Protein AF-0000000072564719 (afdb_homodimer)

Solvent-accessible surface area (backbone atoms only — not comparable to full-atom values): 48290 Å² total; per-residue (Å²): 125,72,57,52,66,65,88,77,28,59,39,70,68,50,36,54,51,51,34,55,75,67,70,40,79,86,63,51,55,90,76,51,94,42,78,38,21,81,66,57,47,69,69,54,46,55,47,66,30,54,25,49,34,76,37,90,79,59,49,80,84,49,34,48,75,66,12,48,74,41,36,66,61,27,38,52,54,47,73,69,29,65,32,56,51,46,45,48,71,46,35,77,47,44,83,62,76,83,62,73,72,80,76,19,28,52,40,38,54,34,51,54,33,45,32,56,43,71,48,60,55,41,39,63,69,57,60,70,68,65,69,65,71,71,61,76,71,73,74,74,76,73,74,74,71,76,65,83,73,79,81,75,83,72,85,85,79,84,78,80,88,83,74,84,87,71,90,69,83,88,82,86,85,77,82,76,84,84,74,88,72,83,86,85,75,93,69,74,78,86,65,73,82,76,76,75,78,72,80,70,70,73,72,76,73,75,68,77,69,61,72,75,55,46,44,68,50,30,48,54,76,37,60,53,36,93,32,48,52,38,38,42,51,24,52,50,42,46,55,31,56,70,36,59,78,44,86,74,42,76,56,39,64,38,54,43,53,52,73,27,57,26,51,79,44,93,54,64,87,89,66,79,62,67,54,39,46,29,43,18,66,39,54,15,29,29,22,53,75,61,37,40,79,77,62,63,55,64,68,35,29,44,30,44,68,36,28,36,34,58,89,46,41,41,50,60,58,48,29,53,49,38,39,49,53,14,41,47,65,67,60,54,77,68,84,80,73,52,78,63,46,58,44,46,36,40,37,33,29,43,60,32,41,32,41,31,40,36,37,35,36,67,63,34,54,36,47,70,67,71,38,81,79,86,62,93,65,84,57,53,33,39,39,34,36,42,47,77,31,43,68,68,36,50,76,37,42,67,49,48,52,17,49,55,36,15,38,45,57,45,58,32,54,47,62,114,129,73,76,52,65,66,88,78,27,58,38,69,69,49,35,53,49,49,34,54,76,66,71,41,79,87,63,52,54,91,76,52,94,42,78,37,22,81,66,56,48,69,70,55,44,55,49,67,31,54,24,50,34,77,36,90,78,58,50,81,84,49,35,48,75,66,12,48,73,42,35,67,62,26,38,53,54,48,74,69,30,63,30,56,50,45,45,48,70,45,35,78,48,45,83,62,76,82,60,72,71,80,76,19,28,51,41,39,54,34,52,55,32,45,31,56,43,72,46,63,59,41,44,62,69,60,59,70,67,66,69,64,72,72,64,78,71,74,77,74,78,76,73,78,65,81,63,85,70,79,80,73,81,70,87,80,73,82,72,83,79,79,73,82,88,74,87,84,81,91,86,88,74,88,81,80,83,81,75,89,79,81,88,84,77,90,70,72,79,88,65,73,82,74,77,76,79,72,80,71,71,73,73,78,73,77,65,78,67,64,70,76,53,48,70,68,50,28,48,54,74,36,59,52,34,93,32,50,54,38,36,41,52,24,51,49,43,47,56,31,57,70,36,57,79,43,86,72,41,75,58,37,64,37,54,43,54,52,75,26,58,25,51,77,45,94,54,62,86,89,67,80,62,66,53,40,45,29,44,19,67,37,54,14,29,31,22,53,74,62,36,36,73,75,65,58,54,65,69,36,29,45,29,43,67,36,29,35,34,58,90,50,39,40,51,58,59,47,30,51,48,36,38,51,51,12,41,46,65,68,60,55,76,66,83,81,74,52,79,63,46,58,45,46,36,40,36,32,29,43,60,31,40,31,41,31,39,35,36,37,36,67,63,31,55,37,47,70,67,70,38,80,78,86,61,93,64,84,56,52,33,38,39,33,34,42,47,77,32,44,70,67,37,51,77,36,42,67,49,49,51,19,50,54,36,16,38,45,56,46,57,31,55,46,60,112

Secondary structure (DSSP, 8-state):
---B-----SSHHHHHHHHHHTT-TT--GGGS--SBGGG--HHHHHHTTEEEEE-TT--GGGTGGGT---HHHHHHHHHT-HHHHHHHHTGGGTTS-SSPPTT-GGGHHHHHHHHHHH---THHHHHHHHTTS----------------------------------------------------TTSS-------------------------HHHHHHHSPPPS-HHHHHHHHHHHHHHHHTT-TT--EEEE----EEEEEE----TTS---SEEEEEE-SEEEEESS--TTS---EEEEEEEESS-TTTB-THHHHHHHHHHHHHHHSPPPTTS-SSEEEEEEEEETTEEEEEEEEE-HHHHHHHTTPPP-SSS---EEEEEEEEEETT-HHHHHHHHHHHHHHHHTTT----/---S-----SSHHHHHHHHHHTT-TT--GGGS--SBGGG--HHHHHHTTEEEEE-TT--GGGTGGGT---HHHHHHHHHT-HHHHHHHHTGGGTTS-SSPPTT-GGGHHHHHHHHHHH---THHHHHHHHTTS----------------------------------------------------TTSS-------------------------HHHHHHHSPPPS-HHHHHHHHHHHHHHHHTT-TT--EEEE----EEEEEE----TTS---SEEEEEE-SEEEEESS--TTS---EEEEEEEESS-TTT--THHHHHHHHHHHHHHHSPPPTTS-SSEEEEEEEEETTEEEEEEEEE-HHHHHHHTTPPP-SSS---EEEEEEEEEETT-HHHHHHHHHHHHHHHHTTT----

Sequence (832 aa):
MASEIVKFAVDRPTWTKMVKDNKLGEANIYSTPCESGSKVNISQYLLLRSVWFQHPKSKTKDLEKWGIKEFKQADKWLENNKDWLIYLENLSQITNYTGPPHSLGTFSYVWFAHHQVISLPEQYEQVEDQDKNVSYSPISSRLRSAAHKTNMHGREESPTPLGKKGYQTPPDQITGYGGYSPSEELAEGIRNMTVHENSRKSPSDISNSDATMSPASARRAFPKVEDEQIVNGYLIAVLASICMYHPDVSLHWSPVRKSFRFGKRDVEPNSGDRPYLFEARTDGHLASRNPGPNDAKPSAVIVEVKPTNRRYNNRVIYQATSQMVSWIYQEPDAPGAKKQYCRPMIIQEREQIRLIIATYDQEYIDYLNNKPSSGSEIPLMTMNELFTWDITKQHHMEICGPVLLALALQNGKLENMASEIVKFAVDRPTWTKMVKDNKLGEANIYSTPCESGSKVNISQYLLLRSVWFQHPKSKTKDLEKWGIKEFKQADKWLENNKDWLIYLENLSQITNYTGPPHSLGTFSYVWFAHHQVISLPEQYEQVEDQDKNVSYSPISSRLRSAAHKTNMHGREESPTPLGKKGYQTPPDQITGYGGYSPSEELAEGIRNMTVHENSRKSPSDISNSDATMSPASARRAFPKVEDEQIVNGYLIAVLASICMYHPDVSLHWSPVRKSFRFGKRDVEPNSGDRPYLFEARTDGHLASRNPGPNDAKPSAVIVEVKPTNRRYNNRVIYQATSQMVSWIYQEPDAPGAKKQYCRPMIIQEREQIRLIIATYDQEYIDYLNNKPSSGSEIPLMTMNELFTWDITKQHHMEICGPVLLALALQNGKLEN

pLDDT: mean 74.82, std 29.83, range [14.49, 98.88]

Organism: Arthroderma benhamiae (strain ATCC MYA-4681 / CBS 112371) (NCBI:txid663331)

Structure (mmCIF, N/CA/C/O backbone):
data_AF-0000000072564719-model_v1
#
loop_
_entity.id
_entity.type
_entity.pdbx_description
1 polymer 'Uncharacterized protein'
#
loop_
_atom_site.group_PDB
_atom_site.id
_atom_site.type_symbol
_atom_site.label_atom_id
_atom_site.label_alt_id
_atom_site.label_comp_id
_atom_site.label_asym_id
_atom_site.label_entity_id
_atom_site.label_seq_id
_atom_site.pdbx_PDB_ins_code
_atom_site.Cartn_x
_atom_site.Cartn_y
_atom_site.Cartn_z
_atom_site.occupancy
_atom_site.B_iso_or_equiv
_atom_site.auth_seq_id
_atom_site.auth_comp_id
_atom_site.auth_asym_id
_atom_site.auth_atom_id
_atom_site.pdbx_PDB_model_num
ATOM 1 N N . MET A 1 1 ? 11.977 6.238 -23.109 1 33.53 1 MET A N 1
ATOM 2 C CA . MET A 1 1 ? 11.648 5.199 -22.141 1 33.53 1 MET A CA 1
ATOM 3 C C . MET A 1 1 ? 11.188 3.926 -22.828 1 33.53 1 MET A C 1
ATOM 5 O O . MET A 1 1 ? 10.242 3.955 -23.625 1 33.53 1 MET A O 1
ATOM 9 N N . ALA A 1 2 ? 11.992 3.141 -23.297 1 39.34 2 ALA A N 1
ATOM 10 C CA . ALA A 1 2 ? 11.906 1.952 -24.141 1 39.34 2 ALA A CA 1
ATOM 11 C C . ALA A 1 2 ? 10.75 1.057 -23.719 1 39.34 2 ALA A C 1
ATOM 13 O O . ALA A 1 2 ? 10.414 0.975 -22.547 1 39.34 2 ALA A O 1
ATOM 14 N N . SER A 1 3 ? 9.703 0.984 -24.516 1 50.81 3 SER A N 1
ATOM 15 C CA . SER A 1 3 ? 8.664 -0.029 -24.328 1 50.81 3 SER A CA 1
ATOM 16 C C . SER A 1 3 ? 9.234 -1.283 -23.672 1 50.81 3 SER A C 1
ATOM 18 O O . SER A 1 3 ? 10.234 -1.834 -24.141 1 50.81 3 SER A O 1
ATOM 20 N N . GLU A 1 4 ? 9.273 -1.396 -22.344 1 72.56 4 GLU A N 1
ATOM 21 C CA . GLU A 1 4 ? 10.141 -2.365 -21.672 1 72.56 4 GLU A CA 1
ATOM 22 C C . GLU A 1 4 ? 9.625 -3.787 -21.859 1 72.56 4 GLU A C 1
ATOM 24 O O . GLU A 1 4 ? 9.109 -4.395 -20.922 1 72.56 4 GLU A O 1
ATOM 29 N N . ILE A 1 5 ? 9.359 -4.176 -23.203 1 83.5 5 ILE A N 1
ATOM 30 C CA . ILE A 1 5 ? 8.984 -5.551 -23.516 1 83.5 5 ILE A CA 1
ATOM 31 C C . ILE A 1 5 ? 10.234 -6.434 -23.547 1 83.5 5 ILE A C 1
ATOM 33 O O . ILE A 1 5 ? 11.203 -6.133 -24.25 1 83.5 5 ILE A O 1
ATOM 37 N N . VAL A 1 6 ? 10.211 -7.508 -22.828 1 88.06 6 VAL A N 1
ATOM 38 C CA . VAL A 1 6 ? 11.352 -8.422 -22.734 1 88.06 6 VAL A CA 1
ATOM 39 C C . VAL A 1 6 ? 10.977 -9.773 -23.344 1 88.06 6 VAL A C 1
ATOM 41 O O . VAL A 1 6 ? 9.797 -10.133 -23.406 1 88.06 6 VAL A O 1
ATOM 44 N N . LYS A 1 7 ? 11.984 -10.469 -23.859 1 91.56 7 LYS A N 1
ATOM 45 C CA . LYS A 1 7 ? 11.797 -11.82 -24.375 1 91.56 7 LYS A CA 1
ATOM 46 C C . LYS A 1 7 ? 11.898 -12.852 -23.25 1 91.56 7 LYS A C 1
ATOM 48 O O . LYS A 1 7 ? 12.648 -12.656 -22.297 1 91.56 7 LYS A O 1
ATOM 53 N N . PHE A 1 8 ? 11.102 -13.906 -23.406 1 94.88 8 PHE A N 1
ATOM 54 C CA . PHE A 1 8 ? 11.156 -14.992 -22.438 1 94.88 8 PHE A CA 1
ATOM 55 C C . PHE A 1 8 ? 10.898 -16.328 -23.109 1 94.88 8 PHE A C 1
ATOM 57 O O . PHE A 1 8 ? 10.32 -16.391 -24.188 1 94.88 8 PHE A O 1
ATOM 64 N N . ALA A 1 9 ? 11.391 -17.391 -22.531 1 96.44 9 ALA A N 1
ATOM 65 C CA . ALA A 1 9 ? 11.227 -18.734 -23.078 1 96.44 9 ALA A CA 1
ATOM 66 C C . ALA A 1 9 ? 9.844 -19.297 -22.75 1 96.44 9 ALA A C 1
ATOM 68 O O . ALA A 1 9 ? 9.414 -19.25 -21.594 1 96.44 9 ALA A O 1
ATOM 69 N N . VAL A 1 10 ? 9.227 -19.906 -23.75 1 96.44 10 VAL A N 1
ATOM 70 C CA . VAL A 1 10 ? 7.879 -20.422 -23.547 1 96.44 10 VAL A CA 1
ATOM 71 C C . VAL A 1 10 ? 7.93 -21.938 -23.391 1 96.44 10 VAL A C 1
ATOM 73 O O . VAL A 1 10 ? 6.926 -22.578 -23.062 1 96.44 10 VAL A O 1
ATOM 76 N N . ASP A 1 11 ? 9.094 -22.531 -23.734 1 95.81 11 ASP A N 1
ATOM 77 C CA . ASP A 1 11 ? 9.312 -23.969 -23.594 1 95.81 11 ASP A CA 1
ATOM 78 C C . ASP A 1 11 ? 10.805 -24.297 -23.531 1 95.81 11 ASP A C 1
ATOM 80 O O . ASP A 1 11 ? 11.648 -23.391 -23.609 1 95.81 11 ASP A O 1
ATOM 84 N N . ARG A 1 12 ? 11.086 -25.578 -23.328 1 95.88 12 ARG A N 1
ATOM 85 C CA . ARG A 1 12 ? 12.469 -26 -23.141 1 95.88 12 ARG A CA 1
ATOM 86 C C . ARG A 1 12 ? 13.297 -25.734 -24.391 1 95.88 12 ARG A C 1
ATOM 88 O O . ARG A 1 12 ? 14.391 -25.172 -24.312 1 95.88 12 ARG A O 1
ATOM 95 N N . PRO A 1 13 ? 12.766 -26.031 -25.578 1 96.81 13 PRO A N 1
ATOM 96 C CA . PRO A 1 13 ? 13.562 -25.719 -26.766 1 96.81 13 PRO A CA 1
ATOM 97 C C . PRO A 1 13 ? 13.875 -24.234 -26.906 1 96.81 13 PRO A C 1
ATOM 99 O O . PRO A 1 13 ? 15.008 -23.859 -27.234 1 96.81 13 PRO A O 1
ATOM 102 N N . THR A 1 14 ? 12.875 -23.5 -26.656 1 97.06 14 THR A N 1
ATOM 103 C CA . THR A 1 14 ? 13.078 -22.062 -26.75 1 97.06 14 THR A CA 1
ATOM 104 C C . THR A 1 14 ? 14.086 -21.578 -25.703 1 97.06 14 THR A C 1
ATOM 106 O O . THR A 1 14 ? 14.914 -20.719 -25.984 1 97.06 14 THR A O 1
ATOM 109 N N . TRP A 1 15 ? 13.953 -22.125 -24.594 1 97.25 15 TRP A N 1
ATOM 110 C CA . TRP A 1 15 ? 14.898 -21.781 -23.547 1 97.25 15 TRP A CA 1
ATOM 111 C C . TRP A 1 15 ? 16.328 -22.125 -23.953 1 97.25 15 TRP A C 1
ATOM 113 O O . TRP A 1 15 ? 17.234 -21.312 -23.828 1 97.25 15 TRP A O 1
ATOM 123 N N . THR A 1 16 ? 16.547 -23.312 -24.438 1 96.25 16 THR A N 1
ATOM 124 C CA . THR A 1 16 ? 17.859 -23.781 -24.875 1 96.25 16 THR A CA 1
ATOM 125 C C . THR A 1 16 ? 18.438 -22.844 -25.938 1 96.25 16 THR A C 1
ATOM 127 O O . THR A 1 16 ? 19.625 -22.5 -25.891 1 96.25 16 THR A O 1
ATOM 130 N N . LYS A 1 17 ? 17.609 -22.5 -26.797 1 96.88 17 LYS A N 1
ATOM 131 C CA . LYS A 1 17 ? 18.031 -21.594 -27.859 1 96.88 17 LYS A CA 1
ATOM 132 C C . LYS A 1 17 ? 18.453 -20.234 -27.297 1 96.88 17 LYS A C 1
ATOM 134 O O . LYS A 1 17 ? 19.484 -19.672 -27.688 1 96.88 17 LYS A O 1
ATOM 139 N N . MET A 1 18 ? 17.656 -19.75 -26.422 1 96.69 18 MET A N 1
ATOM 140 C CA . MET A 1 18 ? 17.953 -18.453 -25.828 1 96.69 18 MET A CA 1
ATOM 141 C C . MET A 1 18 ? 19.25 -18.5 -25.031 1 96.69 18 MET A C 1
ATOM 143 O O . MET A 1 18 ? 20.016 -17.531 -25.031 1 96.69 18 MET A O 1
ATOM 147 N N . VAL A 1 19 ? 19.422 -19.562 -24.297 1 95.88 19 VAL A N 1
ATOM 148 C CA . VAL A 1 19 ? 20.656 -19.734 -23.547 1 95.88 19 VAL A CA 1
ATOM 149 C C . VAL A 1 19 ? 21.844 -19.719 -24.5 1 95.88 19 VAL A C 1
ATOM 151 O O . VAL A 1 19 ? 22.859 -19.062 -24.219 1 95.88 19 VAL A O 1
ATOM 154 N N . LYS A 1 20 ? 21.75 -20.406 -25.547 1 95.5 20 LYS A N 1
ATOM 155 C CA . LYS A 1 20 ? 22.812 -20.438 -26.547 1 95.5 20 LYS A CA 1
ATOM 156 C C . LYS A 1 20 ? 23.047 -19.062 -27.156 1 95.5 20 LYS A C 1
ATOM 158 O O . LYS A 1 20 ? 24.188 -18.609 -27.266 1 95.5 20 LYS A O 1
ATOM 163 N N . ASP A 1 21 ? 21.969 -18.422 -27.484 1 95.69 21 ASP A N 1
ATOM 164 C CA . ASP A 1 21 ? 22.047 -17.109 -28.125 1 95.69 21 ASP A CA 1
ATOM 165 C C . ASP A 1 21 ? 22.703 -16.094 -27.203 1 95.69 21 ASP A C 1
ATOM 167 O O . ASP A 1 21 ? 23.344 -15.141 -27.656 1 95.69 21 ASP A O 1
ATOM 171 N N . ASN A 1 22 ? 22.547 -16.281 -25.922 1 94.12 22 ASN A N 1
ATOM 172 C CA . ASN A 1 22 ? 23.109 -15.344 -24.953 1 94.12 22 ASN A CA 1
ATOM 173 C C . ASN A 1 22 ? 24.453 -15.836 -24.406 1 94.12 22 ASN A C 1
ATOM 175 O O . ASN A 1 22 ? 24.969 -15.281 -23.438 1 94.12 22 ASN A O 1
ATOM 179 N N . LYS A 1 23 ? 24.953 -16.953 -24.891 1 92.5 23 LYS A N 1
ATOM 180 C CA . LYS A 1 23 ? 26.266 -17.5 -24.562 1 92.5 23 LYS A CA 1
ATOM 181 C C . LYS A 1 23 ? 26.359 -17.859 -23.094 1 92.5 23 LYS A C 1
ATOM 183 O O . LYS A 1 23 ? 27.359 -17.531 -22.422 1 92.5 23 LYS A O 1
ATOM 188 N N . LEU A 1 24 ? 25.312 -18.562 -22.609 1 90.94 24 LEU A N 1
ATOM 189 C CA . LEU A 1 24 ? 25.234 -18.891 -21.203 1 90.94 24 LEU A CA 1
ATOM 190 C C . LEU A 1 24 ? 25.406 -20.391 -20.984 1 90.94 24 LEU A C 1
ATOM 192 O O . LEU A 1 24 ? 25.031 -20.922 -19.938 1 90.94 24 LEU A O 1
ATOM 196 N N . GLY A 1 25 ? 25.859 -21.078 -21.875 1 75.31 25 GLY A N 1
ATOM 197 C CA . GLY A 1 25 ? 25.891 -22.531 -21.859 1 75.31 25 GLY A CA 1
ATOM 198 C C . GLY A 1 25 ? 26.5 -23.094 -20.594 1 75.31 25 GLY A C 1
ATOM 199 O O . GLY A 1 25 ? 25.953 -24.031 -20 1 75.31 25 GLY A O 1
ATOM 200 N N . GLU A 1 26 ? 27.531 -22.641 -20.047 1 76.69 26 GLU A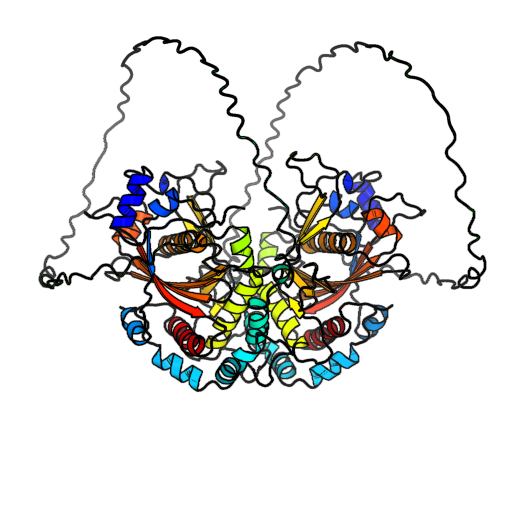 N 1
ATOM 201 C CA . GLU A 1 26 ? 28.188 -23.188 -18.875 1 76.69 26 GLU A CA 1
ATOM 202 C C . GLU A 1 26 ? 28.016 -22.281 -17.672 1 76.69 26 GLU A C 1
ATOM 204 O O . GLU A 1 26 ? 28.547 -22.547 -16.594 1 76.69 26 GLU A O 1
ATOM 209 N N . ALA A 1 27 ? 27.109 -21.391 -17.844 1 82.31 27 ALA A N 1
ATOM 210 C CA . ALA A 1 27 ? 26.984 -20.406 -16.781 1 82.31 27 ALA A CA 1
ATOM 211 C C . ALA A 1 27 ? 26.016 -20.891 -15.703 1 82.31 27 ALA A C 1
ATOM 213 O O . ALA A 1 27 ? 25.188 -21.766 -15.953 1 82.31 27 ALA A O 1
ATOM 214 N N . ASN A 1 28 ? 26.344 -20.391 -14.484 1 83.38 28 ASN A N 1
ATOM 215 C CA . ASN A 1 28 ? 25.5 -20.656 -13.32 1 83.38 28 ASN A CA 1
ATOM 216 C C . ASN A 1 28 ? 25.016 -19.344 -12.688 1 83.38 28 ASN A C 1
ATOM 218 O O . ASN A 1 28 ? 25.688 -18.328 -12.773 1 83.38 28 ASN A O 1
ATOM 222 N N . ILE A 1 29 ? 23.828 -19.406 -12.164 1 87.62 29 ILE A N 1
ATOM 223 C CA . ILE A 1 29 ? 23.234 -18.203 -11.586 1 87.62 29 ILE A CA 1
ATOM 224 C C . ILE A 1 29 ? 24.156 -17.656 -10.5 1 87.62 29 ILE A C 1
ATOM 226 O O . ILE A 1 29 ? 24.172 -16.453 -10.25 1 87.62 29 ILE A O 1
ATOM 230 N N . TYR A 1 30 ? 24.922 -18.359 -9.883 1 86.81 30 TYR A N 1
ATOM 231 C CA . TYR A 1 30 ? 25.812 -17.938 -8.789 1 86.81 30 TYR A CA 1
ATOM 232 C C . TYR A 1 30 ? 27.031 -17.203 -9.328 1 86.81 30 TYR A C 1
ATOM 234 O O . TYR A 1 30 ? 27.75 -16.547 -8.562 1 86.81 30 TYR A O 1
ATOM 242 N N . SER A 1 31 ? 27.172 -17.188 -10.586 1 78.12 31 SER A N 1
ATOM 243 C CA . SER A 1 31 ? 28.312 -16.5 -11.188 1 78.12 31 SER A CA 1
ATOM 244 C C . SER A 1 31 ? 27.906 -15.148 -11.758 1 78.12 31 SER A C 1
ATOM 246 O O . SER A 1 31 ? 28.75 -14.43 -12.312 1 78.12 31 SER A O 1
ATOM 248 N N . THR A 1 32 ? 26.688 -14.789 -11.625 1 75.69 32 THR A N 1
ATOM 249 C CA . THR A 1 32 ? 26.172 -13.547 -12.188 1 75.69 32 THR A CA 1
ATOM 250 C C . THR A 1 32 ? 25.641 -12.633 -11.086 1 75.69 32 THR A C 1
ATOM 252 O O . THR A 1 32 ? 24.656 -12.961 -10.43 1 75.69 32 THR A O 1
ATOM 255 N N . PRO A 1 33 ? 26.344 -11.547 -10.898 1 68.25 33 PRO A N 1
ATOM 256 C CA . PRO A 1 33 ? 25.891 -10.641 -9.836 1 68.25 33 PRO A CA 1
ATOM 257 C C . PRO A 1 33 ? 24.531 -10.016 -10.133 1 68.25 33 PRO A C 1
ATOM 259 O O . PRO A 1 33 ? 24.219 -9.719 -11.289 1 68.25 33 PRO A O 1
ATOM 262 N N . CYS A 1 34 ? 23.594 -10.141 -9.281 1 72.75 34 CYS A N 1
ATOM 263 C CA . CYS A 1 34 ? 22.297 -9.461 -9.328 1 72.75 34 CYS A CA 1
ATOM 264 C C . CYS A 1 34 ? 22 -8.758 -8.008 1 72.75 34 CYS A C 1
ATOM 266 O O . CYS A 1 34 ? 22.172 -9.336 -6.938 1 72.75 34 CYS A O 1
ATOM 268 N N . GLU A 1 35 ? 21.609 -7.434 -8.156 1 69.31 35 GLU A N 1
ATOM 269 C CA . GLU A 1 35 ? 21.375 -6.719 -6.906 1 69.31 35 GLU A CA 1
ATOM 270 C C . GLU A 1 35 ? 19.953 -6.941 -6.406 1 69.31 35 GLU A C 1
ATOM 272 O O . GLU A 1 35 ? 19.734 -7.125 -5.207 1 69.31 35 GLU A O 1
ATOM 277 N N . SER A 1 36 ? 19.031 -6.934 -7.305 1 85.19 36 SER A N 1
ATOM 278 C CA . SER A 1 36 ? 17.656 -7.035 -6.844 1 85.19 36 SER A CA 1
ATOM 279 C C . SER A 1 36 ? 16.828 -7.918 -7.77 1 85.19 36 SER A C 1
ATOM 281 O O . SER A 1 36 ? 17.062 -7.965 -8.977 1 85.19 36 SER A O 1
ATOM 283 N N . GLY A 1 37 ? 15.859 -8.617 -7.164 1 85.75 37 GLY A N 1
ATOM 284 C CA . GLY A 1 37 ? 14.938 -9.453 -7.918 1 85.75 37 GLY A CA 1
ATOM 285 C C . GLY A 1 37 ? 14.094 -8.672 -8.906 1 85.75 37 GLY A C 1
ATOM 286 O O . GLY A 1 37 ? 13.594 -9.234 -9.883 1 85.75 37 GLY A O 1
ATOM 287 N N . SER A 1 38 ? 13.93 -7.387 -8.656 1 86.5 38 SER A N 1
ATOM 288 C CA . SER A 1 38 ? 13.094 -6.559 -9.516 1 86.5 38 SER A CA 1
ATOM 289 C C . SER A 1 38 ? 13.867 -6.082 -10.742 1 86.5 38 SER A C 1
ATOM 291 O O . SER A 1 38 ? 13.273 -5.578 -11.703 1 86.5 38 SER A O 1
ATOM 293 N N . LYS A 1 39 ? 15.164 -6.301 -10.781 1 84.38 39 LYS A N 1
ATOM 294 C CA . LYS A 1 39 ? 16 -5.801 -11.875 1 84.38 39 LYS A CA 1
ATOM 295 C C . LYS A 1 39 ? 16.719 -6.945 -12.578 1 84.38 39 LYS A C 1
ATOM 297 O O . LYS A 1 39 ? 17.812 -6.758 -13.109 1 84.38 39 LYS A O 1
ATOM 302 N N . VAL A 1 40 ? 16.094 -7.984 -12.57 1 87 40 VAL A N 1
ATOM 303 C CA . VAL A 1 40 ? 16.672 -9.156 -13.211 1 87 40 VAL A CA 1
ATOM 304 C C . VAL A 1 40 ? 16.797 -8.922 -14.711 1 87 40 VAL A C 1
ATOM 306 O O . VAL A 1 40 ? 15.844 -8.484 -15.359 1 87 40 VAL A O 1
ATOM 309 N N . ASN A 1 41 ? 18.016 -9.164 -15.188 1 88.81 41 ASN A N 1
ATOM 310 C CA . ASN A 1 41 ? 18.219 -9.062 -16.625 1 88.81 41 ASN A CA 1
ATOM 311 C C . ASN A 1 41 ? 18 -10.414 -17.312 1 88.81 41 ASN A C 1
ATOM 313 O O . ASN A 1 41 ? 17.703 -11.406 -16.656 1 88.81 41 ASN A O 1
ATOM 317 N N . ILE A 1 42 ? 18.203 -10.43 -18.625 1 91.38 42 ILE A N 1
ATOM 318 C CA . ILE A 1 42 ? 17.844 -11.602 -19.422 1 91.38 42 ILE A CA 1
ATOM 319 C C . ILE A 1 42 ? 18.766 -12.766 -19.062 1 91.38 42 ILE A C 1
ATOM 321 O O . ILE A 1 42 ? 18.328 -13.914 -18.984 1 91.38 42 ILE A O 1
ATOM 325 N N . SER A 1 43 ? 20.047 -12.469 -18.891 1 91.38 43 SER A N 1
ATOM 326 C CA . SER A 1 43 ? 21 -13.531 -18.547 1 91.38 43 SER A CA 1
ATOM 327 C C . SER A 1 43 ? 20.641 -14.18 -17.219 1 91.38 43 SER A C 1
ATOM 329 O O . SER A 1 43 ? 20.625 -15.406 -17.109 1 91.38 43 SER A O 1
ATOM 331 N N . GLN A 1 44 ? 20.344 -13.367 -16.297 1 91.88 44 GLN A N 1
ATOM 332 C CA . GLN A 1 44 ? 19.938 -13.867 -14.992 1 91.88 44 GLN A CA 1
ATOM 333 C C . GLN A 1 44 ? 18.625 -14.648 -15.086 1 91.88 44 GLN A C 1
ATOM 335 O O . GLN A 1 44 ? 18.516 -15.734 -14.516 1 91.88 44 GLN A O 1
ATOM 340 N N . TYR A 1 45 ? 17.75 -14.133 -15.805 1 94.25 45 TYR A N 1
ATOM 341 C CA . TYR A 1 45 ? 16.453 -14.797 -15.992 1 94.25 45 TYR A CA 1
ATOM 342 C C . TYR A 1 45 ? 16.641 -16.188 -16.562 1 94.25 45 TYR A C 1
ATOM 344 O O . TYR A 1 45 ? 16.047 -17.156 -16.078 1 94.25 45 TYR A O 1
ATOM 352 N N . LEU A 1 46 ? 17.438 -16.281 -17.547 1 95.5 46 LEU A N 1
ATOM 353 C CA . LEU A 1 46 ? 17.672 -17.562 -18.203 1 95.5 46 LEU A CA 1
ATOM 354 C C . LEU A 1 46 ? 18.375 -18.531 -17.266 1 95.5 46 LEU A C 1
ATOM 356 O O . LEU A 1 46 ? 18.094 -19.734 -17.281 1 95.5 46 LEU A O 1
ATOM 360 N N . LEU A 1 47 ? 19.172 -18 -16.438 1 95.06 47 LEU A N 1
ATOM 361 C CA . LEU A 1 47 ? 19.922 -18.844 -15.523 1 95.06 47 LEU A CA 1
ATOM 362 C C . LEU A 1 47 ? 19.078 -19.266 -14.328 1 95.06 47 LEU A C 1
ATOM 364 O O . LEU A 1 47 ? 19.453 -20.188 -13.586 1 95.06 47 LEU A O 1
ATOM 368 N N . LEU A 1 48 ? 18 -18.625 -14.18 1 95.88 48 LEU A N 1
ATOM 369 C CA . LEU A 1 48 ? 17.047 -19.125 -13.188 1 95.88 48 LEU A CA 1
ATOM 370 C C . LEU A 1 48 ? 16.344 -20.391 -13.688 1 95.88 48 LEU A C 1
ATOM 372 O O . LEU A 1 48 ? 15.602 -21.031 -12.938 1 95.88 48 LEU A O 1
ATOM 376 N N . ARG A 1 49 ? 16.562 -20.719 -14.945 1 96.06 49 ARG A N 1
ATOM 377 C CA . ARG A 1 49 ? 16.078 -21.938 -15.586 1 96.06 49 ARG A CA 1
ATOM 378 C C . ARG A 1 49 ? 14.57 -22.062 -15.445 1 96.06 49 ARG A C 1
ATOM 380 O O . ARG A 1 49 ? 14.07 -23.078 -14.961 1 96.06 49 ARG A O 1
ATOM 387 N N . SER A 1 50 ? 13.914 -21.078 -15.984 1 97.12 50 SER A N 1
ATOM 388 C CA . SER A 1 50 ? 12.453 -21.016 -15.953 1 97.12 50 SER A CA 1
ATOM 389 C C . SER A 1 50 ? 11.883 -20.812 -17.359 1 97.12 50 SER A C 1
ATOM 391 O O . SER A 1 50 ? 12.492 -20.156 -18.188 1 97.12 50 SER A O 1
ATOM 393 N N . VAL A 1 51 ? 10.797 -21.438 -17.594 1 98 51 VAL A N 1
ATOM 394 C CA . VAL A 1 51 ? 10 -21.172 -18.781 1 98 51 VAL A CA 1
ATOM 395 C C . VAL A 1 51 ? 8.625 -20.656 -18.375 1 98 51 VAL A C 1
ATOM 397 O O . VAL A 1 51 ? 8.117 -20.984 -17.297 1 98 51 VAL A O 1
ATOM 400 N N . TRP A 1 52 ? 8.086 -19.797 -19.203 1 98.12 52 TRP A N 1
ATOM 401 C CA . TRP A 1 52 ? 6.766 -19.219 -18.969 1 98.12 52 TRP A CA 1
ATOM 402 C C . TRP A 1 52 ? 5.766 -19.688 -20.016 1 98.12 52 TRP A C 1
ATOM 404 O O . TRP A 1 52 ? 5.836 -19.281 -21.172 1 98.12 52 TRP A O 1
ATOM 414 N N . PHE A 1 53 ? 4.859 -20.453 -19.578 1 96.62 53 PHE A N 1
ATOM 415 C CA . PHE A 1 53 ? 3.912 -21.047 -20.516 1 96.62 53 PHE A CA 1
ATOM 416 C C . PHE A 1 53 ? 2.5 -20.531 -20.266 1 96.62 53 PHE A C 1
ATOM 418 O O . PHE A 1 53 ? 1.992 -20.625 -19.141 1 96.62 53 PHE A O 1
ATOM 425 N N . GLN A 1 54 ? 1.847 -19.984 -21.234 1 94.69 54 GLN A N 1
ATOM 426 C CA . GLN A 1 54 ? 0.461 -19.531 -21.156 1 94.69 54 GLN A CA 1
ATOM 427 C C . GLN A 1 54 ? -0.5 -20.609 -21.641 1 94.69 54 GLN A C 1
ATOM 429 O O . GLN A 1 54 ? -0.263 -21.25 -22.656 1 94.69 54 GLN A O 1
ATOM 434 N N . HIS A 1 55 ? -1.515 -20.828 -20.812 1 93.06 55 HIS A N 1
ATOM 435 C CA . HIS A 1 55 ? -2.557 -21.781 -21.156 1 93.06 55 HIS A CA 1
ATOM 436 C C . HIS A 1 55 ? -3.842 -21.078 -21.578 1 93.06 55 HIS A C 1
ATOM 438 O O . HIS A 1 55 ? -4.793 -21 -20.797 1 93.06 55 HIS A O 1
ATOM 444 N N . PRO A 1 56 ? -3.941 -20.672 -22.766 1 83.31 56 PRO A N 1
ATOM 445 C CA . PRO A 1 56 ? -5.086 -19.844 -23.172 1 83.31 56 PRO A CA 1
ATOM 446 C C . PRO A 1 56 ? -6.41 -20.594 -23.094 1 83.31 56 PRO A C 1
ATOM 448 O O . PRO A 1 56 ? -7.473 -19.984 -23.031 1 83.31 56 PRO A O 1
ATOM 451 N N . LYS A 1 57 ? -6.395 -21.875 -23.047 1 78.94 57 LYS A N 1
ATOM 452 C CA . LYS A 1 57 ? -7.625 -22.656 -23.125 1 78.94 57 LYS A CA 1
ATOM 453 C C . LYS A 1 57 ? -8.008 -23.219 -21.766 1 78.94 57 LYS A C 1
ATOM 455 O O . LYS A 1 57 ? -8.922 -24.031 -21.656 1 78.94 57 LYS A O 1
ATOM 460 N N . SER A 1 58 ? -7.359 -22.766 -20.828 1 84.31 58 SER A N 1
ATOM 461 C CA . SER A 1 58 ? -7.695 -23.281 -19.5 1 84.31 58 SER A CA 1
ATOM 462 C C . SER A 1 58 ? -9.117 -22.891 -19.094 1 84.31 58 SER A C 1
ATOM 464 O O . SER A 1 58 ? -9.539 -21.75 -19.312 1 84.31 58 SER A O 1
ATOM 466 N N . LYS A 1 59 ? -9.789 -23.969 -18.609 1 85.69 59 LYS A N 1
ATOM 467 C CA . LYS A 1 59 ? -11.164 -23.781 -18.141 1 85.69 59 LYS A CA 1
ATOM 468 C C . LYS A 1 59 ? -11.32 -24.25 -16.688 1 85.69 59 LYS A C 1
ATOM 470 O O . LYS A 1 59 ? -10.398 -24.844 -16.125 1 85.69 59 LYS A O 1
ATOM 475 N N . THR A 1 60 ? -12.461 -23.938 -16.172 1 87.31 60 THR A N 1
ATOM 476 C CA . THR A 1 60 ? -12.734 -24.281 -14.781 1 87.31 60 THR A CA 1
ATOM 477 C C . THR A 1 60 ? -12.656 -25.797 -14.562 1 87.31 60 THR A C 1
ATOM 479 O O . THR A 1 60 ? -12.258 -26.25 -13.492 1 87.31 60 THR A O 1
ATOM 482 N N . LYS A 1 61 ? -12.961 -26.5 -15.523 1 84.94 61 LYS A N 1
ATOM 483 C CA . LYS A 1 61 ? -12.914 -27.953 -15.422 1 84.94 61 LYS A CA 1
ATOM 484 C C . LYS A 1 61 ? -11.484 -28.453 -15.25 1 84.94 61 LYS A C 1
ATOM 486 O O . LYS A 1 61 ? -11.258 -29.578 -14.797 1 84.94 61 LYS A O 1
ATOM 491 N N . ASP A 1 62 ? -10.562 -27.625 -15.586 1 89.25 62 ASP A N 1
ATOM 492 C CA . ASP A 1 62 ? -9.156 -28.016 -15.531 1 89.25 62 ASP A CA 1
ATOM 493 C C . ASP A 1 62 ? -8.555 -27.703 -14.156 1 89.25 62 ASP A C 1
ATOM 495 O O . ASP A 1 62 ? -7.41 -28.078 -13.883 1 89.25 62 ASP A O 1
ATOM 499 N N . LEU A 1 63 ? -9.266 -27.125 -13.289 1 94.31 63 LEU A N 1
ATOM 500 C CA . LEU A 1 63 ? -8.75 -26.672 -12 1 94.31 63 LEU A CA 1
ATOM 501 C C . LEU A 1 63 ? -8.273 -27.859 -11.164 1 94.31 63 LEU A C 1
ATOM 503 O O . LEU A 1 63 ? -7.23 -27.781 -10.523 1 94.31 63 LEU A O 1
ATOM 507 N N . GLU A 1 64 ? -8.969 -28.891 -11.258 1 93.38 64 GLU A N 1
ATOM 508 C CA . GLU A 1 64 ? -8.609 -30.062 -10.469 1 93.38 64 GLU A CA 1
ATOM 509 C C . GLU A 1 64 ? -7.289 -30.672 -10.938 1 93.38 64 GLU A C 1
ATOM 511 O O . GLU A 1 64 ? -6.52 -31.203 -10.133 1 93.38 64 GLU A O 1
ATOM 516 N N . LYS A 1 65 ? -7.102 -30.656 -12.219 1 92.56 65 LYS A N 1
ATOM 517 C CA . LYS A 1 65 ? -5.848 -31.156 -12.773 1 92.56 65 LYS A CA 1
ATOM 518 C C . LYS A 1 65 ? -4.652 -30.406 -12.195 1 92.56 65 LYS A C 1
ATOM 520 O O . LYS A 1 65 ? -3.559 -30.953 -12.086 1 92.56 65 LYS A O 1
ATOM 525 N N . TRP A 1 66 ? -4.93 -29.234 -11.805 1 95 66 TRP A N 1
ATOM 526 C CA . TRP A 1 66 ? -3.859 -28.391 -11.281 1 95 66 TRP A CA 1
ATOM 527 C C . TRP A 1 66 ? -3.859 -28.406 -9.758 1 95 66 TRP A C 1
ATOM 529 O O . TRP A 1 66 ? -3.188 -27.578 -9.125 1 95 66 TRP A O 1
ATOM 539 N N . GLY A 1 67 ? -4.648 -29.219 -9.164 1 94.94 67 GLY A N 1
ATOM 540 C CA . GLY A 1 67 ? -4.637 -29.406 -7.723 1 94.94 67 GLY A CA 1
ATOM 541 C C . GLY A 1 67 ? -5.602 -28.484 -6.992 1 94.94 67 GLY A C 1
ATOM 542 O O . GLY A 1 67 ? -5.617 -28.453 -5.758 1 94.94 67 GLY A O 1
ATOM 543 N N . ILE A 1 68 ? -6.387 -27.703 -7.703 1 96.81 68 ILE A N 1
ATOM 544 C CA . ILE A 1 68 ? -7.406 -26.859 -7.09 1 96.81 68 ILE A CA 1
ATOM 545 C C . ILE A 1 68 ? -8.711 -27.641 -6.957 1 96.81 68 ILE A C 1
ATOM 547 O O . ILE A 1 68 ? -9.516 -27.688 -7.895 1 96.81 68 ILE A O 1
ATOM 551 N N . LYS A 1 69 ? -8.984 -28.094 -5.781 1 95.75 69 LYS A N 1
ATOM 552 C CA . LYS A 1 69 ? -10.055 -29.062 -5.582 1 95.75 69 LYS A CA 1
ATOM 553 C C . LYS A 1 69 ? -11.242 -28.438 -4.867 1 95.75 69 LYS A C 1
ATOM 555 O O . LYS A 1 69 ? -12.359 -28.969 -4.91 1 95.75 69 LYS A O 1
ATOM 560 N N . GLU A 1 70 ? -11.039 -27.328 -4.23 1 96.5 70 GLU A N 1
ATOM 561 C CA . GLU A 1 70 ? -12.078 -26.734 -3.389 1 96.5 70 GLU A CA 1
ATOM 562 C C . GLU A 1 70 ? -12.906 -25.719 -4.164 1 96.5 70 GLU A C 1
ATOM 564 O O . GLU A 1 70 ? -13.547 -24.844 -3.566 1 96.5 70 GLU A O 1
ATOM 569 N N . PHE A 1 71 ? -12.883 -25.797 -5.438 1 97.19 71 PHE A N 1
ATOM 570 C CA . PHE A 1 71 ? -13.586 -24.812 -6.258 1 97.19 71 PHE A CA 1
ATOM 571 C C . PHE A 1 71 ? -15.086 -24.875 -6.012 1 97.19 71 PHE A C 1
ATOM 573 O O . PHE A 1 71 ? -15.742 -23.844 -5.848 1 97.19 71 PHE A O 1
ATOM 580 N N . LYS A 1 72 ? -15.664 -26.031 -6.027 1 96.94 72 LYS A N 1
ATOM 581 C CA . LYS A 1 72 ? -17.109 -26.188 -5.875 1 96.94 72 LYS A CA 1
ATOM 582 C C . LYS A 1 72 ? -17.578 -25.625 -4.543 1 96.94 72 LYS A C 1
ATOM 584 O O . LYS A 1 72 ? -18.609 -24.938 -4.484 1 96.94 72 LYS A O 1
ATOM 589 N N . GLN A 1 73 ? -16.859 -25.906 -3.547 1 97.69 73 GLN A N 1
ATOM 590 C CA . GLN A 1 73 ? -17.188 -25.375 -2.23 1 97.69 73 GLN A CA 1
ATOM 591 C C . GLN A 1 73 ? -17.109 -23.844 -2.221 1 97.69 73 GLN A C 1
ATOM 593 O O . GLN A 1 73 ? -18 -23.172 -1.688 1 97.69 73 GLN A O 1
ATOM 598 N N . ALA A 1 74 ? -16.078 -23.328 -2.762 1 98.56 74 ALA A N 1
ATOM 599 C CA . ALA A 1 74 ? -15.867 -21.891 -2.842 1 98.56 74 ALA A CA 1
ATOM 600 C C . ALA A 1 74 ? -16.984 -21.219 -3.646 1 98.56 74 ALA A C 1
ATOM 602 O O . ALA A 1 74 ? -17.516 -20.188 -3.234 1 98.56 74 ALA A O 1
ATOM 603 N N . ASP A 1 75 ? -17.25 -21.844 -4.742 1 98.12 75 ASP A N 1
ATOM 604 C CA . ASP A 1 75 ? -18.297 -21.328 -5.633 1 98.12 75 ASP A CA 1
ATOM 605 C C . ASP A 1 75 ? -19.641 -21.281 -4.93 1 98.12 75 ASP A C 1
ATOM 607 O O . ASP A 1 75 ? -20.359 -20.281 -4.996 1 98.12 75 ASP A O 1
ATOM 611 N N . LYS A 1 76 ? -19.984 -22.297 -4.273 1 98.31 76 LYS A N 1
ATOM 612 C CA . LYS A 1 76 ? -21.234 -22.359 -3.537 1 98.31 76 LYS A CA 1
ATOM 613 C C . LYS A 1 76 ? -21.281 -21.297 -2.441 1 98.31 76 LYS A C 1
ATOM 615 O O . LYS A 1 76 ? -22.328 -20.656 -2.238 1 98.31 76 LYS A O 1
ATOM 620 N N . TRP A 1 77 ? -20.234 -21.141 -1.731 1 98.5 77 TRP A N 1
ATOM 621 C CA . TRP A 1 77 ? -20.156 -20.156 -0.663 1 98.5 77 TRP A CA 1
ATOM 622 C C . TRP A 1 77 ? -20.422 -18.75 -1.202 1 98.5 77 TRP A C 1
ATOM 624 O O . TRP A 1 77 ? -21.219 -18 -0.64 1 98.5 77 TRP A O 1
ATOM 634 N N . LEU A 1 78 ? -19.781 -18.406 -2.301 1 98.31 78 LEU A N 1
ATOM 635 C CA . LEU A 1 78 ? -19.906 -17.062 -2.85 1 98.31 78 LEU A CA 1
ATOM 636 C C . LEU A 1 78 ? -21.25 -16.859 -3.52 1 98.31 78 LEU A C 1
ATOM 638 O O . LEU A 1 78 ? -21.797 -15.75 -3.506 1 98.31 78 LEU A O 1
ATOM 642 N N . GLU A 1 79 ? -21.797 -17.906 -4.059 1 97.5 79 GLU A N 1
ATOM 643 C CA . GLU A 1 79 ? -23.141 -17.828 -4.637 1 97.5 79 GLU A CA 1
ATOM 644 C C . GLU A 1 79 ? -24.188 -17.5 -3.574 1 97.5 79 GLU A C 1
ATOM 646 O O . GLU A 1 79 ? -25.234 -16.953 -3.887 1 97.5 79 GLU A O 1
ATOM 651 N N . ASN A 1 80 ? -23.859 -17.844 -2.398 1 97.69 80 ASN A N 1
ATOM 652 C CA . ASN A 1 80 ? -24.781 -17.594 -1.302 1 97.69 80 ASN A CA 1
ATOM 653 C C . ASN A 1 80 ? -24.422 -16.312 -0.539 1 97.69 80 ASN A C 1
ATOM 655 O O . ASN A 1 80 ? -25.031 -16.016 0.486 1 97.69 80 ASN A O 1
ATOM 659 N N . ASN A 1 81 ? -23.469 -15.672 -0.946 1 97 81 ASN A N 1
ATOM 660 C CA . ASN A 1 81 ? -23.047 -14.414 -0.344 1 97 81 ASN A CA 1
ATOM 661 C C . ASN A 1 81 ? -23.688 -13.219 -1.036 1 97 81 ASN A C 1
ATOM 663 O O . ASN A 1 81 ? -23.281 -12.844 -2.139 1 97 81 ASN A O 1
ATOM 667 N N . LYS A 1 82 ? -24.609 -12.609 -0.373 1 96.56 82 LYS A N 1
ATOM 668 C CA . LYS A 1 82 ? -25.391 -11.531 -0.961 1 96.56 82 LYS A CA 1
ATOM 669 C C . LYS A 1 82 ? -24.5 -10.352 -1.353 1 96.56 82 LYS A C 1
ATOM 671 O O . LYS A 1 82 ? -24.688 -9.758 -2.418 1 96.56 82 LYS A O 1
ATOM 676 N N . ASP A 1 83 ? -23.594 -9.953 -0.492 1 97.19 83 ASP A N 1
ATOM 677 C CA . ASP A 1 83 ? -22.688 -8.836 -0.776 1 97.19 83 ASP A CA 1
ATOM 678 C C . ASP A 1 83 ? -21.891 -9.086 -2.055 1 97.19 83 ASP A C 1
ATOM 680 O O . ASP A 1 83 ? -21.719 -8.18 -2.871 1 97.19 83 ASP A O 1
ATOM 684 N N . TRP A 1 84 ? -21.406 -10.328 -2.234 1 98.06 84 TRP A N 1
ATOM 685 C CA . TRP A 1 84 ? -20.641 -10.703 -3.42 1 98.06 84 TRP A CA 1
ATOM 686 C C . TRP A 1 84 ? -21.5 -10.586 -4.68 1 98.06 84 TRP A C 1
ATOM 688 O O . TRP A 1 84 ? -21.047 -10.031 -5.688 1 98.06 84 TRP A O 1
ATOM 698 N N . LEU A 1 85 ? -22.688 -11.031 -4.613 1 97.75 85 LEU A N 1
ATOM 699 C CA . LEU A 1 85 ? -23.578 -10.984 -5.762 1 97.75 85 LEU A CA 1
ATOM 700 C C . LEU A 1 85 ? -23.891 -9.547 -6.145 1 97.75 85 LEU A C 1
ATOM 702 O O . LEU A 1 85 ? -23.906 -9.203 -7.332 1 97.75 85 LEU A O 1
ATOM 706 N N . ILE A 1 86 ? -24.141 -8.711 -5.164 1 97.19 86 ILE A N 1
ATOM 707 C CA . ILE A 1 86 ? -24.406 -7.301 -5.426 1 97.19 86 ILE A CA 1
ATOM 708 C C . ILE A 1 86 ? -23.188 -6.641 -6.043 1 97.19 86 ILE A C 1
ATOM 710 O O . ILE A 1 86 ? -23.297 -5.84 -6.973 1 97.19 86 ILE A O 1
ATOM 714 N N . TYR A 1 87 ? -22.031 -6.98 -5.547 1 97.38 87 TYR A N 1
ATOM 715 C CA . TYR A 1 87 ? -20.781 -6.48 -6.113 1 97.38 87 TYR A CA 1
ATOM 716 C C . TYR A 1 87 ? -20.672 -6.84 -7.59 1 97.38 87 TYR A C 1
ATOM 718 O O . TYR A 1 87 ? -20.406 -5.977 -8.422 1 97.38 87 TYR A O 1
ATOM 726 N N . LEU A 1 88 ? -20.938 -8.055 -7.906 1 97.5 88 LEU A N 1
ATOM 727 C CA . LEU A 1 88 ? -20.844 -8.531 -9.281 1 97.5 88 LEU A CA 1
ATOM 728 C C . LEU A 1 88 ? -21.844 -7.812 -10.18 1 97.5 88 LEU A C 1
ATOM 730 O O . LEU A 1 88 ? -21.5 -7.41 -11.297 1 97.5 88 LEU A O 1
ATOM 734 N N . GLU A 1 89 ? -22.938 -7.582 -9.711 1 95.44 89 GLU A N 1
ATOM 735 C CA . GLU A 1 89 ? -24.016 -6.961 -10.484 1 95.44 89 GLU A CA 1
ATOM 736 C C . GLU A 1 89 ? -23.688 -5.496 -10.781 1 95.44 89 GLU A C 1
ATOM 738 O O . GLU A 1 89 ? -24.203 -4.934 -11.758 1 95.44 89 GLU A O 1
ATOM 743 N N . ASN A 1 90 ? -22.906 -4.918 -9.93 1 94.19 90 ASN A N 1
ATOM 744 C CA . ASN A 1 90 ? -22.641 -3.484 -10.055 1 94.19 90 ASN A CA 1
ATOM 745 C C . ASN A 1 90 ? -21.312 -3.213 -10.727 1 94.19 90 ASN A C 1
ATOM 747 O O . ASN A 1 90 ? -20.828 -2.074 -10.742 1 94.19 90 ASN A O 1
ATOM 751 N N . LEU A 1 91 ? -20.641 -4.188 -11.266 1 93.12 91 LEU A N 1
ATOM 752 C CA . LEU A 1 91 ? -19.375 -3.998 -11.953 1 93.12 91 LEU A CA 1
ATOM 753 C C . LEU A 1 91 ? -19.531 -3.096 -13.172 1 93.12 91 LEU A C 1
ATOM 755 O O . LEU A 1 91 ? -18.625 -2.338 -13.523 1 93.12 91 LEU A O 1
ATOM 759 N N . SER A 1 92 ? -20.641 -3.148 -13.758 1 85.19 92 SER A N 1
ATOM 760 C CA . SER A 1 92 ? -20.891 -2.35 -14.953 1 85.19 92 SER A CA 1
ATOM 761 C C . SER A 1 92 ? -20.938 -0.86 -14.633 1 85.19 92 SER A C 1
ATOM 763 O O . SER A 1 92 ? -20.672 -0.023 -15.5 1 85.19 92 SER A O 1
ATOM 765 N N . GLN A 1 93 ? -21.172 -0.531 -13.422 1 83.5 93 GLN A N 1
ATOM 766 C CA . GLN A 1 93 ? -21.312 0.86 -13.008 1 83.5 93 GLN A CA 1
ATOM 767 C C . GLN A 1 93 ? -19.969 1.442 -12.562 1 83.5 93 GLN A C 1
ATOM 769 O O . GLN A 1 93 ? -19.859 2.646 -12.32 1 83.5 93 GLN A O 1
ATOM 774 N N . ILE A 1 94 ? -19.031 0.636 -12.547 1 84.5 94 ILE A N 1
ATOM 775 C CA . ILE A 1 94 ? -17.781 1.045 -11.914 1 84.5 94 ILE A CA 1
ATOM 776 C C . ILE A 1 94 ? -17.078 2.076 -12.789 1 84.5 94 ILE A C 1
ATOM 778 O O . ILE A 1 94 ? -16.328 2.914 -12.281 1 84.5 94 ILE A O 1
ATOM 782 N N . THR A 1 95 ? -17.312 2.07 -14.086 1 78 95 THR A N 1
ATOM 783 C CA . THR A 1 95 ? -16.656 2.99 -15.008 1 78 95 THR A CA 1
ATOM 784 C C . THR A 1 95 ? -17.281 4.383 -14.914 1 78 95 THR A C 1
ATOM 786 O O . THR A 1 95 ? -16.625 5.383 -15.203 1 78 95 THR A O 1
ATOM 789 N N . ASN A 1 96 ? -18.484 4.465 -14.562 1 76.5 96 ASN A N 1
ATOM 790 C CA . ASN A 1 96 ? -19.172 5.734 -14.375 1 76.5 96 ASN A CA 1
ATOM 791 C C . ASN A 1 96 ? -19.453 6.004 -12.898 1 76.5 96 ASN A C 1
ATOM 793 O O . ASN A 1 96 ? -20.578 5.809 -12.43 1 76.5 96 ASN A O 1
ATOM 797 N N . TYR A 1 97 ? -18.484 6.547 -12.281 1 71.62 97 TYR A N 1
ATOM 798 C CA . TYR A 1 97 ? -18.594 6.691 -10.836 1 71.62 97 TYR A CA 1
ATOM 799 C C . TYR A 1 97 ? -19.547 7.82 -10.461 1 71.62 97 TYR A C 1
ATOM 801 O O . TYR A 1 97 ? -19.266 8.992 -10.734 1 71.62 97 TYR A O 1
ATOM 809 N N . THR A 1 98 ? -20.641 7.477 -9.914 1 72.94 98 THR A N 1
ATOM 810 C CA . THR A 1 98 ? -21.562 8.43 -9.328 1 72.94 98 THR A CA 1
ATOM 811 C C . THR A 1 98 ? -21.656 8.227 -7.816 1 72.94 98 THR A C 1
ATOM 813 O O . THR A 1 98 ? -22.516 8.82 -7.156 1 72.94 98 THR A O 1
ATOM 816 N N . GLY A 1 99 ? -20.812 7.461 -7.301 1 79.12 99 GLY A N 1
ATOM 817 C CA . GLY A 1 99 ? -20.859 7 -5.922 1 79.12 99 GLY A CA 1
ATOM 818 C C . GLY A 1 99 ? -21.047 5.5 -5.805 1 79.12 99 GLY A C 1
ATOM 819 O O . GLY A 1 99 ? -21.547 4.855 -6.73 1 79.12 99 GLY A O 1
ATOM 820 N N . PRO A 1 100 ? -20.625 4.914 -4.695 1 86.06 100 PRO A N 1
ATOM 821 C CA . PRO A 1 100 ? -20.797 3.467 -4.566 1 86.06 100 PRO A CA 1
ATOM 822 C C . PRO A 1 100 ? -22.281 3.068 -4.469 1 86.06 100 PRO A C 1
ATOM 824 O O . PRO A 1 100 ? -23.078 3.781 -3.854 1 86.06 100 PRO A O 1
ATOM 827 N N . PRO A 1 101 ? -22.547 1.979 -5.148 1 89.69 101 PRO A N 1
ATOM 828 C CA . PRO A 1 101 ? -23.891 1.447 -4.969 1 89.69 101 PRO A CA 1
ATOM 829 C C . PRO A 1 101 ? -24.203 1.123 -3.51 1 89.69 101 PRO A C 1
ATOM 831 O O . PRO A 1 101 ? -23.297 0.861 -2.721 1 89.69 101 PRO A O 1
ATOM 834 N N . HIS A 1 102 ? -25.453 1.168 -3.264 1 86.81 102 HIS A N 1
ATOM 835 C CA . HIS A 1 102 ? -25.875 0.827 -1.909 1 86.81 102 HIS A CA 1
ATOM 836 C C . HIS A 1 102 ? -25.844 -0.681 -1.686 1 86.81 102 HIS A C 1
ATOM 838 O O . HIS A 1 102 ? -25.844 -1.455 -2.645 1 86.81 102 HIS A O 1
ATOM 844 N N . SER A 1 103 ? -25.688 -1.138 -0.514 1 89.56 103 SER A N 1
ATOM 845 C CA . SER A 1 103 ? -25.875 -2.506 -0.037 1 89.56 103 SER A CA 1
ATOM 846 C C . SER A 1 103 ? -24.703 -3.393 -0.457 1 89.56 103 SER A C 1
ATOM 848 O O . SER A 1 103 ? -24.859 -4.605 -0.619 1 89.56 103 SER A O 1
ATOM 850 N N . LEU A 1 104 ? -23.578 -2.781 -0.745 1 95.81 104 LEU A N 1
ATOM 851 C CA . LEU A 1 104 ? -22.406 -3.555 -1.119 1 95.81 104 LEU A CA 1
ATOM 852 C C . LEU A 1 104 ? -21.844 -4.316 0.08 1 95.81 104 LEU A C 1
ATOM 854 O O . LEU A 1 104 ? -21.062 -5.25 -0.083 1 95.81 104 LEU A O 1
ATOM 858 N N . GLY A 1 105 ? -22.219 -3.871 1.305 1 96.38 105 GLY A N 1
ATOM 859 C CA . GLY A 1 105 ? -21.75 -4.539 2.514 1 96.38 105 GLY A CA 1
ATOM 860 C C . GLY A 1 105 ? -20.25 -4.719 2.561 1 96.38 105 GLY A C 1
ATOM 861 O O . GLY A 1 105 ? -19.5 -3.754 2.398 1 96.38 105 GLY A O 1
ATOM 862 N N . THR A 1 106 ? -19.812 -5.934 2.654 1 96.69 106 THR A N 1
ATOM 863 C CA . THR A 1 106 ? -18.422 -6.328 2.797 1 96.69 106 THR A CA 1
ATOM 864 C C . THR A 1 106 ? -17.594 -5.816 1.62 1 96.69 106 THR A C 1
ATOM 866 O O . THR A 1 106 ? -16.391 -5.562 1.761 1 96.69 106 THR A O 1
ATOM 869 N N . PHE A 1 107 ? -18.188 -5.609 0.501 1 97.75 107 PHE A N 1
ATOM 870 C CA . PHE A 1 107 ? -17.438 -5.312 -0.713 1 97.75 107 PHE A CA 1
ATOM 871 C C . PHE A 1 107 ? -17.5 -3.824 -1.036 1 97.75 107 PHE A C 1
ATOM 873 O O . PHE A 1 107 ? -17.125 -3.406 -2.135 1 97.75 107 PHE A O 1
ATOM 880 N N . SER A 1 108 ? -17.953 -2.977 -0.088 1 97 108 SER A N 1
ATOM 881 C CA . SER A 1 108 ? -18.031 -1.535 -0.302 1 97 108 SER A CA 1
ATOM 882 C C . SER A 1 108 ? -16.672 -0.946 -0.625 1 97 108 SER A C 1
ATOM 884 O O . SER A 1 108 ? -16.484 -0.296 -1.658 1 97 108 SER A O 1
ATOM 886 N N . TYR A 1 109 ? -15.695 -1.224 0.242 1 96.94 109 TYR A N 1
ATOM 887 C CA . TYR A 1 109 ? -14.359 -0.695 -0.004 1 96.94 109 TYR A CA 1
ATOM 888 C C . TYR A 1 109 ? -13.75 -1.309 -1.26 1 96.94 109 TYR A C 1
ATOM 890 O O . TYR A 1 109 ? -13.023 -0.64 -1.995 1 96.94 109 TYR A O 1
ATOM 898 N N . VAL A 1 110 ? -14 -2.559 -1.493 1 97.75 110 VAL A N 1
ATOM 899 C CA . VAL A 1 110 ? -13.5 -3.238 -2.684 1 97.75 110 VAL A CA 1
ATOM 900 C C . VAL A 1 110 ? -13.992 -2.518 -3.936 1 97.75 110 VAL A C 1
ATOM 902 O O . VAL A 1 110 ? -13.211 -2.262 -4.859 1 97.75 110 VAL A O 1
ATOM 905 N N . TRP A 1 111 ? -15.242 -2.244 -3.93 1 96.56 111 TRP A N 1
ATOM 906 C CA . TRP A 1 111 ? -15.828 -1.547 -5.07 1 96.56 111 TRP A CA 1
ATOM 907 C C . TRP A 1 111 ? -15.172 -0.186 -5.273 1 96.56 111 TRP A C 1
ATOM 909 O O . TRP A 1 111 ? -14.867 0.202 -6.402 1 96.56 111 TRP A O 1
ATOM 919 N N . PHE A 1 112 ? -14.992 0.519 -4.234 1 94 112 PHE A N 1
ATOM 920 C CA . PHE A 1 112 ? -14.344 1.827 -4.262 1 94 112 PHE A CA 1
ATOM 921 C C . PHE A 1 112 ? -12.938 1.725 -4.836 1 94 112 PHE A C 1
ATOM 923 O O . PHE A 1 112 ? -12.57 2.475 -5.742 1 94 112 PHE A O 1
ATOM 930 N N . ALA A 1 113 ? -12.156 0.809 -4.27 1 95.12 113 ALA A N 1
ATOM 931 C CA . ALA A 1 113 ? -10.789 0.598 -4.734 1 95.12 113 ALA A CA 1
ATOM 932 C C . ALA A 1 113 ? -10.773 0.141 -6.191 1 95.12 113 ALA A C 1
ATOM 934 O O . ALA A 1 113 ? -9.875 0.508 -6.953 1 95.12 113 ALA A O 1
ATOM 935 N N . HIS A 1 114 ? -11.719 -0.667 -6.527 1 95.69 114 HIS A N 1
ATOM 936 C CA . HIS A 1 114 ? -11.875 -1.116 -7.906 1 95.69 114 HIS A CA 1
ATOM 937 C C . HIS A 1 114 ? -12.023 0.067 -8.859 1 95.69 114 HIS A C 1
ATOM 939 O O . HIS A 1 114 ? -11.383 0.107 -9.914 1 95.69 114 HIS A O 1
ATOM 945 N N . HIS A 1 115 ? -12.82 0.909 -8.508 1 92.94 115 HIS A N 1
ATOM 946 C CA . HIS A 1 115 ? -13.023 2.109 -9.312 1 92.94 115 HIS A CA 1
ATOM 947 C C . HIS A 1 115 ? -11.719 2.865 -9.516 1 92.94 115 HIS A C 1
ATOM 949 O O . HIS A 1 115 ? -11.453 3.373 -10.602 1 92.94 115 HIS A O 1
ATOM 955 N N . GLN A 1 116 ? -10.938 2.965 -8.492 1 91.31 116 GLN A N 1
ATOM 956 C CA . GLN A 1 116 ? -9.656 3.658 -8.602 1 91.31 116 GLN A CA 1
ATOM 957 C C . GLN A 1 116 ? -8.734 2.955 -9.594 1 91.31 116 GLN A C 1
ATOM 959 O O . GLN A 1 116 ? -7.953 3.605 -10.289 1 91.31 116 GLN A O 1
ATOM 964 N N . VAL A 1 117 ? -8.766 1.688 -9.664 1 93.19 117 VAL A N 1
ATOM 965 C CA . VAL A 1 117 ? -7.918 0.916 -10.562 1 93.19 117 VAL A CA 1
ATOM 966 C C . VAL A 1 117 ? -8.281 1.226 -12.008 1 93.19 117 VAL A C 1
ATOM 968 O O . VAL A 1 117 ? -7.398 1.339 -12.867 1 93.19 117 VAL A O 1
ATOM 971 N N . ILE A 1 118 ? -9.508 1.358 -12.258 1 89.62 118 ILE A N 1
ATOM 972 C CA . ILE A 1 118 ? -9.945 1.438 -13.648 1 89.62 118 ILE A CA 1
ATOM 973 C C . ILE A 1 118 ? -10.031 2.9 -14.078 1 89.62 118 ILE A C 1
ATOM 975 O O . ILE A 1 118 ? -10.148 3.197 -15.273 1 89.62 118 ILE A O 1
ATOM 979 N N . SER A 1 119 ? -9.961 3.754 -13.078 1 80.62 119 SER A N 1
ATOM 980 C CA . SER A 1 119 ? -10.047 5.172 -13.406 1 80.62 119 SER A CA 1
ATOM 981 C C . SER A 1 119 ? -8.742 5.684 -14 1 80.62 119 SER A C 1
ATOM 983 O O . SER A 1 119 ? -7.66 5.383 -13.492 1 80.62 119 SER A O 1
ATOM 985 N N . LEU A 1 120 ? -8.781 6.074 -15.266 1 63.47 120 LEU A N 1
ATOM 986 C CA . LEU A 1 120 ? -7.602 6.555 -15.969 1 63.47 120 LEU A CA 1
ATOM 987 C C . LEU A 1 120 ? -7.453 8.062 -15.82 1 63.47 120 LEU A C 1
ATOM 989 O O . LEU A 1 120 ? -8.453 8.789 -15.758 1 63.47 120 LEU A O 1
ATOM 993 N N . PRO A 1 121 ? -6.129 8.477 -15.633 1 56.31 121 PRO A N 1
ATOM 994 C CA . PRO A 1 121 ? -5.949 9.93 -15.672 1 56.31 121 PRO A CA 1
ATOM 995 C C . PRO A 1 121 ? -6.402 10.547 -17 1 56.31 121 PRO A C 1
ATOM 997 O O . PRO A 1 121 ? -6.316 9.898 -18.047 1 56.31 121 PRO A O 1
ATOM 1000 N N . GLU A 1 122 ? -7.188 11.516 -17.078 1 49.25 122 GLU A N 1
ATOM 1001 C CA . GLU A 1 122 ? -7.703 12.156 -18.281 1 49.25 122 GLU A CA 1
ATOM 1002 C C . GLU A 1 122 ? -6.574 12.484 -19.25 1 49.25 122 GLU A C 1
ATOM 1004 O O . GLU A 1 122 ? -6.773 12.461 -20.469 1 49.25 122 GLU A O 1
ATOM 1009 N N . GLN A 1 123 ? -5.445 13.055 -18.797 1 47.09 123 GLN A N 1
ATOM 1010 C CA . GLN A 1 123 ? -4.43 13.461 -19.766 1 47.09 123 GLN A CA 1
ATOM 1011 C C . GLN A 1 123 ? -4.207 12.375 -20.812 1 47.09 123 GLN A C 1
ATOM 1013 O O . GLN A 1 123 ? -3.861 12.672 -21.969 1 47.09 123 GLN A O 1
ATOM 1018 N N . TYR A 1 124 ? -4.289 11.258 -20.516 1 44.16 124 TYR A N 1
ATOM 1019 C CA . TYR A 1 124 ? -4.043 10.281 -21.578 1 44.16 124 TYR A CA 1
ATOM 1020 C C . TYR A 1 124 ? -5.129 10.336 -22.641 1 44.16 124 TYR A C 1
ATOM 1022 O O . TYR A 1 124 ? -4.91 9.914 -23.781 1 44.16 124 TYR A O 1
ATOM 1030 N N . GLU A 1 125 ? -6.227 10.922 -22.297 1 39.31 125 GLU A N 1
ATOM 1031 C CA . GLU A 1 125 ? -7.191 11.055 -23.391 1 39.31 125 GLU A CA 1
ATOM 1032 C C . GLU A 1 125 ? -6.766 12.141 -24.375 1 39.31 125 GLU A C 1
ATOM 1034 O O . GLU A 1 125 ? -6.988 12.016 -25.578 1 39.31 125 GLU A O 1
ATOM 1039 N N . GLN A 1 126 ? -6.207 13.312 -23.938 1 37.47 126 GLN A N 1
ATOM 1040 C CA . GLN A 1 126 ? -5.965 14.422 -24.844 1 37.47 126 GLN A CA 1
ATOM 1041 C C . GLN A 1 126 ? -4.605 14.297 -25.516 1 37.47 126 GLN A C 1
ATOM 1043 O O . GLN A 1 126 ? -4.293 15.047 -26.453 1 37.47 126 GLN A O 1
ATOM 1048 N N . VAL A 1 127 ? -3.6 13.719 -25.078 1 36 127 VAL A N 1
ATOM 1049 C CA . VAL A 1 127 ? -2.338 13.742 -25.812 1 36 127 VAL A CA 1
ATOM 1050 C C . VAL A 1 127 ? -2.539 13.148 -27.203 1 36 127 VAL A C 1
ATOM 1052 O O . VAL A 1 127 ? -1.585 13.016 -27.969 1 36 127 VAL A O 1
ATOM 1055 N N . GLU A 1 128 ? -3.639 12.914 -27.672 1 34.09 128 GLU A N 1
ATOM 1056 C CA . GLU A 1 128 ? -3.766 12.641 -29.109 1 34.09 128 GLU A CA 1
ATOM 1057 C C . GLU A 1 128 ? -3.191 13.773 -29.953 1 34.09 128 GLU A C 1
ATOM 1059 O O . GLU A 1 128 ? -2.574 13.539 -30.984 1 34.09 128 GLU A O 1
ATOM 1064 N N . ASP A 1 129 ? -3.541 15.125 -29.688 1 31.52 129 ASP A N 1
ATOM 1065 C CA . ASP A 1 129 ? -3.354 16.125 -30.734 1 31.52 129 ASP A CA 1
ATOM 1066 C C . ASP A 1 129 ? -1.924 16.656 -30.734 1 31.52 129 ASP A C 1
ATOM 1068 O O . ASP A 1 129 ? -1.443 17.156 -31.75 1 31.52 129 ASP A O 1
ATOM 1072 N N . GLN A 1 130 ? -1.323 16.953 -29.609 1 31.47 130 GLN A N 1
ATOM 1073 C CA . GLN A 1 130 ? -0.112 17.75 -29.797 1 31.47 130 GLN A CA 1
ATOM 1074 C C . GLN A 1 130 ? 1.078 16.859 -30.156 1 31.47 130 GLN A C 1
ATOM 1076 O O . GLN A 1 130 ? 2.17 17.359 -30.438 1 31.47 130 GLN A O 1
ATOM 1081 N N . ASP A 1 131 ? 1.062 15.648 -29.844 1 28.89 131 ASP A N 1
ATOM 1082 C CA . ASP A 1 131 ? 2.295 14.945 -30.188 1 28.89 131 ASP A CA 1
ATOM 1083 C C . ASP A 1 131 ? 2.441 14.797 -31.703 1 28.89 131 ASP A C 1
ATOM 1085 O O . ASP A 1 131 ? 3.229 13.977 -32.188 1 28.89 131 ASP A O 1
ATOM 1089 N N . LYS A 1 132 ? 1.658 15.578 -32.5 1 28.83 132 LYS A N 1
ATOM 1090 C CA . LYS A 1 132 ? 2.072 15.539 -33.906 1 28.83 132 LYS A CA 1
ATOM 1091 C C . LYS A 1 132 ? 3.482 16.094 -34.094 1 28.83 132 LYS A C 1
ATOM 1093 O O . LYS A 1 132 ? 4.227 15.656 -34.969 1 28.83 132 LYS A O 1
ATOM 1098 N N . ASN A 1 133 ? 3.781 17.422 -33.625 1 24.97 133 ASN A N 1
ATOM 1099 C CA . ASN A 1 133 ? 4.906 18.125 -34.219 1 24.97 133 ASN A CA 1
ATOM 1100 C C . ASN A 1 133 ? 6.227 17.75 -33.562 1 24.97 133 ASN A C 1
ATOM 1102 O O . ASN A 1 133 ? 7.238 18.438 -33.75 1 24.97 133 ASN A O 1
ATOM 1106 N N . VAL A 1 134 ? 6.227 17.188 -32.438 1 26.77 134 VAL A N 1
ATOM 1107 C CA . VAL A 1 134 ? 7.645 17 -32.125 1 26.77 134 VAL A CA 1
ATOM 1108 C C . VAL A 1 134 ? 8.25 15.969 -33.062 1 26.77 134 VAL A C 1
ATOM 1110 O O . VAL A 1 134 ? 7.969 14.773 -32.969 1 26.77 134 VAL A O 1
ATOM 1113 N N . SER A 1 135 ? 8.328 16.297 -34.312 1 23.12 135 SER A N 1
ATOM 1114 C CA . SER A 1 135 ? 9.195 15.664 -35.281 1 23.12 135 SER A CA 1
ATOM 1115 C C . SER A 1 135 ? 10.578 15.383 -34.719 1 23.12 135 SER A C 1
ATOM 1117 O O . SER A 1 135 ? 11.203 16.281 -34.125 1 23.12 135 SER A O 1
ATOM 1119 N N . TYR A 1 136 ? 10.797 14.25 -34.281 1 23.95 136 TYR A N 1
ATOM 1120 C CA . TYR A 1 136 ? 12.148 13.766 -34.031 1 23.95 136 TYR A CA 1
ATOM 1121 C C . TYR A 1 136 ? 13.102 14.258 -35.125 1 23.95 136 TYR A C 1
ATOM 1123 O O . TYR A 1 136 ? 12.867 14.031 -36.312 1 23.95 136 TYR A O 1
ATOM 1131 N N . SER A 1 137 ? 13.578 15.477 -34.969 1 23.86 137 SER A N 1
ATOM 1132 C CA . SER A 1 137 ? 14.688 15.75 -35.875 1 23.86 137 SER A CA 1
ATOM 1133 C C . SER A 1 137 ? 15.727 14.625 -35.844 1 23.86 137 SER A C 1
ATOM 1135 O O . SER A 1 137 ? 16.188 14.242 -34.781 1 23.86 137 SER A O 1
ATOM 1137 N N . PRO A 1 138 ? 15.75 13.852 -36.781 1 22.05 138 PRO A N 1
ATOM 1138 C CA . PRO A 1 138 ? 16.734 12.781 -36.969 1 22.05 138 PRO A CA 1
ATOM 1139 C C . PRO A 1 138 ? 18.156 13.234 -36.656 1 22.05 138 PRO A C 1
ATOM 1141 O O . PRO A 1 138 ? 18.594 14.266 -37.188 1 22.05 138 PRO A O 1
ATOM 1144 N N . ILE A 1 139 ? 18.516 13.234 -35.375 1 21.75 139 ILE A N 1
ATOM 1145 C CA . ILE A 1 139 ? 19.938 13.484 -35.219 1 21.75 139 ILE A CA 1
ATOM 1146 C C . ILE A 1 139 ? 20.703 12.734 -36.312 1 21.75 139 ILE A C 1
ATOM 1148 O O . ILE A 1 139 ? 20.516 11.531 -36.5 1 21.75 139 ILE A O 1
ATOM 1152 N N . SER A 1 140 ? 21 13.375 -37.344 1 20.45 140 SER A N 1
ATOM 1153 C CA . SER A 1 140 ? 21.969 12.961 -38.344 1 20.45 140 SER A CA 1
ATOM 1154 C C . SER A 1 140 ? 23.172 12.281 -37.688 1 20.45 140 SER A C 1
ATOM 1156 O O . SER A 1 140 ? 23.766 12.82 -36.75 1 20.45 140 SER A O 1
ATOM 1158 N N . SER A 1 141 ? 23.078 10.961 -37.688 1 18.84 141 SER A N 1
ATOM 1159 C CA . SER A 1 141 ? 24.172 10.031 -37.438 1 18.84 141 SER A CA 1
ATOM 1160 C C . SER A 1 141 ? 25.453 10.5 -38.125 1 18.84 141 SER A C 1
ATOM 1162 O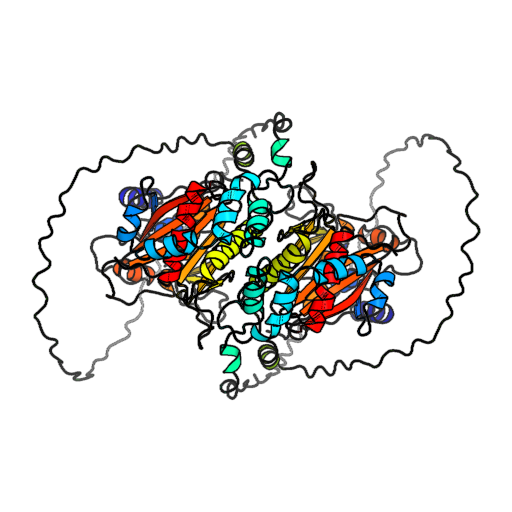 O . SER A 1 141 ? 25.609 10.367 -39.344 1 18.84 141 SER A O 1
ATOM 1164 N N . ARG A 1 142 ? 25.797 11.742 -37.969 1 18.73 142 ARG A N 1
ATOM 1165 C CA . ARG A 1 142 ? 27.141 11.914 -38.562 1 18.73 142 ARG A CA 1
ATOM 1166 C C . ARG A 1 142 ? 28.125 10.938 -37.938 1 18.73 142 ARG A C 1
ATOM 1168 O O . ARG A 1 142 ? 28.25 10.867 -36.719 1 18.73 142 ARG A O 1
ATOM 1175 N N . LEU A 1 143 ? 28.344 9.812 -38.688 1 19.44 143 LEU A N 1
ATOM 1176 C CA . LEU A 1 143 ? 29.391 8.805 -38.781 1 19.44 143 LEU A CA 1
ATOM 1177 C C . LEU A 1 143 ? 30.766 9.438 -38.625 1 19.44 143 LEU A C 1
ATOM 1179 O O . LEU A 1 143 ? 31.344 9.969 -39.562 1 19.44 143 LEU A O 1
ATOM 1183 N N . ARG A 1 144 ? 30.906 10.5 -37.812 1 18.33 144 ARG A N 1
ATOM 1184 C CA . ARG A 1 144 ? 32.344 10.797 -37.875 1 18.33 144 ARG A CA 1
ATOM 1185 C C . ARG A 1 144 ? 33.156 9.57 -37.5 1 18.33 144 ARG A C 1
ATOM 1187 O O . ARG A 1 144 ? 33 9 -36.438 1 18.33 144 ARG A O 1
ATOM 1194 N N . SER A 1 145 ? 33.562 8.742 -38.562 1 17.44 145 SER A N 1
ATOM 1195 C CA . SER A 1 145 ? 34.531 7.684 -38.719 1 17.44 145 SER A CA 1
ATOM 1196 C C . SER A 1 145 ? 35.844 8.031 -38.031 1 17.44 145 SER A C 1
ATOM 1198 O O . SER A 1 145 ? 36.812 8.438 -38.688 1 17.44 145 SER A O 1
ATOM 1200 N N . ALA A 1 146 ? 35.875 8.914 -37.031 1 17.5 146 ALA A N 1
ATOM 1201 C CA . ALA A 1 146 ? 37.281 9.141 -36.781 1 17.5 146 ALA A CA 1
ATOM 1202 C C . ALA A 1 146 ? 38.031 7.824 -36.562 1 17.5 146 ALA A C 1
ATOM 1204 O O . ALA A 1 146 ? 37.594 6.988 -35.781 1 17.5 146 ALA A O 1
ATOM 1205 N N . ALA A 1 147 ? 38.812 7.344 -37.562 1 16.98 147 ALA A N 1
ATOM 1206 C CA . ALA A 1 147 ? 39.812 6.34 -37.875 1 16.98 147 ALA A CA 1
ATOM 1207 C C . ALA A 1 147 ? 40.844 6.227 -36.719 1 16.98 147 ALA A C 1
ATOM 1209 O O . ALA A 1 147 ? 41.812 5.473 -36.844 1 16.98 147 ALA A O 1
ATOM 1210 N N . HIS A 1 148 ? 40.562 6.66 -35.438 1 16.81 148 HIS A N 1
ATOM 1211 C CA . HIS A 1 148 ? 41.875 6.57 -34.781 1 16.81 148 HIS A CA 1
ATOM 1212 C C . HIS A 1 148 ? 42.406 5.141 -34.781 1 16.81 148 HIS A C 1
ATOM 1214 O O . HIS A 1 148 ? 41.719 4.223 -34.312 1 16.81 148 HIS A O 1
ATOM 1220 N N . LYS A 1 149 ? 43.156 4.754 -35.844 1 17.8 149 LYS A N 1
ATOM 1221 C CA . LYS A 1 149 ? 44.062 3.629 -36.094 1 17.8 149 LYS A CA 1
ATOM 1222 C C . LYS A 1 149 ? 45 3.398 -34.875 1 17.8 149 LYS A C 1
ATOM 1224 O O . LYS A 1 149 ? 46 4.082 -34.75 1 17.8 149 LYS A O 1
ATOM 1229 N N . THR A 1 150 ? 44.5 3.574 -33.625 1 17.5 150 THR A N 1
ATOM 1230 C CA . THR A 1 150 ? 45.625 3.32 -32.719 1 17.5 150 THR A CA 1
ATOM 1231 C C . THR A 1 150 ? 46.281 1.987 -33.031 1 17.5 150 THR A C 1
ATOM 1233 O O . THR A 1 150 ? 45.594 1.024 -33.406 1 17.5 150 THR A O 1
ATOM 1236 N N . ASN A 1 151 ? 47.656 2.021 -33.25 1 16.69 151 ASN A N 1
ATOM 1237 C CA . ASN A 1 151 ? 48.844 1.236 -33.5 1 16.69 151 ASN A CA 1
ATOM 1238 C C . ASN A 1 151 ? 48.969 0.074 -32.5 1 16.69 151 ASN A C 1
ATOM 1240 O O . ASN A 1 151 ? 48.688 0.226 -31.328 1 16.69 151 ASN A O 1
ATOM 1244 N N . MET A 1 152 ? 49.156 -1.182 -33.062 1 16.8 152 MET A N 1
ATOM 1245 C CA . MET A 1 152 ? 49.188 -2.617 -32.781 1 16.8 152 MET A CA 1
ATOM 1246 C C . MET A 1 152 ? 50.375 -2.975 -31.906 1 16.8 152 MET A C 1
ATOM 1248 O O . MET A 1 152 ? 50.625 -4.152 -31.656 1 16.8 152 MET A O 1
ATOM 1252 N N . HIS A 1 153 ? 51.156 -2.057 -31.25 1 16.67 153 HIS A N 1
ATOM 1253 C CA . HIS A 1 153 ? 52.438 -2.713 -31.109 1 16.67 153 HIS A CA 1
ATOM 1254 C C . HIS A 1 153 ? 52.344 -3.973 -30.25 1 16.67 153 HIS A C 1
ATOM 1256 O O . HIS A 1 153 ? 51.438 -4.086 -29.422 1 16.67 153 HIS A O 1
ATOM 1262 N N . GLY A 1 154 ? 53.188 -5.082 -30.594 1 16.14 154 GLY A N 1
ATOM 1263 C CA . GLY A 1 154 ? 53.469 -6.5 -30.484 1 16.14 154 GLY A CA 1
ATOM 1264 C C . GLY A 1 154 ? 54.031 -6.902 -29.141 1 16.14 154 GLY A C 1
ATOM 1265 O O . GLY A 1 154 ? 54.469 -8.039 -28.953 1 16.14 154 GLY A O 1
ATOM 1266 N N . ARG A 1 155 ? 54.094 -6.023 -28.094 1 16.47 155 ARG A N 1
ATOM 1267 C CA . ARG A 1 155 ? 55.219 -6.477 -27.297 1 16.47 155 ARG A CA 1
ATOM 1268 C C . ARG A 1 155 ? 55.031 -7.938 -26.875 1 16.47 155 ARG A C 1
ATOM 1270 O O . ARG A 1 155 ? 53.906 -8.422 -26.734 1 16.47 155 ARG A O 1
ATOM 1277 N N . GLU A 1 156 ? 56.25 -8.586 -26.625 1 15.89 156 GLU A N 1
ATOM 1278 C CA . GLU A 1 156 ? 56.969 -9.844 -26.516 1 15.89 156 GLU A CA 1
ATOM 1279 C C . GLU A 1 156 ? 56.5 -10.648 -25.297 1 15.89 156 GLU A C 1
ATOM 1281 O O . GLU A 1 156 ? 55.906 -10.094 -24.375 1 15.89 156 GLU A O 1
ATOM 1286 N N . GLU A 1 157 ? 57 -11.938 -25.203 1 15.83 157 GLU A N 1
ATOM 1287 C CA . GLU A 1 157 ? 56.75 -13.344 -24.906 1 15.83 157 GLU A CA 1
ATOM 1288 C C . GLU A 1 157 ? 57 -13.641 -23.422 1 15.83 157 GLU A C 1
ATOM 1290 O O . GLU A 1 157 ? 56.406 -14.555 -22.859 1 15.83 157 GLU A O 1
ATOM 1295 N N . SER A 1 158 ? 57.688 -12.82 -22.578 1 16.19 158 SER A N 1
ATOM 1296 C CA . SER A 1 158 ? 58.656 -13.75 -21.984 1 16.19 158 SER A CA 1
ATOM 1297 C C . SER A 1 158 ? 57.938 -14.758 -21.078 1 16.19 158 SER A C 1
ATOM 1299 O O . SER A 1 158 ? 56.875 -14.477 -20.531 1 16.19 158 SER A O 1
ATOM 1301 N N . PRO A 1 159 ? 58.688 -16 -20.781 1 15.89 159 PRO A N 1
ATOM 1302 C CA . PRO A 1 159 ? 58.531 -17.422 -20.469 1 15.89 159 PRO A CA 1
ATOM 1303 C C . PRO A 1 159 ? 58.312 -17.672 -18.969 1 15.89 159 PRO A C 1
ATOM 1305 O O . PRO A 1 159 ? 57.812 -18.734 -18.578 1 15.89 159 PRO A O 1
ATOM 1308 N N . THR A 1 160 ? 58.5 -16.703 -18.078 1 16.38 160 THR A N 1
ATOM 1309 C CA . THR A 1 160 ? 59.281 -17.281 -17 1 16.38 160 THR A CA 1
ATOM 1310 C C . THR A 1 160 ? 58.531 -18.406 -16.312 1 16.38 160 THR A C 1
ATOM 1312 O O . THR A 1 160 ? 57.312 -18.359 -16.188 1 16.38 160 THR A O 1
ATOM 1315 N N . PRO A 1 161 ? 59.344 -19.266 -15.547 1 15.66 161 PRO A N 1
ATOM 1316 C CA . PRO A 1 161 ? 59.5 -20.656 -15.102 1 15.66 161 PRO A CA 1
ATOM 1317 C C . PRO A 1 161 ? 58.562 -21.016 -13.961 1 15.66 161 PRO A C 1
ATOM 1319 O O . PRO A 1 161 ? 58 -20.141 -13.328 1 15.66 161 PRO A O 1
ATOM 1322 N N . LEU A 1 162 ? 58.812 -22.281 -13.492 1 15.47 162 LEU A N 1
ATOM 1323 C CA . LEU A 1 162 ? 58.219 -23.531 -13.031 1 15.47 162 LEU A CA 1
ATOM 1324 C C . LEU A 1 162 ? 57.969 -23.484 -11.523 1 15.47 162 LEU A C 1
ATOM 1326 O O . LEU A 1 162 ? 56.938 -23.969 -11.047 1 15.47 162 LEU A O 1
ATOM 1330 N N . GLY A 1 163 ? 58.844 -22.953 -10.633 1 14.49 163 GLY A N 1
ATOM 1331 C CA . GLY A 1 163 ? 59.344 -23.969 -9.734 1 14.49 163 GLY A CA 1
ATOM 1332 C C . GLY A 1 163 ? 58.375 -24.281 -8.594 1 14.49 163 GLY A C 1
ATOM 1333 O O . GLY A 1 163 ? 58.156 -25.453 -8.25 1 14.49 163 GLY A O 1
ATOM 1334 N N . LYS A 1 164 ? 58.188 -23.328 -7.691 1 14.95 164 LYS A N 1
ATOM 1335 C CA . LYS A 1 164 ? 58.625 -23.734 -6.367 1 14.95 164 LYS A CA 1
ATOM 1336 C C . LYS A 1 164 ? 57.75 -24.828 -5.785 1 14.95 164 LYS A C 1
ATOM 1338 O O . LYS A 1 164 ? 56.594 -25 -6.234 1 14.95 164 LYS A O 1
ATOM 1343 N N . LYS A 1 165 ? 57.625 -24.766 -4.391 1 15.36 165 LYS A N 1
ATOM 1344 C CA . LYS A 1 165 ? 58 -25.547 -3.215 1 15.36 165 LYS A CA 1
ATOM 1345 C C . LYS A 1 165 ? 56.812 -26.375 -2.713 1 15.36 165 LYS A C 1
ATOM 1347 O O . LYS A 1 165 ? 55.656 -26.031 -2.986 1 15.36 165 LYS A O 1
ATOM 1352 N N . GLY A 1 166 ? 57.062 -27.375 -1.751 1 15.02 166 GLY A N 1
ATOM 1353 C CA . GLY A 1 166 ? 56.906 -28.719 -1.207 1 15.02 166 GLY A CA 1
ATOM 1354 C C . GLY A 1 166 ? 55.812 -28.797 -0.151 1 15.02 166 GLY A C 1
ATOM 1355 O O . GLY A 1 166 ? 55.5 -29.891 0.34 1 15.02 166 GLY A O 1
ATOM 1356 N N . TYR A 1 167 ? 55.188 -27.703 0.331 1 16.05 167 TYR A N 1
ATOM 1357 C CA . TYR A 1 167 ? 55.062 -28.047 1.74 1 16.05 167 TYR A CA 1
ATOM 1358 C C . TYR A 1 167 ? 54.125 -29.25 1.915 1 16.05 167 TYR A C 1
ATOM 1360 O O . TYR A 1 167 ? 53.125 -29.375 1.194 1 16.05 167 TYR A O 1
ATOM 1368 N N . GLN A 1 168 ? 54.5 -30.188 2.801 1 15.36 168 GLN A N 1
ATOM 1369 C CA . GLN A 1 168 ? 54.344 -31.578 3.24 1 15.36 168 GLN A CA 1
ATOM 1370 C C . GLN A 1 168 ? 53.062 -31.766 4.023 1 15.36 168 GLN A C 1
ATOM 1372 O O . GLN A 1 168 ? 52.469 -32.844 4.023 1 15.36 168 GLN A O 1
ATOM 1377 N N . THR A 1 169 ? 52.5 -30.812 4.762 1 16.75 169 THR A N 1
ATOM 1378 C CA . THR A 1 169 ? 52.312 -31.469 6.051 1 16.75 169 THR A CA 1
ATOM 1379 C C . THR A 1 169 ? 51.312 -32.625 5.914 1 16.75 169 THR A C 1
ATOM 1381 O O . THR A 1 169 ? 50.469 -32.625 5.027 1 16.75 169 THR A O 1
ATOM 1384 N N . PRO A 1 170 ? 51.156 -33.375 7.043 1 16.47 170 PRO A N 1
ATOM 1385 C CA . PRO A 1 170 ? 51.031 -34.781 7.41 1 16.47 170 PRO A CA 1
ATOM 1386 C C . PRO A 1 170 ? 49.625 -35.312 7.262 1 16.47 170 PRO A C 1
ATOM 1388 O O . PRO A 1 170 ? 48.656 -34.531 7.148 1 16.47 170 PRO A O 1
ATOM 1391 N N . PRO A 1 171 ? 49.406 -36.5 7.93 1 15.7 171 PRO A N 1
ATOM 1392 C CA . PRO A 1 171 ? 48.844 -37.844 7.656 1 15.7 171 PRO A CA 1
ATOM 1393 C C . PRO A 1 171 ? 47.375 -37.938 7.992 1 15.7 171 PRO A C 1
ATOM 1395 O O . PRO A 1 171 ? 46.594 -38.5 7.215 1 15.7 171 PRO A O 1
ATOM 1398 N N . ASP A 1 172 ? 46.969 -37.594 9.273 1 16.36 172 ASP A N 1
ATOM 1399 C CA . ASP A 1 172 ? 46.531 -38.812 9.969 1 16.36 172 ASP A CA 1
ATOM 1400 C C . ASP A 1 172 ? 45.156 -39.25 9.523 1 16.36 172 ASP A C 1
ATOM 1402 O O . ASP A 1 172 ? 44.406 -38.469 8.938 1 16.36 172 ASP A O 1
ATOM 1406 N N . GLN A 1 173 ? 44.375 -40.094 10.484 1 17.28 173 GLN A N 1
ATOM 1407 C CA . GLN A 1 173 ? 43.719 -41.375 10.617 1 17.28 173 GLN A CA 1
ATOM 1408 C C . GLN A 1 173 ? 42.219 -41.281 10.391 1 17.28 173 GLN A C 1
ATOM 1410 O O . GLN A 1 173 ? 41.562 -40.375 10.906 1 17.28 173 GLN A O 1
ATOM 1415 N N . ILE A 1 174 ? 41.594 -42.094 9.516 1 17.25 174 ILE A N 1
ATOM 1416 C CA . ILE A 1 174 ? 40.438 -42.406 8.734 1 17.25 174 ILE A CA 1
ATOM 1417 C C . ILE A 1 174 ? 39.375 -43.094 9.633 1 17.25 174 ILE A C 1
ATOM 1419 O O . ILE A 1 174 ? 38.406 -43.656 9.141 1 17.25 174 ILE A O 1
ATOM 1423 N N . THR A 1 175 ? 39.312 -42.875 10.883 1 16.98 175 THR A N 1
ATOM 1424 C CA . THR A 1 175 ? 38.719 -44.125 11.391 1 16.98 175 THR A CA 1
ATOM 1425 C C . THR A 1 175 ? 37.344 -44.344 10.766 1 16.98 175 THR A C 1
ATOM 1427 O O . THR A 1 175 ? 36.719 -43.406 10.25 1 16.98 175 THR A O 1
ATOM 1430 N N . GLY A 1 176 ? 36.594 -45.562 11.07 1 16.11 176 GLY A N 1
ATOM 1431 C CA . GLY A 1 176 ? 35.844 -46.75 10.617 1 16.11 176 GLY A CA 1
ATOM 1432 C C . GLY A 1 176 ? 34.344 -46.531 10.625 1 16.11 176 GLY A C 1
ATOM 1433 O O . GLY A 1 176 ? 33.594 -47.469 10.359 1 16.11 176 GLY A O 1
ATOM 1434 N N . TYR A 1 177 ? 33.781 -45.375 10.812 1 17 177 TYR A N 1
ATOM 1435 C CA . TYR A 1 177 ? 32.5 -45.688 11.43 1 17 177 TYR A CA 1
ATOM 1436 C C . TYR A 1 177 ? 31.609 -46.531 10.484 1 17 177 TYR A C 1
ATOM 1438 O O . TYR A 1 177 ? 31.734 -46.406 9.258 1 17 177 TYR A O 1
ATOM 1446 N N . GLY A 1 178 ? 30.703 -47.469 10.977 1 16.72 178 GLY A N 1
ATOM 1447 C CA . GLY A 1 178 ? 29.938 -48.688 10.719 1 16.72 178 GLY A CA 1
ATOM 1448 C C . GLY A 1 178 ? 28.828 -48.469 9.695 1 16.72 178 GLY A C 1
ATOM 1449 O O . GLY A 1 178 ? 28.438 -47.344 9.406 1 16.72 178 GLY A O 1
ATOM 1450 N N . GLY A 1 179 ? 28.438 -49.594 8.891 1 16.89 179 GLY A N 1
ATOM 1451 C CA . GLY A 1 179 ? 27.844 -50.188 7.707 1 16.89 179 GLY A CA 1
ATOM 1452 C C . GLY A 1 179 ? 26.328 -50.156 7.695 1 16.89 179 GLY A C 1
ATOM 1453 O O . GLY A 1 179 ? 25.688 -50.781 6.867 1 16.89 179 GLY A O 1
ATOM 1454 N N . TYR A 1 180 ? 25.516 -49.219 8.273 1 17.44 180 TYR A N 1
ATOM 1455 C CA . TYR A 1 180 ? 24.188 -49.781 8.398 1 17.44 180 TYR A CA 1
ATOM 1456 C C . TYR A 1 180 ? 23.578 -50.031 7.023 1 17.44 180 TYR A C 1
ATOM 1458 O O . TYR A 1 180 ? 23.766 -49.25 6.094 1 17.44 180 TYR A O 1
ATOM 1466 N N . SER A 1 181 ? 23.125 -51.281 6.605 1 17.16 181 SER A N 1
ATOM 1467 C CA . SER A 1 181 ? 22.688 -52.094 5.473 1 17.16 181 SER A CA 1
ATOM 1468 C C . SER A 1 181 ? 21.312 -51.688 4.992 1 17.16 181 SER A C 1
ATOM 1470 O O . SER A 1 181 ? 20.422 -52.531 4.836 1 17.16 181 SER A O 1
ATOM 1472 N N . PRO A 1 182 ? 20.969 -50.469 4.758 1 17.39 182 PRO A N 1
ATOM 1473 C CA . PRO A 1 182 ? 19.5 -50.438 4.598 1 17.39 182 PRO A CA 1
ATOM 1474 C C . PRO A 1 182 ? 19.016 -51.25 3.416 1 17.39 182 PRO A C 1
ATOM 1476 O O . PRO A 1 182 ? 19.75 -51.469 2.445 1 17.39 182 PRO A O 1
ATOM 1479 N N . SER A 1 183 ? 17.812 -51.969 3.479 1 18.17 183 SER A N 1
ATOM 1480 C CA . SER A 1 183 ? 17.125 -53.031 2.77 1 18.17 183 SER A CA 1
ATOM 1481 C C . SER A 1 183 ? 16.672 -52.562 1.386 1 18.17 183 SER A C 1
ATOM 1483 O O . SER A 1 183 ? 16.5 -51.375 1.146 1 18.17 183 SER A O 1
ATOM 1485 N N . GLU A 1 184 ? 16.547 -53.531 0.319 1 17.78 184 GLU A N 1
ATOM 1486 C CA . GLU A 1 184 ? 16.531 -53.844 -1.105 1 17.78 184 GLU A CA 1
ATOM 1487 C C . GLU A 1 184 ? 15.25 -53.375 -1.768 1 17.78 184 GLU A C 1
ATOM 1489 O O . GLU A 1 184 ? 15.266 -52.875 -2.898 1 17.78 184 GLU A O 1
ATOM 1494 N N . GLU A 1 185 ? 13.969 -53.594 -1.286 1 18.47 185 GLU A N 1
ATOM 1495 C CA . GLU A 1 185 ? 12.977 -54.312 -2.102 1 18.47 185 GLU A CA 1
ATOM 1496 C C . GLU A 1 185 ? 12.273 -53.344 -3.051 1 18.47 185 GLU A C 1
ATOM 1498 O O . GLU A 1 185 ? 11.805 -53.75 -4.117 1 18.47 185 GLU A O 1
ATOM 1503 N N . LEU A 1 186 ? 11.812 -52.156 -2.703 1 19.05 186 LEU A N 1
ATOM 1504 C CA . LEU A 1 186 ? 10.555 -51.688 -3.279 1 19.05 186 LEU A CA 1
ATOM 1505 C C . LEU A 1 186 ? 10.773 -51.156 -4.691 1 19.05 186 LEU A C 1
ATOM 1507 O O . LEU A 1 186 ? 10.75 -49.938 -4.91 1 19.05 186 LEU A O 1
ATOM 1511 N N . ALA A 1 187 ? 11.648 -51.688 -5.527 1 18.88 187 ALA A N 1
ATOM 1512 C CA . ALA A 1 187 ? 12.094 -51.25 -6.848 1 18.88 187 ALA A CA 1
ATOM 1513 C C . ALA A 1 187 ? 10.945 -51.312 -7.855 1 18.88 187 ALA A C 1
ATOM 1515 O O . ALA A 1 187 ? 11.008 -50.688 -8.922 1 18.88 187 ALA A O 1
ATOM 1516 N N . GLU A 1 188 ? 10.047 -52.281 -7.805 1 19.69 188 GLU A N 1
ATOM 1517 C CA . GLU A 1 188 ? 9.711 -52.875 -9.094 1 19.69 188 GLU A CA 1
ATOM 1518 C C . GLU A 1 188 ? 8.898 -51.938 -9.961 1 19.69 188 GLU A C 1
ATOM 1520 O O . GLU A 1 188 ? 9.148 -51.812 -11.156 1 19.69 188 GLU A O 1
ATOM 1525 N N . GLY A 1 189 ? 7.625 -51.531 -9.594 1 19.3 189 GLY A N 1
ATOM 1526 C CA . GLY A 1 189 ? 6.465 -51.594 -10.469 1 19.3 189 GLY A CA 1
ATOM 1527 C C . GLY A 1 189 ? 6.395 -50.469 -11.461 1 19.3 189 GLY A C 1
ATOM 1528 O O . GLY A 1 189 ? 5.543 -50.438 -12.352 1 19.3 189 GLY A O 1
ATOM 1529 N N . ILE A 1 190 ? 6.883 -49.25 -11.148 1 19.83 190 ILE A N 1
ATOM 1530 C CA . ILE A 1 190 ? 6.195 -48.156 -11.805 1 19.83 190 ILE A CA 1
ATOM 1531 C C . ILE A 1 190 ? 6.707 -48 -13.234 1 19.83 190 ILE A C 1
ATOM 1533 O O . ILE A 1 190 ? 7.426 -47.031 -13.555 1 19.83 190 ILE A O 1
ATOM 1537 N N . ARG A 1 191 ? 7.109 -49.062 -13.867 1 20.16 191 ARG A N 1
ATOM 1538 C CA . ARG A 1 191 ? 7.816 -48.906 -15.133 1 20.16 191 ARG A CA 1
ATOM 1539 C C . ARG A 1 191 ? 6.926 -48.219 -16.156 1 20.16 191 ARG A C 1
ATOM 1541 O O . ARG A 1 191 ? 7.363 -47.281 -16.844 1 20.16 191 ARG A O 1
ATOM 1548 N N . ASN A 1 192 ? 5.859 -48.906 -16.641 1 20.16 192 ASN A N 1
ATOM 1549 C CA . ASN A 1 192 ? 5.574 -48.969 -18.078 1 20.16 192 ASN A CA 1
ATOM 1550 C C . ASN A 1 192 ? 4.754 -47.75 -18.531 1 20.16 192 ASN A C 1
ATOM 1552 O O . ASN A 1 192 ? 4.062 -47.812 -19.547 1 20.16 192 ASN A O 1
ATOM 1556 N N . MET A 1 193 ? 4.391 -46.781 -17.781 1 21.12 193 MET A N 1
ATOM 1557 C CA . MET A 1 193 ? 3.35 -45.969 -18.406 1 21.12 193 MET A CA 1
ATOM 1558 C C . MET A 1 193 ? 3.854 -45.312 -19.688 1 21.12 193 MET A C 1
ATOM 1560 O O . MET A 1 193 ? 4.828 -44.562 -19.688 1 21.12 193 MET A O 1
ATOM 1564 N N . THR A 1 194 ? 3.658 -45.938 -20.859 1 20.77 194 THR A N 1
ATOM 1565 C CA . THR A 1 194 ? 3.943 -45.562 -22.234 1 20.77 194 THR A CA 1
ATOM 1566 C C . THR A 1 194 ? 3.289 -44.219 -22.562 1 20.77 194 THR A C 1
ATOM 1568 O O . THR A 1 194 ? 2.066 -44.094 -22.5 1 20.77 194 THR A O 1
ATOM 1571 N N . VAL A 1 195 ? 3.826 -43.125 -22.281 1 23.17 195 VAL A N 1
ATOM 1572 C CA . VAL A 1 195 ? 3.396 -41.781 -22.672 1 23.17 195 VAL A CA 1
ATOM 1573 C C . VAL A 1 195 ? 3.281 -41.688 -24.188 1 23.17 195 VAL A C 1
ATOM 1575 O O . VAL A 1 195 ? 4.266 -41.906 -24.906 1 23.17 195 VAL A O 1
ATOM 1578 N N . HIS A 1 196 ? 2.133 -42.125 -24.734 1 23.27 196 HIS A N 1
ATOM 1579 C CA . HIS A 1 196 ? 1.835 -41.906 -26.141 1 23.27 196 HIS A CA 1
ATOM 1580 C C . HIS A 1 196 ? 2.145 -40.469 -26.562 1 23.27 196 HIS A C 1
ATOM 1582 O O . HIS A 1 196 ? 1.883 -39.531 -25.812 1 23.27 196 HIS A O 1
ATOM 1588 N N . GLU A 1 197 ? 3.049 -40.219 -27.484 1 24.06 197 GLU A N 1
ATOM 1589 C CA . GLU A 1 197 ? 3.605 -39.062 -28.156 1 24.06 197 GLU A CA 1
ATOM 1590 C C . GLU A 1 197 ? 2.523 -38.312 -28.922 1 24.06 197 GLU A C 1
ATOM 1592 O O . GLU A 1 197 ? 2.205 -38.625 -30.062 1 24.06 197 GLU A O 1
ATOM 1597 N N . ASN A 1 198 ? 1.304 -38.188 -28.453 1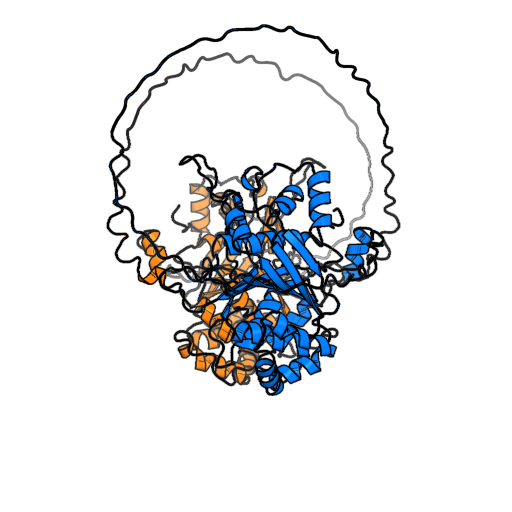 25.08 198 ASN A N 1
ATOM 1598 C CA . ASN A 1 198 ? 0.436 -37.438 -29.375 1 25.08 198 ASN A CA 1
ATOM 1599 C C . ASN A 1 198 ? 1.084 -36.156 -29.844 1 25.08 198 ASN A C 1
ATOM 1601 O O . ASN A 1 198 ? 1.756 -35.469 -29.062 1 25.08 198 ASN A O 1
ATOM 1605 N N . SER A 1 199 ? 1.283 -36.062 -31.156 1 24.77 199 SER A N 1
ATOM 1606 C CA . SER A 1 199 ? 1.79 -34.938 -31.953 1 24.77 199 SER A CA 1
ATOM 1607 C C . SER A 1 199 ? 1.062 -33.656 -31.625 1 24.77 199 SER A C 1
ATOM 1609 O O . SER A 1 199 ? -0.091 -33.469 -32.031 1 24.77 199 SER A O 1
ATOM 1611 N N . ARG A 1 200 ? 1.052 -33.156 -30.547 1 26.61 200 ARG A N 1
ATOM 1612 C CA . ARG A 1 200 ? 0.473 -31.859 -30.234 1 26.61 200 ARG A CA 1
ATOM 1613 C C . ARG A 1 200 ? 0.922 -30.797 -31.234 1 26.61 200 ARG A C 1
ATOM 1615 O O . ARG A 1 200 ? 2.119 -30.562 -31.406 1 26.61 200 ARG A O 1
ATOM 1622 N N . LYS A 1 201 ? 0.145 -30.703 -32.281 1 28.92 201 LYS A N 1
ATOM 1623 C CA . LYS A 1 201 ? 0.222 -29.562 -33.188 1 28.92 201 LYS A CA 1
ATOM 1624 C C . LYS A 1 201 ? 0.538 -28.281 -32.438 1 28.92 201 LYS A C 1
ATOM 1626 O O . LYS A 1 201 ? 0.03 -28.047 -31.344 1 28.92 201 LYS A O 1
ATOM 1631 N N . SER A 1 202 ? 1.723 -27.797 -32.75 1 26.88 202 SER A N 1
ATOM 1632 C CA . SER A 1 202 ? 2.23 -26.531 -32.25 1 26.88 202 SER A CA 1
ATOM 1633 C C . SER A 1 202 ? 1.145 -25.453 -32.281 1 26.88 202 SER A C 1
ATOM 1635 O O . SER A 1 202 ? 0.476 -25.25 -33.281 1 26.88 202 SER A O 1
ATOM 1637 N N . PRO A 1 203 ? 0.351 -25.328 -31.266 1 28.81 203 PRO A N 1
ATOM 1638 C CA . PRO A 1 203 ? -0.578 -24.203 -31.391 1 28.81 203 PRO A CA 1
ATOM 1639 C C . PRO A 1 203 ? 0.012 -23.031 -32.188 1 28.81 203 PRO A C 1
ATOM 1641 O O . PRO A 1 203 ? 1.235 -22.906 -32.25 1 28.81 203 PRO A O 1
ATOM 1644 N N . SER A 1 204 ? -0.794 -22.516 -33.156 1 27.14 204 SER A N 1
ATOM 1645 C CA . SER A 1 204 ? -0.599 -21.328 -34 1 27.14 204 SER A CA 1
ATOM 1646 C C . SER A 1 204 ? 0.195 -20.25 -33.281 1 27.14 204 SER A C 1
ATOM 1648 O O . SER A 1 204 ? 0.12 -20.156 -32.062 1 27.14 204 SER A O 1
ATOM 1650 N N . ASP A 1 205 ? 1.228 -19.797 -33.938 1 26.77 205 ASP A N 1
ATOM 1651 C CA . ASP A 1 205 ? 2.092 -18.641 -33.719 1 26.77 205 ASP A CA 1
ATOM 1652 C C . ASP A 1 205 ? 1.292 -17.453 -33.188 1 26.77 205 ASP A C 1
ATOM 1654 O O . ASP A 1 205 ? 0.429 -16.922 -33.875 1 26.77 205 ASP A O 1
ATOM 1658 N N . ILE A 1 206 ? 0.695 -17.453 -32.156 1 29.8 206 ILE A N 1
ATOM 1659 C CA . ILE A 1 206 ? 0.438 -16.078 -31.734 1 29.8 206 ILE A CA 1
ATOM 1660 C C . ILE A 1 206 ? 1.574 -15.172 -32.219 1 29.8 206 ILE A C 1
ATOM 1662 O O . ILE A 1 206 ? 2.717 -15.32 -31.781 1 29.8 206 ILE A O 1
ATOM 1666 N N . SER A 1 207 ? 1.594 -14.906 -33.531 1 29.17 207 SER A N 1
ATOM 1667 C CA . SER A 1 207 ? 2.402 -13.836 -34.094 1 29.17 207 SER A CA 1
ATOM 1668 C C . SER A 1 207 ? 2.6 -12.695 -33.125 1 29.17 207 SER A C 1
ATOM 1670 O O . SER A 1 207 ? 1.637 -12.219 -32.5 1 29.17 207 SER A O 1
ATOM 1672 N N . ASN A 1 208 ? 3.613 -12.68 -32.469 1 31.69 208 ASN A N 1
ATOM 1673 C CA . ASN A 1 208 ? 4.242 -11.461 -31.969 1 31.69 208 ASN A CA 1
ATOM 1674 C C . ASN A 1 208 ? 4.035 -10.289 -32.938 1 31.69 208 ASN A C 1
ATOM 1676 O O . ASN A 1 208 ? 4.992 -9.781 -33.531 1 31.69 208 ASN A O 1
ATOM 1680 N N . SER A 1 209 ? 3.176 -10.461 -33.906 1 32.88 209 SER A N 1
ATOM 1681 C CA . SER A 1 209 ? 2.994 -9.242 -34.688 1 32.88 209 SER A CA 1
ATOM 1682 C C . SER A 1 209 ? 2.74 -8.039 -33.812 1 32.88 209 SER A C 1
ATOM 1684 O O . SER A 1 209 ? 1.601 -7.586 -33.656 1 32.88 209 SER A O 1
ATOM 1686 N N . ASP A 1 210 ? 3.096 -8.156 -32.688 1 34.69 210 ASP A N 1
ATOM 1687 C CA . ASP A 1 210 ? 2.965 -6.93 -31.891 1 34.69 210 ASP A CA 1
ATOM 1688 C C . ASP A 1 210 ? 3.5 -5.727 -32.656 1 34.69 210 ASP A C 1
ATOM 1690 O O . ASP A 1 210 ? 4.707 -5.613 -32.906 1 34.69 210 ASP A O 1
ATOM 1694 N N . ALA A 1 211 ? 2.902 -5.285 -33.625 1 36.91 211 ALA A N 1
ATOM 1695 C CA . ALA A 1 211 ? 3.174 -3.92 -34.062 1 36.91 211 ALA A CA 1
ATOM 1696 C C . ALA A 1 211 ? 3.689 -3.059 -32.906 1 36.91 211 ALA A C 1
ATOM 1698 O O . ALA A 1 211 ? 3 -2.881 -31.906 1 36.91 211 ALA A O 1
ATOM 1699 N N . THR A 1 212 ? 4.922 -2.98 -32.719 1 47.25 212 THR A N 1
ATOM 1700 C CA . THR A 1 212 ? 5.664 -2.18 -31.75 1 47.25 212 THR A CA 1
ATOM 1701 C C . THR A 1 212 ? 5.012 -0.813 -31.562 1 47.25 212 THR A C 1
ATOM 1703 O O . THR A 1 212 ? 5.062 0.034 -32.438 1 47.25 212 THR A O 1
ATOM 1706 N N . MET A 1 213 ? 3.85 -0.931 -31.078 1 50.06 213 MET A N 1
ATOM 1707 C CA . MET A 1 213 ? 3.369 0.408 -30.734 1 50.06 213 MET A CA 1
ATOM 1708 C C . MET A 1 213 ? 4.488 1.251 -30.141 1 50.06 213 MET A C 1
ATOM 1710 O O . MET A 1 213 ? 5.359 0.728 -29.438 1 50.06 213 MET A O 1
ATOM 1714 N N . SER A 1 214 ? 4.625 2.389 -30.734 1 55.56 214 SER A N 1
ATOM 1715 C CA . SER A 1 214 ? 5.555 3.324 -30.125 1 55.56 214 SER A CA 1
ATOM 1716 C C . SER A 1 214 ? 5.289 3.459 -28.625 1 55.56 214 SER A C 1
ATOM 1718 O O . SER A 1 214 ? 4.168 3.242 -28.172 1 55.56 214 SER A O 1
ATOM 1720 N N . PRO A 1 215 ? 6.348 3.473 -27.953 1 56.38 215 PRO A N 1
ATOM 1721 C CA . PRO A 1 215 ? 6.148 3.695 -26.531 1 56.38 215 PRO A CA 1
ATOM 1722 C C . PRO A 1 215 ? 5.039 4.699 -26.234 1 56.38 215 PRO A C 1
ATOM 1724 O O . PRO A 1 215 ? 4.242 4.492 -25.312 1 56.38 215 PRO A O 1
ATOM 1727 N N . ALA A 1 216 ? 5.039 5.66 -27.047 1 55.59 216 ALA A N 1
ATOM 1728 C CA . ALA A 1 216 ? 4.004 6.676 -26.859 1 55.59 216 ALA A CA 1
ATOM 1729 C C . ALA A 1 216 ? 2.619 6.105 -27.156 1 55.59 216 ALA A C 1
ATOM 1731 O O . ALA A 1 216 ? 1.662 6.383 -26.422 1 55.59 216 ALA A O 1
ATOM 1732 N N . SER A 1 217 ? 2.602 5.32 -28.203 1 56.91 217 SER A N 1
ATOM 1733 C CA . SER A 1 217 ? 1.327 4.699 -28.562 1 56.91 217 SER A CA 1
ATOM 1734 C C . SER A 1 217 ? 0.893 3.689 -27.5 1 56.91 217 SER A C 1
ATOM 1736 O O . SER A 1 217 ? -0.292 3.594 -27.188 1 56.91 217 SER A O 1
ATOM 1738 N N . ALA A 1 218 ? 1.841 3.062 -26.969 1 56.5 218 ALA A N 1
ATOM 1739 C CA . ALA A 1 218 ? 1.552 2.082 -25.922 1 56.5 218 ALA A CA 1
ATOM 1740 C C . ALA A 1 218 ? 1.029 2.762 -24.656 1 56.5 218 ALA A C 1
ATOM 1742 O O . ALA A 1 218 ? 0.092 2.271 -24.031 1 56.5 218 ALA A O 1
ATOM 1743 N N . ARG A 1 219 ? 1.666 3.836 -24.344 1 62.22 219 ARG A N 1
ATOM 1744 C CA . ARG A 1 219 ? 1.233 4.582 -23.156 1 62.22 219 ARG A CA 1
ATOM 1745 C C . ARG A 1 219 ? -0.207 5.059 -23.312 1 62.22 219 ARG A C 1
ATOM 1747 O O . ARG A 1 219 ? -0.966 5.078 -22.344 1 62.22 219 ARG A O 1
ATOM 1754 N N . ARG A 1 220 ? -0.456 5.27 -24.547 1 59.59 220 ARG A N 1
ATOM 1755 C CA . ARG A 1 220 ? -1.807 5.746 -24.828 1 59.59 220 ARG A CA 1
ATOM 1756 C C . ARG A 1 220 ? -2.805 4.59 -24.812 1 59.59 220 ARG A C 1
ATOM 1758 O O . ARG A 1 220 ? -3.922 4.738 -24.312 1 59.59 220 ARG A O 1
ATOM 1765 N N . ALA A 1 221 ? -2.268 3.6 -25.406 1 58.25 221 ALA A N 1
ATOM 1766 C CA . ALA A 1 221 ? -3.146 2.443 -25.562 1 58.25 221 ALA A CA 1
ATOM 1767 C C . ALA A 1 221 ? -3.371 1.737 -24.234 1 58.25 221 ALA A C 1
ATOM 1769 O O . ALA A 1 221 ? -4.426 1.135 -24.016 1 58.25 221 ALA A O 1
ATOM 1770 N N . PHE A 1 222 ? -2.326 1.985 -23.375 1 60.09 222 PHE A N 1
ATOM 1771 C CA . PHE A 1 222 ? -2.408 1.269 -22.109 1 60.09 222 PHE A CA 1
ATOM 1772 C C . PHE A 1 222 ? -2.074 2.191 -20.938 1 60.09 222 PHE A C 1
ATOM 1774 O O . PHE A 1 222 ? -0.977 2.121 -20.375 1 60.09 222 PHE A O 1
ATOM 1781 N N . PRO A 1 223 ? -3.064 2.875 -20.547 1 67.56 223 PRO A N 1
ATOM 1782 C CA . PRO A 1 223 ? -2.836 3.873 -19.5 1 67.56 223 PRO A CA 1
ATOM 1783 C C . PRO A 1 223 ? -2.412 3.25 -18.172 1 67.56 223 PRO A C 1
ATOM 1785 O O . PRO A 1 223 ? -2.814 2.127 -17.859 1 67.56 223 PRO A O 1
ATOM 1788 N N . LYS A 1 224 ? -1.495 3.924 -17.578 1 75.62 224 LYS A N 1
ATOM 1789 C CA . LYS A 1 224 ? -0.954 3.527 -16.281 1 75.62 224 LYS A CA 1
ATOM 1790 C C . LYS A 1 224 ? -1.755 4.148 -15.141 1 75.62 224 LYS A C 1
ATOM 1792 O O . LYS A 1 224 ? -2.152 5.312 -15.211 1 75.62 224 LYS A O 1
ATOM 1797 N N . VAL A 1 225 ? -2.133 3.23 -14.195 1 78.94 225 VAL A N 1
ATOM 1798 C CA . VAL A 1 225 ? -2.664 3.768 -12.945 1 78.94 225 VAL A CA 1
ATOM 1799 C C . VAL A 1 225 ? -1.621 4.668 -12.281 1 78.94 225 VAL A C 1
ATOM 1801 O O . VAL A 1 225 ? -0.417 4.441 -12.43 1 78.94 225 VAL A O 1
ATOM 1804 N N . GLU A 1 226 ? -2.051 5.613 -11.664 1 75.94 226 GLU A N 1
ATOM 1805 C CA . GLU A 1 226 ? -1.199 6.652 -11.094 1 75.94 226 GLU A CA 1
ATOM 1806 C C . GLU A 1 226 ? -0.141 6.055 -10.172 1 75.94 226 GLU A C 1
ATOM 1808 O O . GLU A 1 226 ? 1.009 6.5 -10.164 1 75.94 226 GLU A O 1
ATOM 1813 N N . ASP A 1 227 ? -0.492 5.102 -9.484 1 88.12 227 ASP A N 1
ATOM 1814 C CA . ASP A 1 227 ? 0.391 4.496 -8.492 1 88.12 227 ASP A CA 1
ATOM 1815 C C . ASP A 1 227 ? 0.072 3.014 -8.305 1 88.12 227 ASP A C 1
ATOM 1817 O O . ASP A 1 227 ? -1.098 2.627 -8.266 1 88.12 227 ASP A O 1
ATOM 1821 N N . GLU A 1 228 ? 1.075 2.238 -8.156 1 92.88 228 GLU A N 1
ATOM 1822 C CA . GLU A 1 228 ? 0.944 0.792 -7.996 1 92.88 228 GLU A CA 1
ATOM 1823 C C . GLU A 1 228 ? 0.174 0.444 -6.723 1 92.88 228 GLU A C 1
ATOM 1825 O O . GLU A 1 228 ? -0.46 -0.61 -6.645 1 92.88 228 GLU A O 1
ATOM 1830 N N . GLN A 1 229 ? 0.142 1.315 -5.727 1 94.06 229 GLN A N 1
ATOM 1831 C CA . GLN A 1 229 ? -0.553 1.088 -4.465 1 94.06 229 GLN A CA 1
ATOM 1832 C C . GLN A 1 229 ? -2.061 0.982 -4.68 1 94.06 229 GLN A C 1
ATOM 1834 O O . GLN A 1 229 ? -2.758 0.321 -3.906 1 94.06 229 GLN A O 1
ATOM 1839 N N . ILE A 1 230 ? -2.547 1.59 -5.707 1 95.06 230 ILE A N 1
ATOM 1840 C CA . ILE A 1 230 ? -3.969 1.504 -6.027 1 95.06 230 ILE A CA 1
ATOM 1841 C C . ILE A 1 230 ? -4.332 0.065 -6.387 1 95.06 230 ILE A C 1
ATOM 1843 O O . ILE A 1 230 ? -5.305 -0.485 -5.863 1 95.06 230 ILE A O 1
ATOM 1847 N N . VAL A 1 231 ? -3.486 -0.51 -7.207 1 96.94 231 VAL A N 1
ATOM 1848 C CA . VAL A 1 231 ? -3.738 -1.871 -7.668 1 96.94 231 VAL A CA 1
ATOM 1849 C C . VAL A 1 231 ? -3.549 -2.854 -6.512 1 96.94 231 VAL A C 1
ATOM 1851 O O . VAL A 1 231 ? -4.379 -3.74 -6.305 1 96.94 231 VAL A O 1
ATOM 1854 N N . ASN A 1 232 ? -2.506 -2.68 -5.793 1 97.75 232 ASN A N 1
ATOM 1855 C CA . ASN A 1 232 ? -2.227 -3.561 -4.664 1 97.75 232 ASN A CA 1
ATOM 1856 C C . ASN A 1 232 ? -3.332 -3.496 -3.615 1 97.75 232 ASN A C 1
ATOM 1858 O O . ASN A 1 232 ? -3.762 -4.527 -3.096 1 97.75 232 ASN A O 1
ATOM 1862 N N . GLY A 1 233 ? -3.76 -2.26 -3.336 1 97.69 233 GLY A N 1
ATOM 1863 C CA . GLY A 1 233 ? -4.844 -2.082 -2.385 1 97.69 233 GLY A CA 1
ATOM 1864 C C . GLY A 1 233 ? -6.117 -2.807 -2.785 1 97.69 233 GLY A C 1
ATOM 1865 O O . GLY A 1 233 ? -6.766 -3.441 -1.952 1 97.69 233 GLY A O 1
ATOM 1866 N N . TYR A 1 234 ? -6.426 -2.73 -4.023 1 97.94 234 TYR A N 1
ATOM 1867 C CA . TYR A 1 234 ? -7.605 -3.428 -4.523 1 97.94 234 TYR A CA 1
ATOM 1868 C C . TYR A 1 234 ? -7.441 -4.938 -4.391 1 97.94 234 TYR A C 1
ATOM 1870 O O . TYR A 1 234 ? -8.328 -5.621 -3.871 1 97.94 234 TYR A O 1
ATOM 1878 N N . LEU A 1 235 ? -6.328 -5.398 -4.824 1 98.75 235 LEU A N 1
ATOM 1879 C CA . LEU A 1 235 ? -6.137 -6.844 -4.848 1 98.75 235 LEU A CA 1
ATOM 1880 C C . LEU A 1 235 ? -6.203 -7.426 -3.441 1 98.75 235 LEU A C 1
ATOM 1882 O O . LEU A 1 235 ? -6.914 -8.406 -3.205 1 98.75 235 LEU A O 1
ATOM 1886 N N . ILE A 1 236 ? -5.527 -6.859 -2.514 1 98.56 236 ILE A N 1
ATOM 1887 C CA . ILE A 1 236 ? -5.504 -7.359 -1.145 1 98.56 236 ILE A CA 1
ATOM 1888 C C . ILE A 1 236 ? -6.906 -7.27 -0.541 1 98.56 236 ILE A C 1
ATOM 1890 O O . ILE A 1 236 ? -7.352 -8.188 0.15 1 98.56 236 ILE A O 1
ATOM 1894 N N . ALA A 1 237 ? -7.617 -6.219 -0.85 1 98.56 237 ALA A N 1
ATOM 1895 C CA . ALA A 1 237 ? -8.961 -6.031 -0.302 1 98.56 237 ALA A CA 1
ATOM 1896 C C . ALA A 1 237 ? -9.922 -7.082 -0.84 1 98.56 237 ALA A C 1
ATOM 1898 O O . ALA A 1 237 ? -10.727 -7.637 -0.088 1 98.56 237 ALA A O 1
ATOM 1899 N N . VAL A 1 238 ? -9.883 -7.309 -2.123 1 98.69 238 VAL A N 1
ATOM 1900 C CA . VAL A 1 238 ? -10.82 -8.266 -2.701 1 98.69 238 VAL A CA 1
ATOM 1901 C C . VAL A 1 238 ? -10.492 -9.672 -2.199 1 98.69 238 VAL A C 1
ATOM 1903 O O . VAL A 1 238 ? -11.391 -10.445 -1.867 1 98.69 238 VAL A O 1
ATOM 1906 N N . LEU A 1 239 ? -9.219 -10.023 -2.09 1 98.75 239 LEU A N 1
ATOM 1907 C CA . LEU A 1 239 ? -8.797 -11.328 -1.58 1 98.75 239 LEU A CA 1
ATOM 1908 C C . LEU A 1 239 ? -9.242 -11.516 -0.134 1 98.75 239 LEU A C 1
ATOM 1910 O O . LEU A 1 239 ? -9.781 -12.562 0.222 1 98.75 239 LEU A O 1
ATOM 1914 N N . ALA A 1 240 ? -9.055 -10.5 0.644 1 97.62 240 ALA A N 1
ATOM 1915 C CA . ALA A 1 240 ? -9.461 -10.562 2.047 1 97.62 240 ALA A CA 1
ATOM 1916 C C . ALA A 1 240 ? -10.977 -10.68 2.178 1 97.62 240 ALA A C 1
ATOM 1918 O O . ALA A 1 240 ? -11.477 -11.484 2.969 1 97.62 240 ALA A O 1
ATOM 1919 N N . SER A 1 241 ? -11.711 -9.922 1.41 1 97.94 241 SER A N 1
ATOM 1920 C CA . SER A 1 241 ? -13.164 -9.844 1.525 1 97.94 241 SER A CA 1
ATOM 1921 C C . SER A 1 241 ? -13.828 -11.156 1.117 1 97.94 241 SER A C 1
ATOM 1923 O O . SER A 1 241 ? -14.844 -11.547 1.688 1 97.94 241 SER A O 1
ATOM 1925 N N . ILE A 1 242 ? -13.258 -11.836 0.162 1 98.06 242 ILE A N 1
ATOM 1926 C CA . ILE A 1 242 ? -13.859 -13.094 -0.265 1 98.06 242 ILE A CA 1
ATOM 1927 C C . ILE A 1 242 ? -13.562 -14.18 0.763 1 98.06 242 ILE A C 1
ATOM 1929 O O . ILE A 1 242 ? -14.273 -15.188 0.832 1 98.06 242 ILE A O 1
ATOM 1933 N N . CYS A 1 243 ? -12.562 -13.984 1.651 1 96.94 243 CYS A N 1
ATOM 1934 C CA . CYS A 1 243 ? -12.078 -15.062 2.508 1 96.94 243 CYS A CA 1
ATOM 1935 C C . CYS A 1 243 ? -12.523 -14.859 3.949 1 96.94 243 CYS A C 1
ATOM 1937 O O . CYS A 1 243 ? -12.781 -15.82 4.672 1 96.94 243 CYS A O 1
ATOM 1939 N N . MET A 1 244 ? -12.648 -13.656 4.422 1 93.69 244 MET A N 1
ATOM 1940 C CA . MET A 1 244 ? -12.562 -13.328 5.844 1 93.69 244 MET A CA 1
ATOM 1941 C C . MET A 1 244 ? -13.75 -13.914 6.609 1 93.69 244 MET A C 1
ATOM 1943 O O . MET A 1 244 ? -13.641 -14.203 7.805 1 93.69 244 MET A O 1
ATOM 1947 N N . TYR A 1 245 ? -14.844 -14.195 5.965 1 95 245 TYR A N 1
ATOM 1948 C CA . TYR A 1 245 ? -16 -14.672 6.699 1 95 245 TYR A CA 1
ATOM 1949 C C . TYR A 1 245 ? -16.172 -16.188 6.527 1 95 245 TYR A C 1
ATOM 1951 O O . TYR A 1 245 ? -17.047 -16.797 7.16 1 95 245 TYR A O 1
ATOM 1959 N N . HIS A 1 246 ? -15.43 -16.781 5.66 1 96 246 HIS A N 1
ATOM 1960 C CA . HIS A 1 246 ? -15.547 -18.219 5.5 1 96 246 HIS A CA 1
ATOM 1961 C C . HIS A 1 246 ? -14.969 -18.953 6.703 1 96 246 HIS A C 1
ATOM 1963 O O . HIS A 1 246 ? -13.797 -18.781 7.035 1 96 246 HIS A O 1
ATOM 1969 N N . PRO A 1 247 ? -15.625 -19.859 7.258 1 94.06 247 PRO A N 1
ATOM 1970 C CA . PRO A 1 247 ? -15.195 -20.469 8.516 1 94.06 247 PRO A CA 1
ATOM 1971 C C . PRO A 1 247 ? -14 -21.406 8.344 1 94.06 247 PRO A C 1
ATOM 1973 O O . PRO A 1 247 ? -13.25 -21.641 9.297 1 94.06 247 PRO A O 1
ATOM 1976 N N . ASP A 1 248 ? -13.82 -21.922 7.156 1 95.06 248 ASP A N 1
ATOM 1977 C CA . ASP A 1 248 ? -12.773 -22.906 6.953 1 95.06 248 ASP A CA 1
ATOM 1978 C C . ASP A 1 248 ? -11.484 -22.266 6.469 1 95.06 248 ASP A C 1
ATOM 1980 O O . ASP A 1 248 ? -10.484 -22.938 6.234 1 95.06 248 ASP A O 1
ATOM 1984 N N . VAL A 1 249 ? -11.508 -20.984 6.246 1 95.12 249 VAL A N 1
ATOM 1985 C CA . VAL A 1 249 ? -10.289 -20.281 5.867 1 95.12 249 VAL A CA 1
ATOM 1986 C C . VAL A 1 249 ? -9.484 -19.922 7.117 1 95.12 249 VAL A C 1
ATOM 1988 O O . VAL A 1 249 ? -9.977 -19.203 7.984 1 95.12 249 VAL A O 1
ATOM 1991 N N . SER A 1 250 ? -8.266 -20.406 7.188 1 91.38 250 SER A N 1
ATOM 1992 C CA . SER A 1 250 ? -7.473 -20.25 8.398 1 91.38 250 SER A CA 1
ATOM 1993 C C . SER A 1 250 ? -6.363 -19.219 8.203 1 91.38 250 SER A C 1
ATOM 1995 O O . SER A 1 250 ? -5.801 -18.703 9.172 1 91.38 250 SER A O 1
ATOM 1997 N N . LEU A 1 251 ? -6.02 -18.969 6.961 1 93.56 251 LEU A N 1
ATOM 1998 C CA . LEU A 1 251 ? -4.961 -18.016 6.648 1 93.56 251 LEU A CA 1
ATOM 1999 C C . LEU A 1 251 ? -5.547 -16.656 6.277 1 93.56 251 LEU A C 1
ATOM 2001 O O . LEU A 1 251 ? -6.758 -16.531 6.07 1 93.56 251 LEU A O 1
ATOM 2005 N N . HIS A 1 252 ? -4.703 -15.648 6.277 1 92.44 252 HIS A N 1
ATOM 2006 C CA . HIS A 1 252 ? -5.148 -14.305 5.918 1 92.44 252 HIS A CA 1
ATOM 2007 C C . HIS A 1 252 ? -4.285 -13.711 4.812 1 92.44 252 HIS A C 1
ATOM 2009 O O . HIS A 1 252 ? -3.084 -13.984 4.746 1 92.44 252 HIS A O 1
ATOM 2015 N N . TRP A 1 253 ? -4.938 -12.945 4.023 1 95.69 253 TRP A N 1
ATOM 2016 C CA . TRP A 1 253 ? -4.219 -12.164 3.027 1 95.69 253 TRP A CA 1
ATOM 2017 C C . TRP A 1 253 ? -3.596 -10.922 3.658 1 95.69 253 TRP A C 1
ATOM 2019 O O . TRP A 1 253 ? -4.281 -10.156 4.34 1 95.69 253 TRP A O 1
ATOM 2029 N N . SER A 1 254 ? -2.305 -10.789 3.439 1 92.81 254 SER A N 1
ATOM 2030 C CA . SER A 1 254 ? -1.555 -9.68 4.023 1 92.81 254 SER A CA 1
ATOM 2031 C C . SER A 1 254 ? -0.847 -8.859 2.945 1 92.81 254 SER A C 1
ATOM 2033 O O . SER A 1 254 ? -0.298 -9.422 1.994 1 92.81 254 SER A O 1
ATOM 2035 N N . PRO A 1 255 ? -0.874 -7.504 3.125 1 94.75 255 PRO A N 1
ATOM 2036 C CA . PRO A 1 255 ? -0.13 -6.664 2.186 1 94.75 255 PRO A CA 1
ATOM 2037 C C . PRO A 1 255 ? 1.367 -6.625 2.484 1 94.75 255 PRO A C 1
ATOM 2039 O O . PRO A 1 255 ? 2.105 -5.855 1.861 1 94.75 255 PRO A O 1
ATOM 2042 N N . VAL A 1 256 ? 1.815 -7.398 3.428 1 92.38 256 VAL A N 1
ATOM 2043 C CA . VAL A 1 256 ? 3.225 -7.418 3.809 1 92.38 256 VAL A CA 1
ATOM 2044 C C . VAL A 1 256 ? 4.082 -7.789 2.6 1 92.38 256 VAL A C 1
ATOM 2046 O O . VAL A 1 256 ? 3.822 -8.797 1.933 1 92.38 256 VAL A O 1
ATOM 2049 N N . ARG A 1 257 ? 5.078 -6.918 2.387 1 93.75 257 ARG A N 1
ATOM 2050 C CA . ARG A 1 257 ? 6.035 -7.203 1.322 1 93.75 257 ARG A CA 1
ATOM 2051 C C . ARG A 1 257 ? 7.145 -8.125 1.815 1 93.75 257 ARG A C 1
ATOM 2053 O O . ARG A 1 257 ? 8.258 -7.672 2.09 1 93.75 257 ARG A O 1
ATOM 2060 N N . LYS A 1 258 ? 6.824 -9.312 1.836 1 92 258 LYS A N 1
ATOM 2061 C CA . LYS A 1 258 ? 7.777 -10.305 2.334 1 92 258 LYS A CA 1
ATOM 2062 C C . LYS A 1 258 ? 9.008 -10.383 1.435 1 92 258 LYS A C 1
ATOM 2064 O O . LYS A 1 258 ? 8.883 -10.391 0.208 1 92 258 LYS A O 1
ATOM 2069 N N . SER A 1 259 ? 10.148 -10.406 2.037 1 92.12 259 SER A N 1
ATOM 2070 C CA . SER A 1 259 ? 11.422 -10.5 1.322 1 92.12 259 SER A CA 1
ATOM 2071 C C . SER A 1 259 ? 11.945 -11.938 1.315 1 92.12 259 SER A C 1
ATOM 2073 O O . SER A 1 259 ? 12 -12.586 2.361 1 92.12 259 SER A O 1
ATOM 2075 N N . PHE A 1 260 ? 12.281 -12.383 0.128 1 93.94 260 PHE A N 1
ATOM 2076 C CA . PHE A 1 260 ? 12.953 -13.672 -0.042 1 93.94 260 PHE A CA 1
ATOM 2077 C C . PHE A 1 260 ? 14.367 -13.469 -0.57 1 93.94 260 PHE A C 1
ATOM 2079 O O . PHE A 1 260 ? 14.57 -12.781 -1.572 1 93.94 260 PHE A O 1
ATOM 2086 N N . ARG A 1 261 ? 15.281 -14.086 0.106 1 93 261 ARG A N 1
ATOM 2087 C CA . ARG A 1 261 ? 16.672 -14 -0.313 1 93 261 ARG A CA 1
ATOM 2088 C C . ARG A 1 261 ? 17.109 -15.266 -1.048 1 93 261 ARG A C 1
ATOM 2090 O O . ARG A 1 261 ? 16.766 -16.375 -0.629 1 93 261 ARG A O 1
ATOM 2097 N N . PHE A 1 262 ? 17.812 -14.992 -2.107 1 94.44 262 PHE A N 1
ATOM 2098 C CA . PHE A 1 262 ? 18.219 -16.109 -2.947 1 94.44 262 PHE A CA 1
ATOM 2099 C C . PHE A 1 262 ? 19.734 -16.172 -3.053 1 94.44 262 PHE A C 1
ATOM 2101 O O . PHE A 1 262 ? 20.406 -15.156 -3.254 1 94.44 262 PHE A O 1
ATOM 2108 N N . GLY A 1 263 ? 20.234 -17.453 -2.965 1 91.94 263 GLY A N 1
ATOM 2109 C CA . GLY A 1 263 ? 21.625 -17.719 -3.303 1 91.94 263 GLY A CA 1
ATOM 2110 C C . GLY A 1 263 ? 22.594 -17.328 -2.195 1 91.94 263 GLY A C 1
ATOM 2111 O O . GLY A 1 263 ? 23.297 -16.328 -2.301 1 91.94 263 GLY A O 1
ATOM 2112 N N . LYS A 1 264 ? 22.641 -18.109 -1.281 1 88.38 264 LYS A N 1
ATOM 2113 C CA . LYS A 1 264 ? 23.594 -17.891 -0.197 1 88.38 264 LYS A CA 1
ATOM 2114 C C . LYS A 1 264 ? 25.016 -17.891 -0.717 1 88.38 264 LYS A C 1
ATOM 2116 O O . LYS A 1 264 ? 25.391 -18.719 -1.554 1 88.38 264 LYS A O 1
ATOM 2121 N N . ARG A 1 265 ? 25.703 -16.891 -0.273 1 84.44 265 ARG A N 1
ATOM 2122 C CA . ARG A 1 265 ? 27.094 -16.781 -0.658 1 84.44 265 ARG A CA 1
ATOM 2123 C C . ARG A 1 265 ? 27.984 -16.609 0.566 1 84.44 265 ARG A C 1
ATOM 2125 O O . ARG A 1 265 ? 27.547 -16.062 1.585 1 84.44 265 ARG A O 1
ATOM 2132 N N . ASP A 1 266 ? 29.203 -17.141 0.467 1 82.62 266 ASP A N 1
ATOM 2133 C CA . ASP A 1 266 ? 30.203 -16.938 1.511 1 82.62 266 ASP A CA 1
ATOM 2134 C C . ASP A 1 266 ? 30.891 -15.586 1.353 1 82.62 266 ASP A C 1
ATOM 2136 O O . ASP A 1 266 ? 31.531 -15.328 0.333 1 82.62 266 ASP A O 1
ATOM 2140 N N . VAL A 1 267 ? 30.453 -14.82 2.223 1 82.75 267 VAL A N 1
ATOM 2141 C CA . VAL A 1 267 ? 31.078 -13.508 2.152 1 82.75 267 VAL A CA 1
ATOM 2142 C C . VAL A 1 267 ? 31.906 -13.266 3.41 1 82.75 267 VAL A C 1
ATOM 2144 O O . VAL A 1 267 ? 31.578 -13.773 4.484 1 82.75 267 VAL A O 1
ATOM 2147 N N . GLU A 1 268 ? 33.094 -12.57 3.182 1 82.12 268 GLU A N 1
ATOM 2148 C CA . GLU A 1 268 ? 33.906 -12.188 4.32 1 82.12 268 GLU A CA 1
ATOM 2149 C C . GLU A 1 268 ? 33.156 -11.242 5.258 1 82.12 268 GLU A C 1
ATOM 2151 O O . GLU A 1 268 ? 32.438 -10.344 4.805 1 82.12 268 GLU A O 1
ATOM 2156 N N . PRO A 1 269 ? 33.406 -11.641 6.48 1 79.75 269 PRO A N 1
ATOM 2157 C CA . PRO A 1 269 ? 32.812 -10.719 7.441 1 79.75 269 PRO A CA 1
ATOM 2158 C C . PRO A 1 269 ? 33.281 -9.273 7.234 1 79.75 269 PRO A C 1
ATOM 2160 O O . PRO A 1 269 ? 34.438 -9.031 6.922 1 79.75 269 PRO A O 1
ATOM 2163 N N . ASN A 1 270 ? 32.375 -8.219 7.184 1 76.94 270 ASN A N 1
ATOM 2164 C CA . ASN A 1 270 ? 32.625 -6.781 7.102 1 76.94 270 ASN A CA 1
ATOM 2165 C C . ASN A 1 270 ? 32.969 -6.355 5.676 1 76.94 270 ASN A C 1
ATOM 2167 O O . ASN A 1 270 ? 33.531 -5.273 5.457 1 76.94 270 ASN A O 1
ATOM 2171 N N . SER A 1 271 ? 32.938 -7.289 4.711 1 77.62 271 SER A N 1
ATOM 2172 C CA . SER A 1 271 ? 33.25 -6.934 3.326 1 77.62 271 SER A CA 1
ATOM 2173 C C . SER A 1 271 ? 32.219 -5.957 2.771 1 77.62 271 SER A C 1
ATOM 2175 O O . SER A 1 271 ? 32.469 -5.305 1.754 1 77.62 271 SER A O 1
ATOM 2177 N N . GLY A 1 272 ? 31.156 -5.785 3.414 1 77.5 272 GLY A N 1
ATOM 2178 C CA . GLY A 1 272 ? 30.062 -4.988 2.883 1 77.5 272 GLY A CA 1
ATOM 2179 C C . GLY A 1 272 ? 29.203 -5.75 1.896 1 77.5 272 GLY A C 1
ATOM 2180 O O . GLY A 1 272 ? 28.125 -5.273 1.506 1 77.5 272 GLY A O 1
ATOM 2181 N N . ASP A 1 273 ? 29.719 -6.875 1.508 1 79.19 273 ASP A N 1
ATOM 2182 C CA . ASP A 1 273 ? 28.953 -7.691 0.565 1 79.19 273 ASP A CA 1
ATOM 2183 C C . ASP A 1 273 ? 27.781 -8.391 1.26 1 79.19 273 ASP A C 1
ATOM 2185 O O . ASP A 1 273 ? 27.891 -8.773 2.428 1 79.19 273 ASP A O 1
ATOM 2189 N N . ARG A 1 274 ? 26.719 -8.578 0.4 1 86.12 274 ARG A N 1
ATOM 2190 C CA . ARG A 1 274 ? 25.562 -9.281 0.944 1 86.12 274 ARG A CA 1
ATOM 2191 C C . ARG A 1 274 ? 25.766 -10.789 0.905 1 86.12 274 ARG A C 1
ATOM 2193 O O . ARG A 1 274 ? 26.328 -11.32 -0.06 1 86.12 274 ARG A O 1
ATOM 2200 N N . PRO A 1 275 ? 25.328 -11.461 1.892 1 88.25 275 PRO A N 1
ATOM 2201 C CA . PRO A 1 275 ? 25.516 -12.914 1.957 1 88.25 275 PRO A CA 1
ATOM 2202 C C . PRO A 1 275 ? 24.516 -13.68 1.084 1 88.25 275 PRO A C 1
ATOM 2204 O O . PRO A 1 275 ? 24.219 -14.836 1.361 1 88.25 275 PRO A O 1
ATOM 2207 N N . TYR A 1 276 ? 23.875 -13.008 0.114 1 91.31 276 TYR A N 1
ATOM 2208 C CA . TYR A 1 276 ? 22.969 -13.602 -0.859 1 91.31 276 TYR A CA 1
ATOM 2209 C C . TYR A 1 276 ? 23.109 -12.922 -2.219 1 91.31 276 TYR A C 1
ATOM 2211 O O . TYR A 1 276 ? 23.656 -11.828 -2.32 1 91.31 276 TYR A O 1
ATOM 2219 N N . LEU A 1 277 ? 22.703 -13.625 -3.217 1 90.56 277 LEU A N 1
ATOM 2220 C CA . LEU A 1 277 ? 22.828 -13.109 -4.574 1 90.56 277 LEU A CA 1
ATOM 2221 C C . LEU A 1 277 ? 21.875 -11.953 -4.816 1 90.56 277 LEU A C 1
ATOM 2223 O O . LEU A 1 277 ? 22.266 -10.906 -5.324 1 90.56 277 LEU A O 1
ATOM 2227 N N . PHE A 1 278 ? 20.609 -12.18 -4.516 1 92.56 278 PHE A N 1
ATOM 2228 C CA . PHE A 1 278 ? 19.641 -11.086 -4.648 1 92.56 278 PHE A CA 1
ATOM 2229 C C . PHE A 1 278 ? 18.453 -11.297 -3.711 1 92.56 278 PHE A C 1
ATOM 2231 O O . PHE A 1 278 ? 18.297 -12.383 -3.145 1 92.56 278 PHE A O 1
ATOM 2238 N N . GLU A 1 279 ? 17.766 -10.195 -3.527 1 94.06 279 GLU A N 1
ATOM 2239 C CA . GLU A 1 279 ? 16.531 -10.195 -2.734 1 94.06 279 GLU A CA 1
ATOM 2240 C C . GLU A 1 279 ? 15.32 -9.844 -3.592 1 94.06 279 GLU A C 1
ATOM 2242 O O . GLU A 1 279 ? 15.391 -8.953 -4.445 1 94.06 279 GLU A O 1
ATOM 2247 N N . ALA A 1 280 ? 14.273 -10.672 -3.447 1 95.25 280 ALA A N 1
ATOM 2248 C CA . ALA A 1 280 ? 13 -10.398 -4.113 1 95.25 280 ALA A CA 1
ATOM 2249 C C . ALA A 1 280 ? 11.891 -10.164 -3.098 1 95.25 280 ALA A C 1
ATOM 2251 O O . ALA A 1 280 ? 11.75 -10.922 -2.133 1 95.25 280 ALA A O 1
ATOM 2252 N N . ARG A 1 281 ? 11.133 -9.102 -3.354 1 95.19 281 ARG A N 1
ATOM 2253 C CA . ARG A 1 281 ? 10.031 -8.766 -2.451 1 95.19 281 ARG A CA 1
ATOM 2254 C C . ARG A 1 281 ? 8.68 -8.938 -3.139 1 95.19 281 ARG A C 1
ATOM 2256 O O . ARG A 1 281 ? 8.531 -8.594 -4.312 1 95.19 281 ARG A O 1
ATOM 2263 N N . THR A 1 282 ? 7.773 -9.484 -2.402 1 96.38 282 THR A N 1
ATOM 2264 C CA . THR A 1 282 ? 6.418 -9.656 -2.91 1 96.38 282 THR A CA 1
ATOM 2265 C C . THR A 1 282 ? 5.578 -8.406 -2.643 1 96.38 282 THR A C 1
ATOM 2267 O O . THR A 1 282 ? 6.035 -7.48 -1.971 1 96.38 282 THR A O 1
ATOM 2270 N N . ASP A 1 283 ? 4.383 -8.344 -3.193 1 96.75 283 ASP A N 1
ATOM 2271 C CA . ASP A 1 283 ? 3.461 -7.242 -2.928 1 96.75 283 ASP A CA 1
ATOM 2272 C C . ASP A 1 283 ? 2.379 -7.656 -1.935 1 96.75 283 ASP A C 1
ATOM 2274 O O . ASP A 1 283 ? 1.456 -6.891 -1.657 1 96.75 283 ASP A O 1
ATOM 2278 N N . GLY A 1 284 ? 2.451 -8.805 -1.399 1 96.81 284 GLY A N 1
ATOM 2279 C CA . GLY A 1 284 ? 1.548 -9.414 -0.436 1 96.81 284 GLY A CA 1
ATOM 2280 C C . GLY A 1 284 ? 1.581 -10.93 -0.465 1 96.81 284 GLY A C 1
ATOM 2281 O O . GLY A 1 284 ? 2.316 -11.531 -1.255 1 96.81 284 GLY A O 1
ATOM 2282 N N . HIS A 1 285 ? 0.916 -11.516 0.467 1 96.69 285 HIS A N 1
ATOM 2283 C CA . HIS A 1 285 ? 0.887 -12.969 0.483 1 96.69 285 HIS A CA 1
ATOM 2284 C C . HIS A 1 285 ? -0.205 -13.492 1.413 1 96.69 285 HIS A C 1
ATOM 2286 O O . HIS A 1 285 ? -0.759 -12.727 2.211 1 96.69 285 HIS A O 1
ATOM 2292 N N . LEU A 1 286 ? -0.577 -14.703 1.18 1 97.06 286 LEU A N 1
ATOM 2293 C CA . LEU A 1 286 ? -1.436 -15.469 2.076 1 97.06 286 LEU A CA 1
ATOM 2294 C C . LEU A 1 286 ? -0.61 -16.172 3.146 1 97.06 286 LEU A C 1
ATOM 2296 O O . LEU A 1 286 ? 0.301 -16.938 2.828 1 97.06 286 LEU A O 1
ATOM 2300 N N . ALA A 1 287 ? -0.854 -15.859 4.395 1 92.19 287 ALA A N 1
ATOM 2301 C CA . ALA A 1 287 ? -0.042 -16.422 5.473 1 92.19 287 ALA A CA 1
ATOM 2302 C C . ALA A 1 287 ? -0.852 -16.547 6.758 1 92.19 287 ALA A C 1
ATOM 2304 O O . ALA A 1 287 ? -1.985 -16.062 6.84 1 92.19 287 ALA A O 1
ATOM 2305 N N . SER A 1 288 ? -0.195 -17.25 7.668 1 86.81 288 SER A N 1
ATOM 2306 C CA . SER A 1 288 ? -0.828 -17.406 8.969 1 86.81 288 SER A CA 1
ATOM 2307 C C . SER A 1 288 ? -0.952 -16.078 9.695 1 86.81 288 SER A C 1
ATOM 2309 O O . SER A 1 288 ? -0.08 -15.211 9.57 1 86.81 288 SER A O 1
ATOM 2311 N N . ARG A 1 289 ? -2.033 -15.945 10.383 1 72.56 289 ARG A N 1
ATOM 2312 C CA . ARG A 1 289 ? -2.322 -14.742 11.156 1 72.56 289 ARG A CA 1
ATOM 2313 C C . ARG A 1 289 ? -1.334 -14.586 12.312 1 72.56 289 ARG A C 1
ATOM 2315 O O . ARG A 1 289 ? -0.94 -13.469 12.648 1 72.56 289 ARG A O 1
ATOM 2322 N N . ASN A 1 290 ? -1.162 -15.781 12.945 1 63.5 290 ASN A N 1
ATOM 2323 C CA . ASN A 1 290 ? -0.323 -15.789 14.141 1 63.5 290 ASN A CA 1
ATOM 2324 C C . ASN A 1 290 ? 1.145 -16.016 13.789 1 63.5 290 ASN A C 1
ATOM 2326 O O . ASN A 1 290 ? 1.473 -16.953 13.062 1 63.5 290 ASN A O 1
ATOM 2330 N N . PRO A 1 291 ? 1.873 -14.867 13.953 1 52.78 291 PRO A N 1
ATOM 2331 C CA . PRO A 1 291 ? 3.289 -15.117 13.688 1 52.78 291 PRO A CA 1
ATOM 2332 C C . PRO A 1 291 ? 3.852 -16.266 14.516 1 52.78 291 PRO A C 1
ATOM 2334 O O . PRO A 1 291 ? 3.578 -16.359 15.719 1 52.78 291 PRO A O 1
ATOM 2337 N N . GLY A 1 292 ? 3.672 -17.422 14 1 50.16 292 GLY A N 1
ATOM 2338 C CA . GLY A 1 292 ? 4.262 -18.484 14.797 1 50.16 292 GLY A CA 1
ATOM 2339 C C . GLY A 1 292 ? 5.539 -18.062 15.5 1 50.16 292 GLY A C 1
ATOM 2340 O O . GLY A 1 292 ? 6.012 -16.938 15.328 1 50.16 292 GLY A O 1
ATOM 2341 N N . PRO A 1 293 ? 5.938 -18.859 16.562 1 47.12 293 PRO A N 1
ATOM 2342 C CA . PRO A 1 293 ? 7.082 -18.531 17.422 1 47.12 293 PRO A CA 1
ATOM 2343 C C . PRO A 1 293 ? 8.312 -18.109 16.641 1 47.12 293 PRO A C 1
ATOM 2345 O O . PRO A 1 293 ? 9.164 -17.375 17.156 1 47.12 293 PRO A O 1
ATOM 2348 N N . ASN A 1 294 ? 8.523 -18.734 15.562 1 43.25 294 ASN A N 1
ATOM 2349 C CA . ASN A 1 294 ? 9.797 -18.484 14.898 1 43.25 294 ASN A CA 1
ATOM 2350 C C . ASN A 1 294 ? 9.648 -17.438 13.789 1 43.25 294 ASN A C 1
ATOM 2352 O O . ASN A 1 294 ? 10.477 -17.375 12.875 1 43.25 294 ASN A O 1
ATOM 2356 N N . ASP A 1 295 ? 8.75 -16.359 14.055 1 48.81 295 ASP A N 1
ATOM 2357 C CA . ASP A 1 295 ? 8.609 -15.156 13.25 1 48.81 295 ASP A CA 1
ATOM 2358 C C . ASP A 1 295 ? 8.445 -15.492 11.773 1 48.81 295 ASP A C 1
ATOM 2360 O O . ASP A 1 295 ? 8.438 -14.594 10.922 1 48.81 295 ASP A O 1
ATOM 2364 N N . ALA A 1 296 ? 8.812 -16.75 11.375 1 56.31 296 ALA A N 1
ATOM 2365 C CA . ALA A 1 296 ? 8.75 -16.953 9.93 1 56.31 296 ALA A CA 1
ATOM 2366 C C . ALA A 1 296 ? 7.352 -17.391 9.5 1 56.31 296 ALA A C 1
ATOM 2368 O O . ALA A 1 296 ? 6.844 -18.406 9.984 1 56.31 296 ALA A O 1
ATOM 2369 N N . LYS A 1 297 ? 6.445 -16.484 9.078 1 71.12 297 LYS A N 1
ATOM 2370 C CA . LYS A 1 297 ? 5.16 -16.844 8.492 1 71.12 297 LYS A CA 1
ATOM 2371 C C . LYS A 1 297 ? 5.328 -17.344 7.059 1 71.12 297 LYS A C 1
ATOM 2373 O O . LYS A 1 297 ? 5.59 -16.547 6.145 1 71.12 297 LYS A O 1
ATOM 2378 N N . PRO A 1 298 ? 5.398 -18.781 7.016 1 86.81 298 PRO A N 1
ATOM 2379 C CA . PRO A 1 298 ? 5.488 -19.234 5.625 1 86.81 298 PRO A CA 1
ATOM 2380 C C . PRO A 1 298 ? 4.352 -18.703 4.754 1 86.81 298 PRO A C 1
ATOM 2382 O O . PRO A 1 298 ? 3.232 -18.531 5.238 1 86.81 298 PRO A O 1
ATOM 2385 N N . SER A 1 299 ? 4.754 -18.406 3.584 1 94.25 299 SER A N 1
ATOM 2386 C CA . SER A 1 299 ? 3.746 -17.969 2.627 1 94.25 299 SER A CA 1
ATOM 2387 C C . SER A 1 299 ? 3.062 -19.141 1.948 1 94.25 299 SER A C 1
ATOM 2389 O O . SER A 1 299 ? 3.715 -20.125 1.598 1 94.25 299 SER A O 1
ATOM 2391 N N . ALA A 1 300 ? 1.784 -19.047 1.836 1 96.56 300 ALA A N 1
ATOM 2392 C CA . ALA A 1 300 ? 1.016 -20.062 1.123 1 96.56 300 ALA A CA 1
ATOM 2393 C C . ALA A 1 300 ? 0.826 -19.688 -0.342 1 96.56 300 ALA A C 1
ATOM 2395 O O . ALA A 1 300 ? 0.803 -20.562 -1.219 1 96.56 300 ALA A O 1
ATOM 2396 N N . VAL A 1 301 ? 0.555 -18.516 -0.592 1 98.25 301 VAL A N 1
ATOM 2397 C CA . VAL A 1 301 ? 0.432 -17.891 -1.912 1 98.25 301 VAL A CA 1
ATOM 2398 C C . VAL A 1 301 ? 1.09 -16.516 -1.906 1 98.25 301 VAL A C 1
ATOM 2400 O O . VAL A 1 301 ? 0.994 -15.781 -0.922 1 98.25 301 VAL A O 1
ATOM 2403 N N . ILE A 1 302 ? 1.788 -16.156 -2.955 1 98.25 302 ILE A N 1
ATOM 2404 C CA . ILE A 1 302 ? 2.365 -14.82 -3.043 1 98.25 302 ILE A CA 1
ATOM 2405 C C . ILE A 1 302 ? 1.68 -14.031 -4.156 1 98.25 302 ILE A C 1
ATOM 2407 O O . ILE A 1 302 ? 1.075 -14.617 -5.059 1 98.25 302 ILE A O 1
ATOM 2411 N N . VAL A 1 303 ? 1.74 -12.703 -4.082 1 98.31 303 VAL A N 1
ATOM 2412 C CA . VAL A 1 303 ? 1.104 -11.859 -5.094 1 98.31 303 VAL A CA 1
ATOM 2413 C C . VAL A 1 303 ? 2.113 -10.852 -5.633 1 98.31 303 VAL A C 1
ATOM 2415 O O . VAL A 1 303 ? 3.049 -10.461 -4.93 1 98.31 303 VAL A O 1
ATOM 2418 N N . GLU A 1 304 ? 1.977 -10.484 -6.895 1 98.06 304 GLU A N 1
ATOM 2419 C CA . GLU A 1 304 ? 2.699 -9.438 -7.609 1 98.06 304 GLU A CA 1
ATOM 2420 C C . GLU A 1 304 ? 1.741 -8.523 -8.367 1 98.06 304 GLU A C 1
ATOM 2422 O O . GLU A 1 304 ? 0.784 -8.992 -8.984 1 98.06 304 GLU A O 1
ATOM 2427 N N . VAL A 1 305 ? 1.985 -7.191 -8.266 1 97.81 305 VAL A N 1
ATOM 2428 C CA . VAL A 1 305 ? 1.074 -6.273 -8.938 1 97.81 305 VAL A CA 1
ATOM 2429 C C . VAL A 1 305 ? 1.868 -5.312 -9.82 1 97.81 305 VAL A C 1
ATOM 2431 O O . VAL A 1 305 ? 3.055 -5.074 -9.578 1 97.81 305 VAL A O 1
ATOM 2434 N N . LYS A 1 306 ? 1.237 -4.82 -10.844 1 94.81 306 LYS A N 1
ATOM 2435 C CA . LYS A 1 306 ? 1.75 -3.762 -11.711 1 94.81 306 LYS A CA 1
ATOM 2436 C C . LYS A 1 306 ? 0.666 -2.736 -12.031 1 94.81 306 LYS A C 1
ATOM 2438 O O . LYS A 1 306 ? -0.502 -3.09 -12.195 1 94.81 306 LYS A O 1
ATOM 2443 N N . PRO A 1 307 ? 1.083 -1.511 -12.172 1 93.19 307 PRO A N 1
ATOM 2444 C CA . PRO A 1 307 ? 0.103 -0.472 -12.492 1 93.19 307 PRO A CA 1
ATOM 2445 C C . PRO A 1 307 ? -0.246 -0.435 -13.977 1 93.19 307 PRO A C 1
ATOM 2447 O O . PRO A 1 307 ? -1.084 0.367 -14.398 1 93.19 307 PRO A O 1
ATOM 2450 N N . THR A 1 308 ? 0.428 -1.258 -14.773 1 90.94 308 THR A N 1
ATOM 2451 C CA . THR A 1 308 ? 0.21 -1.278 -16.219 1 90.94 308 THR A CA 1
ATOM 2452 C C . THR A 1 308 ? -0.199 -2.674 -16.672 1 90.94 308 THR A C 1
ATOM 2454 O O . THR A 1 308 ? -0.033 -3.65 -15.945 1 90.94 308 THR A O 1
ATOM 2457 N N . ASN A 1 309 ? -0.716 -2.631 -17.875 1 89.19 309 ASN A N 1
ATOM 2458 C CA . ASN A 1 309 ? -1.023 -3.893 -18.531 1 89.19 309 ASN A CA 1
ATOM 2459 C C . ASN A 1 309 ? 0.233 -4.547 -19.109 1 89.19 309 ASN A C 1
ATOM 2461 O O . ASN A 1 309 ? 1.203 -3.859 -19.438 1 89.19 309 ASN A O 1
ATOM 2465 N N . ARG A 1 310 ? 0.101 -5.809 -19.328 1 88.75 310 ARG A N 1
ATOM 2466 C CA . ARG A 1 310 ? 1.207 -6.625 -19.812 1 88.75 310 ARG A CA 1
ATOM 2467 C C . ARG A 1 310 ? 1.669 -6.156 -21.188 1 88.75 310 ARG A C 1
ATOM 2469 O O . ARG A 1 310 ? 2.852 -6.262 -21.516 1 88.75 310 ARG A O 1
ATOM 2476 N N . ARG A 1 311 ? 0.827 -5.715 -21.891 1 83.75 311 ARG A N 1
ATOM 2477 C CA . ARG A 1 311 ? 1.145 -5.293 -23.25 1 83.75 311 ARG A CA 1
ATOM 2478 C C . ARG A 1 311 ? 2.004 -4.035 -23.25 1 83.75 311 ARG A C 1
ATOM 2480 O O . ARG A 1 311 ? 2.732 -3.77 -24.203 1 83.75 311 ARG A O 1
ATOM 2487 N N . TYR A 1 312 ? 1.878 -3.318 -22.141 1 80.12 312 TYR A N 1
ATOM 2488 C CA . TYR A 1 312 ? 2.719 -2.143 -21.953 1 80.12 312 TYR A CA 1
ATOM 2489 C C . TYR A 1 312 ? 4.105 -2.539 -21.453 1 80.12 312 TYR A C 1
ATOM 2491 O O . TYR A 1 312 ? 5.117 -2.023 -21.938 1 80.12 312 TYR A O 1
ATOM 2499 N N . ASN A 1 313 ? 4.145 -3.361 -20.594 1 83.81 313 ASN A N 1
ATOM 2500 C CA . ASN A 1 313 ? 5.355 -3.799 -19.891 1 83.81 313 ASN A CA 1
ATOM 2501 C C . ASN A 1 313 ? 5.215 -5.223 -19.375 1 83.81 313 ASN A C 1
ATOM 2503 O O . ASN A 1 313 ? 4.434 -5.473 -18.453 1 83.81 313 ASN A O 1
ATOM 2507 N N . ASN A 1 314 ? 6.098 -6.109 -20 1 89.88 314 ASN A N 1
ATOM 2508 C CA . ASN A 1 314 ? 5.953 -7.492 -19.562 1 89.88 314 ASN A CA 1
ATOM 2509 C C . ASN A 1 314 ? 7.129 -7.926 -18.688 1 89.88 314 ASN A C 1
ATOM 2511 O O . ASN A 1 314 ? 7.379 -9.117 -18.531 1 89.88 314 ASN A O 1
ATOM 2515 N N . ARG A 1 315 ? 7.871 -7.02 -18.109 1 92.06 315 ARG A N 1
ATOM 2516 C CA . ARG A 1 315 ? 8.992 -7.309 -17.219 1 92.06 315 ARG A CA 1
ATOM 2517 C C . ARG A 1 315 ? 8.516 -8.023 -15.961 1 92.06 315 ARG A C 1
ATOM 2519 O O . ARG A 1 315 ? 9.32 -8.609 -15.234 1 92.06 315 ARG A O 1
ATOM 2526 N N . VAL A 1 316 ? 7.238 -7.934 -15.742 1 94.56 316 VAL A N 1
ATOM 2527 C CA . VAL A 1 316 ? 6.648 -8.617 -14.594 1 94.56 316 VAL A CA 1
ATOM 2528 C C . VAL A 1 316 ? 6.961 -10.109 -14.664 1 94.56 316 VAL A C 1
ATOM 2530 O O . VAL A 1 316 ? 7.078 -10.773 -13.633 1 94.56 316 VAL A O 1
ATOM 2533 N N . ILE A 1 317 ? 7.215 -10.648 -15.812 1 96.5 317 ILE A N 1
ATOM 2534 C CA . ILE A 1 317 ? 7.535 -12.055 -15.992 1 96.5 317 ILE A CA 1
ATOM 2535 C C . ILE A 1 317 ? 8.867 -12.375 -15.32 1 96.5 317 ILE A C 1
ATOM 2537 O O . ILE A 1 317 ? 8.977 -13.359 -14.586 1 96.5 317 ILE A O 1
ATOM 2541 N N . TYR A 1 318 ? 9.859 -11.508 -15.508 1 95.56 318 TYR A N 1
ATOM 2542 C CA . TYR A 1 318 ? 11.148 -11.672 -14.859 1 95.56 318 TYR A CA 1
ATOM 2543 C C . TYR A 1 318 ? 11.023 -11.523 -13.352 1 95.56 318 TYR A C 1
ATOM 2545 O O . TYR A 1 318 ? 11.57 -12.336 -12.594 1 95.56 318 TYR A O 1
ATOM 2553 N N . GLN A 1 319 ? 10.305 -10.539 -12.984 1 95.38 319 GLN A N 1
ATOM 2554 C CA . GLN A 1 319 ? 10.172 -10.242 -11.562 1 95.38 319 GLN A CA 1
ATOM 2555 C C . GLN A 1 319 ? 9.438 -11.359 -10.828 1 95.38 319 GLN A C 1
ATOM 2557 O O . GLN A 1 319 ? 9.883 -11.828 -9.781 1 95.38 319 GLN A O 1
ATOM 2562 N N . ALA A 1 320 ? 8.359 -11.742 -11.398 1 97.75 320 ALA A N 1
ATOM 2563 C CA . ALA A 1 320 ? 7.574 -12.82 -10.812 1 97.75 320 ALA A CA 1
ATOM 2564 C C . ALA A 1 320 ? 8.391 -14.109 -10.734 1 97.75 320 ALA A C 1
ATOM 2566 O O . ALA A 1 320 ? 8.305 -14.844 -9.75 1 97.75 320 ALA A O 1
ATOM 2567 N N . THR A 1 321 ? 9.172 -14.367 -11.734 1 97.88 321 THR A N 1
ATOM 2568 C CA . THR A 1 321 ? 10.023 -15.547 -11.734 1 97.88 321 THR A CA 1
ATOM 2569 C C . THR A 1 321 ? 11.055 -15.477 -10.617 1 97.88 321 THR A C 1
ATOM 2571 O O . THR A 1 321 ? 11.266 -16.453 -9.891 1 97.88 321 THR A O 1
ATOM 2574 N N . SER A 1 322 ? 11.648 -14.352 -10.492 1 97 322 SER A N 1
ATOM 2575 C CA . SER A 1 322 ? 12.633 -14.18 -9.43 1 97 322 SER A CA 1
ATOM 2576 C C . SER A 1 322 ? 12 -14.359 -8.047 1 97 322 SER A C 1
ATOM 2578 O O . SER A 1 322 ? 12.625 -14.906 -7.141 1 97 322 SER A O 1
ATOM 2580 N N . GLN A 1 323 ? 10.812 -13.859 -7.867 1 98.12 323 GLN A N 1
ATOM 2581 C CA . GLN A 1 323 ? 10.094 -14.039 -6.609 1 98.12 323 GLN A CA 1
ATOM 2582 C C . GLN A 1 323 ? 9.797 -15.508 -6.344 1 98.12 323 GLN A C 1
ATOM 2584 O O . GLN A 1 323 ? 10.023 -16 -5.238 1 98.12 323 GLN A O 1
ATOM 2589 N N . MET A 1 324 ? 9.352 -16.172 -7.348 1 98.5 324 MET A N 1
ATOM 2590 C CA . MET A 1 324 ? 9.031 -17.594 -7.211 1 98.5 324 MET A CA 1
ATOM 2591 C C . MET A 1 324 ? 10.273 -18.406 -6.859 1 98.5 324 MET A C 1
ATOM 2593 O O . MET A 1 324 ? 10.25 -19.219 -5.926 1 98.5 324 MET A O 1
ATOM 2597 N N . VAL A 1 325 ? 11.336 -18.141 -7.547 1 97.69 325 VAL A N 1
ATOM 2598 C CA . VAL A 1 325 ? 12.586 -18.859 -7.328 1 97.69 325 VAL A CA 1
ATOM 2599 C C . VAL A 1 325 ? 13.078 -18.609 -5.902 1 97.69 325 VAL A C 1
ATOM 2601 O O . VAL A 1 325 ? 13.484 -19.547 -5.207 1 97.69 325 VAL A O 1
ATOM 2604 N N . SER A 1 326 ? 13.008 -17.391 -5.527 1 97.31 326 SER A N 1
ATOM 2605 C CA . SER A 1 326 ? 13.469 -17.047 -4.188 1 97.31 326 SER A CA 1
ATOM 2606 C C . SER A 1 326 ? 12.586 -17.688 -3.119 1 97.31 326 SER A C 1
ATOM 2608 O O . SER A 1 326 ? 13.078 -18.109 -2.07 1 97.31 326 SER A O 1
ATOM 2610 N N . TRP A 1 327 ? 11.328 -17.734 -3.381 1 97.69 327 TRP A N 1
ATOM 2611 C CA . TRP A 1 327 ? 10.391 -18.375 -2.479 1 97.69 327 TRP A CA 1
ATOM 2612 C C . TRP A 1 327 ? 10.695 -19.875 -2.357 1 97.69 327 TRP A C 1
ATOM 2614 O O . TRP A 1 327 ? 10.82 -20.391 -1.249 1 97.69 327 TRP A O 1
ATOM 2624 N N . ILE A 1 328 ? 10.859 -20.547 -3.424 1 97.31 328 ILE A N 1
ATOM 2625 C CA . ILE A 1 328 ? 11.18 -21.969 -3.453 1 97.31 328 ILE A CA 1
ATOM 2626 C C . ILE A 1 328 ? 12.484 -22.219 -2.707 1 97.31 328 ILE A C 1
ATOM 2628 O O . ILE A 1 328 ? 12.602 -23.203 -1.959 1 97.31 328 ILE A O 1
ATOM 2632 N N . TYR A 1 329 ? 13.414 -21.359 -2.895 1 96.75 329 TYR A N 1
ATOM 2633 C CA . TYR A 1 329 ? 14.742 -21.5 -2.297 1 96.75 329 TYR A CA 1
ATOM 2634 C C . TYR A 1 329 ? 14.672 -21.344 -0.781 1 96.75 329 TYR A C 1
ATOM 2636 O O . TYR A 1 329 ? 15.242 -22.156 -0.044 1 96.75 329 TYR A O 1
ATOM 2644 N N . GLN A 1 330 ? 13.984 -20.375 -0.309 1 95.62 330 GLN A N 1
ATOM 2645 C CA . GLN A 1 330 ? 13.992 -20.047 1.112 1 95.62 330 GLN A CA 1
ATOM 2646 C C . GLN A 1 330 ? 13.008 -20.922 1.882 1 95.62 330 GLN A C 1
ATOM 2648 O O . GLN A 1 330 ? 13.219 -21.203 3.064 1 95.62 330 GLN A O 1
ATOM 2653 N N . GLU A 1 331 ? 11.953 -21.234 1.214 1 93.62 331 GLU A N 1
ATOM 2654 C CA . GLU A 1 331 ? 10.938 -22.109 1.8 1 93.62 331 GLU A CA 1
ATOM 2655 C C . GLU A 1 331 ? 10.703 -23.344 0.934 1 93.62 331 GLU A C 1
ATOM 2657 O O . GLU A 1 331 ? 9.609 -23.547 0.405 1 93.62 331 GLU A O 1
ATOM 2662 N N . PRO A 1 332 ? 11.672 -24.172 0.894 1 93.19 332 PRO A N 1
ATOM 2663 C CA . PRO A 1 332 ? 11.57 -25.312 -0.026 1 93.19 332 PRO A CA 1
ATOM 2664 C C . PRO A 1 332 ? 10.555 -26.359 0.435 1 93.19 332 PRO A C 1
ATOM 2666 O O . PRO A 1 332 ? 10.297 -26.469 1.634 1 93.19 332 PRO A O 1
ATOM 2669 N N . ASP A 1 333 ? 10.062 -27.016 -0.529 1 91.06 333 ASP A N 1
ATOM 2670 C CA . ASP A 1 333 ? 9.266 -28.203 -0.254 1 91.06 333 ASP A CA 1
ATOM 2671 C C . ASP A 1 333 ? 10.117 -29.312 0.357 1 91.06 333 ASP A C 1
ATOM 2673 O O . ASP A 1 333 ? 11.328 -29.375 0.133 1 91.06 333 ASP A O 1
ATOM 2677 N N . ALA A 1 334 ? 9.43 -30.141 1.171 1 89.75 334 ALA A N 1
ATOM 2678 C CA . ALA A 1 334 ? 10.141 -31.281 1.734 1 89.75 334 ALA A CA 1
ATOM 2679 C C . ALA A 1 334 ? 10.609 -32.219 0.635 1 89.75 334 ALA A C 1
ATOM 2681 O O . ALA A 1 334 ? 9.844 -32.562 -0.269 1 89.75 334 ALA A O 1
ATOM 2682 N N . PRO A 1 335 ? 11.859 -32.656 0.77 1 88.06 335 PRO A N 1
ATOM 2683 C CA . PRO A 1 335 ? 12.391 -33.531 -0.262 1 88.06 335 PRO A CA 1
ATOM 2684 C C . PRO A 1 335 ? 11.594 -34.844 -0.386 1 88.06 335 PRO A C 1
ATOM 2686 O O . PRO A 1 335 ? 11.234 -35.438 0.625 1 88.06 335 PRO A O 1
ATOM 2689 N N . GLY A 1 336 ? 11.383 -35.188 -1.599 1 80.19 336 GLY A N 1
ATOM 2690 C CA . GLY A 1 336 ? 10.75 -36.469 -1.864 1 80.19 336 GLY A CA 1
ATOM 2691 C C . GLY A 1 336 ? 9.266 -36.5 -1.529 1 80.19 336 GLY A C 1
ATOM 2692 O O . GLY A 1 336 ? 8.602 -37.5 -1.685 1 80.19 336 GLY A O 1
ATOM 2693 N N . ALA A 1 337 ? 8.742 -35.375 -1.146 1 79.19 337 ALA A N 1
ATOM 2694 C CA . ALA A 1 337 ? 7.324 -35.344 -0.787 1 79.19 337 ALA A CA 1
ATOM 2695 C C . ALA A 1 337 ? 6.441 -35.594 -2.002 1 79.19 337 ALA A C 1
ATOM 2697 O O . ALA A 1 337 ? 5.371 -36.188 -1.879 1 79.19 337 ALA A O 1
ATOM 2698 N N . LYS A 1 338 ? 6.895 -35.156 -3.129 1 83.62 338 LYS A N 1
ATOM 2699 C CA . LYS A 1 338 ? 6.199 -35.312 -4.402 1 83.62 338 LYS A CA 1
ATOM 2700 C C . LYS A 1 338 ? 7.191 -35.469 -5.551 1 83.62 338 LYS A C 1
ATOM 2702 O O . LYS A 1 338 ? 8.359 -35.094 -5.426 1 83.62 338 LYS A O 1
ATOM 2707 N N . LYS A 1 339 ? 6.645 -36.062 -6.57 1 85.25 339 LYS A N 1
ATOM 2708 C CA . LYS A 1 339 ? 7.445 -36.094 -7.789 1 85.25 339 LYS A CA 1
ATOM 2709 C C . LYS A 1 339 ? 7.574 -34.719 -8.422 1 85.25 339 LYS A C 1
ATOM 2711 O O . LYS A 1 339 ? 8.648 -34.344 -8.898 1 85.25 339 LYS A O 1
ATOM 2716 N N . GLN A 1 340 ? 6.461 -34.031 -8.367 1 93.06 340 GLN A N 1
ATOM 2717 C CA . GLN A 1 340 ? 6.398 -32.688 -8.875 1 93.06 340 GLN A CA 1
ATOM 2718 C C . GLN A 1 340 ? 5.766 -31.734 -7.848 1 93.06 340 GLN A C 1
ATOM 2720 O O . GLN A 1 340 ? 4.723 -32.062 -7.27 1 93.06 340 GLN A O 1
ATOM 2725 N N . TYR A 1 341 ? 6.484 -30.688 -7.641 1 95.38 341 TYR A N 1
ATOM 2726 C CA . TYR A 1 341 ? 5.977 -29.672 -6.727 1 95.38 341 TYR A CA 1
ATOM 2727 C C . TYR A 1 341 ? 5.223 -28.578 -7.477 1 95.38 341 TYR A C 1
ATOM 2729 O O . TYR A 1 341 ? 5.492 -28.328 -8.656 1 95.38 341 TYR A O 1
ATOM 2737 N N . CYS A 1 342 ? 4.23 -27.984 -6.797 1 96.06 342 CYS A N 1
ATOM 2738 C CA . CYS A 1 342 ? 3.441 -26.891 -7.367 1 96.06 342 CYS A CA 1
ATOM 2739 C C . CYS A 1 342 ? 3.26 -25.766 -6.363 1 96.06 342 CYS A C 1
ATOM 2741 O O . CYS A 1 342 ? 3.045 -26.016 -5.176 1 96.06 342 CYS A O 1
ATOM 2743 N N . ARG A 1 343 ? 3.348 -24.547 -6.859 1 96.94 343 ARG A N 1
ATOM 2744 C CA . ARG A 1 343 ? 3.1 -23.359 -6.043 1 96.94 343 ARG A CA 1
ATOM 2745 C C . ARG A 1 343 ? 2.287 -22.328 -6.816 1 96.94 343 ARG A C 1
ATOM 2747 O O . ARG A 1 343 ? 2.557 -22.078 -7.988 1 96.94 343 ARG A O 1
ATOM 2754 N N . PRO A 1 344 ? 1.291 -21.828 -6.16 1 98.38 344 PRO A N 1
ATOM 2755 C CA . PRO A 1 344 ? 0.472 -20.812 -6.824 1 98.38 344 PRO A CA 1
ATOM 2756 C C . PRO A 1 344 ? 0.965 -19.391 -6.559 1 98.38 344 PRO A C 1
ATOM 2758 O O . PRO A 1 344 ? 1.474 -19.109 -5.473 1 98.38 344 PRO A O 1
ATOM 2761 N N . MET A 1 345 ? 0.797 -18.594 -7.512 1 98.62 345 MET A N 1
ATOM 2762 C CA . MET A 1 345 ? 1.061 -17.156 -7.473 1 98.62 345 MET A CA 1
ATOM 2763 C C . MET A 1 345 ? -0.045 -16.375 -8.18 1 98.62 345 MET A C 1
ATOM 2765 O O . MET A 1 345 ? -0.571 -16.828 -9.203 1 98.62 345 MET A O 1
ATOM 2769 N N . ILE A 1 346 ? -0.427 -15.25 -7.605 1 98.88 346 ILE A N 1
ATOM 2770 C CA . ILE A 1 346 ? -1.415 -14.359 -8.211 1 98.88 346 ILE A CA 1
ATOM 2771 C C . ILE A 1 346 ? -0.735 -13.078 -8.688 1 98.88 346 ILE A C 1
ATOM 2773 O O . ILE A 1 346 ? 0.02 -12.453 -7.938 1 98.88 346 ILE A O 1
ATOM 2777 N N . ILE A 1 347 ? -0.958 -12.727 -9.945 1 98.62 347 ILE A N 1
ATOM 2778 C CA . ILE A 1 347 ? -0.444 -11.477 -10.5 1 98.62 347 ILE A CA 1
ATOM 2779 C C . ILE A 1 347 ? -1.607 -10.586 -10.93 1 98.62 347 ILE A C 1
ATOM 2781 O O . ILE A 1 347 ? -2.555 -11.047 -11.562 1 98.62 347 ILE A O 1
ATOM 2785 N N . GLN A 1 348 ? -1.539 -9.375 -10.516 1 98.44 348 GLN A N 1
ATOM 2786 C CA . GLN A 1 348 ? -2.494 -8.43 -11.086 1 98.44 348 GLN A CA 1
ATOM 2787 C C . GLN A 1 348 ? -1.78 -7.324 -11.859 1 98.44 348 GLN A C 1
ATOM 2789 O O . GLN A 1 348 ? -0.858 -6.691 -11.336 1 98.44 348 GLN A O 1
ATOM 2794 N N . GLU A 1 349 ? -2.16 -7.156 -13.039 1 96.38 349 GLU A N 1
ATOM 2795 C CA . GLU A 1 349 ? -1.706 -6.094 -13.93 1 96.38 349 GLU A CA 1
ATOM 2796 C C . GLU A 1 349 ? -2.852 -5.16 -14.305 1 96.38 349 GLU A C 1
ATOM 2798 O O . GLU A 1 349 ? -3.582 -5.414 -15.266 1 96.38 349 GLU A O 1
ATOM 2803 N N . ARG A 1 350 ? -2.91 -4.09 -13.5 1 93.94 350 ARG A N 1
ATOM 2804 C CA . ARG A 1 350 ? -4.012 -3.141 -13.594 1 93.94 350 ARG A CA 1
ATOM 2805 C C . ARG A 1 350 ? -5.359 -3.854 -13.508 1 93.94 350 ARG A C 1
ATOM 2807 O O . ARG A 1 350 ? -5.699 -4.426 -12.477 1 93.94 350 ARG A O 1
ATOM 2814 N N . GLU A 1 351 ? -6.098 -4.004 -14.68 1 94.69 351 GLU A N 1
ATOM 2815 C CA . GLU A 1 351 ? -7.449 -4.547 -14.586 1 94.69 351 GLU A CA 1
ATOM 2816 C C . GLU A 1 351 ? -7.449 -6.062 -14.758 1 94.69 351 GLU A C 1
ATOM 2818 O O . GLU A 1 351 ? -8.508 -6.699 -14.719 1 94.69 351 GLU A O 1
ATOM 2823 N N . GLN A 1 352 ? -6.281 -6.66 -14.891 1 97.06 352 GLN A N 1
ATOM 2824 C CA . GLN A 1 352 ? -6.238 -8.094 -15.141 1 97.06 352 GLN A CA 1
ATOM 2825 C C . GLN A 1 352 ? -5.613 -8.844 -13.969 1 97.06 352 GLN A C 1
ATOM 2827 O O . GLN A 1 352 ? -4.539 -8.469 -13.492 1 97.06 352 GLN A O 1
ATOM 2832 N N . ILE A 1 353 ? -6.297 -9.852 -13.523 1 98.31 353 ILE A N 1
ATOM 2833 C CA . ILE A 1 353 ? -5.758 -10.789 -12.547 1 98.31 353 ILE A CA 1
ATOM 2834 C C . ILE A 1 353 ? -5.375 -12.094 -13.242 1 98.31 353 ILE A C 1
ATOM 2836 O O . ILE A 1 353 ? -6.137 -12.617 -14.062 1 98.31 353 ILE A O 1
ATOM 2840 N N . ARG A 1 354 ? -4.191 -12.625 -12.922 1 98 354 ARG A N 1
ATOM 2841 C CA . ARG A 1 354 ? -3.68 -13.859 -13.5 1 98 354 ARG A CA 1
ATOM 2842 C C . ARG A 1 354 ? -3.32 -14.867 -12.422 1 98 354 ARG A C 1
ATOM 2844 O O . ARG A 1 354 ? -2.781 -14.5 -11.375 1 98 354 ARG A O 1
ATOM 2851 N N . LEU A 1 355 ? -3.625 -16.078 -12.734 1 98.44 355 LEU A N 1
ATOM 2852 C CA . LEU A 1 355 ? -3.197 -17.172 -11.875 1 98.44 355 LEU A CA 1
ATOM 2853 C C . LEU A 1 355 ? -2.041 -17.938 -12.508 1 98.44 355 LEU A C 1
ATOM 2855 O O . LEU A 1 355 ? -2.156 -18.438 -13.633 1 98.44 355 LEU A O 1
ATOM 28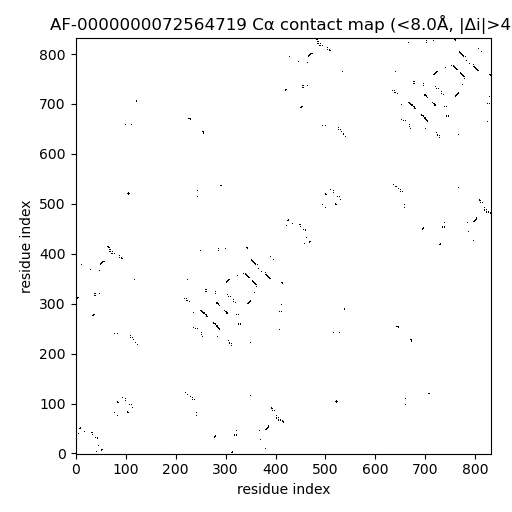59 N N . ILE A 1 356 ? -0.938 -18 -11.758 1 98.44 356 ILE A N 1
ATOM 2860 C CA . ILE A 1 356 ? 0.246 -18.75 -12.18 1 98.44 356 ILE A CA 1
ATOM 2861 C C . ILE A 1 356 ? 0.473 -19.938 -11.242 1 98.44 356 ILE A C 1
ATOM 2863 O O . ILE A 1 356 ? 0.382 -19.797 -10.016 1 98.44 356 ILE A O 1
ATOM 2867 N N . ILE A 1 357 ? 0.72 -21.047 -11.789 1 98.06 357 ILE A N 1
ATOM 2868 C CA . ILE A 1 357 ? 1.166 -22.203 -11.008 1 98.06 357 ILE A CA 1
ATOM 2869 C C . ILE A 1 357 ? 2.551 -22.641 -11.484 1 98.06 357 ILE A C 1
ATOM 2871 O O . ILE A 1 357 ? 2.713 -23.062 -12.633 1 98.06 357 ILE A O 1
ATOM 2875 N N . ALA A 1 358 ? 3.502 -22.5 -10.625 1 98.38 358 ALA A N 1
ATOM 2876 C CA . ALA A 1 358 ? 4.844 -23 -10.922 1 98.38 358 ALA A CA 1
ATOM 2877 C C . ALA A 1 358 ? 4.938 -24.516 -10.688 1 98.38 358 ALA A C 1
ATOM 2879 O O . ALA A 1 358 ? 4.406 -25.016 -9.695 1 98.38 358 ALA A O 1
ATOM 2880 N N . THR A 1 359 ? 5.547 -25.219 -11.602 1 97.44 359 THR A N 1
ATOM 2881 C CA . THR A 1 359 ? 5.855 -26.641 -11.43 1 97.44 359 THR A CA 1
ATOM 2882 C C . THR A 1 359 ? 7.359 -26.891 -11.539 1 97.44 359 THR A C 1
ATOM 2884 O O . THR A 1 359 ? 8.031 -26.297 -12.383 1 97.44 359 THR A O 1
ATOM 2887 N N . TYR A 1 360 ? 7.867 -27.688 -10.672 1 96.56 360 TYR A N 1
ATOM 2888 C CA . TYR A 1 360 ? 9.289 -28.016 -10.594 1 96.56 360 TYR A CA 1
ATOM 2889 C C . TYR A 1 360 ? 9.508 -29.297 -9.812 1 96.56 360 TYR A C 1
ATOM 2891 O O . TYR A 1 360 ? 8.562 -29.891 -9.297 1 96.56 360 TYR A O 1
ATOM 2899 N N . ASP A 1 361 ? 10.727 -29.781 -9.82 1 95 361 ASP A N 1
ATOM 2900 C CA . ASP A 1 361 ? 11.016 -31.047 -9.133 1 95 361 ASP A CA 1
ATOM 2901 C C . ASP A 1 361 ? 12.234 -30.906 -8.227 1 95 361 ASP A C 1
ATOM 2903 O O . ASP A 1 361 ? 12.758 -29.797 -8.039 1 95 361 ASP A O 1
ATOM 2907 N N . GLN A 1 362 ? 12.562 -32 -7.613 1 94.62 362 GLN A N 1
ATOM 2908 C CA . GLN A 1 362 ? 13.656 -31.984 -6.648 1 94.62 362 GLN A CA 1
ATOM 2909 C C . GLN A 1 362 ? 14.977 -31.609 -7.316 1 94.62 362 GLN A C 1
ATOM 2911 O O . GLN A 1 362 ? 15.812 -30.938 -6.707 1 94.62 362 GLN A O 1
ATOM 2916 N N . GLU A 1 363 ? 15.188 -32.031 -8.508 1 94.06 363 GLU A N 1
ATOM 2917 C CA . GLU A 1 363 ? 16.406 -31.672 -9.227 1 94.06 363 GLU A CA 1
ATOM 2918 C C . GLU A 1 363 ? 16.547 -30.156 -9.391 1 94.06 363 GLU A C 1
ATOM 2920 O O . GLU A 1 363 ? 17.641 -29.625 -9.352 1 94.06 363 GLU A O 1
ATOM 2925 N N . TYR A 1 364 ? 15.461 -29.562 -9.617 1 95.5 364 TYR A N 1
ATOM 2926 C CA . TYR A 1 364 ? 15.461 -28.109 -9.742 1 95.5 364 TYR A CA 1
ATOM 2927 C C . TYR A 1 364 ? 15.844 -27.438 -8.422 1 95.5 364 TYR A C 1
ATOM 2929 O O . TYR A 1 364 ? 16.641 -26.5 -8.398 1 95.5 364 TYR A O 1
ATOM 2937 N N . ILE A 1 365 ? 15.258 -27.891 -7.348 1 95.94 365 ILE A N 1
ATOM 2938 C CA . ILE A 1 365 ? 15.609 -27.359 -6.031 1 95.94 365 ILE A CA 1
ATOM 2939 C C . ILE A 1 365 ? 17.109 -27.547 -5.781 1 95.94 365 ILE A C 1
ATOM 2941 O O . ILE A 1 365 ? 17.766 -26.656 -5.262 1 95.94 365 ILE A O 1
ATOM 2945 N N . ASP A 1 366 ? 17.609 -28.656 -6.145 1 93.5 366 ASP A N 1
ATOM 2946 C CA . ASP A 1 366 ? 19.047 -28.922 -6 1 93.5 366 ASP A CA 1
ATOM 2947 C C . ASP A 1 366 ? 19.875 -27.938 -6.805 1 93.5 366 ASP A C 1
ATOM 2949 O O . ASP A 1 366 ? 20.891 -27.422 -6.32 1 93.5 366 ASP A O 1
ATOM 2953 N N . TYR A 1 367 ? 19.406 -27.688 -8.016 1 93.38 367 TYR A N 1
ATOM 2954 C CA . TYR A 1 367 ? 20.078 -26.688 -8.844 1 93.38 367 TYR A CA 1
ATOM 2955 C C . TYR A 1 367 ? 20.125 -25.328 -8.148 1 93.38 367 TYR A C 1
ATOM 2957 O O . TYR A 1 367 ? 21.172 -24.688 -8.117 1 93.38 367 TYR A O 1
ATOM 2965 N N . LEU A 1 368 ? 19 -24.922 -7.57 1 94.75 368 LEU A N 1
ATOM 2966 C CA . LEU A 1 368 ? 18.922 -23.641 -6.891 1 94.75 368 LEU A CA 1
ATOM 2967 C C . LEU A 1 368 ? 19.906 -23.594 -5.715 1 94.75 368 LEU A C 1
ATOM 2969 O O . LEU A 1 368 ? 20.359 -22.516 -5.328 1 94.75 368 LEU A O 1
ATOM 2973 N N . ASN A 1 369 ? 20.172 -24.719 -5.18 1 93.88 369 ASN A N 1
ATOM 2974 C CA . ASN A 1 369 ? 21.078 -24.797 -4.039 1 93.88 369 ASN A CA 1
ATOM 2975 C C . ASN A 1 369 ? 22.5 -25.109 -4.473 1 93.88 369 ASN A C 1
ATOM 2977 O O . ASN A 1 369 ? 23.328 -25.531 -3.66 1 93.88 369 ASN A O 1
ATOM 2981 N N . ASN A 1 370 ? 22.703 -25 -5.699 1 91.44 370 ASN A N 1
ATOM 2982 C CA . ASN A 1 370 ? 24.031 -25.156 -6.285 1 91.44 370 ASN A CA 1
ATOM 2983 C C . ASN A 1 370 ? 24.562 -26.578 -6.09 1 91.44 370 ASN A C 1
ATOM 2985 O O . ASN A 1 370 ? 25.766 -26.766 -5.852 1 91.44 370 ASN A O 1
ATOM 2989 N N . LYS A 1 371 ? 23.703 -27.422 -6.051 1 89.19 371 LYS A N 1
ATOM 2990 C CA . LYS A 1 371 ? 24.125 -28.828 -5.992 1 89.19 371 LYS A CA 1
ATOM 2991 C C . LYS A 1 371 ? 24.391 -29.375 -7.391 1 89.19 371 LYS A C 1
ATOM 2993 O O . LYS A 1 371 ? 23.766 -28.953 -8.359 1 89.19 371 LYS A O 1
ATOM 2998 N N . PRO A 1 372 ? 25.328 -30.266 -7.414 1 82.25 372 PRO A N 1
ATOM 2999 C CA . PRO A 1 372 ? 25.594 -30.875 -8.727 1 82.25 372 PRO A CA 1
ATOM 3000 C C . PRO A 1 372 ? 24.391 -31.609 -9.289 1 82.25 372 PRO A C 1
ATOM 3002 O O . PRO A 1 372 ? 23.594 -32.188 -8.523 1 82.25 372 PRO A O 1
ATOM 3005 N N . SER A 1 373 ? 24.312 -31.469 -10.531 1 77.06 373 SER A N 1
ATOM 3006 C CA . SER A 1 373 ? 23.203 -32.125 -11.203 1 77.06 373 SER A CA 1
ATOM 3007 C C . SER A 1 373 ? 23.359 -33.625 -11.195 1 77.06 373 SER A C 1
ATOM 3009 O O . SER A 1 373 ? 24.453 -34.156 -11.438 1 77.06 373 SER A O 1
ATOM 3011 N N . SER A 1 374 ? 22.359 -34.281 -10.789 1 70.31 374 SER A N 1
ATOM 3012 C CA . SER A 1 374 ? 22.391 -35.719 -10.797 1 70.31 374 SER A CA 1
ATOM 3013 C C . SER A 1 374 ? 21.781 -36.281 -12.078 1 70.31 374 SER A C 1
ATOM 3015 O O . SER A 1 374 ? 22 -37.438 -12.43 1 70.31 374 SER A O 1
ATOM 3017 N N . GLY A 1 375 ? 21.078 -35.5 -12.766 1 71.69 375 GLY A N 1
ATOM 3018 C CA . GLY A 1 375 ? 20.359 -36.031 -13.922 1 71.69 375 GLY A CA 1
ATOM 3019 C C . GLY A 1 375 ? 20.969 -35.594 -15.242 1 71.69 375 GLY A C 1
ATOM 3020 O O . GLY A 1 375 ? 21.906 -34.781 -15.273 1 71.69 375 GLY A O 1
ATOM 3021 N N . SER A 1 376 ? 20.438 -36.25 -16.281 1 77.25 376 SER A N 1
ATOM 3022 C CA . SER A 1 376 ? 20.906 -36.031 -17.641 1 77.25 376 SER A CA 1
ATOM 3023 C C . SER A 1 376 ? 20.281 -34.75 -18.234 1 77.25 376 SER A C 1
ATOM 3025 O O . SER A 1 376 ? 20.875 -34.125 -19.094 1 77.25 376 SER A O 1
ATOM 3027 N N . GLU A 1 377 ? 19.125 -34.406 -17.719 1 88.12 377 GLU A N 1
ATOM 3028 C CA . GLU A 1 377 ? 18.438 -33.25 -18.297 1 88.12 377 GLU A CA 1
ATOM 3029 C C . GLU A 1 377 ? 18.516 -32.031 -17.359 1 88.12 377 GLU A C 1
ATOM 3031 O O . GLU A 1 377 ? 18.453 -32.188 -16.141 1 88.12 377 GLU A O 1
ATOM 3036 N N . ILE A 1 378 ? 18.672 -30.906 -17.969 1 91.94 378 ILE A N 1
ATOM 3037 C CA . ILE A 1 378 ? 18.703 -29.672 -17.219 1 91.94 378 ILE A CA 1
ATOM 3038 C C . ILE A 1 378 ? 17.344 -29.438 -16.531 1 91.94 378 ILE A C 1
ATOM 3040 O O . ILE A 1 378 ? 16.312 -29.406 -17.203 1 91.94 378 ILE A O 1
ATOM 3044 N N . PRO A 1 379 ? 17.359 -29.375 -15.281 1 94.5 379 PRO A N 1
ATOM 3045 C CA . PRO A 1 379 ? 16.094 -29.125 -14.602 1 94.5 379 PRO A CA 1
ATOM 3046 C C . PRO A 1 379 ? 15.547 -27.719 -14.852 1 94.5 379 PRO A C 1
ATOM 3048 O O . PRO A 1 379 ? 16.312 -26.75 -14.836 1 94.5 379 PRO A O 1
ATOM 3051 N N . LEU A 1 380 ? 14.266 -27.641 -15.133 1 96.56 380 LEU A N 1
ATOM 3052 C CA . LEU A 1 380 ? 13.594 -26.359 -15.375 1 96.56 380 LEU A CA 1
ATOM 3053 C C . LEU A 1 380 ? 12.352 -26.234 -14.5 1 96.56 380 LEU A C 1
ATOM 3055 O O . LEU A 1 380 ? 11.711 -27.234 -14.172 1 96.56 380 LEU A O 1
ATOM 3059 N N . MET A 1 381 ? 12.062 -25.047 -14.133 1 97.88 381 MET A N 1
ATOM 3060 C CA . MET A 1 381 ? 10.75 -24.688 -13.602 1 97.88 381 MET A CA 1
ATOM 3061 C C . MET A 1 381 ? 9.836 -24.156 -14.695 1 97.88 381 MET A C 1
ATOM 3063 O O . MET A 1 381 ? 10.289 -23.422 -15.578 1 97.88 381 MET A O 1
ATOM 3067 N N . THR A 1 382 ? 8.602 -24.547 -14.648 1 98.38 382 THR A N 1
ATOM 3068 C CA . THR A 1 382 ? 7.617 -23.984 -15.57 1 98.38 382 THR A CA 1
ATOM 3069 C C . THR A 1 382 ? 6.633 -23.094 -14.828 1 98.38 382 THR A C 1
ATOM 3071 O O . THR A 1 382 ? 5.969 -23.531 -13.883 1 98.38 382 THR A O 1
ATOM 3074 N N . MET A 1 383 ? 6.582 -21.875 -15.211 1 98.56 383 MET A N 1
ATOM 3075 C CA . MET A 1 383 ? 5.547 -20.953 -14.773 1 98.56 383 MET A CA 1
ATOM 3076 C C . MET A 1 383 ? 4.312 -21.047 -15.664 1 98.56 383 MET A C 1
ATOM 3078 O O . MET A 1 383 ? 4.266 -20.438 -16.734 1 98.56 383 MET A O 1
ATOM 3082 N N . ASN A 1 384 ? 3.322 -21.75 -15.156 1 98.06 384 ASN A N 1
ATOM 3083 C CA . ASN A 1 384 ? 2.105 -21.969 -15.93 1 98.06 384 ASN A CA 1
ATOM 3084 C C . ASN A 1 384 ? 1.074 -20.875 -15.68 1 98.06 384 ASN A C 1
ATOM 3086 O O . ASN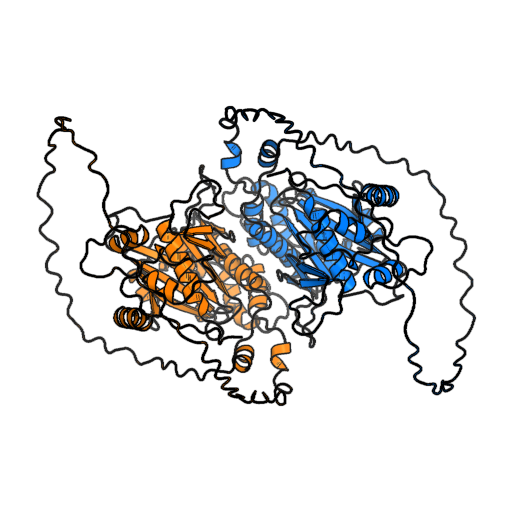 A 1 384 ? 0.484 -20.812 -14.602 1 98.06 384 ASN A O 1
ATOM 3090 N N . GLU A 1 385 ? 0.896 -20.062 -16.625 1 97.75 385 GLU A N 1
ATOM 3091 C CA . GLU A 1 385 ? -0.172 -19.062 -16.547 1 97.75 385 GLU A CA 1
ATOM 3092 C C . GLU A 1 385 ? -1.503 -19.656 -17.016 1 97.75 385 GLU A C 1
ATOM 3094 O O . GLU A 1 385 ? -1.735 -19.812 -18.219 1 97.75 385 GLU A O 1
ATOM 3099 N N . LEU A 1 386 ? -2.379 -19.844 -16.141 1 96.81 386 LEU A N 1
ATOM 3100 C CA . LEU A 1 386 ? -3.562 -20.656 -16.391 1 96.81 386 LEU A CA 1
ATOM 3101 C C . LEU A 1 386 ? -4.75 -19.781 -16.781 1 96.81 386 LEU A C 1
ATOM 3103 O O . LEU A 1 386 ? -5.52 -20.125 -17.672 1 96.81 386 LEU A O 1
ATOM 3107 N N . PHE A 1 387 ? -4.926 -18.75 -16.031 1 96.56 387 PHE A N 1
ATOM 3108 C CA . PHE A 1 387 ? -6.105 -17.922 -16.203 1 96.56 387 PHE A CA 1
ATOM 3109 C C . PHE A 1 387 ? -5.723 -16.438 -16.25 1 96.56 387 PHE A C 1
ATOM 3111 O O . PHE A 1 387 ? -4.738 -16.031 -15.617 1 96.56 387 PHE A O 1
ATOM 3118 N N . THR A 1 388 ? -6.469 -15.75 -17 1 96.38 388 THR A N 1
ATOM 3119 C CA . THR A 1 388 ? -6.48 -14.297 -16.984 1 96.38 388 THR A CA 1
ATOM 3120 C C . THR A 1 388 ? -7.91 -13.766 -16.891 1 96.38 388 THR A C 1
ATOM 3122 O O . THR A 1 388 ? -8.758 -14.094 -17.719 1 96.38 388 THR A O 1
ATOM 3125 N N . TRP A 1 389 ? -8.172 -13.016 -15.867 1 97.25 389 TRP A N 1
ATOM 3126 C CA . TRP A 1 389 ? -9.5 -12.453 -15.664 1 97.25 389 TRP A CA 1
ATOM 3127 C C . TRP A 1 389 ? -9.461 -10.93 -15.711 1 97.25 389 TRP A C 1
ATOM 3129 O O . TRP A 1 389 ? -8.531 -10.305 -15.188 1 97.25 389 TRP A O 1
ATOM 3139 N N . ASP A 1 390 ? -10.375 -10.359 -16.391 1 96.38 390 ASP A N 1
ATOM 3140 C CA . ASP A 1 390 ? -10.617 -8.922 -16.375 1 96.38 390 ASP A CA 1
ATOM 3141 C C . ASP A 1 390 ? -11.602 -8.539 -15.281 1 96.38 390 ASP A C 1
ATOM 3143 O O . ASP A 1 390 ? -12.766 -8.953 -15.305 1 96.38 390 ASP A O 1
ATOM 3147 N N . ILE A 1 391 ? -11.203 -7.707 -14.367 1 97.25 391 ILE A N 1
ATOM 3148 C CA . ILE A 1 391 ? -11.977 -7.449 -13.156 1 97.25 391 ILE A CA 1
ATOM 3149 C C . ILE A 1 391 ? -13.195 -6.598 -13.508 1 97.25 391 ILE A C 1
ATOM 3151 O O . ILE A 1 391 ? -14.102 -6.438 -12.688 1 97.25 391 ILE A O 1
ATOM 3155 N N . THR A 1 392 ? -13.273 -6.047 -14.672 1 94.5 392 THR A N 1
ATOM 3156 C CA . THR A 1 392 ? -14.414 -5.23 -15.07 1 94.5 392 THR A CA 1
ATOM 3157 C C . THR A 1 392 ? -15.516 -6.098 -15.672 1 94.5 392 THR A C 1
ATOM 3159 O O . THR A 1 392 ? -16.609 -5.609 -15.953 1 94.5 392 THR A O 1
ATOM 3162 N N . LYS A 1 393 ? -15.203 -7.332 -15.898 1 95.88 393 LYS A N 1
ATOM 3163 C CA . LYS A 1 393 ? -16.172 -8.242 -16.516 1 95.88 393 LYS A CA 1
ATOM 3164 C C . LYS A 1 393 ? -16.781 -9.172 -15.477 1 95.88 393 LYS A C 1
ATOM 3166 O O . LYS A 1 393 ? -16.078 -9.969 -14.844 1 95.88 393 LYS A O 1
ATOM 3171 N N . GLN A 1 394 ? -18.078 -9.125 -15.445 1 96.88 394 GLN A N 1
ATOM 3172 C CA . GLN A 1 394 ? -18.812 -9.891 -14.438 1 96.88 394 GLN A CA 1
ATOM 3173 C C . GLN A 1 394 ? -18.547 -11.391 -14.578 1 96.88 394 GLN A C 1
ATOM 3175 O O . GLN A 1 394 ? -18.281 -12.07 -13.586 1 96.88 394 GLN A O 1
ATOM 3180 N N . HIS A 1 395 ? -18.609 -11.945 -15.773 1 95.81 395 HIS A N 1
ATOM 3181 C CA . HIS A 1 395 ? -18.438 -13.383 -15.977 1 95.81 395 HIS A CA 1
ATOM 3182 C C . HIS A 1 395 ? -17.031 -13.828 -15.609 1 95.81 395 HIS A C 1
ATOM 3184 O O . HIS A 1 395 ? -16.828 -14.969 -15.18 1 95.81 395 HIS A O 1
ATOM 3190 N N . HIS A 1 396 ? -16.031 -12.945 -15.766 1 97.19 396 HIS A N 1
ATOM 3191 C CA . HIS A 1 396 ? -14.68 -13.25 -15.32 1 97.19 396 HIS A CA 1
ATOM 3192 C C . HIS A 1 396 ? -14.602 -13.344 -13.797 1 97.19 396 HIS A C 1
ATOM 3194 O O . HIS A 1 396 ? -14.039 -14.289 -13.258 1 97.19 396 HIS A O 1
ATOM 3200 N N . MET A 1 397 ? -15.25 -12.422 -13.148 1 97.94 397 MET A N 1
ATOM 3201 C CA . MET A 1 397 ? -15.156 -12.344 -11.695 1 97.94 397 MET A CA 1
ATOM 3202 C C . MET A 1 397 ? -15.961 -13.461 -11.039 1 97.94 397 MET A C 1
ATOM 3204 O O . MET A 1 397 ? -15.609 -13.93 -9.953 1 97.94 397 MET A O 1
ATOM 3208 N N . GLU A 1 398 ? -16.969 -13.945 -11.711 1 97.5 398 GLU A N 1
ATOM 3209 C CA . GLU A 1 398 ? -17.75 -15.078 -11.234 1 97.5 398 GLU A CA 1
ATOM 3210 C C . GLU A 1 398 ? -16.906 -16.344 -11.117 1 97.5 398 GLU A C 1
ATOM 3212 O O . GLU A 1 398 ? -17.188 -17.219 -10.305 1 97.5 398 GLU A O 1
ATOM 3217 N N . ILE A 1 399 ? -15.875 -16.406 -11.906 1 97.62 399 ILE A N 1
ATOM 3218 C CA . ILE A 1 399 ? -14.961 -17.531 -11.875 1 97.62 399 ILE A CA 1
ATOM 3219 C C . ILE A 1 399 ? -13.75 -17.203 -11 1 97.62 399 ILE A C 1
ATOM 3221 O O . ILE A 1 399 ? -13.344 -18.016 -10.172 1 97.62 399 ILE A O 1
ATOM 3225 N N . CYS A 1 400 ? -13.242 -16.062 -11.117 1 98.19 400 CYS A N 1
ATOM 3226 C CA . CYS A 1 400 ? -12.047 -15.617 -10.414 1 98.19 400 CYS A CA 1
ATOM 3227 C C . CYS A 1 400 ? -12.234 -15.719 -8.898 1 98.19 400 CYS A C 1
ATOM 3229 O O . CYS A 1 400 ? -11.406 -16.312 -8.211 1 98.19 400 CYS A O 1
ATOM 3231 N N . GLY A 1 401 ? -13.328 -15.156 -8.375 1 98.56 401 GLY A N 1
ATOM 3232 C CA . GLY A 1 401 ? -13.609 -15.156 -6.949 1 98.56 401 GLY A CA 1
ATOM 3233 C C . GLY A 1 401 ? -13.523 -16.531 -6.324 1 98.56 401 GLY A C 1
ATOM 3234 O O . GLY A 1 401 ? -12.703 -16.781 -5.438 1 98.56 401 GLY A O 1
ATOM 3235 N N . PRO A 1 402 ? -14.312 -17.453 -6.879 1 98.62 402 PRO A N 1
ATOM 3236 C CA . PRO A 1 402 ? -14.297 -18.797 -6.324 1 98.62 402 PRO A CA 1
ATOM 3237 C C . PRO A 1 402 ? -12.938 -19.484 -6.449 1 98.62 402 PRO A C 1
ATOM 3239 O O . PRO A 1 402 ? -12.539 -20.234 -5.559 1 98.62 402 PRO A O 1
ATOM 3242 N N . VAL A 1 403 ? -12.227 -19.297 -7.512 1 98.5 403 VAL A N 1
ATOM 3243 C CA . VAL A 1 403 ? -10.906 -19.891 -7.68 1 98.5 403 VAL A CA 1
ATOM 3244 C C . VAL A 1 403 ? -9.961 -19.391 -6.598 1 98.5 403 VAL A C 1
ATOM 3246 O O . VAL A 1 403 ? -9.25 -20.172 -5.969 1 98.5 403 VAL A O 1
ATOM 3249 N N . LEU A 1 404 ? -9.992 -18.125 -6.375 1 98.56 404 LEU A N 1
ATOM 3250 C CA . LEU A 1 404 ? -9.109 -17.516 -5.383 1 98.56 404 LEU A CA 1
ATOM 3251 C C . LEU A 1 404 ? -9.492 -17.953 -3.975 1 98.56 404 LEU A C 1
ATOM 3253 O O . LEU A 1 404 ? -8.617 -18.219 -3.141 1 98.56 404 LEU A O 1
ATOM 3257 N N . LEU A 1 405 ? -10.758 -18.016 -3.695 1 98.75 405 LEU A N 1
ATOM 3258 C CA . LEU A 1 405 ? -11.219 -18.531 -2.41 1 98.75 405 LEU A CA 1
ATOM 3259 C C . LEU A 1 405 ? -10.805 -19.984 -2.234 1 98.75 405 LEU A C 1
ATOM 3261 O O . LEU A 1 405 ? -10.43 -20.406 -1.138 1 98.75 405 LEU A O 1
ATOM 3265 N N . ALA A 1 406 ? -10.883 -20.75 -3.305 1 98.5 406 ALA A N 1
ATOM 3266 C CA . ALA A 1 406 ? -10.484 -22.156 -3.25 1 98.5 406 ALA A CA 1
ATOM 3267 C C . ALA A 1 406 ? -9.016 -22.297 -2.844 1 98.5 406 ALA A C 1
ATOM 3269 O O . ALA A 1 406 ? -8.672 -23.172 -2.045 1 98.5 406 ALA A O 1
ATOM 3270 N N . LEU A 1 407 ? -8.172 -21.469 -3.373 1 98.19 407 LEU A N 1
ATOM 3271 C CA . LEU A 1 407 ? -6.758 -21.484 -3 1 98.19 407 LEU A CA 1
ATOM 3272 C C . LEU A 1 407 ? -6.59 -21.25 -1.503 1 98.19 407 LEU A C 1
ATOM 3274 O O . LEU A 1 407 ? -5.762 -21.891 -0.857 1 98.19 407 LEU A O 1
ATOM 3278 N N . ALA A 1 408 ? -7.352 -20.297 -0.978 1 98 408 ALA A N 1
ATOM 3279 C CA . ALA A 1 408 ? -7.277 -19.984 0.447 1 98 408 ALA A CA 1
ATOM 3280 C C . ALA A 1 408 ? -7.793 -21.141 1.29 1 98 408 ALA A C 1
ATOM 3282 O O . ALA A 1 408 ? -7.211 -21.484 2.324 1 98 408 ALA A O 1
ATOM 3283 N N . LEU A 1 409 ? -8.828 -21.734 0.813 1 97.81 409 LEU A N 1
ATOM 3284 C CA . LEU A 1 409 ? -9.414 -22.875 1.519 1 97.81 409 LEU A CA 1
ATOM 3285 C C . LEU A 1 409 ? -8.406 -24.016 1.641 1 97.81 409 LEU A C 1
ATOM 3287 O O . LEU A 1 409 ? -8.414 -24.75 2.631 1 97.81 409 LEU A O 1
ATOM 3291 N N . GLN A 1 410 ? -7.539 -24.109 0.667 1 96.88 410 GLN A N 1
ATOM 3292 C CA . GLN A 1 410 ? -6.559 -25.188 0.626 1 96.88 410 GLN A CA 1
ATOM 3293 C C . GLN A 1 410 ? -5.223 -24.734 1.217 1 96.88 410 GLN A C 1
ATOM 3295 O O . GLN A 1 410 ? -4.219 -25.438 1.102 1 96.88 410 GLN A O 1
ATOM 3300 N N . ASN A 1 411 ? -5.199 -23.562 1.771 1 94.75 411 ASN A N 1
ATOM 3301 C CA . ASN A 1 411 ? -3.969 -22.984 2.311 1 94.75 411 ASN A CA 1
ATOM 3302 C C . ASN A 1 411 ? -2.861 -22.953 1.264 1 94.75 411 ASN A C 1
ATOM 3304 O O . ASN A 1 411 ? -1.697 -23.219 1.576 1 94.75 411 ASN A O 1
ATOM 3308 N N . GLY A 1 412 ? -3.221 -22.734 0.034 1 94.88 412 GLY A N 1
ATOM 3309 C CA . GLY A 1 412 ? -2.262 -22.625 -1.056 1 94.88 412 GLY A CA 1
ATOM 3310 C C . GLY A 1 412 ? -1.708 -23.969 -1.492 1 94.88 412 GLY A C 1
ATOM 3311 O O . GLY A 1 412 ? -0.876 -24.047 -2.4 1 94.88 412 GLY A O 1
ATOM 3312 N N . LYS A 1 413 ? -2.107 -25.016 -0.911 1 93.94 413 LYS A N 1
ATOM 3313 C CA . LYS A 1 413 ? -1.62 -26.344 -1.27 1 93.94 413 LYS A CA 1
ATOM 3314 C C . LYS A 1 413 ? -2.34 -26.891 -2.504 1 93.94 413 LYS A C 1
ATOM 3316 O O . LYS A 1 413 ? -3.572 -26.875 -2.564 1 93.94 413 LYS A O 1
ATOM 3321 N N . LEU A 1 414 ? -1.483 -27.281 -3.43 1 93.5 414 LEU A N 1
ATOM 3322 C CA . LEU A 1 414 ? -2.012 -27.844 -4.664 1 93.5 414 LEU A CA 1
ATOM 3323 C C . LEU A 1 414 ? -1.763 -29.359 -4.72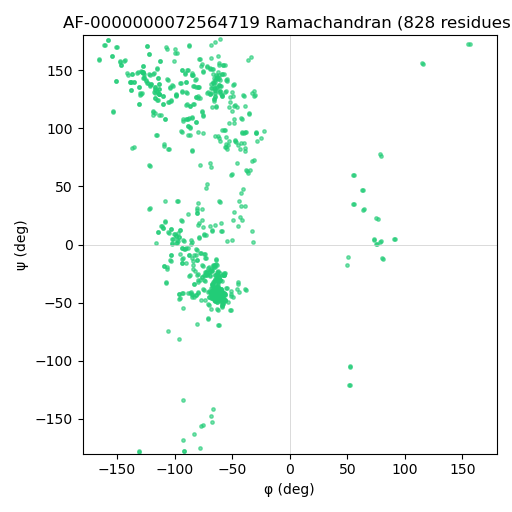3 1 93.5 414 LEU A C 1
ATOM 3325 O O . LEU A 1 414 ? -0.625 -29.797 -4.578 1 93.5 414 LEU A O 1
ATOM 3329 N N . GLU A 1 415 ? -2.807 -30.141 -4.559 1 78.5 415 GLU A N 1
ATOM 3330 C CA . GLU A 1 415 ? -2.682 -31.594 -4.504 1 78.5 415 GLU A CA 1
ATOM 3331 C C . GLU A 1 415 ? -2.9 -32.219 -5.879 1 78.5 415 GLU A C 1
ATOM 3333 O O . GLU A 1 415 ? -3.984 -32.094 -6.457 1 78.5 415 GLU A O 1
ATOM 3338 N N . ASN A 1 416 ? -1.823 -32.5 -6.59 1 65.19 416 ASN A N 1
ATOM 3339 C CA . ASN A 1 416 ? -1.999 -33.281 -7.812 1 65.19 416 ASN A CA 1
ATOM 3340 C C . ASN A 1 416 ? -1.99 -34.781 -7.527 1 65.19 416 ASN A C 1
ATOM 3342 O O . ASN A 1 416 ? -1.372 -35.219 -6.562 1 65.19 416 ASN A O 1
ATOM 3346 N N . MET B 1 1 ? 22.828 1.283 15.773 1 33.38 1 MET B N 1
ATOM 3347 C CA . MET B 1 1 ? 21.625 1.84 15.156 1 33.38 1 MET B CA 1
ATOM 3348 C C . MET B 1 1 ? 21.141 3.074 15.914 1 33.38 1 MET B C 1
ATOM 3350 O O . MET B 1 1 ? 20.969 3.029 17.125 1 33.38 1 MET B O 1
ATOM 3354 N N . ALA B 1 2 ? 21.547 4.156 15.625 1 40.31 2 ALA B N 1
ATOM 3355 C CA . ALA B 1 2 ? 21.438 5.449 16.297 1 40.31 2 ALA B CA 1
ATOM 3356 C C . ALA B 1 2 ? 20.062 5.633 16.922 1 40.31 2 ALA B C 1
ATOM 3358 O O . ALA B 1 2 ? 19.078 5.082 16.422 1 40.31 2 ALA B O 1
ATOM 3359 N N . SER B 1 3 ? 19.906 5.789 18.125 1 49.94 3 SER B N 1
ATOM 3360 C CA . SER B 1 3 ? 18.688 6.137 18.859 1 49.94 3 SER B CA 1
ATOM 3361 C C . SER B 1 3 ? 17.75 6.984 18.016 1 49.94 3 SER B C 1
ATOM 3363 O O . SER B 1 3 ? 18.172 7.984 17.422 1 49.94 3 SER B O 1
ATOM 3365 N N . GLU B 1 4 ? 16.672 6.395 17.297 1 71.19 4 GLU B N 1
ATOM 3366 C CA . GLU B 1 4 ? 15.82 6.906 16.219 1 71.19 4 GLU B CA 1
ATOM 3367 C C . GLU B 1 4 ? 14.969 8.078 16.688 1 71.19 4 GLU B C 1
ATOM 3369 O O . GLU B 1 4 ? 13.969 8.422 16.047 1 71.19 4 GLU B O 1
ATOM 3374 N N . ILE B 1 5 ? 15.383 8.695 17.891 1 83.62 5 ILE B N 1
ATOM 3375 C CA . ILE B 1 5 ? 14.664 9.844 18.422 1 83.62 5 ILE B CA 1
ATOM 3376 C C . ILE B 1 5 ? 15.398 11.133 18.047 1 83.62 5 ILE B C 1
ATOM 3378 O O . ILE B 1 5 ? 16.594 11.281 18.344 1 83.62 5 ILE B O 1
ATOM 3382 N N . VAL B 1 6 ? 14.773 12.078 17.5 1 88.5 6 VAL B N 1
ATOM 3383 C CA . VAL B 1 6 ? 15.375 13.328 17.062 1 88.5 6 VAL B CA 1
ATOM 3384 C C . VAL B 1 6 ? 14.805 14.492 17.875 1 88.5 6 VAL B C 1
ATOM 3386 O O . VAL B 1 6 ? 13.695 14.406 18.391 1 88.5 6 VAL B O 1
ATOM 3389 N N . LYS B 1 7 ? 15.641 15.539 18.031 1 91.56 7 LYS B N 1
ATOM 3390 C CA . LYS B 1 7 ? 15.188 16.766 18.672 1 91.56 7 LYS B CA 1
ATOM 3391 C C . LYS B 1 7 ? 14.477 17.688 17.672 1 91.56 7 LYS B C 1
ATOM 3393 O O . LYS B 1 7 ? 14.812 17.703 16.484 1 91.56 7 LYS B O 1
ATOM 3398 N N . PHE B 1 8 ? 13.477 18.391 18.219 1 94.94 8 PHE B N 1
ATOM 3399 C CA . PHE B 1 8 ? 12.766 19.344 17.391 1 94.94 8 PHE B CA 1
ATOM 3400 C C . PHE B 1 8 ? 12.32 20.547 18.203 1 94.94 8 PHE B C 1
ATOM 3402 O O . PHE B 1 8 ? 12.234 20.484 19.438 1 94.94 8 PHE B O 1
ATOM 3409 N N . ALA B 1 9 ? 12.148 21.672 17.562 1 96.44 9 ALA B N 1
ATOM 3410 C CA . ALA B 1 9 ? 11.734 22.906 18.234 1 96.44 9 ALA B CA 1
ATOM 3411 C C . ALA B 1 9 ? 10.227 22.906 18.5 1 96.44 9 ALA B C 1
ATOM 3413 O O . ALA B 1 9 ? 9.43 22.625 17.594 1 96.44 9 ALA B O 1
ATOM 3414 N N . VAL B 1 10 ? 9.859 23.312 19.703 1 96.38 10 VAL B N 1
ATOM 3415 C CA . VAL B 1 10 ? 8.453 23.297 20.078 1 96.38 10 VAL B CA 1
ATOM 3416 C C . VAL B 1 10 ? 7.887 24.719 20.016 1 96.38 10 VAL B C 1
ATOM 3418 O O . VAL B 1 10 ? 6.672 24.922 20.109 1 96.38 10 VAL B O 1
ATOM 3421 N N . ASP B 1 11 ? 8.805 25.703 19.938 1 95.81 11 ASP B N 1
ATOM 3422 C CA . ASP B 1 11 ? 8.422 27.109 19.828 1 95.81 11 ASP B CA 1
ATOM 3423 C C . ASP B 1 11 ? 9.547 27.938 19.219 1 95.81 11 ASP B C 1
ATOM 3425 O O . ASP B 1 11 ? 10.617 27.406 18.906 1 95.81 11 ASP B O 1
ATOM 3429 N N . ARG B 1 12 ? 9.242 29.203 19.016 1 95.75 12 ARG B N 1
ATOM 3430 C CA . ARG B 1 12 ? 10.188 30.094 18.344 1 95.75 12 ARG B CA 1
ATOM 3431 C C . ARG B 1 12 ? 11.469 30.234 19.156 1 95.75 12 ARG B C 1
ATOM 3433 O O . ARG B 1 12 ? 12.57 30.109 18.625 1 95.75 12 ARG B O 1
ATOM 3440 N N . PRO B 1 13 ? 11.367 30.422 20.469 1 96.81 13 PRO B N 1
ATOM 3441 C CA . PRO B 1 13 ? 12.617 30.516 21.234 1 96.81 13 PRO B CA 1
ATOM 3442 C C . PRO B 1 13 ? 13.469 29.25 21.141 1 96.81 13 PRO B C 1
ATOM 3444 O O . PRO B 1 13 ? 14.688 29.344 20.984 1 96.81 13 PRO B O 1
ATOM 3447 N N . THR B 1 14 ? 12.781 28.188 21.234 1 97.12 14 THR B N 1
ATOM 3448 C CA . THR B 1 14 ? 13.516 26.938 21.141 1 97.12 14 THR B CA 1
ATOM 3449 C C . THR B 1 14 ? 14.141 26.781 19.75 1 97.12 14 THR B C 1
ATOM 3451 O O . THR B 1 14 ? 15.266 26.281 19.625 1 97.12 14 THR B O 1
ATOM 3454 N N . TRP B 1 15 ? 13.406 27.141 18.828 1 97.19 15 TRP B N 1
ATOM 3455 C CA . TRP B 1 15 ? 13.93 27.078 17.453 1 97.19 15 TRP B CA 1
ATOM 3456 C C . TRP B 1 15 ? 15.172 27.953 17.312 1 97.19 15 TRP B C 1
ATOM 3458 O O . TRP B 1 15 ? 16.188 27.516 16.781 1 97.19 15 TRP B O 1
ATOM 3468 N N . THR B 1 16 ? 15.125 29.172 17.75 1 96.19 16 THR B N 1
ATOM 3469 C CA . THR B 1 16 ? 16.234 30.109 17.688 1 96.19 16 THR B CA 1
ATOM 3470 C C . THR B 1 16 ? 17.469 29.547 18.375 1 96.19 16 THR B C 1
ATOM 3472 O O . THR B 1 16 ? 18.578 29.656 17.844 1 96.19 16 THR B O 1
ATOM 3475 N N . LYS B 1 17 ? 17.234 28.969 19.469 1 96.94 17 LYS B N 1
ATOM 3476 C CA . LYS B 1 17 ? 18.328 28.359 20.203 1 96.94 17 LYS B CA 1
ATOM 3477 C C . LYS B 1 17 ? 18.953 27.219 19.422 1 96.94 17 LYS B C 1
ATOM 3479 O O . LYS B 1 17 ? 20.188 27.094 19.344 1 96.94 17 LYS B O 1
ATOM 3484 N N . MET B 1 18 ? 18.125 26.422 18.875 1 96.75 18 MET B N 1
ATOM 3485 C CA . MET B 1 18 ? 18.609 25.266 18.125 1 96.75 18 MET B CA 1
ATOM 3486 C C . MET B 1 18 ? 19.391 25.719 16.891 1 96.75 18 MET B C 1
ATOM 3488 O O . MET B 1 18 ? 20.391 25.094 16.531 1 96.75 18 MET B O 1
ATOM 3492 N N . VAL B 1 19 ? 18.859 26.719 16.234 1 95.94 19 VAL B N 1
ATOM 3493 C CA . VAL B 1 19 ? 19.562 27.266 15.078 1 95.94 19 VAL B CA 1
ATOM 3494 C C . VAL B 1 19 ? 20.953 27.75 15.492 1 95.94 19 VAL B C 1
ATOM 3496 O O . VAL B 1 19 ? 21.938 27.484 14.797 1 95.94 19 VAL B O 1
ATOM 3499 N N . LYS B 1 20 ? 21.016 28.438 16.562 1 95.5 20 LYS B N 1
ATOM 3500 C CA . LYS B 1 20 ? 22.281 28.938 17.078 1 95.5 20 LYS B CA 1
ATOM 3501 C C . LYS B 1 20 ? 23.219 27.781 17.438 1 95.5 20 LYS B C 1
ATOM 3503 O O . LYS B 1 20 ? 24.391 27.781 17.062 1 95.5 20 LYS B O 1
ATOM 3508 N N . ASP B 1 21 ? 22.672 26.812 18.094 1 95.69 21 ASP B N 1
ATOM 3509 C CA . ASP B 1 21 ? 23.453 25.656 18.562 1 95.69 21 ASP B CA 1
ATOM 3510 C C . ASP B 1 21 ? 24.016 24.875 17.375 1 95.69 21 ASP B C 1
ATOM 3512 O O . ASP B 1 21 ? 25.078 24.25 17.484 1 95.69 21 ASP B O 1
ATOM 3516 N N . ASN B 1 22 ? 23.328 24.906 16.266 1 94.12 22 ASN B N 1
ATOM 3517 C CA . ASN B 1 22 ? 23.766 24.172 15.086 1 94.12 22 ASN B CA 1
ATOM 3518 C C . ASN B 1 22 ? 24.516 25.078 14.102 1 94.12 22 ASN B C 1
ATOM 3520 O O . ASN B 1 22 ? 24.766 24.672 12.961 1 94.12 22 ASN B O 1
ATOM 3524 N N . LYS B 1 23 ? 24.734 26.328 14.445 1 92.5 23 LYS B N 1
ATOM 3525 C CA . LYS B 1 23 ? 25.531 27.297 13.68 1 92.5 23 LYS B CA 1
ATOM 3526 C C . LYS B 1 23 ? 24.906 27.547 12.305 1 92.5 23 LYS B C 1
ATOM 3528 O O . LYS B 1 23 ? 25.609 27.531 11.289 1 92.5 23 LYS B O 1
ATOM 3533 N N . LEU B 1 24 ? 23.578 27.766 12.344 1 91.06 24 LEU B N 1
ATOM 3534 C CA . LEU B 1 24 ? 22.859 27.953 11.094 1 91.06 24 LEU B CA 1
ATOM 3535 C C . LEU B 1 24 ? 22.375 29.391 10.953 1 91.06 24 LEU B C 1
ATOM 3537 O O . LEU B 1 24 ? 21.453 29.672 10.188 1 91.06 24 LEU B O 1
ATOM 3541 N N . GLY B 1 25 ? 22.844 30.25 11.664 1 76.06 25 GLY B N 1
ATOM 3542 C CA . GLY B 1 25 ? 22.344 31.609 11.734 1 76.06 25 GLY B CA 1
ATOM 3543 C C . GLY B 1 25 ? 22.203 32.281 10.375 1 76.06 25 GLY B C 1
ATOM 3544 O O . GLY B 1 25 ? 21.203 32.938 10.109 1 76.06 25 GLY B O 1
ATOM 3545 N N . GLU B 1 26 ? 23.047 32.156 9.445 1 76.69 26 GLU B N 1
ATOM 3546 C CA . GLU B 1 26 ? 22.984 32.812 8.148 1 76.69 26 GLU B CA 1
ATOM 3547 C C . GLU B 1 26 ? 22.688 31.812 7.031 1 76.69 26 GLU B C 1
ATOM 3549 O O . GLU B 1 26 ? 22.688 32.156 5.855 1 76.69 26 GLU B O 1
ATOM 3554 N N . ALA B 1 27 ? 22.281 30.688 7.477 1 82.56 27 ALA B N 1
ATOM 3555 C CA . ALA B 1 27 ? 22.109 29.641 6.461 1 82.56 27 ALA B CA 1
ATOM 3556 C C . ALA B 1 27 ? 20.703 29.672 5.871 1 82.56 27 ALA B C 1
ATOM 3558 O O . ALA B 1 27 ? 19.781 30.203 6.488 1 82.56 27 ALA B O 1
ATOM 3559 N N . ASN B 1 28 ? 20.688 29.25 4.598 1 83.31 28 ASN B N 1
ATOM 3560 C CA . ASN B 1 28 ? 19.438 29.094 3.863 1 83.31 28 ASN B CA 1
ATOM 3561 C C . ASN B 1 28 ? 19.25 27.672 3.373 1 83.31 28 ASN B C 1
ATOM 3563 O O . ASN B 1 28 ? 20.219 26.953 3.121 1 83.31 28 ASN B O 1
ATOM 3567 N N . ILE B 1 29 ? 17.984 27.266 3.359 1 87.5 29 ILE B N 1
ATOM 3568 C CA . ILE B 1 29 ? 17.688 25.891 2.967 1 87.5 29 ILE B CA 1
ATOM 3569 C C . ILE B 1 29 ? 18.25 25.625 1.571 1 87.5 29 ILE B C 1
ATOM 3571 O O . ILE B 1 29 ? 18.594 24.484 1.241 1 87.5 29 ILE B O 1
ATOM 3575 N N . TYR B 1 30 ? 18.422 26.516 0.766 1 86.75 30 TYR B N 1
ATOM 3576 C CA . TYR B 1 30 ? 18.891 26.359 -0.608 1 86.75 30 TYR B CA 1
ATOM 3577 C C . TYR B 1 30 ? 20.391 26.141 -0.65 1 86.75 30 TYR B C 1
ATOM 3579 O O . TYR B 1 30 ? 20.938 25.75 -1.68 1 86.75 30 TYR B O 1
ATOM 3587 N N . SER B 1 31 ? 21.016 26.266 0.438 1 78.25 31 SER B N 1
ATOM 3588 C CA . SER B 1 31 ? 22.453 26.078 0.494 1 78.25 31 SER B CA 1
ATOM 3589 C C . SER B 1 31 ? 22.828 24.719 1.072 1 78.25 31 SER B C 1
ATOM 3591 O O . SER B 1 31 ? 24.016 24.391 1.189 1 78.25 31 SER B O 1
ATOM 3593 N N . THR B 1 32 ? 21.859 23.953 1.416 1 75.94 32 THR B N 1
ATOM 3594 C CA . THR B 1 32 ? 22.094 22.656 2.039 1 75.94 32 THR B CA 1
ATOM 3595 C C . THR B 1 32 ? 21.562 21.531 1.157 1 75.94 32 THR B C 1
ATOM 3597 O O . THR B 1 32 ? 20.359 21.453 0.905 1 75.94 32 THR B O 1
ATOM 3600 N N . PRO B 1 33 ? 22.484 20.75 0.652 1 68.75 33 PRO B N 1
ATOM 3601 C CA . PRO B 1 33 ? 22.031 19.672 -0.218 1 68.75 33 PRO B CA 1
ATOM 3602 C C . PRO B 1 33 ? 21.203 18.625 0.527 1 68.75 33 PRO B C 1
ATOM 3604 O O . PRO B 1 33 ? 21.469 18.328 1.691 1 68.75 33 PRO B O 1
ATOM 3607 N N . CYS B 1 34 ? 20.031 18.328 0.101 1 73.06 34 CYS B N 1
ATOM 3608 C CA . CYS B 1 34 ? 19.188 17.234 0.593 1 73.06 34 CYS B CA 1
ATOM 3609 C C . CYS B 1 34 ? 18.672 16.391 -0.559 1 73.06 34 CYS B C 1
ATOM 3611 O O . CYS B 1 34 ? 18.219 16.906 -1.575 1 73.06 34 CYS B O 1
ATOM 3613 N N . GLU B 1 35 ? 18.859 15 -0.375 1 69.56 35 GLU B N 1
ATOM 3614 C CA . GLU B 1 35 ? 18.438 14.156 -1.484 1 69.56 35 GLU B CA 1
ATOM 3615 C C . GLU B 1 35 ? 16.953 13.82 -1.371 1 69.56 35 GLU B C 1
ATOM 3617 O O . GLU B 1 35 ? 16.219 13.836 -2.367 1 69.56 35 GLU B O 1
ATOM 3622 N N . SER B 1 36 ? 16.531 13.539 -0.202 1 85 36 SER B N 1
ATOM 3623 C CA . SER B 1 36 ? 15.148 13.109 -0.083 1 85 36 SER B CA 1
ATOM 3624 C C . SER B 1 36 ? 14.484 13.695 1.159 1 85 36 SER B C 1
ATOM 3626 O O . SER B 1 36 ? 15.148 13.898 2.18 1 85 36 SER B O 1
ATOM 3628 N N . GLY B 1 37 ? 13.18 13.977 1.035 1 85.19 37 GLY B N 1
ATOM 3629 C CA . GLY B 1 37 ? 12.391 14.484 2.15 1 85.19 37 GLY B CA 1
ATOM 3630 C C . GLY B 1 37 ? 12.344 13.523 3.324 1 85.19 37 GLY B C 1
ATOM 3631 O O . GLY B 1 37 ? 12.109 13.938 4.461 1 85.19 37 GLY B O 1
ATOM 3632 N N . SER B 1 38 ? 12.547 12.242 3.051 1 86.06 38 SER B N 1
ATOM 3633 C CA . SER B 1 38 ? 12.469 11.234 4.105 1 86.06 38 SER B CA 1
ATOM 3634 C C . SER B 1 38 ? 13.766 11.164 4.902 1 86.06 38 SER B C 1
ATOM 3636 O O . SER B 1 38 ? 13.812 10.562 5.977 1 86.06 38 SER B O 1
ATOM 3638 N N . LYS B 1 39 ? 14.812 11.844 4.465 1 84.25 39 LYS B N 1
ATOM 3639 C CA . LYS B 1 39 ? 16.125 11.758 5.113 1 84.25 39 LYS B CA 1
ATOM 3640 C C . LYS B 1 39 ? 16.594 13.141 5.574 1 84.25 39 LYS B C 1
ATOM 3642 O O . LYS B 1 39 ? 17.797 13.398 5.648 1 84.25 39 LYS B O 1
ATOM 3647 N N . VAL B 1 40 ? 15.68 13.883 5.871 1 87.06 40 VAL B N 1
ATOM 3648 C CA . VAL B 1 40 ? 15.992 15.234 6.328 1 87.06 40 VAL B CA 1
ATOM 3649 C C . VAL B 1 40 ? 16.75 15.164 7.648 1 87.06 40 VAL B C 1
ATOM 3651 O O . VAL B 1 40 ? 16.344 14.461 8.578 1 87.06 40 VAL B O 1
ATOM 3654 N N . ASN B 1 41 ? 17.891 15.852 7.633 1 88.81 41 ASN B N 1
ATOM 3655 C CA . ASN B 1 41 ? 18.656 15.938 8.875 1 88.81 41 ASN B CA 1
ATOM 3656 C C . ASN B 1 41 ? 18.266 17.172 9.688 1 88.81 41 ASN B C 1
ATOM 3658 O O . ASN B 1 41 ? 17.391 17.938 9.273 1 88.81 41 ASN B O 1
ATOM 3662 N N . ILE B 1 42 ? 18.938 17.359 10.812 1 91.44 42 ILE B N 1
ATOM 3663 C CA . ILE B 1 42 ? 18.5 18.375 11.766 1 91.44 42 ILE B CA 1
ATOM 3664 C C . ILE B 1 42 ? 18.734 19.766 11.172 1 91.44 42 ILE B C 1
ATOM 3666 O O . ILE B 1 42 ? 17.922 20.672 11.352 1 91.44 42 ILE B O 1
ATOM 3670 N N . SER B 1 43 ? 19.875 19.938 10.508 1 91.44 43 SER B N 1
ATOM 3671 C CA . SER B 1 43 ? 20.156 21.25 9.914 1 91.44 43 SER B CA 1
ATOM 3672 C C . SER B 1 43 ? 19.109 21.609 8.875 1 91.44 43 SER B C 1
ATOM 3674 O O . SER B 1 43 ? 18.609 22.75 8.867 1 91.44 43 SER B O 1
ATOM 3676 N N . GLN B 1 44 ? 18.797 20.688 8.086 1 91.81 44 GLN B N 1
ATOM 3677 C CA . GLN B 1 44 ? 17.766 20.906 7.07 1 91.81 44 GLN B CA 1
ATOM 3678 C C . GLN B 1 44 ? 16.406 21.172 7.715 1 91.81 44 GLN B C 1
ATOM 3680 O O . GLN B 1 44 ? 15.703 22.094 7.316 1 91.81 44 GLN B O 1
ATOM 3685 N N . TYR B 1 45 ? 16.125 20.438 8.672 1 94.25 45 TYR B N 1
ATOM 3686 C CA . TYR B 1 45 ? 14.867 20.594 9.391 1 94.25 45 TYR B CA 1
ATOM 3687 C C . TYR B 1 45 ? 14.734 22 9.953 1 94.25 45 TYR B C 1
ATOM 3689 O O . TYR B 1 45 ? 13.695 22.641 9.805 1 94.25 45 TYR B O 1
ATOM 3697 N N . LEU B 1 46 ? 15.758 22.453 10.57 1 95.5 46 LEU B N 1
ATOM 3698 C CA . LEU B 1 46 ? 15.742 23.781 11.172 1 95.5 46 LEU B CA 1
ATOM 3699 C C . LEU B 1 46 ? 15.625 24.859 10.109 1 95.5 46 LEU B C 1
ATOM 3701 O O . LEU B 1 46 ? 14.969 25.875 10.328 1 95.5 46 LEU B O 1
ATOM 3705 N N . LEU B 1 47 ? 16.172 24.578 8.992 1 95.12 47 LEU B N 1
ATOM 3706 C CA . LEU B 1 47 ? 16.172 25.578 7.922 1 95.12 47 LEU B CA 1
ATOM 3707 C C . LEU B 1 47 ? 14.828 25.578 7.191 1 95.12 47 LEU B C 1
ATOM 3709 O O . LEU B 1 47 ? 14.531 26.5 6.43 1 95.12 47 LEU B O 1
ATOM 3713 N N . LEU B 1 48 ? 14.086 24.578 7.434 1 95.81 48 LEU B N 1
ATOM 3714 C CA . LEU B 1 48 ? 12.719 24.625 6.922 1 95.81 48 LEU B CA 1
ATOM 3715 C C . LEU B 1 48 ? 11.867 25.578 7.746 1 95.81 48 LEU B C 1
ATOM 3717 O O . LEU B 1 48 ? 10.719 25.844 7.391 1 95.81 48 LEU B O 1
ATOM 3721 N N . ARG B 1 49 ? 12.414 26.047 8.836 1 96.06 49 ARG B N 1
ATOM 3722 C CA . ARG B 1 49 ? 11.812 27.062 9.703 1 96.06 49 ARG B CA 1
ATOM 3723 C C . ARG B 1 49 ? 10.43 26.625 10.172 1 96.06 49 ARG B C 1
ATOM 3725 O O . ARG B 1 49 ? 9.453 27.359 10 1 96.06 49 ARG B O 1
ATOM 3732 N N . SER B 1 50 ? 10.438 25.5 10.844 1 97.12 50 SER B N 1
ATOM 3733 C CA . SER B 1 50 ? 9.211 24.922 11.375 1 97.12 50 SER B CA 1
ATOM 3734 C C . SER B 1 50 ? 9.336 24.641 12.867 1 97.12 50 SER B C 1
ATOM 3736 O O . SER B 1 50 ? 10.414 24.312 13.359 1 97.12 50 SER B O 1
ATOM 3738 N N . VAL B 1 51 ? 8.281 24.844 13.547 1 98 51 VAL B N 1
ATOM 3739 C CA . VAL B 1 51 ? 8.156 24.391 14.93 1 98 51 VAL B CA 1
ATOM 3740 C C . VAL B 1 51 ? 7.012 23.391 15.047 1 98 51 VAL B C 1
ATOM 3742 O O . VAL B 1 51 ? 6.051 23.438 14.273 1 98 51 VAL B O 1
ATOM 3745 N N . TRP B 1 52 ? 7.188 22.438 15.953 1 98.12 52 TRP B N 1
ATOM 3746 C CA . TRP B 1 52 ? 6.188 21.406 16.203 1 98.12 52 TRP B CA 1
ATOM 3747 C C . TRP B 1 52 ? 5.57 21.562 17.578 1 98.12 52 TRP B C 1
ATOM 3749 O O . TRP B 1 52 ? 6.23 21.312 18.594 1 98.12 52 TRP B O 1
ATOM 3759 N N . PHE B 1 53 ? 4.348 21.922 17.578 1 96.62 53 PHE B N 1
ATOM 3760 C CA . PHE B 1 53 ? 3.691 22.203 18.859 1 96.62 53 PHE B CA 1
ATOM 3761 C C . PHE B 1 53 ? 2.578 21.203 19.125 1 96.62 53 PHE B C 1
ATOM 3763 O O . PHE B 1 53 ? 1.671 21.047 18.312 1 96.62 53 PHE B O 1
ATOM 3770 N N . GLN B 1 54 ? 2.6 20.516 20.25 1 94.69 54 GLN B N 1
ATOM 3771 C CA . GLN B 1 54 ? 1.55 19.594 20.672 1 94.69 54 GLN B CA 1
ATOM 3772 C C . GLN B 1 54 ? 0.531 20.297 21.562 1 94.69 54 GLN B C 1
ATOM 3774 O O . GLN B 1 54 ? 0.902 21.047 22.453 1 94.69 54 GLN B O 1
ATOM 3779 N N . HIS B 1 55 ? -0.736 20.062 21.203 1 93.06 55 HIS B N 1
ATOM 3780 C CA . HIS B 1 55 ? -1.83 20.609 21.984 1 93.06 55 HIS B CA 1
ATOM 3781 C C . HIS B 1 55 ? -2.512 19.516 22.812 1 93.06 55 HIS B C 1
ATOM 3783 O O . HIS B 1 55 ? -3.598 19.047 22.453 1 93.06 55 HIS B O 1
ATOM 3789 N N . PRO B 1 56 ? -1.989 19.188 23.922 1 83.44 56 PRO B N 1
ATOM 3790 C CA . PRO B 1 56 ? -2.514 18.047 24.672 1 83.44 56 PRO B CA 1
ATOM 3791 C C . PRO B 1 56 ? -3.938 18.266 25.172 1 83.44 56 PRO B C 1
ATOM 3793 O O . PRO B 1 56 ? -4.652 17.312 25.469 1 83.44 56 PRO B O 1
ATOM 3796 N N . LYS B 1 57 ? -4.402 19.453 25.219 1 79.75 57 LYS B N 1
ATOM 3797 C CA . LYS B 1 57 ? -5.699 19.75 25.812 1 79.75 57 LYS B CA 1
ATOM 3798 C C . LYS B 1 57 ? -6.75 20.031 24.75 1 79.75 57 LYS B C 1
ATOM 3800 O O . LYS B 1 57 ? -7.863 20.453 25.062 1 79.75 57 LYS B O 1
ATOM 3805 N N . SER B 1 58 ? -6.41 19.781 23.609 1 84.56 58 SER B N 1
ATOM 3806 C CA . SER B 1 58 ? -7.387 20.047 22.562 1 84.56 58 SER B CA 1
ATOM 3807 C C . SER B 1 58 ? -8.609 19.141 22.703 1 84.56 58 SER B C 1
ATOM 3809 O O . SER B 1 58 ? -8.477 17.953 22.969 1 84.56 58 SER B O 1
ATOM 3811 N N . LYS B 1 59 ? -9.758 19.859 22.594 1 85.81 59 LYS B N 1
ATOM 3812 C CA . LYS B 1 59 ? -11.039 19.156 22.672 1 85.81 59 LYS B CA 1
ATOM 3813 C C . LYS B 1 59 ? -11.891 19.438 21.438 1 85.81 59 LYS B C 1
ATOM 3815 O O . LYS B 1 59 ? -11.539 20.266 20.609 1 85.81 59 LYS B O 1
ATOM 3820 N N . THR B 1 60 ? -12.945 18.688 21.375 1 87.5 60 THR B N 1
ATOM 3821 C CA . THR B 1 60 ? -13.836 18.797 20.234 1 87.5 60 THR B CA 1
ATOM 3822 C C . THR B 1 60 ? -14.391 20.219 20.109 1 87.5 60 THR B C 1
ATOM 3824 O O . THR B 1 60 ? -14.625 20.703 19 1 87.5 60 THR B O 1
ATOM 3827 N N . LYS B 1 61 ? -14.539 20.844 21.156 1 85.38 61 LYS B N 1
ATOM 3828 C CA . LYS B 1 61 ? -15.062 22.219 21.156 1 85.38 61 LYS B CA 1
ATOM 3829 C C . LYS B 1 61 ? -14.094 23.172 20.484 1 85.38 61 LYS B C 1
ATOM 3831 O O . LYS B 1 61 ? -14.484 24.266 20.062 1 85.38 61 LYS B O 1
ATOM 3836 N N . ASP B 1 62 ? -12.875 22.766 20.391 1 89.38 62 ASP B N 1
ATOM 3837 C CA . ASP B 1 62 ? -11.836 23.625 19.828 1 89.38 62 ASP B CA 1
ATOM 3838 C C . ASP B 1 62 ? -11.742 23.453 18.312 1 89.38 62 ASP B C 1
ATOM 3840 O O . ASP B 1 62 ? -11.008 24.188 17.656 1 89.38 62 ASP B O 1
ATOM 3844 N N . LEU B 1 63 ? -12.477 22.594 17.75 1 94.5 63 LEU B N 1
ATOM 3845 C CA . LEU B 1 63 ? -12.367 22.266 16.328 1 94.5 63 LEU B CA 1
ATOM 3846 C C . LEU B 1 63 ? -12.711 23.469 15.469 1 94.5 63 LEU B C 1
ATOM 3848 O O . LEU B 1 63 ? -12.047 23.734 14.469 1 94.5 63 LEU B O 1
ATOM 3852 N N . GLU B 1 64 ? -13.641 24.203 15.898 1 93.5 64 GLU B N 1
ATOM 3853 C CA . GLU B 1 64 ? -14.062 25.359 15.125 1 93.5 64 GLU B CA 1
ATOM 3854 C C . GLU B 1 64 ? -12.977 26.438 15.094 1 93.5 64 GLU B C 1
ATOM 3856 O O . GLU B 1 64 ? -12.82 27.141 14.094 1 93.5 64 GLU B O 1
ATOM 3861 N N . LYS B 1 65 ? -12.32 26.578 16.188 1 92.75 65 LYS B N 1
ATOM 3862 C CA . LYS B 1 65 ? -11.211 27.531 16.25 1 92.75 65 LYS B CA 1
ATOM 3863 C C . LYS B 1 65 ? -10.148 27.219 15.195 1 92.75 65 LYS B C 1
ATOM 3865 O O . LYS B 1 65 ? -9.461 28.109 14.719 1 92.75 65 LYS B O 1
ATOM 3870 N N . TRP B 1 66 ? -10.117 26 14.859 1 95.12 66 TRP B N 1
ATOM 3871 C CA . TRP B 1 66 ? -9.109 25.547 13.898 1 95.12 66 TRP B CA 1
ATOM 3872 C C . TRP B 1 66 ? -9.703 25.453 12.5 1 95.12 66 TRP B C 1
ATOM 3874 O O . TRP B 1 66 ? -9.078 24.875 11.594 1 95.12 66 TRP B O 1
ATOM 3884 N N . GLY B 1 67 ? -10.898 25.891 12.312 1 94.94 67 GLY B N 1
ATOM 3885 C CA . GLY B 1 67 ? -11.516 25.953 11 1 94.94 67 GLY B CA 1
ATOM 3886 C C . GLY B 1 67 ? -12.281 24.703 10.633 1 94.94 67 GLY B C 1
ATOM 3887 O O . GLY B 1 67 ? -12.75 24.562 9.5 1 94.94 67 GLY B O 1
ATOM 3888 N N . ILE B 1 68 ? -12.398 23.75 11.531 1 96.81 68 ILE B N 1
ATOM 3889 C CA . ILE B 1 68 ? -13.188 22.547 11.305 1 96.81 68 ILE B CA 1
ATOM 3890 C C . ILE B 1 68 ? -14.633 22.797 11.742 1 96.81 68 ILE B C 1
ATOM 3892 O O . ILE B 1 68 ? -14.969 22.625 12.922 1 96.81 68 ILE B O 1
ATOM 3896 N N . LYS B 1 69 ? -15.469 23.031 10.797 1 95.75 69 LYS B N 1
ATOM 3897 C CA . LYS B 1 69 ? -16.812 23.547 11.102 1 95.75 69 LYS B CA 1
ATOM 3898 C C . LYS B 1 69 ? -17.859 22.469 10.852 1 95.75 69 LYS B C 1
ATOM 3900 O O . LYS B 1 69 ? -18.984 22.578 11.359 1 95.75 69 LYS B O 1
ATOM 3905 N N . GLU B 1 70 ? -17.547 21.453 10.109 1 96.5 70 GLU B N 1
ATOM 3906 C CA . GLU B 1 70 ? -18.547 20.469 9.695 1 96.5 70 GLU B CA 1
ATOM 3907 C C . GLU B 1 70 ? -18.578 19.281 10.648 1 96.5 70 GLU B C 1
ATOM 3909 O O . GLU B 1 70 ? -19.047 18.203 10.281 1 96.5 70 GLU B O 1
ATOM 3914 N N . PHE B 1 71 ? -18.109 19.469 11.82 1 97.19 71 PHE B N 1
ATOM 3915 C CA . PHE B 1 71 ? -18.031 18.359 12.766 1 97.19 71 PHE B CA 1
ATOM 3916 C C . PHE B 1 71 ? -19.422 17.859 13.125 1 97.19 71 PHE B C 1
ATOM 3918 O O . PHE B 1 71 ? -19.672 16.641 13.148 1 97.19 71 PHE B O 1
ATOM 3925 N N . LYS B 1 72 ? -20.312 18.734 13.453 1 96.94 72 LYS B N 1
ATOM 3926 C CA . LYS B 1 72 ? -21.656 18.344 13.883 1 96.94 72 LYS B CA 1
ATOM 3927 C C . LYS B 1 72 ? -22.375 17.547 12.797 1 96.94 72 LYS B C 1
ATOM 3929 O O . LYS B 1 72 ? -23.016 16.531 13.086 1 96.94 72 LYS B O 1
ATOM 3934 N N . GLN B 1 73 ? -22.234 17.969 11.609 1 97.75 73 GLN B N 1
ATOM 3935 C CA . GLN B 1 73 ? -22.828 17.25 10.484 1 97.75 73 GLN B CA 1
ATOM 3936 C C . GLN B 1 73 ? -22.219 15.867 10.336 1 97.75 73 GLN B C 1
ATOM 3938 O O . GLN B 1 73 ? -22.938 14.883 10.133 1 97.75 73 GLN B O 1
ATOM 3943 N N . ALA B 1 74 ? -20.953 15.805 10.406 1 98.56 74 ALA B N 1
ATOM 3944 C CA . ALA B 1 74 ? -20.219 14.539 10.297 1 98.56 74 ALA B CA 1
ATOM 3945 C C . ALA B 1 74 ? -20.625 13.578 11.414 1 98.56 74 ALA B C 1
ATOM 3947 O O . ALA B 1 74 ? -20.859 12.398 11.164 1 98.56 74 ALA B O 1
ATOM 3948 N N . ASP B 1 75 ? -20.672 14.156 12.57 1 98.12 75 ASP B N 1
ATOM 3949 C CA . ASP B 1 75 ? -21.016 13.367 13.742 1 98.12 75 ASP B CA 1
ATOM 3950 C C . ASP B 1 75 ? -22.422 12.781 13.609 1 98.12 75 ASP B C 1
ATOM 3952 O O . ASP B 1 75 ? -22.625 11.594 13.875 1 98.12 75 ASP B O 1
ATOM 3956 N N . LYS B 1 76 ? -23.312 13.547 13.211 1 98.31 76 LYS B N 1
ATOM 3957 C CA . LYS B 1 76 ? -24.688 13.102 13.023 1 98.31 76 LYS B CA 1
ATOM 3958 C C . LYS B 1 76 ? -24.766 12.016 11.953 1 98.31 76 LYS B C 1
ATOM 3960 O O . LYS B 1 76 ? -25.484 11.031 12.117 1 98.31 76 LYS B O 1
ATOM 3965 N N . TRP B 1 77 ? -24.094 12.195 10.891 1 98.5 77 TRP B N 1
ATOM 3966 C CA . TRP B 1 77 ? -24.078 11.219 9.805 1 98.5 77 TRP B CA 1
ATOM 3967 C C . TRP B 1 77 ? -23.594 9.867 10.297 1 98.5 77 TRP B C 1
ATOM 3969 O O . TRP B 1 77 ? -24.219 8.836 10.031 1 98.5 77 TRP B O 1
ATOM 3979 N N . LEU B 1 78 ? -22.5 9.859 11.031 1 98.31 78 LEU B N 1
ATOM 3980 C CA . LEU B 1 78 ? -21.891 8.609 11.484 1 98.31 78 LEU B CA 1
ATOM 3981 C C . LEU B 1 78 ? -22.719 7.98 12.602 1 98.31 78 LEU B C 1
ATOM 3983 O O . LEU B 1 78 ? -22.781 6.754 12.719 1 98.31 78 LEU B O 1
ATOM 3987 N N . GLU B 1 79 ? -23.359 8.812 13.383 1 97.44 79 GLU B N 1
ATOM 3988 C CA . GLU B 1 79 ? -24.25 8.305 14.422 1 97.44 79 GLU B CA 1
ATOM 3989 C C . GLU B 1 79 ? -25.422 7.531 13.82 1 97.44 79 GLU B C 1
ATOM 3991 O O . GLU B 1 79 ? -26 6.66 14.469 1 97.44 79 GLU B O 1
ATOM 3996 N N . ASN B 1 80 ? -25.719 7.859 12.633 1 97.69 80 ASN B N 1
ATOM 3997 C CA . ASN B 1 80 ? -26.844 7.211 11.953 1 97.69 80 ASN B CA 1
ATOM 3998 C C . ASN B 1 80 ? -26.359 6.102 11.023 1 97.69 80 ASN B C 1
ATOM 4000 O O . ASN B 1 80 ? -27.172 5.52 10.289 1 97.69 80 ASN B O 1
ATOM 4004 N N . ASN B 1 81 ? -25.172 5.883 10.984 1 97.06 81 ASN B N 1
ATOM 4005 C CA . ASN B 1 81 ? -24.578 4.824 10.18 1 97.06 81 ASN B CA 1
ATOM 4006 C C . ASN B 1 81 ? -24.422 3.529 10.969 1 97.06 81 ASN B C 1
ATOM 4008 O O . ASN B 1 81 ? -23.516 3.406 11.797 1 97.06 81 ASN B O 1
ATOM 4012 N N . LYS B 1 82 ? -25.25 2.584 10.68 1 96.62 82 LYS B N 1
ATOM 4013 C CA . LYS B 1 82 ? -25.297 1.34 11.445 1 96.62 82 LYS B CA 1
ATOM 4014 C C . LYS B 1 82 ? -23.969 0.596 11.367 1 96.62 82 LYS B C 1
ATOM 4016 O O . LYS B 1 82 ? -23.5 0.057 12.375 1 96.62 82 LYS B O 1
ATOM 4021 N N . ASP B 1 83 ? -23.391 0.49 10.188 1 97.25 83 ASP B N 1
ATOM 4022 C CA . ASP B 1 83 ? -22.109 -0.204 10.016 1 97.25 83 ASP B CA 1
ATOM 4023 C C . ASP B 1 83 ? -21.031 0.41 10.906 1 97.25 83 ASP B C 1
ATOM 4025 O O . ASP B 1 83 ? -20.25 -0.311 11.523 1 97.25 83 ASP B O 1
ATOM 4029 N N . TRP B 1 84 ? -21 1.756 10.977 1 98 84 TRP B N 1
ATOM 4030 C CA . TRP B 1 84 ? -20.031 2.473 11.805 1 98 84 TRP B CA 1
ATOM 4031 C C . TRP B 1 84 ? -20.219 2.146 13.281 1 98 84 TRP B C 1
ATOM 4033 O O . TRP B 1 84 ? -19.266 1.866 13.992 1 98 84 TRP B O 1
ATOM 4043 N N . LEU B 1 85 ? -21.422 2.131 13.711 1 97.81 85 LEU B N 1
ATOM 4044 C CA . LEU B 1 85 ? -21.719 1.85 15.109 1 97.81 85 LEU B CA 1
ATOM 4045 C C . LEU B 1 85 ? -21.328 0.424 15.477 1 97.81 85 LEU B C 1
ATOM 4047 O O . LEU B 1 85 ? -20.75 0.19 16.547 1 97.81 85 LEU B O 1
ATOM 4051 N N . ILE B 1 86 ? -21.609 -0.515 14.594 1 97.19 86 ILE B N 1
ATOM 4052 C CA . ILE B 1 86 ? -21.234 -1.904 14.836 1 97.19 86 ILE B CA 1
ATOM 4053 C C . ILE B 1 86 ? -19.719 -2.031 14.883 1 97.19 86 ILE B C 1
ATOM 4055 O O . ILE B 1 86 ? -19.172 -2.754 15.719 1 97.19 86 ILE B O 1
ATOM 4059 N N . TYR B 1 87 ? -19.047 -1.34 14.016 1 97.38 87 TYR B N 1
ATOM 4060 C CA . TYR B 1 87 ? -17.594 -1.314 14.016 1 97.38 87 TYR B CA 1
ATOM 4061 C C . TYR B 1 87 ? -17.062 -0.828 15.359 1 97.38 87 TYR B C 1
ATOM 4063 O O . TYR B 1 87 ? -16.188 -1.472 15.961 1 97.38 87 TYR B O 1
ATOM 4071 N N . LEU B 1 88 ? -17.594 0.248 15.844 1 97.5 88 LEU B N 1
ATOM 4072 C CA . LEU B 1 88 ? -17.156 0.83 17.109 1 97.5 88 LEU B CA 1
ATOM 4073 C C . LEU B 1 88 ? -17.406 -0.133 18.266 1 97.5 88 LEU B C 1
ATOM 4075 O O . LEU B 1 88 ? -16.547 -0.305 19.125 1 97.5 88 LEU B O 1
ATOM 4079 N N . GLU B 1 89 ? -18.453 -0.784 18.234 1 95.44 89 GLU B N 1
ATOM 4080 C CA . GLU B 1 89 ? -18.828 -1.688 19.312 1 95.44 89 GLU B CA 1
ATOM 4081 C C . GLU B 1 89 ? -17.922 -2.912 19.375 1 95.44 89 GLU B C 1
ATOM 4083 O O . GLU B 1 89 ? -17.781 -3.543 20.422 1 95.44 89 GLU B O 1
ATOM 4088 N N . ASN B 1 90 ? -17.359 -3.234 18.234 1 94.25 90 ASN B N 1
ATOM 4089 C CA . ASN B 1 90 ? -16.578 -4.465 18.141 1 94.25 90 ASN B CA 1
ATOM 4090 C C . ASN B 1 90 ? -15.086 -4.188 18.234 1 94.25 90 ASN B C 1
ATOM 4092 O O . ASN B 1 90 ? -14.266 -5.078 18 1 94.25 90 ASN B O 1
ATOM 4096 N N . LEU B 1 91 ? -14.664 -2.998 18.547 1 93.12 91 LEU B N 1
ATOM 4097 C CA . LEU B 1 91 ? -13.25 -2.666 18.688 1 93.12 91 LEU B CA 1
ATOM 4098 C C . LEU B 1 91 ? -12.609 -3.471 19.812 1 93.12 91 LEU B C 1
ATOM 4100 O O . LEU B 1 91 ? -11.43 -3.812 19.734 1 93.12 91 LEU B O 1
ATOM 4104 N N . SER B 1 92 ? -13.344 -3.777 20.781 1 85.38 92 SER B N 1
ATOM 4105 C CA . SER B 1 92 ? -12.812 -4.52 21.922 1 85.38 92 SER B CA 1
ATOM 4106 C C . SER B 1 92 ? -12.43 -5.941 21.516 1 85.38 92 SER B C 1
ATOM 4108 O O . SER B 1 92 ? -11.586 -6.562 22.172 1 85.38 92 SER B O 1
ATOM 4110 N N . GLN B 1 93 ? -12.977 -6.422 20.469 1 84 93 GLN B N 1
ATOM 4111 C CA . GLN B 1 93 ? -12.75 -7.797 20.031 1 84 93 GLN B CA 1
ATOM 4112 C C . GLN B 1 93 ? -11.578 -7.883 19.062 1 84 93 GLN B C 1
ATOM 4114 O O . GLN B 1 93 ? -11.148 -8.984 18.703 1 84 93 GLN B O 1
ATOM 4119 N N . ILE B 1 94 ? -11.07 -6.809 18.75 1 84.88 94 ILE B N 1
ATOM 4120 C CA . ILE B 1 94 ? -10.117 -6.781 17.656 1 84.88 94 ILE B CA 1
ATOM 4121 C C . ILE B 1 94 ? -8.805 -7.422 18.094 1 84.88 94 ILE B C 1
ATOM 4123 O O . ILE B 1 94 ? -8.055 -7.961 17.266 1 84.88 94 ILE B O 1
ATOM 4127 N N . THR B 1 95 ? -8.5 -7.402 19.375 1 78.31 95 THR B N 1
ATOM 4128 C CA . THR B 1 95 ? -7.25 -7.953 19.891 1 78.31 95 THR B CA 1
ATOM 4129 C C . THR B 1 95 ? -7.309 -9.477 19.938 1 78.31 95 THR B C 1
ATOM 4131 O O . THR B 1 95 ? -6.273 -10.148 19.844 1 78.31 95 THR B O 1
ATOM 4134 N N . ASN B 1 96 ? -8.43 -10.016 20.078 1 76.81 96 ASN B N 1
ATOM 4135 C CA . ASN B 1 96 ? -8.625 -11.461 20.078 1 76.81 96 ASN B CA 1
ATOM 4136 C C . ASN B 1 96 ? -9.344 -11.922 18.812 1 76.81 96 ASN B C 1
ATOM 4138 O O . ASN B 1 96 ? -10.547 -12.164 18.812 1 76.81 96 ASN B O 1
ATOM 4142 N N . TYR B 1 97 ? -8.555 -12.141 17.828 1 72.06 97 TYR B N 1
ATOM 4143 C CA . TYR B 1 97 ? -9.148 -12.422 16.531 1 72.06 97 TYR B CA 1
ATOM 4144 C C . TYR B 1 97 ? -9.711 -13.836 16.469 1 72.06 97 TYR B C 1
ATOM 4146 O O . TYR B 1 97 ? -8.953 -14.812 16.531 1 72.06 97 TYR B O 1
ATOM 4154 N N . THR B 1 98 ? -10.977 -13.922 16.422 1 72.56 98 THR B N 1
ATOM 4155 C CA . THR B 1 98 ? -11.664 -15.188 16.172 1 72.56 98 THR B CA 1
ATOM 4156 C C . THR B 1 98 ? -12.398 -15.148 14.836 1 72.56 98 THR B C 1
ATOM 4158 O O . THR B 1 98 ? -13.156 -16.062 14.508 1 72.56 98 THR B O 1
ATOM 4161 N N . GLY B 1 99 ? -12.141 -14.18 14.086 1 79 99 GLY B N 1
ATOM 4162 C CA . GLY B 1 99 ? -12.867 -13.867 12.867 1 79 99 GLY B CA 1
ATOM 4163 C C . GLY B 1 99 ? -13.617 -12.547 12.945 1 79 99 GLY B C 1
ATOM 4164 O O . GLY B 1 99 ? -13.914 -12.055 14.031 1 79 99 GLY B O 1
ATOM 4165 N N . PRO B 1 100 ? -13.891 -11.938 11.797 1 85.88 100 PRO B N 1
ATOM 4166 C CA . PRO B 1 100 ? -14.625 -10.672 11.852 1 85.88 100 PRO B CA 1
ATOM 4167 C C . PRO B 1 100 ? -16.062 -10.836 12.352 1 85.88 100 PRO B C 1
ATOM 4169 O O . PRO B 1 100 ? -16.703 -11.836 12.047 1 85.88 100 PRO B O 1
ATOM 4172 N N . PRO B 1 101 ? -16.406 -9.867 13.172 1 89.56 101 PRO B N 1
ATOM 4173 C CA . PRO B 1 101 ? -17.812 -9.875 13.562 1 89.56 101 PRO B CA 1
ATOM 4174 C C . PRO B 1 101 ? -18.766 -9.797 12.367 1 89.56 101 PRO B C 1
ATOM 4176 O O . PRO B 1 101 ? -18.375 -9.297 11.312 1 89.56 101 PRO B O 1
ATOM 4179 N N . HIS B 1 102 ? -19.906 -10.305 12.617 1 86.69 102 HIS B N 1
ATOM 4180 C CA . HIS B 1 102 ? -20.906 -10.242 11.562 1 86.69 102 HIS B CA 1
ATOM 4181 C C . HIS B 1 102 ? -21.5 -8.844 11.453 1 86.69 102 HIS B C 1
ATOM 4183 O O . HIS B 1 102 ? -21.406 -8.047 12.391 1 86.69 102 HIS B O 1
ATOM 4189 N N . SER B 1 103 ? -22 -8.453 10.359 1 89.38 103 SER B N 1
ATOM 4190 C CA . SER B 1 103 ? -22.828 -7.281 10.086 1 89.38 103 SER B CA 1
ATOM 4191 C C . SER B 1 103 ? -21.984 -6.004 10.094 1 89.38 103 SER B C 1
ATOM 4193 O O . SER B 1 103 ? -22.5 -4.926 10.406 1 89.38 103 SER B O 1
ATOM 4195 N N . LEU B 1 104 ? -20.703 -6.16 9.875 1 95.81 104 LEU B N 1
ATOM 4196 C CA . LEU B 1 104 ? -19.828 -4.988 9.828 1 95.81 104 LEU B CA 1
ATOM 4197 C C . LEU B 1 104 ? -20.094 -4.172 8.562 1 95.81 104 LEU B C 1
ATOM 4199 O O . LEU B 1 104 ? -19.703 -3.01 8.477 1 95.81 104 LEU B O 1
ATOM 4203 N N . GLY B 1 105 ? -20.719 -4.809 7.539 1 96.31 105 GLY B N 1
ATOM 4204 C CA . GLY B 1 105 ? -21.031 -4.113 6.297 1 96.31 105 GLY B CA 1
ATOM 4205 C C . GLY B 1 105 ? -19.828 -3.404 5.691 1 96.31 105 GLY B C 1
ATOM 4206 O O . GLY B 1 105 ? -18.781 -4.016 5.484 1 96.31 105 GLY B O 1
ATOM 4207 N N . THR B 1 106 ? -19.938 -2.127 5.527 1 96.69 106 THR B N 1
ATOM 4208 C CA . THR B 1 106 ? -18.938 -1.267 4.895 1 96.69 106 THR B CA 1
ATOM 4209 C C . THR B 1 106 ? -17.609 -1.356 5.621 1 96.69 106 THR B C 1
ATOM 4211 O O . THR B 1 106 ? -16.547 -1.174 5.016 1 96.69 106 THR B O 1
ATOM 4214 N N . PHE B 1 107 ? -17.609 -1.684 6.867 1 97.75 107 PHE B N 1
ATOM 4215 C CA . PHE B 1 107 ? -16.391 -1.602 7.672 1 97.75 107 PHE B CA 1
ATOM 4216 C C . PHE B 1 107 ? -15.781 -2.984 7.883 1 97.75 107 PHE B C 1
ATOM 4218 O O . PHE B 1 107 ? -14.898 -3.158 8.719 1 97.75 107 PHE B O 1
ATOM 4225 N N . SER B 1 108 ? -16.234 -4.012 7.117 1 96.94 108 SER B N 1
ATOM 4226 C CA . SER B 1 108 ? -15.711 -5.367 7.238 1 96.94 108 SER B CA 1
ATOM 4227 C C . SER B 1 108 ? -14.211 -5.398 6.965 1 96.94 108 SER B C 1
ATOM 4229 O O . SER B 1 108 ? -13.43 -5.867 7.801 1 96.94 108 SER B O 1
ATOM 4231 N N . TYR B 1 109 ? -13.805 -4.879 5.848 1 97 109 TYR B N 1
ATOM 4232 C CA . TYR B 1 109 ? -12.383 -4.867 5.52 1 97 109 TYR B CA 1
ATOM 4233 C C . TYR B 1 109 ? -11.609 -3.982 6.492 1 97 109 TYR B C 1
ATOM 4235 O O . TYR B 1 109 ? -10.461 -4.285 6.84 1 97 109 TYR B O 1
ATOM 4243 N N . VAL B 1 110 ? -12.18 -2.861 6.875 1 97.75 110 VAL B N 1
ATOM 4244 C CA . VAL B 1 110 ? -11.547 -1.963 7.832 1 97.75 110 VAL B CA 1
ATOM 4245 C C . VAL B 1 110 ? -11.227 -2.721 9.117 1 97.75 110 VAL B C 1
ATOM 4247 O O . VAL B 1 110 ? -10.117 -2.607 9.656 1 97.75 110 VAL B O 1
ATOM 4250 N N . TRP B 1 111 ? -12.195 -3.436 9.57 1 96.62 111 TRP B N 1
ATOM 4251 C CA . TRP B 1 111 ? -12 -4.211 10.789 1 96.62 111 TRP B CA 1
ATOM 4252 C C . TRP B 1 111 ? -10.883 -5.227 10.617 1 96.62 111 TRP B C 1
ATOM 4254 O O . TRP B 1 111 ? -10.047 -5.398 11.508 1 96.62 111 TRP B O 1
ATOM 4264 N N . PHE B 1 112 ? -10.883 -5.879 9.523 1 94.12 112 PHE B N 1
ATOM 4265 C CA . PHE B 1 112 ? -9.852 -6.859 9.203 1 94.12 112 PHE B CA 1
ATOM 4266 C C . PHE B 1 112 ? -8.477 -6.215 9.203 1 94.12 112 PHE B C 1
ATOM 4268 O O . PHE B 1 112 ? -7.547 -6.715 9.844 1 94.12 112 PHE B O 1
ATOM 4275 N N . ALA B 1 113 ? -8.352 -5.129 8.461 1 95.25 113 ALA B N 1
ATOM 4276 C CA . ALA B 1 113 ? -7.082 -4.406 8.391 1 95.25 113 ALA B CA 1
ATOM 4277 C C . ALA B 1 113 ? -6.672 -3.871 9.758 1 95.25 113 ALA B C 1
ATOM 4279 O O . ALA B 1 113 ? -5.484 -3.834 10.086 1 95.25 113 ALA B O 1
ATOM 4280 N N . HIS B 1 114 ? -7.637 -3.422 10.492 1 95.88 114 HIS B N 1
ATOM 4281 C CA . HIS B 1 114 ? -7.406 -2.957 11.852 1 95.88 114 HIS B CA 1
ATOM 4282 C C . HIS B 1 114 ? -6.742 -4.039 12.695 1 95.88 114 HIS B C 1
ATOM 4284 O O . HIS B 1 114 ? -5.777 -3.768 13.414 1 95.88 114 HIS B O 1
ATOM 4290 N N . HIS B 1 115 ? -7.246 -5.145 12.617 1 93.06 115 HIS B N 1
ATOM 4291 C CA . HIS B 1 115 ? -6.68 -6.273 13.352 1 93.06 115 HIS B CA 1
ATOM 4292 C C . HIS B 1 115 ? -5.215 -6.488 12.977 1 93.06 115 HIS B C 1
ATOM 4294 O O . HIS B 1 115 ? -4.387 -6.777 13.844 1 93.06 115 HIS B O 1
ATOM 4300 N N . GLN B 1 116 ? -4.898 -6.383 11.734 1 91.38 116 GLN B N 1
ATOM 4301 C CA . GLN B 1 116 ? -3.52 -6.559 11.297 1 91.38 116 GLN B CA 1
ATOM 4302 C C . GLN B 1 116 ? -2.607 -5.496 11.898 1 91.38 116 GLN B C 1
ATOM 4304 O O . GLN B 1 116 ? -1.443 -5.77 12.203 1 91.38 116 GLN B O 1
ATOM 4309 N N . VAL B 1 117 ? -3.07 -4.312 12.055 1 93.31 117 VAL B N 1
ATOM 4310 C CA . VAL B 1 117 ? -2.279 -3.217 12.609 1 93.31 117 VAL B CA 1
ATOM 4311 C C . VAL B 1 117 ? -1.916 -3.523 14.055 1 93.31 117 VAL B C 1
ATOM 4313 O O . VAL B 1 117 ? -0.796 -3.248 14.492 1 93.31 117 VAL B O 1
ATOM 4316 N N . ILE B 1 118 ? -2.809 -4.059 14.75 1 89.81 118 ILE B N 1
ATOM 4317 C CA . ILE B 1 118 ? -2.615 -4.184 16.188 1 89.81 118 ILE B CA 1
ATOM 4318 C C . ILE B 1 118 ? -1.997 -5.543 16.516 1 89.81 118 ILE B C 1
ATOM 4320 O O . ILE B 1 118 ? -1.548 -5.777 17.641 1 89.81 118 ILE B O 1
ATOM 4324 N N . SER B 1 119 ? -2.008 -6.375 15.477 1 80.94 119 SER B N 1
ATOM 4325 C CA . SER B 1 119 ? -1.438 -7.699 15.703 1 80.94 119 SER B CA 1
ATOM 4326 C C . SER B 1 119 ? 0.087 -7.648 15.719 1 80.94 119 SER B C 1
ATOM 4328 O O . SER B 1 119 ? 0.7 -7.012 14.859 1 80.94 119 SER B O 1
ATOM 4330 N N . LEU B 1 120 ? 0.684 -7.934 16.844 1 64.06 120 LEU B N 1
ATOM 4331 C CA . LEU B 1 120 ? 2.133 -7.891 17.016 1 64.06 120 LEU B CA 1
ATOM 4332 C C . LEU B 1 120 ? 2.76 -9.242 16.688 1 64.06 120 LEU B C 1
ATOM 4334 O O . LEU B 1 120 ? 2.152 -10.289 16.922 1 64.06 120 LEU B O 1
ATOM 4338 N N . PRO B 1 121 ? 3.979 -9.117 15.984 1 56.91 121 PRO B N 1
ATOM 4339 C CA . PRO B 1 121 ? 4.684 -10.391 15.82 1 56.91 121 PRO B CA 1
ATOM 4340 C C . PRO B 1 121 ? 5.035 -11.047 17.156 1 56.91 121 PRO B C 1
ATOM 4342 O O . PRO B 1 121 ? 5.27 -10.352 18.141 1 56.91 121 PRO B O 1
ATOM 4345 N N . GLU B 1 122 ? 4.789 -12.227 17.453 1 49.22 122 GLU B N 1
ATOM 4346 C CA . GLU B 1 122 ? 5.055 -12.93 18.703 1 49.22 122 GLU B CA 1
ATOM 4347 C C . GLU B 1 122 ? 6.504 -12.75 19.141 1 49.22 122 GLU B C 1
ATOM 4349 O O . GLU B 1 122 ? 6.797 -12.719 20.344 1 49.22 122 GLU B O 1
ATOM 4354 N N . GLN B 1 123 ? 7.496 -12.875 18.234 1 47.19 123 GLN B N 1
ATOM 4355 C CA . GLN B 1 123 ? 8.867 -12.805 18.719 1 47.19 123 GLN B CA 1
ATOM 4356 C C . GLN B 1 123 ? 9.047 -11.648 19.703 1 47.19 123 GLN B C 1
ATOM 4358 O O . GLN B 1 123 ? 9.891 -11.711 20.594 1 47.19 123 GLN B O 1
ATOM 4363 N N . TYR B 1 124 ? 8.43 -10.688 19.578 1 44.5 124 TYR B N 1
ATOM 4364 C CA . TYR B 1 124 ? 8.656 -9.625 20.547 1 44.5 124 TYR B CA 1
ATOM 4365 C C . TYR B 1 124 ? 8.219 -10.062 21.953 1 44.5 124 TYR B C 1
ATOM 4367 O O . TYR B 1 124 ? 8.719 -9.547 22.953 1 44.5 124 TYR B O 1
ATOM 4375 N N . GLU B 1 125 ? 7.41 -11.047 22.031 1 39.47 125 GLU B N 1
ATOM 4376 C CA . GLU B 1 125 ? 7.113 -11.492 23.391 1 39.47 125 GLU B CA 1
ATOM 4377 C C . GLU B 1 125 ? 8.281 -12.273 23.984 1 39.47 125 GLU B C 1
ATOM 4379 O O . GLU B 1 125 ? 8.539 -12.195 25.188 1 39.47 125 GLU B O 1
ATOM 4384 N N . GLN B 1 126 ? 9.016 -13.141 23.219 1 37.72 126 GLN B N 1
ATOM 4385 C CA . GLN B 1 126 ? 10.008 -14.016 23.844 1 37.72 126 GLN B CA 1
ATOM 4386 C C . GLN B 1 126 ? 11.359 -13.32 23.969 1 37.72 126 GLN B C 1
ATOM 4388 O O . GLN B 1 126 ? 12.273 -13.844 24.609 1 37.72 126 GLN B O 1
ATOM 4393 N N . VAL B 1 127 ? 11.781 -12.383 23.234 1 35.88 127 VAL B N 1
ATOM 4394 C CA . VAL B 1 127 ? 13.133 -11.875 23.453 1 35.88 127 VAL B CA 1
ATOM 4395 C C . VAL B 1 127 ? 13.273 -11.336 24.875 1 35.88 127 VAL B C 1
ATOM 4397 O O . VAL B 1 127 ? 14.305 -10.766 25.219 1 35.88 127 VAL B O 1
ATOM 4400 N N . GLU B 1 128 ? 12.453 -11.516 25.766 1 34.25 128 GLU B N 1
ATOM 4401 C CA . GLU B 1 128 ? 12.828 -11.219 27.141 1 34.25 128 GLU B CA 1
ATOM 4402 C C . GLU B 1 128 ? 14.109 -11.93 27.547 1 34.25 128 GLU B C 1
ATOM 4404 O O . GLU B 1 128 ? 14.938 -11.383 28.266 1 34.25 128 GLU B O 1
ATOM 4409 N N . ASP B 1 129 ? 14.289 -13.328 27.312 1 31.66 129 ASP B N 1
ATOM 4410 C CA . ASP B 1 129 ? 15.273 -14.062 28.078 1 31.66 129 ASP B CA 1
ATOM 4411 C C . ASP B 1 129 ? 16.656 -13.953 27.453 1 31.66 129 ASP B C 1
ATOM 4413 O O . ASP B 1 129 ? 17.672 -14.133 28.125 1 31.66 129 ASP B O 1
ATOM 4417 N N . GLN B 1 130 ? 16.828 -14.047 26.156 1 31.5 130 GLN B N 1
ATOM 4418 C CA . GLN B 1 130 ? 18.219 -14.273 25.766 1 31.5 130 GLN B CA 1
ATOM 4419 C C . GLN B 1 130 ? 18.984 -12.953 25.688 1 31.5 130 GLN B C 1
ATOM 4421 O O . GLN B 1 130 ? 20.188 -12.945 25.422 1 31.5 130 GLN B O 1
ATOM 4426 N N . ASP B 1 131 ? 18.359 -11.875 25.547 1 29.11 131 ASP B N 1
ATOM 4427 C CA . ASP B 1 131 ? 19.219 -10.703 25.453 1 29.11 131 ASP B CA 1
ATOM 4428 C C . ASP B 1 131 ? 19.938 -10.438 26.781 1 29.11 131 ASP B C 1
ATOM 4430 O O . ASP B 1 131 ? 20.469 -9.344 26.984 1 29.11 131 ASP B O 1
ATOM 4434 N N . LYS B 1 132 ? 19.922 -11.391 27.75 1 29.03 132 LYS B N 1
ATOM 4435 C CA . LYS B 1 132 ? 20.828 -11.094 28.859 1 29.03 132 LYS B CA 1
ATOM 4436 C C . LYS B 1 132 ? 22.281 -11.039 28.391 1 29.03 132 LYS B C 1
ATOM 4438 O O . LYS B 1 132 ? 23.078 -10.289 28.938 1 29.03 132 LYS B O 1
ATOM 4443 N N . ASN B 1 133 ? 22.844 -12.188 27.719 1 24.81 133 ASN B N 1
ATOM 4444 C CA . ASN B 1 133 ? 24.297 -12.344 27.766 1 24.81 133 ASN B CA 1
ATOM 4445 C C . ASN B 1 133 ? 24.984 -11.531 26.672 1 24.81 133 ASN B C 1
ATOM 4447 O O . ASN B 1 133 ? 26.156 -11.758 26.359 1 24.81 133 ASN B O 1
ATOM 4451 N N . VAL B 1 134 ? 24.328 -11.039 25.703 1 26.77 134 VAL B N 1
ATOM 4452 C CA . VAL B 1 134 ? 25.328 -10.359 24.906 1 26.77 134 VAL B CA 1
ATOM 4453 C C . VAL B 1 134 ? 25.844 -9.125 25.656 1 26.77 134 VAL B C 1
ATOM 4455 O O . VAL B 1 134 ? 25.125 -8.141 25.812 1 26.77 134 VAL B O 1
ATOM 4458 N N . SER B 1 135 ? 26.562 -9.312 26.688 1 23.45 135 SER B N 1
ATOM 4459 C CA . SER B 1 135 ? 27.453 -8.344 27.312 1 23.45 135 SER B CA 1
ATOM 4460 C C . SER B 1 135 ? 28.234 -7.555 26.266 1 23.45 135 SER B C 1
ATOM 4462 O O . SER B 1 135 ? 28.844 -8.141 25.375 1 23.45 135 SER B O 1
ATOM 4464 N N . TYR B 1 136 ? 27.781 -6.453 25.922 1 24.2 136 TYR B N 1
ATOM 4465 C CA . TYR B 1 136 ? 28.578 -5.453 25.219 1 24.2 136 TYR B CA 1
ATOM 4466 C C . TYR B 1 136 ? 30 -5.422 25.781 1 24.2 136 TYR B C 1
ATOM 4468 O O . TYR B 1 136 ? 30.203 -5.211 26.984 1 24.2 136 TYR B O 1
ATOM 4476 N N . SER B 1 137 ? 30.812 -6.367 25.328 1 23.83 137 SER B N 1
ATOM 4477 C CA . SER B 1 137 ? 32.219 -6.117 25.672 1 23.83 137 SER B CA 1
ATOM 4478 C C . SER B 1 137 ? 32.625 -4.695 25.328 1 23.83 137 SER B C 1
ATOM 4480 O O . SER B 1 137 ? 32.375 -4.234 24.203 1 23.83 137 SER B O 1
ATOM 4482 N N . PRO B 1 138 ? 32.812 -3.881 26.266 1 22.02 138 PRO B N 1
ATOM 4483 C CA . PRO B 1 138 ? 33.312 -2.506 26.156 1 22.02 138 PRO B CA 1
ATOM 4484 C C . PRO B 1 138 ? 34.5 -2.391 25.234 1 22.02 138 PRO B C 1
ATOM 4486 O O . PRO B 1 138 ? 35.469 -3.178 25.344 1 22.02 138 PRO B O 1
ATOM 4489 N N . ILE B 1 139 ? 34.219 -2.248 23.922 1 21.42 139 ILE B N 1
ATOM 4490 C CA . ILE B 1 139 ? 35.406 -1.925 23.109 1 21.42 139 ILE B CA 1
ATOM 4491 C C . ILE B 1 139 ? 36.312 -0.952 23.875 1 21.42 139 ILE B C 1
ATOM 4493 O O . ILE B 1 139 ? 35.844 0.095 24.344 1 21.42 139 ILE B O 1
ATOM 4497 N N . SER B 1 140 ? 37.25 -1.424 24.5 1 19.38 140 SER B N 1
ATOM 4498 C CA . SER B 1 140 ? 38.406 -0.678 25.031 1 19.38 140 SER B CA 1
ATOM 4499 C C . SER B 1 140 ? 38.875 0.354 24.016 1 19.38 140 SER B C 1
ATOM 4501 O O . SER B 1 140 ? 38.938 0.072 22.812 1 19.38 140 SER B O 1
ATOM 4503 N N . SER B 1 141 ? 38.594 1.596 24.344 1 18.89 141 SER B N 1
ATOM 4504 C CA . SER B 1 141 ? 39.125 2.85 23.812 1 18.89 141 SER B CA 1
ATOM 4505 C C . SER B 1 141 ? 40.625 2.771 23.609 1 18.89 141 SER B C 1
ATOM 4507 O O . SER B 1 141 ? 41.406 3.025 24.531 1 18.89 141 SER B O 1
ATOM 4509 N N . ARG B 1 142 ? 41.188 1.698 23.047 1 17.86 142 ARG B N 1
ATOM 4510 C CA . ARG B 1 142 ? 42.594 1.921 22.875 1 17.86 142 ARG B CA 1
ATOM 4511 C C . ARG B 1 142 ? 42.875 3.172 22.031 1 17.86 142 ARG B C 1
ATOM 4513 O O . ARG B 1 142 ? 42.344 3.311 20.938 1 17.86 142 ARG B O 1
ATOM 4520 N N . LEU B 1 143 ? 43.188 4.312 22.75 1 18.75 143 LEU B N 1
ATOM 4521 C CA . LEU B 1 143 ? 43.812 5.605 22.516 1 18.75 143 LEU B CA 1
ATOM 4522 C C . LEU B 1 143 ? 45.062 5.453 21.625 1 18.75 143 LEU B C 1
ATOM 4524 O O . LEU B 1 143 ? 46.188 5.508 22.109 1 18.75 143 LEU B O 1
ATOM 4528 N N . ARG B 1 144 ? 45.094 4.5 20.672 1 17.72 144 ARG B N 1
ATOM 4529 C CA . ARG B 1 144 ? 46.406 4.688 20.062 1 17.72 144 ARG B CA 1
ATOM 4530 C C . ARG B 1 144 ? 46.562 6.102 19.5 1 17.72 144 ARG B C 1
ATOM 4532 O O . ARG B 1 144 ? 45.719 6.555 18.719 1 17.72 144 ARG B O 1
ATOM 4539 N N . SER B 1 145 ? 47.219 7.035 20.25 1 17.38 145 SER B N 1
ATOM 4540 C CA . SER B 1 145 ? 47.812 8.359 20.078 1 17.38 145 SER B CA 1
ATOM 4541 C C . SER B 1 145 ? 48.656 8.445 18.797 1 17.38 145 SER B C 1
ATOM 4543 O O . SER B 1 145 ? 49.438 9.375 18.625 1 17.38 145 SER B O 1
ATOM 4545 N N . ALA B 1 146 ? 48.531 7.527 17.859 1 16.95 146 ALA B N 1
ATOM 4546 C CA . ALA B 1 146 ? 49.688 7.766 17 1 16.95 146 ALA B CA 1
ATOM 4547 C C . ALA B 1 146 ? 49.75 9.227 16.562 1 16.95 146 ALA B C 1
ATOM 4549 O O . ALA B 1 146 ? 48.75 9.812 16.172 1 16.95 146 ALA B O 1
ATOM 4550 N N . ALA B 1 147 ? 50.812 9.953 16.922 1 16.88 147 ALA B N 1
ATOM 4551 C CA . ALA B 1 147 ? 51.531 11.227 16.844 1 16.88 147 ALA B CA 1
ATOM 4552 C C . ALA B 1 147 ? 51.688 11.672 15.391 1 16.88 147 ALA B C 1
ATOM 4554 O O . ALA B 1 147 ? 52.25 12.742 15.117 1 16.88 147 ALA B O 1
ATOM 4555 N N . HIS B 1 148 ? 51.156 11.016 14.312 1 16.86 148 HIS B N 1
ATOM 4556 C CA . HIS B 1 148 ? 51.906 11.5 13.18 1 16.86 148 HIS B CA 1
ATOM 4557 C C . HIS B 1 148 ? 51.75 13 13 1 16.86 148 HIS B C 1
ATOM 4559 O O . HIS B 1 148 ? 50.625 13.492 12.875 1 16.86 148 HIS B O 1
ATOM 4565 N N . LYS B 1 149 ? 52.656 13.781 13.609 1 18.47 149 LYS B N 1
ATOM 4566 C CA . LYS B 1 149 ? 53.031 15.188 13.484 1 18.47 149 LYS B CA 1
ATOM 4567 C C . LYS B 1 149 ? 53.25 15.578 12.023 1 18.47 149 LYS B C 1
ATOM 4569 O O . LYS B 1 149 ? 54.406 15.656 11.562 1 18.47 149 LYS B O 1
ATOM 4574 N N . THR B 1 150 ? 52.594 14.93 11.055 1 17.73 150 THR B N 1
ATOM 4575 C CA . THR B 1 150 ? 53.188 15.438 9.82 1 17.73 150 THR B CA 1
ATOM 4576 C C . THR B 1 150 ? 53.219 16.969 9.828 1 17.73 150 THR B C 1
ATOM 4578 O O . THR B 1 150 ? 52.344 17.609 10.414 1 17.73 150 THR B O 1
ATOM 4581 N N . ASN B 1 151 ? 54.438 17.5 9.477 1 16.86 151 ASN B N 1
ATOM 4582 C CA . ASN B 1 151 ? 55.188 18.734 9.227 1 16.86 151 ASN B CA 1
ATOM 4583 C C . ASN B 1 151 ? 54.469 19.656 8.273 1 16.86 151 ASN B C 1
ATOM 4585 O O . ASN B 1 151 ? 53.938 19.219 7.238 1 16.86 151 ASN B O 1
ATOM 4589 N N . MET B 1 152 ? 54.062 20.828 8.773 1 17.38 152 MET B N 1
ATOM 4590 C CA . MET B 1 152 ? 53.344 22.062 8.453 1 17.38 152 MET B CA 1
ATOM 4591 C C . MET B 1 152 ? 54.031 22.797 7.309 1 17.38 152 MET B C 1
ATOM 4593 O O . MET B 1 152 ? 53.688 23.953 7.012 1 17.38 152 MET B O 1
ATOM 4597 N N . HIS B 1 153 ? 54.906 22.141 6.48 1 16.81 153 HIS B N 1
ATOM 4598 C CA . HIS B 1 153 ? 55.688 23.219 5.883 1 16.81 153 HIS B CA 1
ATOM 4599 C C . HIS B 1 153 ? 54.781 24.234 5.168 1 16.81 153 HIS B C 1
ATOM 4601 O O . HIS B 1 153 ? 53.688 23.891 4.746 1 16.81 153 HIS B O 1
ATOM 4607 N N . GLY B 1 154 ? 55.219 25.547 5.211 1 16.44 154 GLY B N 1
ATOM 4608 C CA . GLY B 1 154 ? 54.906 26.953 5.078 1 16.44 154 GLY B CA 1
ATOM 4609 C C . GLY B 1 154 ? 54.688 27.391 3.639 1 16.44 154 GLY B C 1
ATOM 4610 O O . GLY B 1 154 ? 54.594 28.578 3.354 1 16.44 154 GLY B O 1
ATOM 4611 N N . ARG B 1 155 ? 54.625 26.484 2.643 1 17.16 155 ARG B N 1
ATOM 4612 C CA . ARG B 1 155 ? 55.031 27.203 1.449 1 17.16 155 ARG B CA 1
ATOM 4613 C C . ARG B 1 155 ? 54.156 28.453 1.24 1 17.16 155 ARG B C 1
ATOM 4615 O O . ARG B 1 155 ? 52.969 28.453 1.575 1 17.16 155 ARG B O 1
ATOM 4622 N N . GLU B 1 156 ? 54.844 29.562 0.772 1 16.14 156 GLU B N 1
ATOM 4623 C CA . GLU B 1 156 ? 54.844 31 0.528 1 16.14 156 GLU B CA 1
ATOM 4624 C C . GLU B 1 156 ? 53.75 31.391 -0.467 1 16.14 156 GLU B C 1
ATOM 4626 O O . GLU B 1 156 ? 53.312 30.562 -1.259 1 16.14 156 GLU B O 1
ATOM 4631 N N . GLU B 1 157 ? 53.312 32.688 -0.345 1 16.36 157 GLU B N 1
ATOM 4632 C CA . GLU B 1 157 ? 52.281 33.688 -0.544 1 16.36 157 GLU B CA 1
ATOM 4633 C C . GLU B 1 157 ? 52.219 34.125 -2.002 1 16.36 157 GLU B C 1
ATOM 4635 O O . GLU B 1 157 ? 51.312 34.844 -2.391 1 16.36 157 GLU B O 1
ATOM 4640 N N . SER B 1 158 ? 52.688 33.406 -3.035 1 16.73 158 SER B N 1
ATOM 4641 C CA . SER B 1 158 ? 52.969 34.469 -3.984 1 16.73 158 SER B CA 1
ATOM 4642 C C . SER B 1 158 ? 51.688 35.219 -4.375 1 16.73 158 SER B C 1
ATOM 4644 O O . SER B 1 158 ? 50.625 34.594 -4.453 1 16.73 158 SER B O 1
ATOM 4646 N N . PRO B 1 159 ? 51.781 36.594 -4.562 1 16.36 159 PRO B N 1
ATOM 4647 C CA . PRO B 1 159 ? 50.969 37.812 -4.625 1 16.36 159 PRO B CA 1
ATOM 4648 C C . PRO B 1 159 ? 50.188 37.938 -5.934 1 16.36 159 PRO B C 1
ATOM 4650 O O . PRO B 1 159 ? 49.375 38.844 -6.098 1 16.36 159 PRO B O 1
ATOM 4653 N N . THR B 1 160 ? 50.031 36.906 -6.73 1 17.56 160 THR B N 1
ATOM 4654 C CA . THR B 1 160 ? 49.938 37.5 -8.055 1 17.56 160 THR B CA 1
ATOM 4655 C C . THR B 1 160 ? 48.719 38.438 -8.164 1 17.56 160 THR B C 1
ATOM 4657 O O . THR B 1 160 ? 47.625 38.094 -7.723 1 17.56 160 THR B O 1
ATOM 4660 N N . PRO B 1 161 ? 49 39.656 -8.688 1 16.11 161 PRO B N 1
ATOM 4661 C CA . PRO B 1 161 ? 48.312 40.969 -8.867 1 16.11 161 PRO B CA 1
ATOM 4662 C C . PRO B 1 161 ? 47.062 40.844 -9.734 1 16.11 161 PRO B C 1
ATOM 4664 O O . PRO B 1 161 ? 46.938 39.906 -10.539 1 16.11 161 PRO B O 1
ATOM 4667 N N . LEU B 1 162 ? 46.094 41.656 -9.391 1 16.83 162 LEU B N 1
ATOM 4668 C CA . LEU B 1 162 ? 44.688 41.938 -9.555 1 16.83 162 LEU B CA 1
ATOM 4669 C C . LEU B 1 162 ? 44.406 42.531 -10.93 1 16.83 162 LEU B C 1
ATOM 4671 O O . LEU B 1 162 ? 43.25 42.812 -11.266 1 16.83 162 LEU B O 1
ATOM 4675 N N . GLY B 1 163 ? 45.25 42.625 -11.922 1 14.66 163 GLY B N 1
ATOM 4676 C CA . GLY B 1 163 ? 45.031 43.906 -12.594 1 14.66 163 GLY B CA 1
ATOM 4677 C C . GLY B 1 163 ? 43.688 43.969 -13.328 1 14.66 163 GLY B C 1
ATOM 4678 O O . GLY B 1 163 ? 43.031 45 -13.367 1 14.66 163 GLY B O 1
ATOM 4679 N N . LYS B 1 164 ? 43.406 43.031 -14.242 1 15 164 LYS B N 1
ATOM 4680 C CA . LYS B 1 164 ? 43.156 43.688 -15.523 1 15 164 LYS B CA 1
ATOM 4681 C C . LYS B 1 164 ? 41.875 44.531 -15.469 1 15 164 LYS B C 1
ATOM 4683 O O . LYS B 1 164 ? 41.031 44.344 -14.578 1 15 164 LYS B O 1
ATOM 4688 N N . LYS B 1 165 ? 41.094 44.469 -16.703 1 15.5 165 LYS B N 1
ATOM 4689 C CA . LYS B 1 165 ? 40.75 45.375 -17.781 1 15.5 165 LYS B CA 1
ATOM 4690 C C . LYS B 1 165 ? 39.312 45.938 -17.609 1 15.5 165 LYS B C 1
ATOM 4692 O O . LYS B 1 165 ? 38.469 45.281 -16.969 1 15.5 165 LYS B O 1
ATOM 4697 N N . GLY B 1 166 ? 38.938 47.125 -18.234 1 15.07 166 GLY B N 1
ATOM 4698 C CA . GLY B 1 166 ? 38.188 48.375 -18.328 1 15.07 166 GLY B CA 1
ATOM 4699 C C . GLY B 1 166 ? 36.812 48.219 -18.922 1 15.07 166 GLY B C 1
ATOM 4700 O O . GLY B 1 166 ? 36.062 49.188 -19.078 1 15.07 166 GLY B O 1
ATOM 4701 N N . TYR B 1 167 ? 36.281 47.031 -19.328 1 15.95 167 TYR B N 1
ATOM 4702 C CA . TYR B 1 167 ? 35.5 47.406 -20.5 1 15.95 167 TYR B CA 1
ATOM 4703 C C . TYR B 1 167 ? 34.375 48.344 -20.109 1 15.95 167 TYR B C 1
ATOM 4705 O O . TYR B 1 167 ? 33.812 48.219 -19.016 1 15.95 167 TYR B O 1
ATOM 4713 N N . GLN B 1 168 ? 34.031 49.281 -20.984 1 15.37 168 GLN B N 1
ATOM 4714 C CA . GLN B 1 168 ? 33.375 50.562 -21.234 1 15.37 168 GLN B CA 1
ATOM 4715 C C . GLN B 1 168 ? 31.875 50.5 -21.031 1 15.37 168 GLN B C 1
ATOM 4717 O O . GLN B 1 168 ? 31.312 49.406 -21 1 15.37 168 GLN B O 1
ATOM 4722 N N . THR B 1 169 ? 31.109 51.406 -21.766 1 15.59 169 THR B N 1
ATOM 4723 C CA . THR B 1 169 ? 30.312 52.594 -21.484 1 15.59 169 THR B CA 1
ATOM 4724 C C . THR B 1 169 ? 28.828 52.281 -21.562 1 15.59 169 THR B C 1
ATOM 4726 O O . THR B 1 169 ? 28.062 52.625 -20.656 1 15.59 169 THR B O 1
ATOM 4729 N N . PRO B 1 170 ? 28.016 52.062 -22.781 1 16.64 170 PRO B N 1
ATOM 4730 C CA . PRO B 1 170 ? 27.219 53.25 -23.109 1 16.64 170 PRO B CA 1
ATOM 4731 C C . PRO B 1 170 ? 25.812 53.188 -22.5 1 16.64 170 PRO B C 1
ATOM 4733 O O . PRO B 1 170 ? 25.359 52.125 -22.094 1 16.64 170 PRO B O 1
ATOM 4736 N N . PRO B 1 171 ? 24.781 54.188 -22.953 1 16.02 171 PRO B N 1
ATOM 4737 C CA . PRO B 1 171 ? 23.844 55.188 -22.422 1 16.02 171 PRO B CA 1
ATOM 4738 C C . PRO B 1 171 ? 22.438 54.625 -22.266 1 16.02 171 PRO B C 1
ATOM 4740 O O . PRO B 1 171 ? 21.828 54.75 -21.203 1 16.02 171 PRO B O 1
ATOM 4743 N N . ASP B 1 172 ? 21.547 54.531 -23.391 1 16.12 172 ASP B N 1
ATOM 4744 C CA . ASP B 1 172 ? 20.5 55.531 -23.578 1 16.12 172 ASP B CA 1
ATOM 4745 C C . ASP B 1 172 ? 19.188 55.062 -22.922 1 16.12 172 ASP B C 1
ATOM 4747 O O . ASP B 1 172 ? 19.047 53.906 -22.516 1 16.12 172 ASP B O 1
ATOM 4751 N N . GLN B 1 173 ? 17.844 55.188 -23.688 1 17.41 173 GLN B N 1
ATOM 4752 C CA . GLN B 1 173 ? 16.688 56.094 -23.656 1 17.41 173 GLN B CA 1
ATOM 4753 C C . GLN B 1 173 ? 15.422 55.344 -23.234 1 17.41 173 GLN B C 1
ATOM 4755 O O . GLN B 1 173 ? 14.359 55.938 -23.094 1 17.41 173 GLN B O 1
ATOM 4760 N N . ILE B 1 174 ? 15.398 54.094 -22.922 1 17.08 174 ILE B N 1
ATOM 4761 C CA . ILE B 1 174 ? 14.078 53.656 -23.328 1 17.08 174 ILE B CA 1
ATOM 4762 C C . ILE B 1 174 ? 13.008 54.281 -22.438 1 17.08 174 ILE B C 1
ATOM 4764 O O . ILE B 1 174 ? 13.148 54.344 -21.219 1 17.08 174 ILE B O 1
ATOM 4768 N N . THR B 1 175 ? 11.875 54.75 -22.938 1 17.56 175 THR B N 1
ATOM 4769 C CA . THR B 1 175 ? 10.75 55.688 -22.828 1 17.56 175 THR B CA 1
ATOM 4770 C C . THR B 1 175 ? 9.766 55.219 -21.75 1 17.56 175 THR B C 1
ATOM 4772 O O . THR B 1 175 ? 9.812 54.062 -21.328 1 17.56 175 THR B O 1
ATOM 4775 N N . GLY B 1 176 ? 8.383 55.625 -21.797 1 16.44 176 GLY B N 1
ATOM 4776 C CA . GLY B 1 176 ? 7.371 56.406 -21.125 1 16.44 176 GLY B CA 1
ATOM 4777 C C . GLY B 1 176 ? 6.32 55.562 -20.422 1 16.44 176 GLY B C 1
ATOM 4778 O O . GLY B 1 176 ? 5.137 55.656 -20.766 1 16.44 176 GLY B O 1
ATOM 4779 N N . TYR B 1 177 ? 6.566 54.469 -19.812 1 16.16 177 TYR B N 1
ATOM 4780 C CA . TYR B 1 177 ? 5.359 53.719 -19.5 1 16.16 177 TYR B CA 1
ATOM 4781 C C . TYR B 1 177 ? 4.512 54.438 -18.469 1 16.16 177 TYR B C 1
ATOM 4783 O O . TYR B 1 177 ? 5.031 54.938 -17.469 1 16.16 177 TYR B O 1
ATOM 4791 N N . GLY B 1 178 ? 3.305 54.844 -18.719 1 17 178 GLY B N 1
ATOM 4792 C CA . GLY B 1 178 ? 2.299 55.688 -18.078 1 17 178 GLY B CA 1
ATOM 4793 C C . GLY B 1 178 ? 1.856 55.156 -16.734 1 17 178 GLY B C 1
ATOM 4794 O O . GLY B 1 178 ? 2.092 54 -16.406 1 17 178 GLY B O 1
ATOM 4795 N N . GLY B 1 179 ? 1.288 56.031 -15.711 1 17.02 179 GLY B N 1
ATOM 4796 C CA . GLY B 1 179 ? 1.057 56.438 -14.336 1 17.02 179 GLY B CA 1
ATOM 4797 C C . GLY B 1 179 ? -0.162 55.781 -13.711 1 17.02 179 GLY B C 1
ATOM 4798 O O . GLY B 1 179 ? -0.594 56.188 -12.625 1 17.02 179 GLY B O 1
ATOM 4799 N N . TYR B 1 180 ? -0.752 54.594 -14.016 1 18.19 180 TYR B N 1
ATOM 4800 C CA . TYR B 1 180 ? -2.133 54.625 -13.547 1 18.19 180 TYR B CA 1
ATOM 4801 C C . TYR B 1 180 ? -2.186 54.625 -12.023 1 18.19 180 TYR B C 1
ATOM 4803 O O . TYR B 1 180 ? -1.34 54 -11.367 1 18.19 180 TYR B O 1
ATOM 4811 N N . SER B 1 181 ? -2.953 55.531 -11.242 1 17.47 181 SER B N 1
ATOM 4812 C CA . SER B 1 181 ? -3.193 56.156 -9.945 1 17.47 181 SER B CA 1
ATOM 4813 C C . SER B 1 181 ? -3.938 55.219 -9 1 17.47 181 SER B C 1
ATOM 4815 O O . SER B 1 181 ? -5.133 54.969 -9.18 1 17.47 181 SER B O 1
ATOM 4817 N N . PRO B 1 182 ? -3.41 54.156 -8.516 1 17.34 182 PRO B N 1
ATOM 4818 C CA . PRO B 1 182 ? -4.32 53.312 -7.727 1 17.34 182 PRO B CA 1
ATOM 4819 C C . PRO B 1 182 ? -4.797 54 -6.453 1 17.34 182 PRO B C 1
ATOM 4821 O O . PRO B 1 182 ? -4.043 54.781 -5.84 1 17.34 182 PRO B O 1
ATOM 4824 N N . SER B 1 183 ? -6.105 54.062 -6.082 1 18.55 183 SER B N 1
ATOM 4825 C CA . SER B 1 183 ? -6.859 54.781 -5.062 1 18.55 183 SER B CA 1
ATOM 4826 C C . SER B 1 183 ? -6.492 54.312 -3.66 1 18.55 183 SER B C 1
ATOM 4828 O O . SER B 1 183 ? -6.062 53.188 -3.48 1 18.55 183 SER B O 1
ATOM 4830 N N . GLU B 1 184 ? -6.484 55.188 -2.502 1 17.95 184 GLU B N 1
ATOM 4831 C CA . GLU B 1 184 ? -6.004 55.562 -1.17 1 17.95 184 GLU B CA 1
ATOM 4832 C C . GLU B 1 184 ? -6.664 54.688 -0.098 1 17.95 184 GLU B C 1
ATOM 4834 O O . GLU B 1 184 ? -6.02 54.312 0.887 1 17.95 184 GLU B O 1
ATOM 4839 N N . GLU B 1 185 ? -8.016 54.406 0.001 1 18.7 185 GLU B N 1
ATOM 4840 C CA . GLU B 1 185 ? -8.773 54.719 1.207 1 18.7 185 GLU B CA 1
ATOM 4841 C C . GLU B 1 185 ? -8.609 53.625 2.26 1 18.7 185 GLU B C 1
ATOM 4843 O O . GLU B 1 185 ? -8.695 53.875 3.459 1 18.7 185 GLU B O 1
ATOM 4848 N N . LEU B 1 186 ? -8.672 52.312 2.035 1 18.78 186 LEU B N 1
ATOM 4849 C CA . LEU B 1 186 ? -9.328 51.438 2.99 1 18.78 186 LEU B CA 1
ATOM 4850 C C . LEU B 1 186 ? -8.398 51.125 4.16 1 18.78 186 LEU B C 1
ATOM 4852 O O . LEU B 1 186 ? -8.406 50 4.676 1 18.78 186 LEU B O 1
ATOM 4856 N N . ALA B 1 187 ? -7.418 51.938 4.559 1 18.73 187 ALA B N 1
ATOM 4857 C CA . ALA B 1 187 ? -6.363 51.625 5.527 1 18.73 187 ALA B CA 1
ATOM 4858 C C . ALA B 1 187 ? -6.93 51.562 6.941 1 18.73 187 ALA B C 1
ATOM 4860 O O . ALA B 1 187 ? -6.211 51.188 7.883 1 18.73 187 ALA B O 1
ATOM 4861 N N . GLU B 1 188 ? -8.016 52.156 7.277 1 19.8 188 GLU B N 1
ATOM 4862 C CA . GLU B 1 188 ? -8.023 52.75 8.617 1 19.8 188 GLU B CA 1
ATOM 4863 C C . GLU B 1 188 ? -8.055 51.656 9.688 1 19.8 188 GLU B C 1
ATOM 4865 O O . GLU B 1 188 ? -7.344 51.75 10.688 1 19.8 188 GLU B O 1
ATOM 4870 N N . GLY B 1 189 ? -9.117 50.781 9.805 1 19.25 189 GLY B N 1
ATOM 4871 C CA . GLY B 1 189 ? -9.789 50.5 11.07 1 19.25 189 GLY B CA 1
ATOM 4872 C C . GLY B 1 189 ? -9.039 49.531 11.93 1 19.25 189 GLY B C 1
ATOM 4873 O O . GLY B 1 189 ? -9.43 49.25 13.07 1 19.25 189 GLY B O 1
ATOM 4874 N N . ILE B 1 190 ? -8.266 48.562 11.391 1 20.05 190 ILE B N 1
ATOM 4875 C CA . ILE B 1 190 ? -8.156 47.344 12.156 1 20.05 190 ILE B CA 1
ATOM 4876 C C . ILE B 1 190 ? -7.137 47.5 13.281 1 20.05 190 ILE B C 1
ATOM 4878 O O . ILE B 1 190 ? -6.055 46.906 13.242 1 20.05 190 ILE B O 1
ATOM 4882 N N . ARG B 1 191 ? -6.969 48.719 13.812 1 20.06 191 ARG B N 1
ATOM 4883 C CA . ARG B 1 191 ? -5.832 48.938 14.695 1 20.06 191 ARG B CA 1
ATOM 4884 C C . ARG B 1 191 ? -5.918 48.062 15.938 1 20.06 191 ARG B C 1
ATOM 4886 O O . ARG B 1 191 ? -4.93 47.438 16.344 1 20.06 191 ARG B O 1
ATOM 4893 N N . ASN B 1 192 ? -6.895 48.344 16.844 1 20.47 192 ASN B N 1
ATOM 4894 C CA . ASN B 1 192 ? -6.617 48.406 18.281 1 20.47 192 ASN B CA 1
ATOM 4895 C C . ASN B 1 192 ? -6.688 47.062 18.938 1 20.47 192 ASN B C 1
ATOM 4897 O O . ASN B 1 192 ? -6.914 46.938 20.141 1 20.47 192 ASN B O 1
ATOM 4901 N N . MET B 1 193 ? -6.891 45.906 18.312 1 21.67 193 MET B N 1
ATOM 4902 C CA . MET B 1 193 ? -7.238 44.844 19.234 1 21.67 193 MET B CA 1
ATOM 4903 C C . MET B 1 193 ? -6.082 44.531 20.172 1 21.67 193 MET B C 1
ATOM 4905 O O . MET B 1 193 ? -4.992 44.156 19.734 1 21.67 193 MET B O 1
ATOM 4909 N N . THR B 1 194 ? -6.008 45.125 21.375 1 21.17 194 THR B N 1
ATOM 4910 C CA . THR B 1 194 ? -5.098 44.969 22.516 1 21.17 194 THR B CA 1
ATOM 4911 C C . THR B 1 194 ? -5.027 43.531 22.984 1 21.17 194 THR B C 1
ATOM 4913 O O . THR B 1 194 ? -6.035 42.969 23.406 1 21.17 194 THR B O 1
ATOM 4916 N N . VAL B 1 195 ? -4.27 42.656 22.422 1 23.64 195 VAL B N 1
ATOM 4917 C CA . VAL B 1 195 ? -3.994 41.281 22.844 1 23.64 195 VAL B CA 1
ATOM 4918 C C . VAL B 1 195 ? -3.467 41.281 24.281 1 23.64 195 VAL B C 1
ATOM 4920 O O . VAL B 1 195 ? -2.432 41.875 24.562 1 23.64 195 VAL B O 1
ATOM 4923 N N . HIS B 1 196 ? -4.367 41.25 25.266 1 23.91 196 HIS B N 1
ATOM 4924 C CA . HIS B 1 196 ? -3.988 41.062 26.656 1 23.91 196 HIS B CA 1
ATOM 4925 C C . HIS B 1 196 ? -3.025 39.906 26.812 1 23.91 196 HIS B C 1
ATOM 4927 O O . HIS B 1 196 ? -3.176 38.875 26.141 1 23.91 196 HIS B O 1
ATOM 4933 N N . GLU B 1 197 ? -1.834 40.094 27.312 1 24.44 197 GLU B N 1
ATOM 4934 C CA . GLU B 1 197 ? -0.658 39.312 27.641 1 24.44 197 GLU B CA 1
ATOM 4935 C C . GLU B 1 197 ? -0.984 38.25 28.688 1 24.44 197 GLU B C 1
ATOM 4937 O O . GLU B 1 197 ? -0.941 38.5 29.891 1 24.44 197 GLU B O 1
ATOM 4942 N N . ASN B 1 198 ? -2.139 37.594 28.719 1 25.39 198 ASN B N 1
ATOM 4943 C CA . ASN B 1 198 ? -2.234 36.688 29.828 1 25.39 198 ASN B CA 1
ATOM 4944 C C . ASN B 1 198 ? -1.021 35.75 29.906 1 25.39 198 ASN B C 1
ATOM 4946 O O . ASN B 1 198 ? -0.5 35.344 28.859 1 25.39 198 ASN B O 1
ATOM 4950 N N . SER B 1 199 ? -0.342 35.781 31.047 1 25.59 199 SER B N 1
ATOM 4951 C CA . SER B 1 199 ? 0.809 35 31.5 1 25.59 199 SER B CA 1
ATOM 4952 C C . SER B 1 199 ? 0.572 33.5 31.312 1 25.59 199 SER B C 1
ATOM 4954 O O . SER B 1 199 ? -0.182 32.875 32.062 1 25.59 199 SER B O 1
ATOM 4956 N N . ARG B 1 200 ? 0.359 33.031 30.266 1 26.52 200 ARG B N 1
ATOM 4957 C CA . ARG B 1 200 ? 0.239 31.578 30.031 1 26.52 200 ARG B CA 1
ATOM 4958 C C . ARG B 1 200 ? 1.393 30.828 30.688 1 26.52 200 ARG B C 1
ATOM 4960 O O . ARG B 1 200 ? 2.561 31.094 30.391 1 26.52 200 ARG B O 1
ATOM 4967 N N . LYS B 1 201 ? 1.15 30.453 31.922 1 29.59 201 LYS B N 1
ATOM 4968 C CA . LYS B 1 201 ? 1.98 29.469 32.594 1 29.59 201 LYS B CA 1
ATOM 4969 C C . LYS B 1 201 ? 2.477 28.391 31.641 1 29.59 201 LYS B C 1
ATOM 4971 O O . LYS B 1 201 ? 1.733 27.938 30.766 1 29.59 201 LYS B O 1
ATOM 4976 N N . SER B 1 202 ? 3.787 28.422 31.438 1 27.17 202 SER B N 1
ATOM 4977 C CA . SER B 1 202 ? 4.527 27.438 30.656 1 27.17 202 SER B CA 1
ATOM 4978 C C . SER B 1 202 ? 4.008 26.031 30.906 1 27.17 202 SER B C 1
ATOM 4980 O O . SER B 1 202 ? 3.859 25.609 32.062 1 27.17 202 SER B O 1
ATOM 4982 N N . PRO B 1 203 ? 3.023 25.562 30.203 1 29.2 203 PRO B N 1
ATOM 4983 C CA . PRO B 1 203 ? 2.684 24.172 30.5 1 29.2 203 PRO B CA 1
ATOM 4984 C C . PRO B 1 203 ? 3.898 23.328 30.906 1 29.2 203 PRO B C 1
ATOM 4986 O O . PRO B 1 203 ? 5.031 23.688 30.562 1 29.2 203 PRO B O 1
ATOM 4989 N N . SER B 1 204 ? 3.77 22.578 32.062 1 27.62 204 SER B N 1
ATOM 4990 C CA . SER B 1 204 ? 4.676 21.609 32.656 1 27.62 204 SER B CA 1
ATOM 4991 C C . SER B 1 204 ? 5.496 20.891 31.578 1 27.62 204 SER B C 1
ATOM 4993 O O . SER B 1 204 ? 5.027 20.688 30.469 1 27.62 204 SER B O 1
ATOM 4995 N N . ASP B 1 205 ? 6.801 20.906 31.797 1 26.98 205 ASP B N 1
ATOM 4996 C CA . ASP B 1 205 ? 7.902 20.172 31.156 1 26.98 205 ASP B CA 1
ATOM 4997 C C . ASP B 1 205 ? 7.492 18.75 30.828 1 26.98 205 ASP B C 1
ATOM 4999 O O . ASP B 1 205 ? 7.199 17.953 31.719 1 26.98 205 ASP B O 1
ATOM 5003 N N . ILE B 1 206 ? 6.645 18.453 30.062 1 30.02 206 ILE B N 1
ATOM 5004 C CA . ILE B 1 206 ? 6.824 17.078 29.609 1 30.02 206 ILE B CA 1
ATOM 5005 C C . ILE B 1 206 ? 8.312 16.75 29.562 1 30.02 206 ILE B C 1
ATOM 5007 O O . ILE B 1 206 ? 9.055 17.312 28.75 1 30.02 206 ILE B O 1
ATOM 5011 N N . SER B 1 207 ? 8.93 16.609 30.719 1 29.98 207 SER B N 1
ATOM 5012 C CA . SER B 1 207 ? 10.25 16.016 30.906 1 29.98 207 SER B CA 1
ATOM 5013 C C . SER B 1 207 ? 10.547 14.969 29.844 1 29.98 207 SER B C 1
ATOM 5015 O O . SER B 1 207 ? 9.719 14.094 29.578 1 29.98 207 SER B O 1
ATOM 5017 N N . ASN B 1 208 ? 11.203 15.289 28.875 1 33.09 208 ASN B N 1
ATOM 5018 C CA . ASN B 1 208 ? 12.055 14.414 28.078 1 33.09 208 ASN B CA 1
ATOM 5019 C C . ASN B 1 208 ? 12.672 13.305 28.922 1 33.09 208 ASN B C 1
ATOM 5021 O O . ASN B 1 208 ? 13.82 12.906 28.688 1 33.09 208 ASN B O 1
ATOM 5025 N N . SER B 1 209 ? 12.312 13.281 30.188 1 33.31 209 SER B N 1
ATOM 5026 C CA . SER B 1 209 ? 12.938 12.203 30.953 1 33.31 209 SER B CA 1
ATOM 5027 C C . SER B 1 209 ? 12.68 10.852 30.297 1 33.31 209 SER B C 1
ATOM 5029 O O . SER B 1 209 ? 12.297 9.891 30.984 1 33.31 209 SER B O 1
ATOM 5031 N N . ASP B 1 210 ? 12.078 10.836 29.25 1 35.41 210 ASP B N 1
ATOM 5032 C CA . ASP B 1 210 ? 11.953 9.445 28.812 1 35.41 210 ASP B CA 1
ATOM 5033 C C . ASP B 1 210 ? 13.289 8.711 28.938 1 35.41 210 ASP B C 1
ATOM 5035 O O . ASP B 1 210 ? 14.273 9.094 28.312 1 35.41 210 ASP B O 1
ATOM 5039 N N . ALA B 1 211 ? 13.633 8.141 29.953 1 37.41 211 ALA B N 1
ATOM 5040 C CA . ALA B 1 211 ? 14.688 7.137 30.109 1 37.41 211 ALA B CA 1
ATOM 5041 C C . ALA B 1 211 ? 14.977 6.445 28.781 1 37.41 211 ALA B C 1
ATOM 5043 O O . ALA B 1 211 ? 14.07 5.906 28.141 1 37.41 211 ALA B O 1
ATOM 5044 N N . THR B 1 212 ? 15.953 6.832 28.078 1 49.19 212 THR B N 1
ATOM 5045 C CA . THR B 1 212 ? 16.484 6.285 26.844 1 49.19 212 THR B CA 1
ATOM 5046 C C . THR B 1 212 ? 16.359 4.762 26.828 1 49.19 212 THR B C 1
ATOM 5048 O O . THR B 1 212 ? 17.094 4.07 27.547 1 49.19 212 THR B O 1
ATOM 5051 N N . MET B 1 213 ? 15.156 4.398 26.844 1 52.12 213 MET B N 1
ATOM 5052 C CA . MET B 1 213 ? 15.109 2.951 26.656 1 52.12 213 MET B CA 1
ATOM 5053 C C . MET B 1 213 ? 16.125 2.518 25.594 1 52.12 213 MET B C 1
ATOM 5055 O O . MET B 1 213 ? 16.375 3.254 24.641 1 52.12 213 MET B O 1
ATOM 5059 N N . SER B 1 214 ? 16.891 1.553 26.031 1 57.34 214 SER B N 1
ATOM 5060 C CA . SER B 1 214 ? 17.75 0.961 25.016 1 57.34 214 SER B CA 1
ATOM 5061 C C . SER B 1 214 ? 16.969 0.61 23.75 1 57.34 214 SER B C 1
ATOM 5063 O O . SER B 1 214 ? 15.766 0.366 23.812 1 57.34 214 SER B O 1
ATOM 5065 N N . PRO B 1 215 ? 17.594 0.898 22.703 1 57.78 215 PRO B N 1
ATOM 5066 C CA . PRO B 1 215 ? 16.922 0.501 21.469 1 57.78 215 PRO B CA 1
ATOM 5067 C C . PRO B 1 215 ? 16.219 -0.851 21.578 1 57.78 215 PRO B C 1
ATOM 5069 O O . PRO B 1 215 ? 15.109 -1.016 21.078 1 57.78 215 PRO B O 1
ATOM 5072 N N . ALA B 1 216 ? 16.875 -1.68 22.266 1 57.16 216 ALA B N 1
ATOM 5073 C CA . ALA B 1 216 ? 16.297 -3.008 22.438 1 57.16 216 ALA B CA 1
ATOM 5074 C C . ALA B 1 216 ? 15.047 -2.943 23.297 1 57.16 216 ALA B C 1
ATOM 5076 O O . ALA B 1 216 ? 14.047 -3.607 23.016 1 57.16 216 ALA B O 1
ATOM 5077 N N . SER B 1 217 ? 15.148 -2.143 24.328 1 58.72 217 SER B N 1
ATOM 5078 C CA . SER B 1 217 ? 14 -1.986 25.219 1 58.72 217 SER B CA 1
ATOM 5079 C C . SER B 1 217 ? 12.852 -1.286 24.5 1 58.72 217 SER B C 1
ATOM 5081 O O . SER B 1 217 ? 11.68 -1.644 24.688 1 58.72 217 SER B O 1
ATOM 5083 N N . ALA B 1 218 ? 13.227 -0.405 23.672 1 58.28 218 ALA B N 1
ATOM 5084 C CA . ALA B 1 218 ? 12.211 0.317 22.891 1 58.28 218 ALA B CA 1
ATOM 5085 C C . ALA B 1 218 ? 11.508 -0.611 21.906 1 58.28 218 ALA B C 1
ATOM 5087 O O . ALA B 1 218 ? 10.289 -0.538 21.75 1 58.28 218 ALA B O 1
ATOM 5088 N N . ARG B 1 219 ? 12.289 -1.447 21.297 1 63.22 219 ARG B N 1
ATOM 5089 C CA . ARG B 1 219 ? 11.719 -2.396 20.359 1 63.22 219 ARG B CA 1
ATOM 5090 C C . ARG B 1 219 ? 10.734 -3.334 21.047 1 63.22 219 ARG B C 1
ATOM 5092 O O . ARG B 1 219 ? 9.711 -3.703 20.453 1 63.22 219 ARG B O 1
ATOM 5099 N N . ARG B 1 220 ? 11.07 -3.51 22.266 1 61.03 220 ARG B N 1
ATOM 5100 C CA . ARG B 1 220 ? 10.203 -4.398 23.031 1 61.03 220 ARG B CA 1
ATOM 5101 C C . ARG B 1 220 ? 8.945 -3.676 23.5 1 61.03 220 ARG B C 1
ATOM 5103 O O . ARG B 1 220 ? 7.852 -4.246 23.469 1 61.03 220 ARG B O 1
ATOM 5110 N N . ALA B 1 221 ? 9.266 -2.514 23.891 1 61.19 221 ALA B N 1
ATOM 5111 C CA . ALA B 1 221 ? 8.172 -1.732 24.453 1 61.19 221 ALA B CA 1
ATOM 5112 C C . ALA B 1 221 ? 7.211 -1.263 23.375 1 61.19 221 ALA B C 1
ATOM 5114 O O . ALA B 1 221 ? 6.012 -1.105 23.625 1 61.19 221 ALA B O 1
ATOM 5115 N N . PHE B 1 222 ? 7.84 -1.195 22.156 1 62.62 222 PHE B N 1
ATOM 5116 C CA . PHE B 1 222 ? 7.023 -0.656 21.078 1 62.62 222 PHE B CA 1
ATOM 5117 C C . PHE B 1 222 ? 7.199 -1.477 19.812 1 62.62 222 PHE B C 1
ATOM 5119 O O . PHE B 1 222 ? 7.859 -1.039 18.859 1 62.62 222 PHE B O 1
ATOM 5126 N N . PRO B 1 223 ? 6.473 -2.512 19.797 1 68.19 223 PRO B N 1
ATOM 5127 C CA . PRO B 1 223 ? 6.637 -3.43 18.656 1 68.19 223 PRO B CA 1
ATOM 5128 C C . PRO B 1 223 ? 6.227 -2.805 17.328 1 68.19 223 PRO B C 1
ATOM 5130 O O . PRO B 1 223 ? 5.332 -1.956 17.297 1 68.19 223 PRO B O 1
ATOM 5133 N N . LYS B 1 224 ? 7.004 -3.154 16.359 1 75.12 224 LYS B N 1
ATOM 5134 C CA . LYS B 1 224 ? 6.793 -2.686 15 1 75.12 224 LYS B CA 1
ATOM 5135 C C . LYS B 1 224 ? 5.887 -3.639 14.227 1 75.12 224 LYS B C 1
ATOM 5137 O O . LYS B 1 224 ? 6 -4.859 14.359 1 75.12 224 LYS B O 1
ATOM 5142 N N . VAL B 1 225 ? 4.863 -2.994 13.57 1 79.38 225 VAL B N 1
ATOM 5143 C CA . VAL B 1 225 ? 4.125 -3.785 12.594 1 79.38 225 VAL B CA 1
ATOM 5144 C C . VAL B 1 225 ? 5.074 -4.301 11.516 1 79.38 225 VAL B C 1
ATOM 5146 O O . VAL B 1 225 ? 6.078 -3.654 11.203 1 79.38 225 VAL B O 1
ATOM 5149 N N . GLU B 1 226 ? 4.805 -5.391 11.047 1 76 226 GLU B N 1
ATOM 5150 C CA . GLU B 1 226 ? 5.676 -6.098 10.117 1 76 226 GLU B CA 1
ATOM 5151 C C . GLU B 1 226 ? 6.008 -5.234 8.906 1 76 226 GLU B C 1
ATOM 5153 O O . GLU B 1 226 ? 7.145 -5.238 8.422 1 76 226 GLU B O 1
ATOM 5158 N N . ASP B 1 227 ? 5.105 -4.52 8.477 1 88.12 227 ASP B N 1
ATOM 5159 C CA . ASP B 1 227 ? 5.266 -3.715 7.27 1 88.12 227 ASP B CA 1
ATOM 5160 C C . ASP B 1 227 ? 4.395 -2.461 7.324 1 88.12 227 ASP B C 1
ATOM 5162 O O . ASP B 1 227 ? 3.242 -2.518 7.762 1 88.12 227 ASP B O 1
ATOM 5166 N N . GLU B 1 228 ? 4.91 -1.385 6.855 1 92.88 228 GLU B N 1
ATOM 5167 C CA . GLU B 1 228 ? 4.223 -0.098 6.859 1 92.88 228 GLU B CA 1
ATOM 5168 C C . GLU B 1 228 ? 2.955 -0.148 6.012 1 92.88 228 GLU B C 1
ATOM 5170 O O . GLU B 1 228 ? 2.008 0.603 6.254 1 92.88 228 GLU B O 1
ATOM 5175 N N . GLN B 1 229 ? 2.852 -1.051 5.047 1 94.12 229 GLN B N 1
ATOM 5176 C CA . GLN B 1 229 ? 1.695 -1.186 4.168 1 94.12 229 GLN B CA 1
ATOM 5177 C C . GLN B 1 229 ? 0.456 -1.611 4.949 1 94.12 229 GLN B C 1
ATOM 5179 O O . GLN B 1 229 ? -0.671 -1.31 4.547 1 94.12 229 GLN B O 1
ATOM 5184 N N . ILE B 1 230 ? 0.653 -2.27 6.047 1 95.19 230 ILE B N 1
ATOM 5185 C CA . ILE B 1 230 ? -0.464 -2.676 6.891 1 95.19 230 ILE B CA 1
ATOM 5186 C C . ILE B 1 230 ? -1.152 -1.441 7.465 1 95.19 230 ILE B C 1
ATOM 5188 O O . ILE B 1 230 ? -2.379 -1.32 7.402 1 95.19 230 ILE B O 1
ATOM 5192 N N . VAL B 1 231 ? -0.319 -0.545 7.93 1 97.06 231 VAL B N 1
ATOM 5193 C CA . VAL B 1 231 ? -0.842 0.667 8.555 1 97.06 231 VAL B CA 1
ATOM 5194 C C . VAL B 1 231 ? -1.479 1.559 7.488 1 97.06 231 VAL B C 1
ATOM 5196 O O . VAL B 1 231 ? -2.582 2.074 7.684 1 97.06 231 VAL B O 1
ATOM 5199 N N . ASN B 1 232 ? -0.816 1.713 6.41 1 97.75 232 ASN B N 1
ATOM 5200 C CA . ASN B 1 232 ? -1.329 2.543 5.324 1 97.75 232 ASN B CA 1
ATOM 5201 C C . ASN B 1 232 ? -2.65 2.006 4.785 1 97.75 232 ASN B C 1
ATOM 5203 O O . ASN B 1 232 ? -3.588 2.771 4.551 1 97.75 232 ASN B O 1
ATOM 5207 N N . GLY B 1 233 ? -2.688 0.689 4.602 1 97.62 233 GLY B N 1
ATOM 5208 C CA . GLY B 1 233 ? -3.912 0.062 4.133 1 97.62 233 GLY B CA 1
ATOM 5209 C C . GLY B 1 233 ? -5.098 0.308 5.047 1 97.62 233 GLY B C 1
ATOM 5210 O O . GLY B 1 233 ? -6.199 0.601 4.578 1 97.62 233 GLY B O 1
ATOM 5211 N N . TYR B 1 234 ? -4.855 0.222 6.305 1 98 234 TYR B N 1
ATOM 5212 C CA . TYR B 1 234 ? -5.918 0.486 7.27 1 98 234 TYR B CA 1
ATOM 5213 C C . TYR B 1 234 ? -6.371 1.938 7.199 1 98 234 TYR B C 1
ATOM 5215 O O . TYR B 1 234 ? -7.57 2.217 7.113 1 98 234 TYR B O 1
ATOM 5223 N N . LEU B 1 235 ? -5.414 2.803 7.195 1 98.75 235 LEU B N 1
ATOM 5224 C CA . LEU B 1 235 ? -5.762 4.219 7.25 1 98.75 235 LEU B CA 1
ATOM 5225 C C . LEU B 1 235 ? -6.566 4.633 6.023 1 98.75 235 LEU B C 1
ATOM 5227 O O . LEU B 1 235 ? -7.613 5.27 6.152 1 98.75 235 LEU B O 1
ATOM 5231 N N . ILE B 1 236 ? -6.148 4.266 4.871 1 98.56 236 ILE B N 1
ATOM 5232 C CA . ILE B 1 236 ? -6.836 4.637 3.641 1 98.56 236 ILE B CA 1
ATOM 5233 C C . ILE B 1 236 ? -8.227 4.008 3.617 1 98.56 236 ILE B C 1
ATOM 5235 O O . ILE B 1 236 ? -9.203 4.652 3.219 1 98.56 236 ILE B O 1
ATOM 5239 N N . ALA B 1 237 ? -8.336 2.803 4.105 1 98.62 237 ALA B N 1
ATOM 5240 C CA . ALA B 1 237 ? -9.617 2.104 4.098 1 98.62 237 ALA B CA 1
ATOM 5241 C C . ALA B 1 237 ? -10.609 2.77 5.047 1 98.62 237 ALA B C 1
ATOM 5243 O O . ALA B 1 237 ? -11.789 2.938 4.707 1 98.62 237 ALA B O 1
ATOM 5244 N N . VAL B 1 238 ? -10.172 3.088 6.223 1 98.69 238 VAL B N 1
ATOM 5245 C CA . VAL B 1 238 ? -11.086 3.686 7.188 1 98.69 238 VAL B CA 1
ATOM 5246 C C . VAL B 1 238 ? -11.508 5.074 6.707 1 98.69 238 VAL B C 1
ATOM 5248 O O . VAL B 1 238 ? -12.68 5.441 6.809 1 98.69 238 VAL B O 1
ATOM 5251 N N . LEU B 1 239 ? -10.594 5.852 6.148 1 98.75 239 LEU B N 1
ATOM 5252 C CA . LEU B 1 239 ? -10.906 7.176 5.617 1 98.75 239 LEU B CA 1
ATOM 5253 C C . LEU B 1 239 ? -11.906 7.082 4.473 1 98.75 239 LEU B C 1
ATOM 5255 O O . LEU B 1 239 ? -12.883 7.836 4.434 1 98.75 239 LEU B O 1
ATOM 5259 N N . ALA B 1 240 ? -11.68 6.148 3.602 1 97.56 240 ALA B N 1
ATOM 5260 C CA . ALA B 1 240 ? -12.578 5.953 2.473 1 97.56 240 ALA B CA 1
ATOM 5261 C C . ALA B 1 240 ? -13.961 5.516 2.943 1 97.56 240 ALA B C 1
ATOM 5263 O O . ALA B 1 240 ? -14.984 6.027 2.469 1 97.56 240 ALA B O 1
ATOM 5264 N N . SER B 1 241 ? -14.023 4.605 3.873 1 97.94 241 SER B N 1
ATOM 5265 C CA . SER B 1 241 ? -15.273 3.998 4.32 1 97.94 241 SER B CA 1
ATOM 5266 C C . SER B 1 241 ? -16.141 5.008 5.051 1 97.94 241 SER B C 1
ATOM 5268 O O . SER B 1 241 ? -17.375 4.965 4.949 1 97.94 241 SER B O 1
ATOM 5270 N N . ILE B 1 242 ? -15.539 5.914 5.766 1 98.06 242 ILE B N 1
ATOM 5271 C CA . ILE B 1 242 ? -16.328 6.902 6.484 1 98.06 242 ILE B CA 1
ATOM 5272 C C . ILE B 1 242 ? -16.875 7.941 5.508 1 98.06 242 ILE B C 1
ATOM 5274 O O . ILE B 1 242 ? -17.859 8.617 5.793 1 98.06 242 ILE B O 1
ATOM 5278 N N . CYS B 1 243 ? -16.297 8.055 4.289 1 96.94 243 CYS B N 1
ATOM 5279 C CA . CYS B 1 243 ? -16.609 9.164 3.395 1 96.94 243 CYS B CA 1
ATOM 5280 C C . CYS B 1 243 ? -17.469 8.703 2.227 1 96.94 243 CYS B C 1
ATOM 5282 O O . CYS B 1 243 ? -18.312 9.461 1.741 1 96.94 243 CYS B O 1
ATOM 5284 N N . MET B 1 244 ? -17.328 7.508 1.748 1 93.81 244 MET B N 1
ATOM 5285 C CA . MET B 1 244 ? -17.672 7.133 0.382 1 93.81 244 MET B CA 1
ATOM 5286 C C . MET B 1 244 ? -19.188 7.195 0.175 1 93.81 244 MET B C 1
ATOM 5288 O O . MET B 1 244 ? -19.656 7.414 -0.943 1 93.81 244 MET B O 1
ATOM 5292 N N . TYR B 1 245 ? -19.969 7.105 1.206 1 95.12 245 TYR B N 1
ATOM 5293 C CA . TYR B 1 245 ? -21.422 7.078 1.015 1 95.12 245 TYR B CA 1
ATOM 5294 C C . TYR B 1 245 ? -22.031 8.43 1.348 1 95.12 245 TYR B C 1
ATOM 5296 O O . TYR B 1 245 ? -23.234 8.641 1.146 1 95.12 245 TYR B O 1
ATOM 5304 N N . HIS B 1 246 ? -21.281 9.32 1.908 1 96.12 246 HIS B N 1
ATOM 5305 C CA . HIS B 1 246 ? -21.844 10.633 2.207 1 96.12 246 HIS B CA 1
ATOM 5306 C C . HIS B 1 246 ? -22.062 11.438 0.93 1 96.12 246 HIS B C 1
ATOM 5308 O O . HIS B 1 246 ? -21.141 11.664 0.157 1 96.12 246 HIS B O 1
ATOM 5314 N N . PRO B 1 247 ? -23.172 11.984 0.741 1 94.12 247 PRO B N 1
ATOM 5315 C CA . PRO B 1 247 ? -23.5 12.609 -0.542 1 94.12 247 PRO B CA 1
ATOM 5316 C C . PRO B 1 247 ? -22.75 13.922 -0.771 1 94.12 247 PRO B C 1
ATOM 5318 O O . PRO B 1 247 ? -22.562 14.336 -1.918 1 94.12 247 PRO B O 1
ATOM 5321 N N . ASP B 1 248 ? -22.344 14.547 0.297 1 95.12 248 ASP B N 1
ATOM 5322 C CA . ASP B 1 248 ? -21.734 15.867 0.157 1 95.12 248 ASP B CA 1
ATOM 5323 C C . ASP B 1 248 ? -20.203 15.766 0.059 1 95.12 248 ASP B C 1
ATOM 5325 O O . ASP B 1 248 ? -19.516 16.781 -0.057 1 95.12 248 ASP B O 1
ATOM 5329 N N . VAL B 1 249 ? -19.688 14.578 0.176 1 95.19 249 VAL B N 1
ATOM 5330 C CA . VAL B 1 249 ? -18.25 14.398 0.003 1 95.19 249 VAL B CA 1
ATOM 5331 C C . VAL B 1 249 ? -17.922 14.258 -1.481 1 95.19 249 VAL B C 1
ATOM 5333 O O . VAL B 1 249 ? -18.406 13.344 -2.148 1 95.19 249 VAL B O 1
ATOM 5336 N N . SER B 1 250 ? -17.078 15.156 -1.982 1 91.31 250 SER B N 1
ATOM 5337 C CA . SER B 1 250 ? -16.812 15.195 -3.416 1 91.31 250 SER B CA 1
ATOM 5338 C C . SER B 1 250 ? -15.422 14.656 -3.736 1 91.31 250 SER B C 1
ATOM 5340 O O . SER B 1 250 ? -15.133 14.328 -4.887 1 91.31 250 SER B O 1
ATOM 5342 N N . LEU B 1 251 ? -14.57 14.625 -2.754 1 93.69 251 LEU B N 1
ATOM 5343 C CA . LEU B 1 251 ? -13.203 14.148 -2.949 1 93.69 251 LEU B CA 1
ATOM 5344 C C . LEU B 1 251 ? -13.062 12.703 -2.484 1 93.69 251 LEU B C 1
ATOM 5346 O O . LEU B 1 251 ? -13.961 12.164 -1.831 1 93.69 251 LEU B O 1
ATOM 5350 N N . HIS B 1 252 ? -11.969 12.078 -2.889 1 92.38 252 HIS B N 1
ATOM 5351 C CA . HIS B 1 252 ? -11.727 10.688 -2.502 1 92.38 252 HIS B CA 1
ATOM 5352 C C . HIS B 1 252 ? -10.352 10.531 -1.853 1 92.38 252 HIS B C 1
ATOM 5354 O O . HIS B 1 252 ? -9.398 11.211 -2.236 1 92.38 252 HIS B O 1
ATOM 5360 N N . TRP B 1 253 ? -10.352 9.656 -0.907 1 95.62 253 TRP B N 1
ATOM 5361 C CA . TRP B 1 253 ? -9.07 9.25 -0.325 1 95.62 253 TRP B CA 1
ATOM 5362 C C . TRP B 1 253 ? -8.344 8.273 -1.236 1 95.62 253 TRP B C 1
ATOM 5364 O O . TRP B 1 253 ? -8.922 7.27 -1.664 1 95.62 253 TRP B O 1
ATOM 5374 N N . SER B 1 254 ? -7.117 8.625 -1.543 1 92.62 254 SER B N 1
ATOM 5375 C CA . SER B 1 254 ? -6.309 7.82 -2.451 1 92.62 254 SER B CA 1
ATOM 5376 C C . SER B 1 254 ? -4.996 7.402 -1.799 1 92.62 254 SER B C 1
ATOM 5378 O O . SER B 1 254 ? -4.363 8.195 -1.099 1 92.62 254 SER B O 1
ATOM 5380 N N . PRO B 1 255 ? -4.598 6.109 -2.045 1 94.62 255 PRO B N 1
ATOM 5381 C CA . PRO B 1 255 ? -3.299 5.668 -1.528 1 94.62 255 PRO B CA 1
ATOM 5382 C C . PRO B 1 255 ? -2.129 6.145 -2.385 1 94.62 255 PRO B C 1
ATOM 5384 O O . PRO B 1 255 ? -0.986 5.746 -2.152 1 94.62 255 PRO B O 1
ATOM 5387 N N . VAL B 1 256 ? -2.395 6.965 -3.359 1 92.06 256 VAL B N 1
ATOM 5388 C CA . VAL B 1 256 ? -1.352 7.461 -4.25 1 92.06 256 VAL B CA 1
ATOM 5389 C C . VAL B 1 256 ? -0.289 8.203 -3.443 1 92.06 256 VAL B C 1
ATOM 5391 O O . VAL B 1 256 ? -0.609 9.094 -2.654 1 92.06 256 VAL B O 1
ATOM 5394 N N . ARG B 1 257 ? 0.958 7.766 -3.693 1 93.62 257 ARG B N 1
ATOM 5395 C CA . ARG B 1 257 ? 2.08 8.453 -3.066 1 93.62 257 ARG B CA 1
ATOM 5396 C C . ARG B 1 257 ? 2.502 9.672 -3.881 1 93.62 257 ARG B C 1
ATOM 5398 O O . ARG B 1 257 ? 3.498 9.633 -4.605 1 93.62 257 ARG B O 1
ATOM 5405 N N . LYS B 1 258 ? 1.789 10.68 -3.674 1 91.75 258 LYS B N 1
ATOM 5406 C CA . LYS B 1 258 ? 2.049 11.898 -4.43 1 91.75 258 LYS B CA 1
ATOM 5407 C C . LYS B 1 258 ? 3.414 12.484 -4.074 1 91.75 258 LYS B C 1
ATOM 5409 O O . LYS B 1 258 ? 3.781 12.547 -2.898 1 91.75 258 LYS B O 1
ATOM 5414 N N . SER B 1 259 ? 4.145 12.867 -5.078 1 91.94 259 SER B N 1
ATOM 5415 C CA . SER B 1 259 ? 5.465 13.461 -4.906 1 91.94 259 SER B CA 1
ATOM 5416 C C . SER B 1 259 ? 5.402 14.984 -5 1 91.94 259 SER B C 1
ATOM 5418 O O . SER B 1 259 ? 4.824 15.531 -5.941 1 91.94 259 SER B O 1
ATOM 5420 N N . PHE B 1 260 ? 5.977 15.617 -4.004 1 93.81 260 PHE B N 1
ATOM 5421 C CA . PHE B 1 260 ? 6.148 17.062 -4.016 1 93.81 260 PHE B CA 1
ATOM 5422 C C . PHE B 1 260 ? 7.625 17.438 -4.086 1 93.81 260 PHE B C 1
ATOM 5424 O O . PHE B 1 260 ? 8.43 16.938 -3.303 1 93.81 260 PHE B O 1
ATOM 5431 N N . ARG B 1 261 ? 7.91 18.297 -5.004 1 93.06 261 ARG B N 1
ATOM 5432 C CA . ARG B 1 261 ? 9.289 18.75 -5.164 1 93.06 261 ARG B CA 1
ATOM 5433 C C . ARG B 1 261 ? 9.477 20.141 -4.547 1 93.06 261 ARG B C 1
ATOM 5435 O O . ARG B 1 261 ? 8.625 21.016 -4.715 1 93.06 261 ARG B O 1
ATOM 5442 N N . PHE B 1 262 ? 10.586 20.219 -3.873 1 94.5 262 PHE B N 1
ATOM 5443 C CA . PHE B 1 262 ? 10.859 21.469 -3.178 1 94.5 262 PHE B CA 1
ATOM 5444 C C . PHE B 1 262 ? 12.164 22.094 -3.664 1 94.5 262 PHE B C 1
ATOM 5446 O O . PHE B 1 262 ? 13.172 21.391 -3.814 1 94.5 262 PHE B O 1
ATOM 5453 N N . GLY B 1 263 ? 12.102 23.438 -3.844 1 92.06 263 GLY B N 1
ATOM 5454 C CA . GLY B 1 263 ? 13.32 24.203 -4.055 1 92.06 263 GLY B CA 1
ATOM 5455 C C . GLY B 1 263 ? 13.844 24.109 -5.477 1 92.06 263 GLY B C 1
ATOM 5456 O O . GLY B 1 263 ? 14.844 23.453 -5.73 1 92.06 263 GLY B O 1
ATOM 5457 N N . LYS B 1 264 ? 13.234 24.781 -6.27 1 88.38 264 LYS B N 1
ATOM 5458 C CA . LYS B 1 264 ? 13.703 24.844 -7.652 1 88.38 264 LYS B CA 1
ATOM 5459 C C . LYS B 1 264 ? 15.117 25.406 -7.738 1 88.38 264 LYS B C 1
ATOM 5461 O O . LYS B 1 264 ? 15.453 26.375 -7.047 1 88.38 264 LYS B O 1
ATOM 5466 N N . ARG B 1 265 ? 15.875 24.688 -8.492 1 84.38 265 ARG B N 1
ATOM 5467 C CA . ARG B 1 265 ? 17.25 25.141 -8.688 1 84.38 265 ARG B CA 1
ATOM 5468 C C . ARG B 1 265 ? 17.594 25.188 -10.172 1 84.38 265 ARG B C 1
ATOM 5470 O O . ARG B 1 265 ? 17.031 24.453 -10.977 1 84.38 265 ARG B O 1
ATOM 5477 N N . ASP B 1 266 ? 18.484 26.141 -10.5 1 82.56 266 ASP B N 1
ATOM 5478 C CA . ASP B 1 266 ? 19 26.234 -11.867 1 82.56 266 ASP B CA 1
ATOM 5479 C C . ASP B 1 266 ? 20.141 25.234 -12.086 1 82.56 266 ASP B C 1
ATOM 5481 O O . ASP B 1 266 ? 21.156 25.297 -11.406 1 82.56 266 ASP B O 1
ATOM 5485 N N . VAL B 1 267 ? 19.703 24.297 -12.773 1 82.75 267 VAL B N 1
ATOM 5486 C CA . VAL B 1 267 ? 20.75 23.312 -13.055 1 82.75 267 VAL B CA 1
ATOM 5487 C C . VAL B 1 267 ? 21.047 23.281 -14.555 1 82.75 267 VAL B C 1
ATOM 5489 O O . VAL B 1 267 ? 20.156 23.547 -15.375 1 82.75 267 VAL B O 1
ATOM 5492 N N . GLU B 1 268 ? 22.375 23.094 -14.852 1 82.44 268 GLU B N 1
ATOM 5493 C CA . GLU B 1 268 ? 22.766 22.938 -16.25 1 82.44 268 GLU B CA 1
ATOM 5494 C C . GLU B 1 268 ? 22.109 21.734 -16.891 1 82.44 268 GLU B C 1
ATOM 5496 O O . GLU B 1 268 ? 22 20.672 -16.266 1 82.44 268 GLU B O 1
ATOM 5501 N N . PRO B 1 269 ? 21.688 22.078 -18.078 1 79.81 269 PRO B N 1
ATOM 5502 C CA . PRO B 1 269 ? 21.141 20.922 -18.797 1 79.81 269 PRO B CA 1
ATOM 5503 C C . PRO B 1 269 ? 22.125 19.766 -18.891 1 79.81 269 PRO B C 1
ATOM 5505 O O . PRO B 1 269 ? 23.328 19.984 -19.078 1 79.81 269 PRO B O 1
ATOM 5508 N N . ASN B 1 270 ? 21.766 18.484 -18.594 1 77.44 270 ASN B N 1
ATOM 5509 C CA . ASN B 1 270 ? 22.531 17.25 -18.719 1 77.44 270 ASN B CA 1
ATOM 5510 C C . ASN B 1 270 ? 23.531 17.078 -17.578 1 77.44 270 ASN B C 1
ATOM 5512 O O . ASN B 1 270 ? 24.453 16.281 -17.672 1 77.44 270 ASN B O 1
ATOM 5516 N N . SER B 1 271 ? 23.547 18 -16.625 1 77.94 271 SER B N 1
ATOM 5517 C CA . SER B 1 271 ? 24.469 17.891 -15.492 1 77.94 271 SER B CA 1
ATOM 5518 C C . SER B 1 271 ? 24.156 16.656 -14.656 1 77.94 271 SER B C 1
ATOM 5520 O O . SER B 1 271 ? 25 16.203 -13.867 1 77.94 271 SER B O 1
ATOM 5522 N N . GLY B 1 272 ? 23.094 16.062 -14.844 1 77.56 272 GLY B N 1
ATOM 5523 C CA . GLY B 1 272 ? 22.656 14.977 -13.992 1 77.56 272 GLY B CA 1
ATOM 5524 C C . GLY B 1 272 ? 22.031 15.445 -12.688 1 77.56 272 GLY B C 1
ATOM 5525 O O . GLY B 1 272 ? 21.453 14.648 -11.945 1 77.56 272 GLY B O 1
ATOM 5526 N N . ASP B 1 273 ? 22.219 16.703 -12.461 1 79.31 273 ASP B N 1
ATOM 5527 C CA . ASP B 1 273 ? 21.641 17.266 -11.234 1 79.31 273 ASP B CA 1
ATOM 5528 C C . ASP B 1 273 ? 20.141 17.453 -11.367 1 79.31 273 ASP B C 1
ATOM 5530 O O . ASP B 1 273 ? 19.625 17.75 -12.445 1 79.31 273 ASP B O 1
ATOM 5534 N N . ARG B 1 274 ? 19.5 17.297 -10.148 1 86.06 274 ARG B N 1
ATOM 5535 C CA . ARG B 1 274 ? 18.062 17.484 -10.141 1 86.06 274 ARG B CA 1
ATOM 5536 C C . ARG B 1 274 ? 17.703 18.969 -10.07 1 86.06 274 ARG B C 1
ATOM 5538 O O . ARG B 1 274 ? 18.359 19.734 -9.367 1 86.06 274 ARG B O 1
ATOM 5545 N N . PRO B 1 275 ? 16.688 19.359 -10.742 1 88.31 275 PRO B N 1
ATOM 5546 C CA . PRO B 1 275 ? 16.297 20.766 -10.766 1 88.31 275 PRO B CA 1
ATOM 5547 C C . PRO B 1 275 ? 15.523 21.188 -9.523 1 88.31 275 PRO B C 1
ATOM 5549 O O . PRO B 1 275 ? 14.742 22.141 -9.57 1 88.31 275 PRO B O 1
ATOM 5552 N N . TYR B 1 276 ? 15.578 20.406 -8.43 1 91.38 276 TYR B N 1
ATOM 5553 C CA . TYR B 1 276 ? 14.969 20.703 -7.137 1 91.38 276 TYR B CA 1
ATOM 5554 C C . TYR B 1 276 ? 15.859 20.234 -5.992 1 91.38 276 TYR B C 1
ATOM 5556 O O . TYR B 1 276 ? 16.766 19.422 -6.195 1 91.38 276 TYR B O 1
ATOM 5564 N N . LEU B 1 277 ? 15.641 20.812 -4.852 1 90.56 277 LEU B N 1
ATOM 5565 C CA . LEU B 1 277 ? 16.469 20.484 -3.697 1 90.56 277 LEU B CA 1
ATOM 5566 C C . LEU B 1 277 ? 16.172 19.078 -3.193 1 90.56 277 LEU B C 1
ATOM 5568 O O . LEU B 1 277 ? 17.094 18.297 -2.963 1 90.56 277 LEU B O 1
ATOM 5572 N N . PHE B 1 278 ? 14.898 18.781 -2.961 1 92.56 278 PHE B N 1
ATOM 5573 C CA . PHE B 1 278 ? 14.523 17.438 -2.555 1 92.56 278 PHE B CA 1
ATOM 5574 C C . PHE B 1 278 ? 13.086 17.141 -2.939 1 92.56 278 PHE B C 1
ATOM 5576 O O . PHE B 1 278 ? 12.336 18.031 -3.314 1 92.56 278 PHE B O 1
ATOM 5583 N N . GLU B 1 279 ? 12.82 15.852 -2.932 1 94.06 279 GLU B N 1
ATOM 5584 C CA . GLU B 1 279 ? 11.469 15.352 -3.184 1 94.06 279 GLU B CA 1
ATOM 5585 C C . GLU B 1 279 ? 10.898 14.648 -1.953 1 94.06 279 GLU B C 1
ATOM 5587 O O . GLU B 1 279 ? 11.617 13.922 -1.264 1 94.06 279 GLU B O 1
ATOM 5592 N N . ALA B 1 280 ? 9.648 15.031 -1.614 1 95.38 280 ALA B N 1
ATOM 5593 C CA . ALA B 1 280 ? 8.93 14.375 -0.526 1 95.38 280 ALA B CA 1
ATOM 5594 C C . ALA B 1 280 ? 7.672 13.68 -1.04 1 95.38 280 ALA B C 1
ATOM 5596 O O . ALA B 1 280 ? 6.902 14.258 -1.807 1 95.38 280 ALA B O 1
ATOM 5597 N N . ARG B 1 281 ? 7.516 12.43 -0.589 1 95.12 281 ARG B N 1
ATOM 5598 C CA . ARG B 1 281 ? 6.359 11.648 -1.021 1 95.12 281 ARG B CA 1
ATOM 5599 C C . ARG B 1 281 ? 5.414 11.375 0.145 1 95.12 281 ARG B C 1
ATOM 5601 O O . ARG B 1 281 ? 5.863 11.094 1.26 1 95.12 281 ARG B O 1
ATOM 5608 N N . THR B 1 282 ? 4.156 11.5 -0.146 1 96.31 282 THR B N 1
ATOM 5609 C CA . THR B 1 282 ? 3.135 11.203 0.854 1 96.31 282 THR B CA 1
ATOM 5610 C C . THR B 1 282 ? 2.77 9.719 0.831 1 96.31 282 THR B C 1
ATOM 5612 O O . THR B 1 282 ? 3.221 8.977 -0.043 1 96.31 282 THR B O 1
ATOM 5615 N N . ASP B 1 283 ? 1.999 9.273 1.799 1 96.69 283 ASP B N 1
ATOM 5616 C CA . ASP B 1 283 ? 1.512 7.895 1.823 1 96.69 283 ASP B CA 1
ATOM 5617 C C . ASP B 1 283 ? 0.06 7.816 1.355 1 96.69 283 ASP B C 1
ATOM 5619 O O . ASP B 1 283 ? -0.55 6.746 1.383 1 96.69 283 ASP B O 1
ATOM 5623 N N . GLY B 1 284 ? -0.504 8.875 0.936 1 96.75 284 GLY B N 1
ATOM 5624 C CA . GLY B 1 284 ? -1.86 9.047 0.439 1 96.75 284 GLY B CA 1
ATOM 5625 C C . GLY B 1 284 ? -2.369 10.469 0.562 1 96.75 284 GLY B C 1
ATOM 5626 O O . GLY B 1 284 ? -1.653 11.352 1.046 1 96.75 284 GLY B O 1
ATOM 5627 N N . HIS B 1 285 ? -3.498 10.695 0.004 1 96.62 285 HIS B N 1
ATOM 5628 C CA . HIS B 1 285 ? -4.055 12.039 0.107 1 96.62 285 HIS B CA 1
ATOM 5629 C C . HIS B 1 285 ? -5.527 12.062 -0.287 1 96.62 285 HIS B C 1
ATOM 5631 O O . HIS B 1 285 ? -6.035 11.086 -0.857 1 96.62 285 HIS B O 1
ATOM 5637 N N . LEU B 1 286 ? -6.191 13.062 0.161 1 97.06 286 LEU B N 1
ATOM 5638 C CA . LEU B 1 286 ? -7.543 13.391 -0.273 1 97.06 286 LEU B CA 1
ATOM 5639 C C . LEU B 1 286 ? -7.512 14.266 -1.522 1 97.06 286 LEU B C 1
ATOM 5641 O O . LEU B 1 286 ? -6.902 15.336 -1.521 1 97.06 286 LEU B O 1
ATOM 5645 N N . ALA B 1 287 ? -8.086 13.781 -2.602 1 92.25 287 ALA B N 1
ATOM 5646 C CA . ALA B 1 287 ? -8.008 14.516 -3.861 1 92.25 287 ALA B CA 1
ATOM 5647 C C . ALA B 1 287 ? -9.234 14.25 -4.727 1 92.25 287 ALA B C 1
ATOM 5649 O O . ALA B 1 287 ? -10.062 13.391 -4.398 1 92.25 287 ALA B O 1
ATOM 5650 N N . SER B 1 288 ? -9.289 15.07 -5.766 1 86.38 288 SER B N 1
ATOM 5651 C CA . SER B 1 288 ? -10.383 14.898 -6.711 1 86.38 288 SER B CA 1
ATOM 5652 C C . SER B 1 288 ? -10.297 13.547 -7.422 1 86.38 288 SER B C 1
ATOM 5654 O O . SER B 1 288 ? -9.203 13.055 -7.695 1 86.38 288 SER B O 1
ATOM 5656 N N . ARG B 1 289 ? -11.438 13 -7.641 1 72.25 289 ARG B N 1
ATOM 5657 C CA . ARG B 1 289 ? -11.57 11.711 -8.328 1 72.25 289 ARG B CA 1
ATOM 5658 C C . ARG B 1 289 ? -11.102 11.812 -9.773 1 72.25 289 ARG B C 1
ATOM 5660 O O . ARG B 1 289 ? -10.508 10.875 -10.305 1 72.25 289 ARG B O 1
ATOM 5667 N N . ASN B 1 290 ? -11.57 12.969 -10.344 1 62.94 290 ASN B N 1
ATOM 5668 C CA . ASN B 1 290 ? -11.297 13.164 -11.758 1 62.94 290 ASN B CA 1
ATOM 5669 C C . ASN B 1 290 ? -9.945 13.836 -11.984 1 62.94 290 ASN B C 1
ATOM 5671 O O . ASN B 1 290 ? -9.641 14.852 -11.367 1 62.94 290 ASN B O 1
ATOM 5675 N N . PRO B 1 291 ? -9.016 12.93 -12.516 1 52.16 291 PRO B N 1
ATOM 5676 C CA . PRO B 1 291 ? -7.746 13.602 -12.797 1 52.16 291 PRO B CA 1
ATOM 5677 C C . PRO B 1 291 ? -7.914 14.852 -13.672 1 52.16 291 PRO B C 1
ATOM 5679 O O . PRO B 1 291 ? -8.695 14.836 -14.625 1 52.16 291 PRO B O 1
ATOM 5682 N N . GLY B 1 292 ? -8.125 15.922 -13.016 1 49.38 292 GLY B N 1
ATOM 5683 C CA . GLY B 1 292 ? -8.234 17.094 -13.875 1 49.38 292 GLY B CA 1
ATOM 5684 C C . GLY B 1 292 ? -7.293 17.047 -15.07 1 49.38 292 GLY B C 1
ATOM 5685 O O . GLY B 1 292 ? -6.473 16.125 -15.188 1 49.38 292 GLY B O 1
ATOM 5686 N N . PRO B 1 293 ? -7.633 17.844 -16.156 1 46.59 293 PRO B N 1
ATOM 5687 C CA . PRO B 1 293 ? -6.891 17.828 -17.406 1 46.59 293 PRO B CA 1
ATOM 5688 C C . PRO B 1 293 ? -5.375 17.828 -17.203 1 46.59 293 PRO B C 1
ATOM 5690 O O . PRO B 1 293 ? -4.633 17.328 -18.047 1 46.59 293 PRO B O 1
ATOM 5693 N N . ASN B 1 294 ? -4.949 18.578 -16.297 1 42.5 294 ASN B N 1
ATOM 5694 C CA . ASN B 1 294 ? -3.506 18.766 -16.203 1 42.5 294 ASN B CA 1
ATOM 5695 C C . ASN B 1 294 ? -2.893 17.859 -15.141 1 42.5 294 ASN B C 1
ATOM 5697 O O . ASN B 1 294 ? -1.836 18.172 -14.586 1 42.5 294 ASN B O 1
ATOM 5701 N N . ASP B 1 295 ? -3.467 16.562 -15.055 1 48.38 295 ASP B N 1
ATOM 5702 C CA . ASP B 1 295 ? -2.908 15.492 -14.234 1 48.38 295 ASP B CA 1
ATOM 5703 C C . ASP B 1 295 ? -2.646 15.969 -12.812 1 48.38 295 ASP B C 1
ATOM 5705 O O . ASP B 1 295 ? -1.983 15.281 -12.031 1 48.38 295 ASP B O 1
ATOM 5709 N N . ALA B 1 296 ? -2.762 17.328 -12.633 1 56.16 296 ALA B N 1
ATOM 5710 C CA . ALA B 1 296 ? -2.42 17.75 -11.281 1 56.16 296 ALA B CA 1
ATOM 5711 C C . ALA B 1 296 ? -3.641 17.703 -10.367 1 56.16 296 ALA B C 1
ATOM 5713 O O . ALA B 1 296 ? -4.664 18.328 -10.656 1 56.16 296 ALA B O 1
ATOM 5714 N N . LYS B 1 297 ? -3.877 16.609 -9.625 1 69.5 297 LYS B N 1
ATOM 5715 C CA . LYS B 1 297 ? -4.895 16.562 -8.578 1 69.5 297 LYS B CA 1
ATOM 5716 C C . LYS B 1 297 ? -4.391 17.219 -7.293 1 69.5 297 LYS B C 1
ATOM 5718 O O . LYS B 1 297 ? -3.531 16.672 -6.605 1 69.5 297 LYS B O 1
ATOM 5723 N N . PRO B 1 298 ? -4.848 18.578 -7.211 1 86.75 298 PRO B N 1
ATOM 5724 C CA . PRO B 1 298 ? -4.406 19.141 -5.934 1 86.75 298 PRO B CA 1
ATOM 5725 C C . PRO B 1 298 ? -4.848 18.312 -4.734 1 86.75 298 PRO B C 1
ATOM 5727 O O . PRO B 1 298 ? -5.93 17.719 -4.754 1 86.75 298 PRO B O 1
ATOM 5730 N N . SER B 1 299 ? -3.936 18.25 -3.846 1 94.19 299 SER B N 1
ATOM 5731 C CA . SER B 1 299 ? -4.254 17.547 -2.609 1 94.19 299 SER B CA 1
ATOM 5732 C C . SER B 1 299 ? -5 18.453 -1.634 1 94.19 299 SER B C 1
ATOM 5734 O O . SER B 1 299 ? -4.672 19.641 -1.497 1 94.19 299 SER B O 1
ATOM 5736 N N . ALA B 1 300 ? -6.008 17.922 -1.029 1 96.62 300 ALA B N 1
ATOM 5737 C CA . ALA B 1 300 ? -6.754 18.641 -0.002 1 96.62 300 ALA B CA 1
ATOM 5738 C C . ALA B 1 300 ? -6.211 18.328 1.39 1 96.62 300 ALA B C 1
ATOM 5740 O O . ALA B 1 300 ? -6.203 19.203 2.266 1 96.62 300 ALA B O 1
ATOM 5741 N N . VAL B 1 301 ? -5.918 17.156 1.637 1 98.25 301 VAL B N 1
ATOM 5742 C CA . VAL B 1 301 ? -5.293 16.641 2.852 1 98.25 301 VAL B CA 1
ATOM 5743 C C . VAL B 1 301 ? -4.242 15.602 2.49 1 98.25 301 VAL B C 1
ATOM 5745 O O . VAL B 1 301 ? -4.438 14.805 1.567 1 98.25 301 VAL B O 1
ATOM 5748 N N . ILE B 1 302 ? -3.111 15.586 3.154 1 98.19 302 ILE B N 1
ATOM 5749 C CA . ILE B 1 302 ? -2.107 14.547 2.914 1 98.19 302 ILE B CA 1
ATOM 5750 C C . ILE B 1 302 ? -1.982 13.656 4.145 1 98.19 302 ILE B C 1
ATOM 5752 O O . ILE B 1 302 ? -2.357 14.055 5.25 1 98.19 302 ILE B O 1
ATOM 5756 N N . VAL B 1 303 ? -1.479 12.438 3.949 1 98.38 303 VAL B N 1
ATOM 5757 C CA . VAL B 1 303 ? -1.325 11.508 5.062 1 98.38 303 VAL B CA 1
ATOM 5758 C C . VAL B 1 303 ? 0.102 10.969 5.09 1 98.38 303 VAL B C 1
ATOM 5760 O O . VAL B 1 303 ? 0.766 10.891 4.055 1 98.38 303 VAL B O 1
ATOM 5763 N N . GLU B 1 304 ? 0.603 10.672 6.277 1 98 304 GLU B N 1
ATOM 5764 C CA . GLU B 1 304 ? 1.867 10.008 6.574 1 98 304 GLU B CA 1
ATOM 5765 C C . GLU B 1 304 ? 1.672 8.867 7.57 1 98 304 GLU B C 1
ATOM 5767 O O . GLU B 1 304 ? 0.929 9.008 8.547 1 98 304 GLU B O 1
ATOM 5772 N N . VAL B 1 305 ? 2.318 7.715 7.281 1 97.81 305 VAL B N 1
ATOM 5773 C CA . VAL B 1 305 ? 2.139 6.586 8.188 1 97.81 305 VAL B CA 1
ATOM 5774 C C . VAL B 1 305 ? 3.5 6.047 8.617 1 97.81 305 VAL B C 1
ATOM 5776 O O . VAL B 1 305 ? 4.5 6.238 7.922 1 97.81 305 VAL B O 1
ATOM 5779 N N . LYS B 1 306 ? 3.531 5.438 9.773 1 94.88 306 LYS B N 1
ATOM 5780 C CA . LYS B 1 306 ? 4.684 4.707 10.289 1 94.88 306 LYS B CA 1
ATOM 5781 C C . LYS B 1 306 ? 4.258 3.387 10.922 1 94.88 306 LYS B C 1
ATOM 5783 O O . LYS B 1 306 ? 3.203 3.307 11.555 1 94.88 306 LYS B O 1
ATOM 5788 N N . PRO B 1 307 ? 5.117 2.4 10.805 1 93.31 307 PRO B N 1
ATOM 5789 C CA . PRO B 1 307 ? 4.789 1.105 11.414 1 93.31 307 PRO B CA 1
ATOM 5790 C C . PRO B 1 307 ? 5.086 1.059 12.906 1 93.31 307 PRO B C 1
ATOM 5792 O O . PRO B 1 307 ? 4.836 0.041 13.562 1 93.31 307 PRO B O 1
ATOM 5795 N N . THR B 1 308 ? 5.664 2.135 13.422 1 91.19 308 THR B N 1
ATOM 5796 C CA . THR B 1 308 ? 6.031 2.186 14.836 1 91.19 308 THR B CA 1
ATOM 5797 C C . THR B 1 308 ? 5.355 3.361 15.531 1 91.19 308 THR B C 1
ATOM 5799 O O . THR B 1 308 ? 4.848 4.273 14.875 1 91.19 308 THR B O 1
ATOM 5802 N N . ASN B 1 309 ? 5.395 3.227 16.828 1 89.38 309 ASN B N 1
ATOM 5803 C CA . ASN B 1 309 ? 4.938 4.336 17.656 1 89.38 309 ASN B CA 1
ATOM 5804 C C . ASN B 1 309 ? 5.98 5.445 17.75 1 89.38 309 ASN B C 1
ATOM 5806 O O . ASN B 1 309 ? 7.18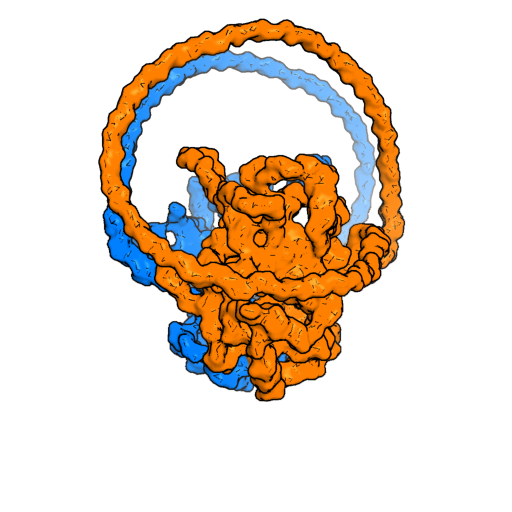 5.188 17.609 1 89.38 309 ASN B O 1
ATOM 5810 N N . ARG B 1 310 ? 5.484 6.582 18.094 1 88.94 310 ARG B N 1
ATOM 5811 C CA . ARG B 1 310 ? 6.312 7.777 18.172 1 88.94 310 ARG B CA 1
ATOM 5812 C C . ARG B 1 310 ? 7.41 7.613 19.219 1 88.94 310 ARG B C 1
ATOM 5814 O O . ARG B 1 310 ? 8.508 8.156 19.078 1 88.94 310 ARG B O 1
ATOM 5821 N N . ARG B 1 311 ? 7.141 6.945 20.156 1 83.81 311 ARG B N 1
ATOM 5822 C CA . ARG B 1 311 ? 8.094 6.766 21.25 1 83.81 311 ARG B CA 1
ATOM 5823 C C . ARG B 1 311 ? 9.273 5.902 20.812 1 83.81 311 ARG B C 1
ATOM 5825 O O . ARG B 1 311 ? 10.359 5.984 21.391 1 83.81 311 ARG B O 1
ATOM 5832 N N . TYR B 1 312 ? 8.992 5.113 19.781 1 79.62 312 TYR B N 1
ATOM 5833 C CA . TYR B 1 312 ? 10.055 4.312 19.188 1 79.62 312 TYR B CA 1
ATOM 5834 C C . TYR B 1 312 ? 10.891 5.148 18.219 1 79.62 312 TYR B C 1
ATOM 5836 O O . TYR B 1 312 ? 12.125 5.07 18.234 1 79.62 312 TYR B O 1
ATOM 5844 N N . ASN B 1 313 ? 10.281 5.859 17.5 1 83.81 313 ASN B N 1
ATOM 5845 C CA . ASN B 1 313 ? 10.883 6.648 16.422 1 83.81 313 ASN B CA 1
ATOM 5846 C C . ASN B 1 313 ? 10.047 7.883 16.109 1 83.81 313 ASN B C 1
ATOM 5848 O O . ASN B 1 313 ? 8.938 7.77 15.578 1 83.81 313 ASN B O 1
ATOM 5852 N N . ASN B 1 314 ? 10.719 9.07 16.406 1 89.94 314 ASN B N 1
ATOM 5853 C CA . ASN B 1 314 ? 9.93 10.273 16.172 1 89.94 314 ASN B CA 1
ATOM 5854 C C . ASN B 1 314 ? 10.438 11.039 14.945 1 89.94 314 ASN B C 1
ATOM 5856 O O . ASN B 1 314 ? 10.148 12.227 14.789 1 89.94 314 ASN B O 1
ATOM 5860 N N . ARG B 1 315 ? 11.18 10.414 14.062 1 92.19 315 ARG B N 1
ATOM 5861 C CA . ARG B 1 315 ? 11.688 11.023 12.836 1 92.19 315 ARG B CA 1
ATOM 5862 C C . ARG B 1 315 ? 10.539 11.422 11.914 1 92.19 315 ARG B C 1
ATOM 5864 O O . ARG B 1 315 ? 10.734 12.195 10.977 1 92.19 315 ARG B O 1
ATOM 5871 N N . VAL B 1 316 ? 9.398 10.852 12.195 1 94.69 316 VAL B N 1
ATOM 5872 C CA . VAL B 1 316 ? 8.211 11.188 11.422 1 94.69 316 VAL B CA 1
ATOM 5873 C C . VAL B 1 316 ? 7.965 12.695 11.477 1 94.69 316 VAL B C 1
ATOM 5875 O O . VAL B 1 316 ? 7.422 13.281 10.531 1 94.69 316 VAL B O 1
ATOM 5878 N N . ILE B 1 317 ? 8.422 13.383 12.469 1 96.56 317 ILE B N 1
ATOM 5879 C CA . ILE B 1 317 ? 8.258 14.82 12.625 1 96.56 317 ILE B CA 1
ATOM 5880 C C . ILE B 1 317 ? 9.016 15.555 11.523 1 96.56 317 ILE B C 1
ATOM 5882 O O . ILE B 1 317 ? 8.477 16.453 10.875 1 96.56 317 ILE B O 1
ATOM 5886 N N . TYR B 1 318 ? 10.25 15.109 11.25 1 95.56 318 TYR B N 1
ATOM 5887 C CA . TYR B 1 318 ? 11.039 15.688 10.172 1 95.56 318 TYR B CA 1
ATOM 5888 C C . TYR B 1 318 ? 10.406 15.398 8.812 1 95.56 318 TYR B C 1
ATOM 5890 O O . TYR B 1 318 ? 10.289 16.281 7.969 1 95.56 318 TYR B O 1
ATOM 5898 N N . GLN B 1 319 ? 10.016 14.195 8.68 1 95.31 319 GLN B N 1
ATOM 5899 C CA . GLN B 1 319 ? 9.453 13.758 7.402 1 95.31 319 GLN B CA 1
ATOM 5900 C C . GLN B 1 319 ? 8.148 14.484 7.102 1 95.31 319 GLN B C 1
ATOM 5902 O O . GLN B 1 319 ? 7.957 15 5.996 1 95.31 319 GLN B O 1
ATOM 5907 N N . ALA B 1 320 ? 7.316 14.484 8.07 1 97.75 320 ALA B N 1
ATOM 5908 C CA . ALA B 1 320 ? 6.035 15.164 7.91 1 97.75 320 ALA B CA 1
ATOM 5909 C C . ALA B 1 320 ? 6.23 16.641 7.621 1 97.75 320 ALA B C 1
ATOM 5911 O O . ALA B 1 320 ? 5.52 17.219 6.797 1 97.75 320 ALA B O 1
ATOM 5912 N N . THR B 1 321 ? 7.18 17.234 8.242 1 97.88 321 THR B N 1
ATOM 5913 C CA . THR B 1 321 ? 7.48 18.641 8.008 1 97.88 321 THR B CA 1
ATOM 5914 C C . THR B 1 321 ? 7.953 18.859 6.574 1 97.88 321 THR B C 1
ATOM 5916 O O . THR B 1 321 ? 7.5 19.797 5.898 1 97.88 321 THR B O 1
ATOM 5919 N N . SER B 1 322 ? 8.812 18.031 6.141 1 97 322 SER B N 1
ATOM 5920 C CA . SER B 1 322 ? 9.305 18.141 4.77 1 97 322 SER B CA 1
ATOM 5921 C C . SER B 1 322 ? 8.18 17.969 3.762 1 97 322 SER B C 1
ATOM 5923 O O . SER B 1 322 ? 8.156 18.641 2.727 1 97 322 SER B O 1
ATOM 5925 N N . GLN B 1 323 ? 7.273 17.078 4.02 1 98.12 323 GLN B N 1
ATOM 5926 C CA . GLN B 1 323 ? 6.113 16.891 3.154 1 98.12 323 GLN B CA 1
ATOM 5927 C C . GLN B 1 323 ? 5.23 18.141 3.135 1 98.12 323 GLN B C 1
ATOM 5929 O O . GLN B 1 323 ? 4.816 18.594 2.066 1 98.12 323 GLN B O 1
ATOM 5934 N N . MET B 1 324 ? 4.996 18.672 4.281 1 98.5 324 MET B N 1
ATOM 5935 C CA . MET B 1 324 ? 4.16 19.859 4.387 1 98.5 324 MET B CA 1
ATOM 5936 C C . MET B 1 324 ? 4.785 21.031 3.646 1 98.5 324 MET B C 1
ATOM 5938 O O . MET B 1 324 ? 4.113 21.703 2.861 1 98.5 324 MET B O 1
ATOM 5942 N N . VAL B 1 325 ? 6.062 21.203 3.848 1 97.69 325 VAL B N 1
ATOM 5943 C CA . VAL B 1 325 ? 6.785 22.297 3.213 1 97.69 325 VAL B CA 1
ATOM 5944 C C . VAL B 1 325 ? 6.742 22.141 1.695 1 97.69 325 VAL B C 1
ATOM 5946 O O . VAL B 1 325 ? 6.477 23.109 0.97 1 97.69 325 VAL B O 1
ATOM 5949 N N . SER B 1 326 ? 6.965 20.969 1.277 1 97.25 326 SER B N 1
ATOM 5950 C CA . SER B 1 326 ? 6.961 20.703 -0.158 1 97.25 326 SER B CA 1
ATOM 5951 C C . SER B 1 326 ? 5.57 20.906 -0.752 1 97.25 326 SER B C 1
ATOM 5953 O O . SER B 1 326 ? 5.43 21.391 -1.874 1 97.25 326 SER B O 1
ATOM 5955 N N . TRP B 1 327 ? 4.59 20.516 -0.019 1 97.62 327 TRP B N 1
ATOM 5956 C CA . TRP B 1 327 ? 3.205 20.719 -0.438 1 97.62 327 TRP B CA 1
ATOM 5957 C C . TRP B 1 327 ? 2.881 22.203 -0.555 1 97.62 327 TRP B C 1
ATOM 5959 O O . TRP B 1 327 ? 2.369 22.656 -1.582 1 97.62 327 TRP B O 1
ATOM 5969 N N . ILE B 1 328 ? 3.188 22.969 0.413 1 97.25 328 ILE B N 1
ATOM 5970 C CA . ILE B 1 328 ? 2.953 24.406 0.427 1 97.25 328 ILE B CA 1
ATOM 5971 C C . ILE B 1 328 ? 3.682 25.062 -0.746 1 97.25 328 ILE B C 1
ATOM 5973 O O . ILE B 1 328 ? 3.141 25.953 -1.402 1 97.25 328 ILE B O 1
ATOM 5977 N N . TYR B 1 329 ? 4.852 24.609 -1.006 1 96.69 329 TYR B N 1
ATOM 5978 C CA . TYR B 1 329 ? 5.695 25.172 -2.055 1 96.69 329 TYR B CA 1
ATOM 5979 C C . TYR B 1 329 ? 5.105 24.891 -3.434 1 96.69 329 TYR B C 1
ATOM 5981 O O . TYR B 1 329 ? 5.016 25.797 -4.27 1 96.69 329 TYR B O 1
ATOM 5989 N N . GLN B 1 330 ? 4.691 23.703 -3.68 1 95.56 330 GLN B N 1
ATOM 5990 C CA . GLN B 1 330 ? 4.262 23.297 -5.012 1 95.56 330 GLN B CA 1
ATOM 5991 C C . GLN B 1 330 ? 2.814 23.703 -5.273 1 95.56 330 GLN B C 1
ATOM 5993 O O . GLN B 1 330 ? 2.43 23.953 -6.418 1 95.56 330 GLN B O 1
ATOM 5998 N N . GLU B 1 331 ? 2.059 23.656 -4.23 1 93.62 331 GLU B N 1
ATOM 5999 C CA . GLU B 1 331 ? 0.658 24.047 -4.309 1 93.62 331 GLU B CA 1
ATOM 6000 C C . GLU B 1 331 ? 0.353 25.188 -3.332 1 93.62 331 GLU B C 1
ATOM 6002 O O . GLU B 1 331 ? -0.44 25.016 -2.402 1 93.62 331 GLU B O 1
ATOM 6007 N N . PRO B 1 332 ? 0.898 26.312 -3.604 1 93.25 332 PRO B N 1
ATOM 6008 C CA . PRO B 1 332 ? 0.764 27.391 -2.637 1 93.25 332 PRO B CA 1
ATOM 6009 C C . PRO B 1 332 ? -0.65 27.969 -2.586 1 93.25 332 PRO B C 1
ATOM 6011 O O . PRO B 1 332 ? -1.387 27.891 -3.574 1 93.25 332 PRO B O 1
ATOM 6014 N N . ASP B 1 333 ? -0.938 28.5 -1.46 1 91.06 333 ASP B N 1
ATOM 6015 C CA . ASP B 1 333 ? -2.15 29.297 -1.311 1 91.06 333 ASP B CA 1
ATOM 6016 C C . ASP B 1 333 ? -2.061 30.594 -2.119 1 91.06 333 ASP B C 1
ATOM 6018 O O . ASP B 1 333 ? -0.964 31.078 -2.387 1 91.06 333 ASP B O 1
ATOM 6022 N N . ALA B 1 334 ? -3.252 31.047 -2.531 1 89.62 334 ALA B N 1
ATOM 6023 C CA . ALA B 1 334 ? -3.275 32.312 -3.232 1 89.62 334 ALA B CA 1
ATOM 6024 C C . ALA B 1 334 ? -2.789 33.469 -2.328 1 89.62 334 ALA B C 1
ATOM 6026 O O . ALA B 1 334 ? -3.213 33.562 -1.175 1 89.62 334 ALA B O 1
ATOM 6027 N N . PRO B 1 335 ? -1.937 34.281 -2.904 1 87.94 335 PRO B N 1
ATOM 6028 C CA . PRO B 1 335 ? -1.408 35.375 -2.088 1 87.94 335 PRO B CA 1
ATOM 6029 C C . PRO B 1 335 ? -2.504 36.312 -1.564 1 87.94 335 PRO B C 1
ATOM 6031 O O . PRO B 1 335 ? -3.412 36.688 -2.311 1 87.94 335 PRO B O 1
ATOM 6034 N N . GLY B 1 336 ? -2.326 36.625 -0.34 1 80 336 GLY B N 1
ATOM 6035 C CA . GLY B 1 336 ? -3.221 37.625 0.25 1 80 336 GLY B CA 1
ATOM 6036 C C . GLY B 1 336 ? -4.613 37.094 0.506 1 80 336 GLY B C 1
ATOM 6037 O O . GLY B 1 336 ? -5.488 37.812 0.988 1 80 336 GLY B O 1
ATOM 6038 N N . ALA B 1 337 ? -4.828 35.844 0.261 1 79 337 ALA B N 1
ATOM 6039 C CA . ALA B 1 337 ? -6.152 35.25 0.464 1 79 337 ALA B CA 1
ATOM 6040 C C . ALA B 1 337 ? -6.539 35.281 1.94 1 79 337 ALA B C 1
ATOM 6042 O O . ALA B 1 337 ? -7.711 35.438 2.281 1 79 337 ALA B O 1
ATOM 6043 N N . LYS B 1 338 ? -5.559 35.125 2.781 1 83.44 338 LYS B N 1
ATOM 6044 C CA . LYS B 1 338 ? -5.719 35.094 4.234 1 83.44 338 LYS B CA 1
ATOM 6045 C C . LYS B 1 338 ? -4.496 35.688 4.926 1 83.44 338 LYS B C 1
ATOM 6047 O O . LYS B 1 338 ? -3.414 35.75 4.34 1 83.44 338 LYS B O 1
ATOM 6052 N N . LYS B 1 339 ? -4.785 36.094 6.109 1 85.19 339 LYS B N 1
ATOM 6053 C CA . LYS B 1 339 ? -3.656 36.531 6.93 1 85.19 339 LYS B CA 1
ATOM 6054 C C . LYS B 1 339 ? -2.805 35.312 7.359 1 85.19 339 LYS B C 1
ATOM 6056 O O . LYS B 1 339 ? -1.574 35.406 7.355 1 85.19 339 LYS B O 1
ATOM 6061 N N . GLN B 1 340 ? -3.529 34.312 7.691 1 93 340 GLN B N 1
ATOM 6062 C CA . GLN B 1 340 ? -2.891 33.062 8.07 1 93 340 GLN B CA 1
ATOM 6063 C C . GLN B 1 340 ? -3.484 31.875 7.293 1 93 340 GLN B C 1
ATOM 6065 O O . GLN B 1 340 ? -4.707 31.75 7.191 1 93 340 GLN B O 1
ATOM 6070 N N . TYR B 1 341 ? -2.564 31.156 6.742 1 95.38 341 TYR B N 1
ATOM 6071 C CA . TYR B 1 341 ? -2.979 29.953 6.016 1 95.38 341 TYR B CA 1
ATOM 6072 C C . TYR B 1 341 ? -2.938 28.734 6.918 1 95.38 341 TYR B C 1
ATOM 6074 O O . TYR B 1 341 ? -2.166 28.688 7.879 1 95.38 341 TYR B O 1
ATOM 6082 N N . CYS B 1 342 ? -3.826 27.75 6.633 1 96.06 342 CYS B N 1
ATOM 6083 C CA . CYS B 1 342 ? -3.885 26.5 7.383 1 96.06 342 CYS B CA 1
ATOM 6084 C C . CYS B 1 342 ? -4.02 25.312 6.441 1 96.06 342 CYS B C 1
ATOM 6086 O O . CYS B 1 342 ? -4.754 25.375 5.453 1 96.06 342 CYS B O 1
ATOM 6088 N N . ARG B 1 343 ? -3.314 24.25 6.766 1 96.94 343 ARG B N 1
ATOM 6089 C CA . ARG B 1 343 ? -3.412 23 6.02 1 96.94 343 ARG B CA 1
ATOM 6090 C C . ARG B 1 343 ? -3.434 21.797 6.965 1 96.94 343 ARG B C 1
ATOM 6092 O O . ARG B 1 343 ? -2.66 21.734 7.922 1 96.94 343 ARG B O 1
ATOM 6099 N N . PRO B 1 344 ? -4.348 20.922 6.715 1 98.38 344 PRO B N 1
ATOM 6100 C CA . PRO B 1 344 ? -4.426 19.734 7.562 1 98.38 344 PRO B CA 1
ATOM 6101 C C . PRO B 1 344 ? -3.592 18.578 7.027 1 98.38 344 PRO B C 1
ATOM 6103 O O . PRO B 1 344 ? -3.469 18.406 5.812 1 98.38 344 PRO B O 1
ATOM 6106 N N . MET B 1 345 ? -3.086 17.828 7.91 1 98.62 345 MET B N 1
ATOM 6107 C CA . MET B 1 345 ? -2.357 16.594 7.668 1 98.62 345 MET B CA 1
ATOM 6108 C C . MET B 1 345 ? -2.744 15.523 8.688 1 98.62 345 MET B C 1
ATOM 6110 O O . MET B 1 345 ? -2.959 15.828 9.85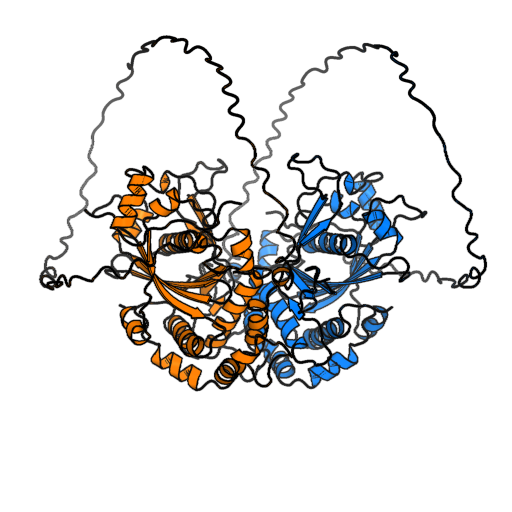9 1 98.62 345 MET B O 1
ATOM 6114 N N . ILE B 1 346 ? -2.881 14.289 8.211 1 98.88 346 ILE B N 1
ATOM 6115 C CA . ILE B 1 346 ? -3.168 13.156 9.086 1 98.88 346 ILE B CA 1
ATOM 6116 C C . ILE B 1 346 ? -1.947 12.242 9.164 1 98.88 346 ILE B C 1
ATOM 6118 O O . ILE B 1 346 ? -1.371 11.875 8.141 1 98.88 346 ILE B O 1
ATOM 6122 N N . ILE B 1 347 ? -1.522 11.93 10.383 1 98.62 347 ILE B N 1
ATOM 6123 C CA . ILE B 1 347 ? -0.423 10.992 10.609 1 98.62 347 ILE B CA 1
ATOM 6124 C C . ILE B 1 347 ? -0.925 9.773 11.383 1 98.62 347 ILE B C 1
ATOM 6126 O O . ILE B 1 347 ? -1.646 9.914 12.367 1 98.62 347 ILE B O 1
ATOM 6130 N N . GLN B 1 348 ? -0.592 8.648 10.875 1 98.44 348 GLN B N 1
ATOM 6131 C CA . GLN B 1 348 ? -0.844 7.465 11.695 1 98.44 348 GLN B CA 1
ATOM 6132 C C . GLN B 1 348 ? 0.459 6.75 12.047 1 98.44 348 GLN B C 1
ATOM 6134 O O . GLN B 1 348 ? 1.269 6.457 11.164 1 98.44 348 GLN B O 1
ATOM 6139 N N . GLU B 1 349 ? 0.655 6.551 13.273 1 96.38 349 GLU B N 1
ATOM 6140 C CA . GLU B 1 349 ? 1.77 5.793 13.836 1 96.38 349 GLU B CA 1
ATOM 6141 C C . GLU B 1 349 ? 1.277 4.539 14.555 1 96.38 349 GLU B C 1
ATOM 6143 O O . GLU B 1 349 ? 0.936 4.59 15.734 1 96.38 349 GLU B O 1
ATOM 6148 N N . ARG B 1 350 ? 1.305 3.457 13.758 1 94.12 350 ARG B N 1
ATOM 6149 C CA . ARG B 1 350 ? 0.745 2.18 14.188 1 94.12 350 ARG B CA 1
ATOM 6150 C C . ARG B 1 350 ? -0.687 2.352 14.688 1 94.12 350 ARG B C 1
ATOM 6152 O O . ARG B 1 350 ? -1.584 2.68 13.906 1 94.12 350 ARG B O 1
ATOM 6159 N N . GLU B 1 351 ? -0.918 2.322 16.062 1 94.69 351 GLU B N 1
ATOM 6160 C CA . GLU B 1 351 ? -2.297 2.332 16.531 1 94.69 351 GLU B CA 1
ATOM 6161 C C . GLU B 1 351 ? -2.777 3.754 16.812 1 94.69 351 GLU B C 1
ATOM 6163 O O . GLU B 1 351 ? -3.916 3.961 17.234 1 94.69 351 GLU B O 1
ATOM 6168 N N . GLN B 1 352 ? -1.941 4.742 16.531 1 97.06 352 GLN B N 1
ATOM 6169 C CA . GLN B 1 352 ? -2.324 6.109 16.859 1 97.06 352 GLN B CA 1
ATOM 6170 C C . GLN B 1 352 ? -2.514 6.945 15.586 1 97.06 352 GLN B C 1
ATOM 6172 O O . GLN B 1 352 ? -1.647 6.961 14.711 1 97.06 352 GLN B O 1
ATOM 6177 N N . ILE B 1 353 ? -3.631 7.598 15.531 1 98.38 353 ILE B N 1
ATOM 6178 C CA . ILE B 1 353 ? -3.885 8.594 14.492 1 98.38 353 ILE B CA 1
ATOM 6179 C C . ILE B 1 353 ? -3.76 9.992 15.086 1 98.38 353 ILE B C 1
ATOM 6181 O O . ILE B 1 353 ? -4.273 10.266 16.172 1 98.38 353 ILE B O 1
ATOM 6185 N N . ARG B 1 354 ? -3.076 10.891 14.367 1 98.06 354 ARG B N 1
ATOM 6186 C CA . ARG B 1 354 ? -2.861 12.266 14.797 1 98.06 354 ARG B CA 1
ATOM 6187 C C . ARG B 1 354 ? -3.34 13.25 13.734 1 98.06 354 ARG B C 1
ATOM 6189 O O . ARG B 1 354 ? -3.148 13.023 12.539 1 98.06 354 ARG B O 1
ATOM 6196 N N . LEU B 1 355 ? -3.918 14.289 14.234 1 98.44 355 LEU B N 1
ATOM 6197 C CA . LEU B 1 355 ? -4.285 15.398 13.367 1 98.44 355 LEU B CA 1
ATOM 6198 C C . LEU B 1 355 ? -3.336 16.578 13.555 1 98.44 355 LEU B C 1
ATOM 6200 O O . LEU B 1 355 ? -3.178 17.078 14.672 1 98.44 355 LEU B O 1
ATOM 6204 N N . ILE B 1 356 ? -2.717 16.969 12.445 1 98.44 356 ILE B N 1
ATOM 6205 C CA . ILE B 1 356 ? -1.818 18.125 12.43 1 98.44 356 ILE B CA 1
ATOM 6206 C C . ILE B 1 356 ? -2.418 19.234 11.57 1 98.44 356 ILE B C 1
ATOM 6208 O O . ILE B 1 356 ? -2.918 18.984 10.469 1 98.44 356 ILE B O 1
ATOM 6212 N N . ILE B 1 357 ? -2.396 20.406 12.07 1 98.12 357 ILE B N 1
ATOM 6213 C CA . ILE B 1 357 ? -2.73 21.578 11.266 1 98.12 357 ILE B CA 1
ATOM 6214 C C . ILE B 1 357 ? -1.526 22.516 11.203 1 98.12 357 ILE B C 1
ATOM 6216 O O . ILE B 1 357 ? -1.096 23.062 12.227 1 98.12 357 ILE B O 1
ATOM 6220 N N . ALA B 1 358 ? -1.011 22.672 10.031 1 98.31 358 ALA B N 1
ATOM 6221 C CA . ALA B 1 358 ? 0.069 23.641 9.828 1 98.31 358 ALA B CA 1
ATOM 6222 C C . ALA B 1 358 ? -0.479 25.047 9.68 1 98.31 358 ALA B C 1
ATOM 6224 O O . ALA B 1 358 ? -1.491 25.266 9.008 1 98.31 358 ALA B O 1
ATOM 6225 N N . THR B 1 359 ? 0.138 26 10.336 1 97.44 359 THR B N 1
ATOM 6226 C CA . THR B 1 359 ? -0.175 27.422 10.172 1 97.44 359 THR B CA 1
ATOM 6227 C C . THR B 1 359 ? 1.055 28.188 9.711 1 97.44 359 THR B C 1
ATOM 6229 O O . THR B 1 359 ? 2.166 27.938 10.18 1 97.44 359 THR B O 1
ATOM 6232 N N . TYR B 1 360 ? 0.861 29.062 8.781 1 96.56 360 TYR B N 1
ATOM 6233 C CA . TYR B 1 360 ? 1.921 29.875 8.188 1 96.56 360 TYR B CA 1
ATOM 6234 C C . TYR B 1 360 ? 1.346 31.094 7.484 1 96.56 360 TYR B C 1
ATOM 6236 O O . TYR B 1 360 ? 0.126 31.266 7.426 1 96.56 360 TYR B O 1
ATOM 6244 N N . ASP B 1 361 ? 2.213 31.984 7.062 1 95 361 ASP B N 1
ATOM 6245 C CA . ASP B 1 361 ? 1.736 33.188 6.414 1 95 361 ASP B CA 1
ATOM 6246 C C . ASP B 1 361 ? 2.473 33.438 5.098 1 95 361 ASP B C 1
ATOM 6248 O O . ASP B 1 361 ? 3.246 32.594 4.648 1 95 361 ASP B O 1
ATOM 6252 N N . GLN B 1 362 ? 2.113 34.562 4.488 1 94.56 362 GLN B N 1
ATOM 6253 C CA . GLN B 1 362 ? 2.676 34.875 3.178 1 94.56 362 GLN B CA 1
ATOM 6254 C C . GLN B 1 362 ? 4.191 35.031 3.258 1 94.56 362 GLN B C 1
ATOM 6256 O O . GLN B 1 362 ? 4.91 34.688 2.322 1 94.56 362 GLN B O 1
ATOM 6261 N N . GLU B 1 363 ? 4.688 35.594 4.305 1 93.94 363 GLU B N 1
ATOM 6262 C CA . GLU B 1 363 ? 6.125 35.75 4.465 1 93.94 363 GLU B CA 1
ATOM 6263 C C . GLU B 1 363 ? 6.848 34.406 4.449 1 93.94 363 GLU B C 1
ATOM 6265 O O . GLU B 1 363 ? 7.969 34.312 3.943 1 93.94 363 GLU B O 1
ATOM 6270 N N . TYR B 1 364 ? 6.242 33.469 5.027 1 95.5 364 TYR B N 1
ATOM 6271 C CA . TYR B 1 364 ? 6.816 32.125 5.031 1 95.5 364 TYR B CA 1
ATOM 6272 C C . TYR B 1 364 ? 6.871 31.562 3.621 1 95.5 364 TYR B C 1
ATOM 6274 O O . TYR B 1 364 ? 7.875 30.969 3.221 1 95.5 364 TYR B O 1
ATOM 6282 N N . ILE B 1 365 ? 5.789 31.672 2.904 1 95.88 365 ILE B N 1
ATOM 6283 C CA . ILE B 1 365 ? 5.77 31.219 1.519 1 95.88 365 ILE B CA 1
ATOM 6284 C C . ILE B 1 365 ? 6.875 31.922 0.73 1 95.88 365 ILE B C 1
ATOM 6286 O O . ILE B 1 365 ? 7.562 31.281 -0.074 1 95.88 365 ILE B O 1
ATOM 6290 N N . ASP B 1 366 ? 7.055 33.188 0.939 1 93.44 366 ASP B N 1
ATOM 6291 C CA . ASP B 1 366 ? 8.117 33.938 0.278 1 93.44 366 ASP B CA 1
ATOM 6292 C C . ASP B 1 366 ? 9.492 33.375 0.623 1 93.44 366 ASP B C 1
ATOM 6294 O O . ASP B 1 366 ? 10.352 33.219 -0.253 1 93.44 366 ASP B O 1
ATOM 6298 N N . TYR B 1 367 ? 9.648 33.031 1.89 1 93.31 367 TYR B N 1
ATOM 6299 C CA . TYR B 1 367 ? 10.898 32.438 2.318 1 93.31 367 TYR B CA 1
ATOM 6300 C C . TYR B 1 367 ? 11.164 31.141 1.552 1 93.31 367 TYR B C 1
ATOM 6302 O O . TYR B 1 367 ? 12.273 30.906 1.07 1 93.31 367 TYR B O 1
ATOM 6310 N N . LEU B 1 368 ? 10.125 30.297 1.421 1 94.75 368 LEU B N 1
ATOM 6311 C CA . LEU B 1 368 ? 10.266 29.031 0.723 1 94.75 368 LEU B CA 1
ATOM 6312 C C . LEU B 1 368 ? 10.656 29.25 -0.735 1 94.75 368 LEU B C 1
ATOM 6314 O O . LEU B 1 368 ? 11.289 28.391 -1.352 1 94.75 368 LEU B O 1
ATOM 6318 N N . ASN B 1 369 ? 10.266 30.359 -1.235 1 93.75 369 ASN B N 1
ATOM 6319 C CA . ASN B 1 369 ? 10.555 30.672 -2.629 1 93.75 369 ASN B CA 1
ATOM 6320 C C . ASN B 1 369 ? 11.82 31.516 -2.758 1 93.75 369 ASN B C 1
ATOM 6322 O O . ASN B 1 369 ? 12.055 32.156 -3.795 1 93.75 369 ASN B O 1
ATOM 6326 N N . ASN B 1 370 ? 12.508 31.578 -1.722 1 91.5 370 ASN B N 1
ATOM 6327 C CA . ASN B 1 370 ? 13.805 32.25 -1.687 1 91.5 370 ASN B CA 1
ATOM 6328 C C . ASN B 1 370 ? 13.68 33.75 -1.964 1 91.5 370 ASN B C 1
ATOM 6330 O O . ASN B 1 370 ? 14.539 34.344 -2.629 1 91.5 370 ASN B O 1
ATOM 6334 N N . LYS B 1 371 ? 12.625 34.219 -1.604 1 89.12 371 LYS B N 1
ATOM 6335 C CA . LYS B 1 371 ? 12.453 35.656 -1.706 1 89.12 371 LYS B CA 1
ATOM 6336 C C . LYS B 1 371 ? 13.016 36.375 -0.479 1 89.12 371 LYS B C 1
ATOM 6338 O O . LYS B 1 371 ? 13.008 35.812 0.623 1 89.12 371 LYS B O 1
ATOM 6343 N N . PRO B 1 372 ? 13.523 37.531 -0.751 1 82.19 372 PRO B N 1
ATOM 6344 C CA . PRO B 1 372 ? 14.031 38.281 0.397 1 82.19 372 PRO B CA 1
ATOM 6345 C C . PRO B 1 372 ? 12.945 38.594 1.43 1 82.19 372 PRO B C 1
ATOM 6347 O O . PRO B 1 372 ? 11.789 38.781 1.07 1 82.19 372 PRO B O 1
ATOM 6350 N N . SER B 1 373 ? 13.398 38.5 2.592 1 77 373 SER B N 1
ATOM 6351 C CA . SER B 1 373 ? 12.469 38.75 3.684 1 77 373 SER B CA 1
ATOM 6352 C C . SER B 1 373 ? 12.07 40.25 3.738 1 77 373 SER B C 1
ATOM 6354 O O . SER B 1 373 ? 12.914 41.125 3.586 1 77 373 SER B O 1
ATOM 6356 N N . SER B 1 374 ? 10.852 40.438 3.793 1 70.56 374 SER B N 1
ATOM 6357 C CA . SER B 1 374 ? 10.359 41.812 3.91 1 70.56 374 SER B CA 1
ATOM 6358 C C . SER B 1 374 ? 10.133 42.188 5.367 1 70.56 374 SER B C 1
ATOM 6360 O O . SER B 1 374 ? 10.055 43.375 5.699 1 70.56 374 SER B O 1
ATOM 6362 N N . GLY B 1 375 ? 10.086 41.281 6.207 1 71.69 375 GLY B N 1
ATOM 6363 C CA . GLY B 1 375 ? 9.727 41.562 7.582 1 71.69 375 GLY B CA 1
ATOM 6364 C C . GLY B 1 375 ? 10.898 41.5 8.539 1 71.69 375 GLY B C 1
ATOM 6365 O O . GLY B 1 375 ? 12 41.094 8.148 1 71.69 375 GLY B O 1
ATOM 6366 N N . SER B 1 376 ? 10.594 42 9.734 1 76.81 376 SER B N 1
ATOM 6367 C CA . SER B 1 376 ? 11.602 42.031 10.789 1 76.81 376 SER B CA 1
ATOM 6368 C C . SER B 1 376 ? 11.75 40.688 11.469 1 76.81 376 SER B C 1
ATOM 6370 O O . SER B 1 376 ? 12.82 40.375 11.992 1 76.81 376 SER B O 1
ATOM 6372 N N . GLU B 1 377 ? 10.711 39.906 11.43 1 88 377 GLU B N 1
ATOM 6373 C CA . GLU B 1 377 ? 10.758 38.625 12.133 1 88 377 GLU B CA 1
ATOM 6374 C C . GLU B 1 377 ? 10.906 37.469 11.156 1 88 377 GLU B C 1
ATOM 6376 O O . GLU B 1 377 ? 10.336 37.5 10.062 1 88 377 GLU B O 1
ATOM 6381 N N . ILE B 1 378 ? 11.672 36.531 11.57 1 91.88 378 ILE B N 1
ATOM 6382 C CA . ILE B 1 378 ? 11.859 35.312 10.766 1 91.88 378 ILE B CA 1
ATOM 6383 C C . ILE B 1 378 ? 10.539 34.562 10.648 1 91.88 378 ILE B C 1
ATOM 6385 O O . ILE B 1 378 ? 9.93 34.219 11.656 1 91.88 378 ILE B O 1
ATOM 6389 N N . PRO B 1 379 ? 10.102 34.438 9.477 1 94.38 379 PRO B N 1
ATOM 6390 C CA . PRO B 1 379 ? 8.844 33.688 9.312 1 94.38 379 PRO B CA 1
ATOM 6391 C C . PRO B 1 379 ? 8.992 32.219 9.648 1 94.38 379 PRO B C 1
ATOM 6393 O O . PRO B 1 379 ? 9.977 31.578 9.266 1 94.38 379 PRO B O 1
ATOM 6396 N N . LEU B 1 380 ? 8.039 31.672 10.406 1 96.56 380 LEU B N 1
ATOM 6397 C CA . LEU B 1 380 ? 8.023 30.266 10.789 1 96.56 380 LEU B CA 1
ATOM 6398 C C . LEU B 1 380 ? 6.68 29.625 10.445 1 96.56 380 LEU B C 1
ATOM 6400 O O . LEU B 1 380 ? 5.648 30.297 10.453 1 96.56 380 LEU B O 1
ATOM 6404 N N . MET B 1 381 ? 6.719 28.391 10.141 1 97.88 381 MET B N 1
ATOM 6405 C CA . MET B 1 381 ? 5.527 27.547 10.125 1 97.88 381 MET B CA 1
ATOM 6406 C C . MET B 1 381 ? 5.367 26.797 11.445 1 97.88 381 MET B C 1
ATOM 6408 O O . MET B 1 381 ? 6.352 26.328 12.023 1 97.88 381 MET B O 1
ATOM 6412 N N . THR B 1 382 ? 4.152 26.719 11.914 1 98.44 382 THR B N 1
ATOM 6413 C CA . THR B 1 382 ? 3.875 25.906 13.094 1 98.44 382 THR B CA 1
ATOM 6414 C C . THR B 1 382 ? 3.072 24.672 12.727 1 98.44 382 THR B C 1
ATOM 6416 O O . THR B 1 382 ? 1.982 24.766 12.164 1 98.44 382 THR B O 1
ATOM 6419 N N . MET B 1 383 ? 3.623 23.547 13.016 1 98.56 383 MET B N 1
ATOM 6420 C CA . MET B 1 383 ? 2.908 22.281 12.945 1 98.56 383 MET B CA 1
ATOM 6421 C C . MET B 1 383 ? 2.166 21.984 14.242 1 98.56 383 MET B C 1
ATOM 6423 O O . MET B 1 383 ? 2.756 21.484 15.203 1 98.56 383 MET B O 1
ATOM 6427 N N . ASN B 1 384 ? 0.871 22.266 14.203 1 98.06 384 ASN B N 1
ATOM 6428 C CA . ASN B 1 384 ? 0.053 22.078 15.398 1 98.06 384 ASN B CA 1
ATOM 6429 C C . ASN B 1 384 ? -0.525 20.672 15.484 1 98.06 384 ASN B C 1
ATOM 6431 O O . ASN B 1 384 ? -1.416 20.312 14.711 1 98.06 384 ASN B O 1
ATOM 6435 N N . GLU B 1 385 ? -0.019 19.922 16.375 1 97.75 385 GLU B N 1
ATOM 6436 C CA . GLU B 1 385 ? -0.594 18.609 16.641 1 97.75 385 GLU B CA 1
ATOM 6437 C C . GLU B 1 385 ? -1.758 18.703 17.625 1 97.75 385 GLU B C 1
ATOM 6439 O O . GLU B 1 385 ? -1.55 18.844 18.828 1 97.75 385 GLU B O 1
ATOM 6444 N N . LEU B 1 386 ? -2.916 18.516 17.156 1 96.94 386 LEU B N 1
ATOM 6445 C CA . LEU B 1 386 ? -4.117 18.859 17.922 1 96.94 386 LEU B CA 1
ATOM 6446 C C . LEU B 1 386 ? -4.66 17.656 18.656 1 96.94 386 LEU B C 1
ATOM 6448 O O . LEU B 1 386 ? -5.094 17.766 19.812 1 96.94 386 LEU B O 1
ATOM 6452 N N . PHE B 1 387 ? -4.734 16.578 17.953 1 96.69 387 PHE B N 1
ATOM 6453 C CA . PHE B 1 387 ? -5.359 15.383 18.516 1 96.69 387 PHE B CA 1
ATOM 6454 C C . PHE B 1 387 ? -4.484 14.156 18.297 1 96.69 387 PHE B C 1
ATOM 6456 O O . PHE B 1 387 ? -3.74 14.086 17.312 1 96.69 387 PHE B O 1
ATOM 6463 N N . THR B 1 388 ? -4.578 13.281 19.219 1 96.38 388 THR B N 1
ATOM 6464 C CA . THR B 1 388 ? -4.062 11.922 19.109 1 96.38 388 THR B CA 1
ATOM 6465 C C . THR B 1 388 ? -5.121 10.906 19.531 1 96.38 388 THR B C 1
ATOM 6467 O O . THR B 1 388 ? -5.633 10.969 20.656 1 96.38 388 THR B O 1
ATOM 6470 N N . TRP B 1 389 ? -5.465 10.039 18.641 1 97.31 389 TRP B N 1
ATOM 6471 C CA . TRP B 1 389 ? -6.465 9.016 18.922 1 97.31 389 TRP B CA 1
ATOM 6472 C C . TRP B 1 389 ? -5.855 7.621 18.828 1 97.31 389 TRP B C 1
ATOM 6474 O O . TRP B 1 389 ? -5.043 7.344 17.953 1 97.31 389 TRP B O 1
ATOM 6484 N N . ASP B 1 390 ? -6.176 6.812 19.766 1 96.44 390 ASP B N 1
ATOM 6485 C CA . ASP B 1 390 ? -5.867 5.387 19.734 1 96.44 390 ASP B CA 1
ATOM 6486 C C . ASP B 1 390 ? -6.992 4.594 19.078 1 96.44 390 ASP B C 1
ATOM 6488 O O . ASP B 1 390 ? -8.117 4.562 19.578 1 96.44 390 ASP B O 1
ATOM 6492 N N . ILE B 1 391 ? -6.707 3.898 18.016 1 97.25 391 ILE B N 1
ATOM 6493 C CA . ILE B 1 391 ? -7.742 3.289 17.188 1 97.25 391 ILE B CA 1
ATOM 6494 C C . ILE B 1 391 ? -8.344 2.086 17.922 1 97.25 391 ILE B C 1
ATOM 6496 O O . ILE B 1 391 ? -9.375 1.552 17.5 1 97.25 391 ILE B O 1
ATOM 6500 N N . THR B 1 392 ? -7.766 1.637 18.969 1 94.5 392 THR B N 1
ATOM 6501 C CA . THR B 1 392 ? -8.289 0.498 19.719 1 94.5 392 THR B CA 1
ATOM 6502 C C . THR B 1 392 ? -9.305 0.954 20.766 1 94.5 392 THR B C 1
ATOM 6504 O O . THR B 1 392 ? -9.953 0.128 21.406 1 94.5 392 THR B O 1
ATOM 6507 N N . LYS B 1 393 ? -9.398 2.232 20.953 1 95.94 393 LYS B N 1
ATOM 6508 C CA . LYS B 1 393 ? -10.305 2.779 21.953 1 95.94 393 LYS B CA 1
ATOM 6509 C C . LYS B 1 393 ? -11.562 3.346 21.312 1 95.94 393 LYS B C 1
ATOM 6511 O O . LYS B 1 393 ? -11.492 4.289 20.516 1 95.94 393 LYS B O 1
ATOM 6516 N N . GLN B 1 394 ? -12.672 2.832 21.766 1 96.81 394 GLN B N 1
ATOM 6517 C CA . GLN B 1 394 ? -13.953 3.205 21.188 1 96.81 394 GLN B CA 1
ATOM 6518 C C . GLN B 1 394 ? -14.203 4.703 21.328 1 96.81 394 GLN B C 1
ATOM 6520 O O . GLN B 1 394 ? -14.609 5.359 20.359 1 96.81 394 GLN B O 1
ATOM 6525 N N . HIS B 1 395 ? -14.008 5.297 22.484 1 95.81 395 HIS B N 1
ATOM 6526 C CA . HIS B 1 395 ? -14.297 6.707 22.719 1 95.81 395 HIS B CA 1
ATOM 6527 C C . HIS B 1 395 ? -13.398 7.605 21.875 1 95.81 395 HIS B C 1
ATOM 6529 O O . HIS B 1 395 ? -13.797 8.711 21.5 1 95.81 395 HIS B O 1
ATOM 6535 N N . HIS B 1 396 ? -12.172 7.145 21.562 1 97.19 396 HIS B N 1
ATOM 6536 C CA . HIS B 1 396 ? -11.305 7.883 20.656 1 97.19 396 HIS B CA 1
ATOM 6537 C C . HIS B 1 396 ? -11.859 7.879 19.234 1 97.19 396 HIS B C 1
ATOM 6539 O O . HIS B 1 396 ? -11.922 8.922 18.578 1 97.19 396 HIS B O 1
ATOM 6545 N N . MET B 1 397 ? -12.32 6.738 18.812 1 98 397 MET B N 1
ATOM 6546 C CA . MET B 1 397 ? -12.773 6.586 17.438 1 98 397 MET B CA 1
ATOM 6547 C C . MET B 1 397 ? -14.117 7.285 17.219 1 98 397 MET B C 1
ATOM 6549 O O . MET B 1 397 ? -14.406 7.77 16.125 1 98 397 MET B O 1
ATOM 6553 N N . GLU B 1 398 ? -14.891 7.434 18.266 1 97.44 398 GLU B N 1
ATOM 6554 C CA . GLU B 1 398 ? -16.156 8.164 18.219 1 97.44 398 GLU B CA 1
ATOM 6555 C C . GLU B 1 398 ? -15.922 9.633 17.875 1 97.44 398 GLU B C 1
ATOM 6557 O O . GLU B 1 398 ? -16.797 10.289 17.297 1 97.44 398 GLU B O 1
ATOM 6562 N N . ILE B 1 399 ? -14.766 10.117 18.219 1 97.62 399 ILE B N 1
ATOM 6563 C CA . ILE B 1 399 ? -14.414 11.5 17.922 1 97.62 399 ILE B CA 1
ATOM 6564 C C . ILE B 1 399 ? -13.609 11.562 16.625 1 97.62 399 ILE B C 1
ATOM 6566 O O . ILE B 1 399 ? -13.875 12.406 15.758 1 97.62 399 ILE B O 1
ATOM 6570 N N . CYS B 1 400 ? -12.711 10.688 16.453 1 98.19 400 CYS B N 1
ATOM 6571 C CA . CYS B 1 400 ? -11.812 10.656 15.305 1 98.19 400 CYS B CA 1
ATOM 6572 C C . CYS B 1 400 ? -12.586 10.562 14 1 98.19 400 CYS B C 1
ATOM 6574 O O . CYS B 1 400 ? -12.375 11.367 13.086 1 98.19 400 CYS B O 1
ATOM 6576 N N . GLY B 1 401 ? -13.516 9.617 13.898 1 98.56 401 GLY B N 1
ATOM 6577 C CA . GLY B 1 401 ? -14.305 9.406 12.695 1 98.56 401 GLY B CA 1
ATOM 6578 C C . GLY B 1 401 ? -14.977 10.672 12.188 1 98.56 401 GLY B C 1
ATOM 6579 O O . GLY B 1 401 ? -14.703 11.117 11.07 1 98.56 401 GLY B O 1
ATOM 6580 N N . PRO B 1 402 ? -15.758 11.273 13.062 1 98.62 402 PRO B N 1
ATOM 6581 C CA . PRO B 1 402 ? -16.453 12.492 12.656 1 98.62 402 PRO B CA 1
ATOM 6582 C C . PRO B 1 402 ? -15.484 13.625 12.297 1 98.62 402 PRO B C 1
ATOM 6584 O O . PRO B 1 402 ? -15.758 14.398 11.375 1 98.62 402 PRO B O 1
ATOM 6587 N N . VAL B 1 403 ? -14.398 13.789 12.984 1 98.5 403 VAL B N 1
ATOM 6588 C CA . VAL B 1 403 ? -13.43 14.836 12.68 1 98.5 403 VAL B CA 1
ATOM 6589 C C . VAL B 1 403 ? -12.859 14.617 11.281 1 98.5 403 VAL B C 1
ATOM 6591 O O . VAL B 1 403 ? -12.781 15.555 10.484 1 98.5 403 VAL B O 1
ATOM 6594 N N . LEU B 1 404 ? -12.508 13.422 10.992 1 98.56 404 LEU B N 1
ATOM 6595 C CA . LEU B 1 404 ? -11.922 13.102 9.695 1 98.56 404 LEU B CA 1
ATOM 6596 C C . LEU B 1 404 ? -12.953 13.266 8.578 1 98.56 404 LEU B C 1
ATOM 6598 O O . LEU B 1 404 ? -12.617 13.758 7.496 1 98.56 404 LEU B O 1
ATOM 6602 N N . LEU B 1 405 ? -14.156 12.852 8.812 1 98.75 405 LEU B N 1
ATOM 6603 C CA . LEU B 1 405 ? -15.227 13.07 7.848 1 98.75 405 LEU B CA 1
ATOM 6604 C C . LEU B 1 405 ? -15.477 14.562 7.637 1 98.75 405 LEU B C 1
ATOM 6606 O O . LEU B 1 405 ? -15.727 15 6.512 1 98.75 405 LEU B O 1
ATOM 6610 N N . ALA B 1 406 ? -15.406 15.328 8.703 1 98.5 406 ALA B N 1
ATOM 6611 C CA . ALA B 1 406 ? -15.594 16.766 8.609 1 98.5 406 ALA B CA 1
ATOM 6612 C C . ALA B 1 406 ? -14.555 17.406 7.684 1 98.5 406 ALA B C 1
ATOM 6614 O O . ALA B 1 406 ? -14.875 18.281 6.879 1 98.5 406 ALA B O 1
ATOM 6615 N N . LEU B 1 407 ? -13.328 16.969 7.777 1 98.25 407 LEU B N 1
ATOM 6616 C CA . LEU B 1 407 ? -12.281 17.453 6.891 1 98.25 407 LEU B CA 1
ATOM 6617 C C . LEU B 1 407 ? -12.633 17.188 5.434 1 98.25 407 LEU B C 1
ATOM 6619 O O . LEU B 1 407 ? -12.406 18.031 4.566 1 98.25 407 LEU B O 1
ATOM 6623 N N . ALA B 1 408 ? -13.133 15.984 5.184 1 98.06 408 ALA B N 1
ATOM 6624 C CA . ALA B 1 408 ? -13.5 15.617 3.82 1 98.06 408 ALA B CA 1
ATOM 6625 C C . ALA B 1 408 ? -14.688 16.438 3.328 1 98.06 408 ALA B C 1
ATOM 6627 O O . ALA B 1 408 ? -14.711 16.891 2.176 1 98.06 408 ALA B O 1
ATOM 6628 N N . LEU B 1 409 ? -15.594 16.672 4.199 1 97.81 409 LEU B N 1
ATOM 6629 C CA . LEU B 1 409 ? -16.766 17.453 3.857 1 97.81 409 LEU B CA 1
ATOM 6630 C C . LEU B 1 409 ? -16.375 18.875 3.439 1 97.81 409 LEU B C 1
ATOM 6632 O O . LEU B 1 409 ? -17.031 19.469 2.584 1 97.81 409 LEU B O 1
ATOM 6636 N N . GLN B 1 410 ? -15.289 19.344 4.008 1 96.94 410 GLN B N 1
ATOM 6637 C CA . GLN B 1 410 ? -14.828 20.703 3.742 1 96.94 410 GLN B CA 1
ATOM 6638 C C . GLN B 1 410 ? -13.758 20.719 2.652 1 96.94 410 GLN B C 1
ATOM 6640 O O . GLN B 1 410 ? -13.117 21.75 2.422 1 96.94 410 GLN B O 1
ATOM 6645 N N . ASN B 1 411 ? -13.523 19.594 2.051 1 94.75 411 ASN B N 1
ATOM 6646 C CA . ASN B 1 411 ? -12.484 19.469 1.037 1 94.75 411 ASN B CA 1
ATOM 6647 C C . ASN B 1 411 ? -11.125 19.906 1.571 1 94.75 411 ASN B C 1
ATOM 6649 O O . ASN B 1 411 ? -10.344 20.547 0.855 1 94.75 411 ASN B O 1
ATOM 6653 N N . GLY B 1 412 ? -10.883 19.656 2.816 1 94.88 412 GLY B N 1
ATOM 6654 C CA . GLY B 1 412 ? -9.617 20 3.441 1 94.88 412 GLY B CA 1
ATOM 6655 C C . GLY B 1 412 ? -9.461 21.469 3.729 1 94.88 412 GLY B C 1
ATOM 6656 O O . GLY B 1 412 ? -8.43 21.906 4.25 1 94.88 412 GLY B O 1
ATOM 6657 N N . LYS B 1 413 ? -10.398 22.281 3.428 1 93.94 413 LYS B N 1
ATOM 6658 C CA . LYS B 1 413 ? -10.32 23.719 3.67 1 93.94 413 LYS B CA 1
ATOM 6659 C C . LYS B 1 413 ? -10.656 24.047 5.121 1 93.94 413 LYS B C 1
ATOM 6661 O O . LYS B 1 413 ? -11.672 23.594 5.652 1 93.94 413 LYS B O 1
ATOM 6666 N N . LEU B 1 414 ? -9.711 24.781 5.668 1 93.69 414 LEU B N 1
ATOM 6667 C CA . LEU B 1 414 ? -9.883 25.219 7.051 1 93.69 414 LEU B CA 1
ATOM 6668 C C . LEU B 1 414 ? -10.172 26.719 7.121 1 93.69 414 LEU B C 1
ATOM 6670 O O . LEU B 1 414 ? -9.406 27.531 6.602 1 93.69 414 LEU B O 1
ATOM 6674 N N . GLU B 1 415 ? -11.414 27.078 7.441 1 78.56 415 GLU B N 1
ATOM 6675 C CA . GLU B 1 415 ? -11.836 28.484 7.449 1 78.56 415 GLU B CA 1
ATOM 6676 C C . GLU B 1 415 ? -11.711 29.078 8.844 1 78.56 415 GLU B C 1
ATOM 6678 O O . GLU B 1 415 ? -12.375 28.625 9.781 1 78.56 415 GLU B O 1
ATOM 6683 N N . ASN B 1 416 ? -10.617 29.781 9.109 1 65.06 416 ASN B N 1
ATOM 6684 C CA . ASN B 1 416 ? -10.562 30.516 10.367 1 65.06 416 ASN B CA 1
ATOM 6685 C C . ASN B 1 416 ? -11.227 31.891 10.242 1 65.06 416 ASN B C 1
ATOM 6687 O O . ASN B 1 416 ? -11.266 32.469 9.156 1 65.06 416 ASN B O 1
#

Nearest PDB structures (foldseek):
  7nqh-assembly1_Bw  TM=5.778E-01  e=3.006E-04  Sus scrofa
  8fl0-assembly1_ND  TM=2.030E-01  e=6.542E-01  Homo sapiens
  7nqh-assembly1_Bw  TM=5.792E-01  e=3.418E-04  Sus scrofa
  1zwy-assembly3_B  TM=5.379E-01  e=7.782E-01  Vibrio cholerae
  1zwy-assembly2_D  TM=5.303E-01  e=1.686E+00  Vibrio cholerae

Foldseek 3Di:
DPLQADDFAQDDVSLVVLCVVVVCVPPALLVDFDAALLPDDPSNLSNLFEHEHEDPPFDPVCCVVFQLDCLVVLLVVLVPPPLNVVLLVCLLCLQPPPDFDPPNVLCRVLSVLLSLLVDFDCVLVPVPPPVPPPPPPPPPPPPPVPPPVPDDDDDDDDDDDDDDDDDDDDDDDDDDPDDDDDDDDDPDDPPDPPPPPPPPDPPDPPPPVVPPQDLSRLCSVKPFRPDQVSVLVSVQSLLQSSAVPDPLQQWHKDQDFDKFFAAAADDDDPPPDDRGRYIATFRIFIFGPDCPPVNDTQGLETEEEGRIDCSSPVSVVSSVSSVVLRSCQRPNDDAPPDQKAWFWYWYYYRQKIWIWIKIFGPQSNCSRVVHDRPDPDDTHIYTYTRDIAGNSHSVRCSSVSSSSNSCSSVSNDRDD/DPQQADDFAQDDVSLVVVCVVVVCVPPALLVDFDAALLPDDPSNLSNLFEHEHEDPPFDPVCCVVFQLDCLVVLLVVLVPPPLNVVLLVCLLCLQPPPDFDPPNVLCRVLSVLLSLLVDFDCVLVPVPPPVPPPPPPPPPPPPPVPPPPPDPDDPDDPDPDDDDDDDDDDDDDDDDDDDDDPDDDDPDDPPDPPPPPPPPDPPDPPPPPPPSPDLSRLCSVKPFRPDQVSVLVSVQSLLQSSAVPDPLQQWHKDQDFDKFFAAAADDDPPPPDDRGRYIATFRIFIFGPDCPPVSDTQGLETEEEGRIDCVSHVSVVSSVSSVVLRSCQVPNDDAPPDQKAKFWYWYYYRQKIWIWIKIFGPQSNCSRVVHDGPDPDDTHIYTYTRDIAGNSHSVRCSSVSSSSNSCSSVSNDRDD

Radius of gyration: 32.62 Å; Cα contacts (8 Å, |Δi|>4): 1291; chains: 2; bounding box: 86×111×71 Å